Protein AF-0000000084544002 (afdb_homodimer)

pLDDT: mean 97.18, std 2.68, range [56.34, 98.94]

Solvent-accessible surface area (backbone atoms only — not comparable to full-atom values): 44306 Å² total; per-residue (Å²): 132,90,50,80,20,52,32,34,29,39,22,38,17,52,18,23,47,36,20,48,47,50,22,21,73,57,68,43,46,30,35,36,27,30,69,66,74,54,37,28,55,43,45,62,53,31,53,48,45,50,50,54,44,40,56,40,15,47,48,59,56,48,55,58,38,37,38,42,44,19,31,45,78,69,78,71,51,76,38,58,59,55,27,44,50,48,45,50,52,52,33,52,50,50,27,51,48,53,52,50,49,34,51,75,48,59,36,45,79,42,83,25,60,61,24,38,65,31,74,44,32,33,34,39,77,94,40,79,46,37,23,62,26,37,35,42,16,58,26,56,40,80,42,75,76,94,44,59,45,49,84,75,42,41,43,70,70,46,66,73,64,54,83,63,75,50,53,35,32,34,30,39,29,38,40,67,69,21,45,26,51,48,34,26,43,38,38,66,68,23,49,29,37,37,32,18,68,45,89,65,45,40,81,90,56,35,67,69,56,31,52,52,37,53,51,40,27,40,75,73,59,44,40,75,40,47,36,15,46,77,59,34,40,40,86,51,95,88,29,37,37,36,39,33,37,70,76,47,53,73,65,45,75,21,64,41,39,38,43,36,67,46,68,42,36,51,60,82,78,29,42,46,70,50,33,53,45,50,64,53,96,72,15,45,41,54,49,90,71,26,37,32,73,24,90,50,34,30,44,29,28,31,25,40,61,80,58,80,43,64,49,50,7,28,50,46,15,36,26,40,19,29,30,78,53,57,71,40,86,48,78,78,76,89,63,53,58,32,43,60,44,75,28,51,48,27,23,17,36,25,47,47,32,66,69,57,44,34,71,74,48,49,84,44,55,46,76,42,71,48,75,46,67,51,74,82,42,73,49,38,78,56,94,58,61,30,38,41,36,39,33,26,32,61,89,77,34,32,39,50,16,42,38,32,32,21,90,64,19,49,34,24,39,40,19,38,30,38,21,44,71,73,58,33,29,55,65,51,32,57,71,29,64,38,33,78,86,51,78,49,24,47,76,26,63,69,117,132,88,50,79,21,51,34,35,29,39,22,38,17,54,17,24,46,36,21,47,48,49,23,22,72,56,68,44,48,30,36,37,26,30,68,66,74,54,37,27,54,43,45,63,53,31,52,49,46,49,49,53,44,40,58,40,16,48,48,58,56,48,54,58,37,37,37,41,43,19,32,46,79,70,78,70,5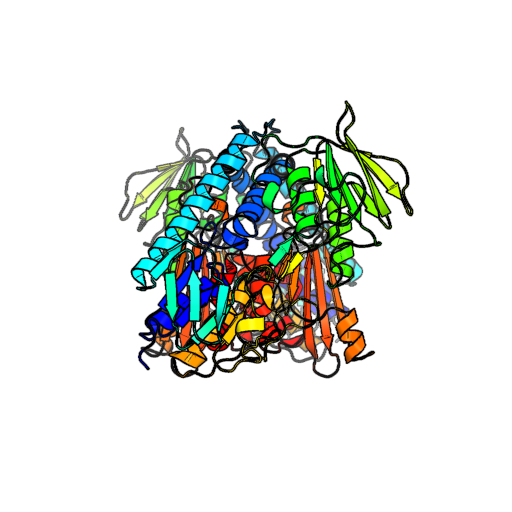1,78,38,58,57,55,27,44,51,49,45,49,52,51,33,51,51,50,27,51,49,52,52,49,50,34,50,75,47,60,37,46,78,40,84,26,60,60,25,39,66,30,74,44,33,32,34,39,74,92,40,78,45,37,22,62,27,37,36,42,16,56,25,55,38,80,41,75,75,94,44,58,46,50,83,75,43,42,42,71,69,46,65,72,63,53,84,64,73,50,53,35,32,33,31,37,28,38,40,69,68,22,46,26,51,47,35,25,42,38,37,67,68,23,48,30,36,38,32,19,70,43,88,65,46,40,82,90,56,35,67,70,55,30,52,51,37,52,50,40,26,40,74,74,57,44,41,74,41,47,37,14,49,77,60,34,42,41,84,50,96,87,28,37,38,34,39,34,36,70,76,46,53,74,63,44,74,22,62,42,40,36,42,36,66,47,66,42,37,50,61,82,79,31,43,46,68,50,31,53,45,49,64,54,97,73,15,45,42,56,48,90,70,25,38,33,73,26,89,49,34,30,44,28,28,31,24,40,62,80,57,80,43,64,49,51,7,28,51,47,15,37,26,41,20,30,31,77,53,57,71,40,87,47,79,78,78,88,61,54,59,32,42,63,42,73,28,52,46,27,23,16,35,25,47,48,34,65,66,57,45,35,72,75,49,49,84,43,55,47,76,42,70,49,74,46,68,50,73,82,42,74,48,38,78,55,93,60,62,31,39,39,38,39,34,27,33,61,89,78,34,30,39,49,15,42,41,31,35,20,88,63,19,48,33,23,39,42,19,37,29,39,21,43,72,72,57,35,31,56,64,49,33,57,72,30,63,36,33,77,86,50,77,49,23,46,77,27,63,70,116

Structure (mmCIF, N/CA/C/O backbone):
data_AF-0000000084544002-model_v1
#
loop_
_entity.id
_entity.type
_entity.pdbx_description
1 polymer 'Glutathione reductase'
#
loop_
_atom_site.group_PDB
_atom_site.id
_atom_site.type_symbol
_atom_site.label_atom_id
_atom_site.label_alt_id
_atom_site.label_comp_id
_atom_site.label_asym_id
_atom_site.label_entity_id
_atom_site.label_seq_id
_atom_site.pdbx_PDB_ins_code
_atom_site.Cartn_x
_atom_site.Cartn_y
_atom_site.Cartn_z
_atom_site.occupancy
_atom_site.B_iso_or_equiv
_atom_site.auth_seq_id
_atom_site.auth_comp_id
_atom_site.auth_asym_id
_atom_site.auth_atom_id
_atom_site.pdbx_PDB_model_num
ATOM 1 N N . MET A 1 1 ? -24.531 47.094 1.04 1 56.94 1 MET A N 1
ATOM 2 C CA . MET A 1 1 ? -23.234 47.719 0.889 1 56.94 1 MET A CA 1
ATOM 3 C C . MET A 1 1 ? -22.266 46.844 0.135 1 56.94 1 MET A C 1
ATOM 5 O O . MET A 1 1 ? -22.344 45.594 0.227 1 56.94 1 MET A O 1
ATOM 9 N N . ALA A 1 2 ? -21.703 47.281 -0.928 1 87.81 2 ALA A N 1
ATOM 10 C CA . ALA A 1 2 ? -20.828 46.5 -1.808 1 87.81 2 ALA A CA 1
ATOM 11 C C . ALA A 1 2 ? -19.484 46.219 -1.145 1 87.81 2 ALA A C 1
ATOM 13 O O . ALA A 1 2 ? -18.828 47.156 -0.646 1 87.81 2 ALA A O 1
ATOM 14 N N . TYR A 1 3 ? -19.172 45.031 -0.583 1 97.19 3 TYR A N 1
ATOM 15 C CA . TYR A 1 3 ? -17.891 44.625 0.007 1 97.19 3 TYR A CA 1
ATOM 16 C C . TYR A 1 3 ? -16.812 44.531 -1.062 1 97.19 3 TYR A C 1
ATOM 18 O O . TYR A 1 3 ? -17.109 44.344 -2.244 1 97.19 3 TYR A O 1
ATOM 26 N N . ASP A 1 4 ? -15.57 44.75 -0.649 1 98.38 4 ASP A N 1
ATOM 27 C CA . ASP A 1 4 ? -14.453 44.562 -1.568 1 98.38 4 ASP A CA 1
ATOM 28 C C . ASP A 1 4 ? -14.414 43.156 -2.129 1 98.38 4 ASP A C 1
ATOM 30 O O . ASP A 1 4 ? -14.094 42.938 -3.303 1 98.38 4 ASP A O 1
ATOM 34 N N . TYR A 1 5 ? -14.695 42.188 -1.291 1 98.75 5 TYR A N 1
ATOM 35 C CA . TYR A 1 5 ? -14.656 40.781 -1.682 1 98.75 5 TYR A CA 1
ATOM 36 C C . TYR A 1 5 ? -15.891 40.031 -1.189 1 98.75 5 TYR A C 1
ATOM 38 O O . TYR A 1 5 ? -16.484 40.406 -0.172 1 98.75 5 TYR A O 1
ATOM 46 N N . ASP A 1 6 ? -16.266 39 -1.956 1 98.69 6 ASP A N 1
ATOM 47 C CA . ASP A 1 6 ? -17.297 38.094 -1.467 1 98.69 6 ASP A CA 1
ATOM 48 C C . ASP A 1 6 ? -16.766 37.25 -0.322 1 98.69 6 ASP A C 1
ATOM 50 O O . ASP A 1 6 ? -17.484 36.938 0.634 1 98.69 6 ASP A O 1
ATOM 54 N N . LEU A 1 7 ? -15.5 36.812 -0.4 1 98.88 7 LEU A N 1
ATOM 55 C CA . LEU A 1 7 ? -14.82 35.969 0.601 1 98.88 7 LEU A CA 1
ATOM 56 C C . LEU A 1 7 ? -13.406 36.469 0.845 1 98.88 7 LEU A C 1
ATOM 58 O O . LEU A 1 7 ? -12.648 36.688 -0.103 1 98.88 7 LEU A O 1
ATOM 62 N N . PHE A 1 8 ? -13.094 36.719 2.035 1 98.88 8 PHE A N 1
ATOM 63 C CA . PHE A 1 8 ? -11.727 36.969 2.461 1 98.88 8 PHE A CA 1
ATOM 64 C C . PHE A 1 8 ? -11.219 35.875 3.379 1 98.88 8 PHE A C 1
ATOM 66 O O . PHE A 1 8 ? -11.859 35.531 4.383 1 98.88 8 PHE A O 1
ATOM 73 N N . VAL A 1 9 ? -10.102 35.25 2.99 1 98.88 9 VAL A N 1
ATOM 74 C CA . VAL A 1 9 ? -9.531 34.125 3.738 1 98.88 9 VAL A CA 1
ATOM 75 C C . VAL A 1 9 ? -8.273 34.594 4.473 1 98.88 9 VAL A C 1
ATOM 77 O O . VAL A 1 9 ? -7.441 35.312 3.904 1 98.88 9 VAL A O 1
ATOM 80 N N . ILE A 1 10 ? -8.203 34.25 5.754 1 98.81 10 ILE A N 1
ATOM 81 C CA . ILE A 1 10 ? -7.004 34.562 6.539 1 98.81 10 ILE A CA 1
ATOM 82 C C . ILE A 1 10 ? -6.176 33.281 6.695 1 98.81 10 ILE A C 1
ATOM 84 O O . ILE A 1 10 ? -6.516 32.406 7.492 1 98.81 10 ILE A O 1
ATOM 88 N N . GLY A 1 11 ? -5.02 33.25 6.023 1 98.38 11 GLY A N 1
ATOM 89 C CA . GLY A 1 11 ? -4.141 32.094 6.07 1 98.38 11 GLY A CA 1
ATOM 90 C C . GLY A 1 11 ? -4.156 31.266 4.793 1 98.38 11 GLY A C 1
ATOM 91 O O . GLY A 1 11 ? -5.199 30.734 4.398 1 98.38 11 GLY A O 1
ATOM 92 N N . ALA A 1 12 ? -3.002 31.125 4.18 1 98.44 12 ALA A N 1
ATOM 93 C CA . ALA A 1 12 ? -2.859 30.375 2.932 1 98.44 12 ALA A CA 1
ATOM 94 C C . ALA A 1 12 ? -2.236 29 3.18 1 98.44 12 ALA A C 1
ATOM 96 O O . ALA A 1 12 ? -1.283 28.625 2.5 1 98.44 12 ALA A O 1
ATOM 97 N N . GLY A 1 13 ? -2.75 28.312 4.254 1 97.56 13 GLY A N 1
ATOM 98 C CA . GLY A 1 13 ? -2.486 26.906 4.457 1 97.56 13 GLY A CA 1
ATOM 99 C C . GLY A 1 13 ? -3.455 26 3.709 1 97.56 13 GLY A C 1
ATOM 100 O O . GLY A 1 13 ? -4.184 26.469 2.828 1 97.56 13 GLY A O 1
ATOM 101 N N . SER A 1 14 ? -3.506 24.766 4.078 1 97.12 14 SER A N 1
ATOM 102 C CA . SER A 1 14 ? -4.27 23.75 3.35 1 97.12 14 SER A CA 1
ATOM 103 C C . SER A 1 14 ? -5.75 24.109 3.291 1 97.12 14 SER A C 1
ATOM 105 O O . SER A 1 14 ? -6.355 24.094 2.219 1 97.12 14 SER A O 1
ATOM 107 N N . GLY A 1 15 ? -6.328 24.406 4.418 1 98 15 GLY A N 1
ATOM 108 C CA . GLY A 1 15 ? -7.738 24.766 4.465 1 98 15 GLY A CA 1
ATOM 109 C C . GLY A 1 15 ? -8.055 26.047 3.709 1 98 15 GLY A C 1
ATOM 110 O O . GLY A 1 15 ? -9.039 26.109 2.977 1 98 15 GLY A O 1
ATOM 111 N N . GLY A 1 16 ? -7.234 27.047 3.889 1 98.69 16 GLY A N 1
ATOM 112 C CA . GLY A 1 16 ? -7.438 28.312 3.213 1 98.69 16 GLY A CA 1
ATOM 113 C C . GLY A 1 16 ? -7.324 28.219 1.703 1 98.69 16 GLY A C 1
ATOM 114 O O . GLY A 1 16 ? -8.148 28.781 0.975 1 98.69 16 GLY A O 1
ATOM 115 N N . LEU A 1 17 ? -6.316 27.531 1.27 1 98.5 17 LEU A N 1
ATOM 116 C CA . LEU A 1 17 ? -6.113 27.359 -0.166 1 98.5 17 LEU A CA 1
ATOM 117 C C . LEU A 1 17 ? -7.281 26.609 -0.794 1 98.5 17 LEU A C 1
ATOM 119 O O . LEU A 1 17 ? -7.809 27.031 -1.828 1 98.5 17 LEU A O 1
ATOM 123 N N . ALA A 1 18 ? -7.68 25.547 -0.154 1 97.81 18 ALA A N 1
ATOM 124 C CA . ALA A 1 18 ? -8.781 24.75 -0.677 1 97.81 18 ALA A CA 1
ATOM 125 C C . ALA A 1 18 ? -10.07 25.547 -0.74 1 97.81 18 ALA A C 1
ATOM 127 O O . ALA A 1 18 ? -10.789 25.5 -1.741 1 97.81 18 ALA A O 1
ATOM 128 N N . SER A 1 19 ? -10.359 26.312 0.276 1 98.44 19 SER A N 1
ATOM 129 C CA . SER A 1 19 ? -11.586 27.109 0.363 1 98.44 19 SER A CA 1
ATOM 130 C C . SER A 1 19 ? -11.602 28.219 -0.688 1 98.44 19 SER A C 1
ATOM 132 O O . SER A 1 19 ? -12.617 28.422 -1.35 1 98.44 19 SER A O 1
ATOM 134 N N . SER A 1 20 ? -10.5 28.859 -0.808 1 98.62 20 SER A N 1
ATOM 135 C CA . SER A 1 20 ? -10.406 30 -1.714 1 98.62 20 SER A CA 1
ATOM 136 C C . SER A 1 20 ? -10.617 29.578 -3.162 1 98.62 20 SER A C 1
ATOM 138 O O . SER A 1 20 ? -11.414 30.1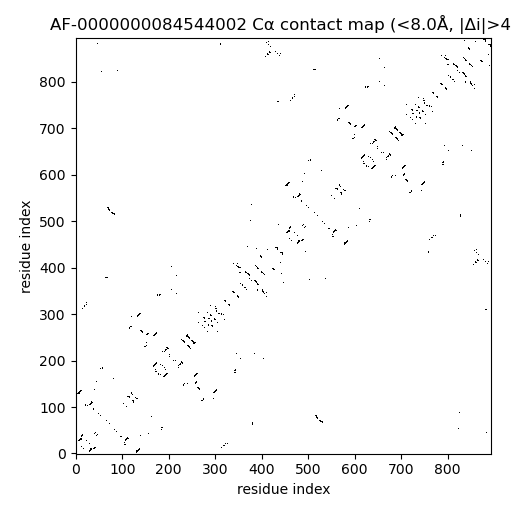72 -3.887 1 98.62 20 SER A O 1
ATOM 140 N N . LYS A 1 21 ? -9.883 28.562 -3.541 1 98.38 21 LYS A N 1
ATOM 141 C CA . LYS A 1 21 ? -9.977 28.094 -4.922 1 98.38 21 LYS A CA 1
ATOM 142 C C . LYS A 1 21 ? -11.375 27.578 -5.23 1 98.38 21 LYS A C 1
ATOM 144 O O . LYS A 1 21 ? -11.922 27.844 -6.301 1 98.38 21 LYS A O 1
ATOM 149 N N . ARG A 1 22 ? -11.914 26.828 -4.277 1 98.25 22 ARG A N 1
ATOM 150 C CA . ARG A 1 22 ? -13.25 26.266 -4.477 1 98.25 22 ARG A CA 1
ATOM 151 C C . ARG A 1 22 ? -14.297 27.359 -4.57 1 98.25 22 ARG A C 1
ATOM 153 O O . ARG A 1 22 ? -15.156 27.344 -5.453 1 98.25 22 ARG A O 1
ATOM 160 N N . ALA A 1 23 ? -14.305 28.328 -3.729 1 98.69 23 ALA A N 1
ATOM 161 C CA . ALA A 1 23 ? -15.242 29.453 -3.76 1 98.69 23 ALA A CA 1
ATOM 162 C C . ALA A 1 23 ? -15.117 30.219 -5.066 1 98.69 23 ALA A C 1
ATOM 164 O O . ALA A 1 23 ? -16.125 30.578 -5.68 1 98.69 23 ALA A O 1
ATOM 165 N N . ALA A 1 24 ? -13.867 30.469 -5.441 1 98.75 24 ALA A N 1
ATOM 166 C CA . ALA A 1 24 ? -13.625 31.172 -6.691 1 98.75 24 ALA A CA 1
ATOM 167 C C . ALA A 1 24 ? -14.211 30.422 -7.879 1 98.75 24 ALA A C 1
ATOM 169 O O . ALA A 1 24 ? -14.703 31.031 -8.828 1 98.75 24 ALA A O 1
ATOM 170 N N . SER A 1 25 ? -14.117 29.156 -7.812 1 98.06 25 SER A N 1
ATOM 171 C CA . SER A 1 25 ? -14.633 28.344 -8.906 1 98.06 25 SER A CA 1
ATOM 172 C C . SER A 1 25 ? -16.141 28.516 -9.055 1 98.06 25 SER A C 1
ATOM 174 O O . SER A 1 25 ? -16.703 28.219 -10.109 1 98.06 25 SER A O 1
ATOM 176 N N . TYR A 1 26 ? -16.844 28.984 -8.023 1 98.25 26 TYR A N 1
ATOM 177 C CA . TYR A 1 26 ? -18.281 29.25 -8.07 1 98.25 26 TYR A CA 1
ATOM 178 C C . TYR A 1 26 ? -18.547 30.703 -8.469 1 98.25 26 TYR A C 1
ATOM 180 O O . TYR A 1 26 ? -19.703 31.141 -8.469 1 98.25 26 TYR A O 1
ATOM 188 N N . GLY A 1 27 ? -17.484 31.469 -8.727 1 98.19 27 GLY A N 1
ATOM 189 C CA . GLY A 1 27 ? -17.656 32.812 -9.234 1 98.19 27 GLY A CA 1
ATOM 190 C C . GLY A 1 27 ? -17.469 33.875 -8.164 1 98.19 27 GLY A C 1
ATOM 191 O O . GLY A 1 27 ? -17.609 35.094 -8.438 1 98.19 27 GLY A O 1
ATOM 192 N N . ALA A 1 28 ? -17.094 33.531 -6.961 1 98.56 28 ALA A N 1
ATOM 193 C CA . ALA A 1 28 ? -16.906 34.469 -5.879 1 98.56 28 ALA A CA 1
ATOM 194 C C . ALA A 1 28 ? -15.641 35.312 -6.109 1 98.56 28 ALA A C 1
ATOM 196 O O . ALA A 1 28 ? -14.633 34.812 -6.602 1 98.56 28 ALA A O 1
ATOM 197 N N . LYS A 1 29 ? -15.75 36.562 -5.801 1 98.75 29 LYS A N 1
ATOM 198 C CA . LYS A 1 29 ? -14.547 37.406 -5.707 1 98.75 29 LYS A CA 1
ATOM 199 C C . LYS A 1 29 ? -13.805 37.125 -4.398 1 98.75 29 LYS A C 1
ATOM 201 O O . LYS A 1 29 ? -14.281 37.5 -3.322 1 98.75 29 LYS A O 1
ATOM 206 N N . VAL A 1 30 ? -12.594 36.5 -4.512 1 98.88 30 VAL A N 1
ATOM 207 C CA . VAL A 1 30 ? -11.93 35.969 -3.324 1 98.88 30 VAL A CA 1
ATOM 208 C C . VAL A 1 30 ? -10.547 36.625 -3.174 1 98.88 30 VAL A C 1
ATOM 210 O O . VAL A 1 30 ? -9.836 36.812 -4.16 1 98.88 30 VAL A O 1
ATOM 213 N N . ALA A 1 31 ? -10.172 36.969 -1.968 1 98.81 31 ALA A N 1
ATOM 214 C CA . ALA A 1 31 ? -8.797 37.281 -1.594 1 98.81 31 ALA A CA 1
ATOM 215 C C . ALA A 1 31 ? -8.328 36.438 -0.422 1 98.81 31 ALA A C 1
ATOM 217 O O . ALA A 1 31 ? -9.141 36 0.388 1 98.81 31 ALA A O 1
ATOM 218 N N . ILE A 1 32 ? -7.074 36.188 -0.36 1 98.81 32 ILE A N 1
ATOM 219 C CA . ILE A 1 32 ? -6.457 35.406 0.718 1 98.81 32 ILE A CA 1
ATOM 220 C C . ILE A 1 32 ? -5.223 36.156 1.23 1 98.81 32 ILE A C 1
ATOM 222 O O . ILE A 1 32 ? -4.402 36.625 0.44 1 98.81 32 ILE A O 1
ATOM 226 N N . ALA A 1 33 ? -5.125 36.344 2.541 1 98.62 33 ALA A N 1
ATOM 227 C CA . ALA A 1 33 ? -3.965 37 3.158 1 98.62 33 ALA A CA 1
ATOM 228 C C . ALA A 1 33 ? -3.02 35.969 3.752 1 98.62 33 ALA A C 1
ATOM 230 O O . ALA A 1 33 ? -3.463 35 4.371 1 98.62 33 ALA A O 1
ATOM 231 N N . GLU A 1 34 ? -1.803 36.062 3.549 1 98.06 34 GLU A N 1
ATOM 232 C CA . GLU A 1 34 ? -0.753 35.219 4.105 1 98.06 34 GLU A CA 1
ATOM 233 C C . GLU A 1 34 ? 0.458 36.031 4.531 1 98.06 34 GLU A C 1
ATOM 235 O O . GLU A 1 34 ? 0.955 36.844 3.758 1 98.06 34 GLU A O 1
ATOM 240 N N . ASN A 1 35 ? 0.876 35.844 5.754 1 95.25 35 ASN A N 1
ATOM 241 C CA . ASN A 1 35 ? 1.991 36.656 6.258 1 95.25 35 ASN A CA 1
ATOM 242 C C . ASN A 1 35 ? 3.289 35.844 6.273 1 95.25 35 ASN A C 1
ATOM 244 O O . ASN A 1 35 ? 4.266 36.25 6.906 1 95.25 35 ASN A O 1
ATOM 248 N N . SER A 1 36 ? 3.285 34.688 5.738 1 93.25 36 SER A N 1
ATOM 249 C CA . SER A 1 36 ? 4.441 33.812 5.605 1 93.25 36 SER A CA 1
ATOM 250 C C . SER A 1 36 ? 4.496 33.156 4.223 1 93.25 36 SER A C 1
ATOM 252 O O . SER A 1 36 ? 4.039 33.75 3.242 1 93.25 36 SER A O 1
ATOM 254 N N . VAL A 1 37 ? 5.148 32 4.137 1 93.94 37 VAL A N 1
ATOM 255 C CA . VAL A 1 37 ? 5.262 31.297 2.863 1 93.94 37 VAL A CA 1
ATOM 256 C C . VAL A 1 37 ? 3.953 30.578 2.557 1 93.94 37 VAL A C 1
ATOM 258 O O . VAL A 1 37 ? 3.357 29.953 3.439 1 93.94 37 VAL A O 1
ATOM 261 N N . VAL A 1 38 ? 3.463 30.703 1.313 1 97.38 38 VAL A N 1
ATOM 262 C CA . VAL A 1 38 ? 2.213 30.094 0.875 1 97.38 38 VAL A CA 1
ATOM 263 C C . VAL A 1 38 ? 2.34 28.562 0.916 1 97.38 38 VAL A C 1
ATOM 265 O O . VAL A 1 38 ? 3.342 28.016 0.463 1 97.38 38 VAL A O 1
ATOM 268 N N . GLY A 1 39 ? 1.312 27.906 1.438 1 95.44 39 GLY A N 1
ATOM 269 C CA . GLY A 1 39 ? 1.299 26.453 1.503 1 95.44 39 GLY A CA 1
ATOM 270 C C . GLY A 1 39 ? 1.059 25.922 2.902 1 95.44 39 GLY A C 1
ATOM 271 O O . GLY A 1 39 ? 0.678 24.766 3.074 1 95.44 39 GLY A O 1
ATOM 272 N N . GLY A 1 40 ? 1.254 26.797 3.91 1 92.75 40 GLY A N 1
ATOM 273 C CA . GLY A 1 40 ? 1.004 26.422 5.293 1 92.75 40 GLY A CA 1
ATOM 274 C C . GLY A 1 40 ? 2.012 25.422 5.832 1 92.75 40 GLY A C 1
ATOM 275 O O . GLY A 1 40 ? 3.08 25.234 5.246 1 92.75 40 GLY A O 1
ATOM 276 N N . THR A 1 41 ? 1.732 24.844 7 1 88.94 41 THR A N 1
ATOM 277 C CA . THR A 1 41 ? 2.643 23.922 7.676 1 88.94 41 THR A CA 1
ATOM 278 C C . THR A 1 41 ? 2.898 22.688 6.816 1 88.94 41 THR A C 1
ATOM 280 O O . THR A 1 41 ? 4.051 22.312 6.578 1 88.94 41 THR A O 1
ATOM 283 N N . CYS A 1 42 ? 1.928 22.109 6.27 1 91.38 42 CYS A N 1
ATOM 284 C CA . CYS A 1 42 ? 2.043 20.828 5.574 1 91.38 42 CYS A CA 1
ATOM 285 C C . CYS A 1 42 ? 3.041 20.922 4.426 1 91.38 42 CYS A C 1
ATOM 287 O O . CYS A 1 42 ? 3.959 20.109 4.332 1 91.38 42 CYS A O 1
ATOM 289 N N . VAL A 1 43 ? 2.924 21.922 3.596 1 89.81 43 VAL A N 1
ATOM 290 C CA . VAL A 1 43 ? 3.736 22.047 2.391 1 89.81 43 VAL A CA 1
ATOM 291 C C . VAL A 1 43 ? 5.129 22.547 2.754 1 89.81 43 VAL A C 1
ATOM 293 O O . VAL A 1 43 ? 6.133 22.047 2.238 1 89.81 43 VAL A O 1
ATOM 296 N N . ILE A 1 44 ? 5.211 23.406 3.697 1 92.25 44 ILE A N 1
ATOM 297 C CA . ILE A 1 44 ? 6.426 24.203 3.869 1 92.25 44 ILE A CA 1
ATOM 298 C C . ILE A 1 44 ? 7.277 23.609 4.988 1 92.25 44 ILE A C 1
ATOM 300 O O . ILE A 1 44 ? 8.508 23.578 4.891 1 92.25 44 ILE A O 1
ATOM 304 N N . ARG A 1 45 ? 6.68 23.094 5.996 1 92.62 45 ARG A N 1
ATOM 305 C CA . ARG A 1 45 ? 7.465 22.719 7.168 1 92.62 45 ARG A CA 1
ATOM 306 C C . ARG A 1 45 ? 6.797 21.578 7.93 1 92.62 45 ARG A C 1
ATOM 308 O O . ARG A 1 45 ? 6.875 21.516 9.156 1 92.62 45 ARG A O 1
ATOM 315 N N . GLY A 1 46 ? 6.121 20.75 7.242 1 93.81 46 GLY A N 1
ATOM 316 C CA . GLY A 1 46 ? 5.398 19.672 7.879 1 93.81 46 GLY A CA 1
ATOM 317 C C . GLY A 1 46 ? 5.387 18.391 7.047 1 93.81 46 GLY A C 1
ATOM 318 O O . GLY A 1 46 ? 6.441 17.844 6.734 1 93.81 46 GLY A O 1
ATOM 319 N N . CYS A 1 47 ? 4.207 18.078 6.559 1 94.12 47 CYS A N 1
ATOM 320 C CA . CYS A 1 47 ? 3.926 16.766 5.969 1 94.12 47 CYS A CA 1
ATOM 321 C C . CYS A 1 47 ? 4.852 16.5 4.789 1 94.12 47 CYS A C 1
ATOM 323 O O . CYS A 1 47 ? 5.438 15.414 4.695 1 94.12 47 CYS A O 1
ATOM 325 N N . VAL A 1 48 ? 5.07 17.422 3.902 1 95.94 48 VAL A N 1
ATOM 326 C CA . VAL A 1 48 ? 5.773 17.188 2.646 1 95.94 48 VAL A CA 1
ATOM 327 C C . VAL A 1 48 ? 7.273 17.094 2.906 1 95.94 48 VAL A C 1
ATOM 329 O O . VAL A 1 48 ? 7.887 16.047 2.641 1 95.94 48 VAL A O 1
ATOM 332 N N . PRO A 1 49 ? 7.914 18.141 3.479 1 97.44 49 PRO A N 1
ATOM 333 C CA . PRO A 1 49 ? 9.352 18 3.721 1 97.44 49 PRO A CA 1
ATOM 334 C C . PRO A 1 49 ? 9.688 16.859 4.68 1 97.44 49 PRO A C 1
ATOM 336 O O . PRO A 1 49 ? 10.703 16.188 4.512 1 97.44 49 PRO A O 1
ATOM 339 N N . LYS A 1 50 ? 8.867 16.688 5.652 1 97.44 50 LYS A N 1
ATOM 340 C CA . LYS A 1 50 ? 9.109 15.609 6.602 1 97.44 50 LYS A CA 1
ATOM 341 C C . LYS A 1 50 ? 9.07 14.25 5.906 1 97.44 50 LYS A C 1
ATOM 343 O O . LYS A 1 50 ? 9.898 13.383 6.184 1 97.44 50 LYS A O 1
ATOM 348 N N . LYS A 1 51 ? 8.109 14.016 5.055 1 97.56 51 LYS A N 1
ATOM 349 C CA . LYS A 1 51 ? 8.008 12.75 4.336 1 97.56 51 LYS A CA 1
ATOM 350 C C . LYS A 1 51 ? 9.227 12.523 3.445 1 97.56 51 LYS A C 1
ATOM 352 O O . LYS A 1 51 ? 9.695 11.398 3.297 1 97.56 51 LYS A O 1
ATOM 357 N N . LEU A 1 52 ? 9.688 13.562 2.814 1 98.31 52 LEU A N 1
ATOM 358 C CA . LEU A 1 52 ? 10.898 13.469 2.008 1 98.31 52 LEU A CA 1
ATOM 359 C C . LEU A 1 52 ? 12.086 13.031 2.863 1 98.31 52 LEU A C 1
ATOM 361 O O . LEU A 1 52 ? 12.891 12.195 2.439 1 98.31 52 LEU A O 1
ATOM 365 N N . MET A 1 53 ? 12.156 13.539 4.055 1 98.44 53 MET A N 1
ATOM 366 C CA . MET A 1 53 ? 13.234 13.148 4.961 1 98.44 53 MET A CA 1
ATOM 367 C C . MET A 1 53 ? 13.055 11.711 5.434 1 98.44 53 MET A C 1
ATOM 369 O O . MET A 1 53 ? 14.031 10.992 5.652 1 98.44 53 MET A O 1
ATOM 373 N N . VAL A 1 54 ? 11.805 11.297 5.578 1 98.31 54 VAL A N 1
ATOM 374 C CA . VAL A 1 54 ? 11.531 9.906 5.906 1 98.31 54 VAL A CA 1
ATOM 375 C C . VAL A 1 54 ? 12.102 8.992 4.82 1 98.31 54 VAL A C 1
ATOM 377 O O . VAL A 1 54 ? 12.781 8.016 5.121 1 98.31 54 VAL A O 1
ATOM 380 N N . TYR A 1 55 ? 11.852 9.359 3.543 1 98 55 TYR A N 1
ATOM 381 C CA . TYR A 1 55 ? 12.391 8.578 2.436 1 98 55 TYR A CA 1
ATOM 382 C C . TYR A 1 55 ? 13.906 8.492 2.52 1 98 55 TYR A C 1
ATOM 384 O O . TYR A 1 55 ? 14.484 7.406 2.395 1 98 55 TYR A O 1
ATOM 392 N N . ALA A 1 56 ? 14.523 9.609 2.783 1 98.44 56 ALA A N 1
ATOM 393 C CA . ALA A 1 56 ? 15.984 9.664 2.871 1 98.44 56 ALA A CA 1
ATOM 394 C C . ALA A 1 56 ? 16.516 8.711 3.939 1 98.44 56 ALA A C 1
ATOM 396 O O . ALA A 1 56 ? 17.484 8 3.719 1 98.44 56 ALA A O 1
ATOM 397 N N . SER A 1 57 ? 15.812 8.711 5.031 1 98.12 57 SER A N 1
ATOM 398 C CA . SER A 1 57 ? 16.281 7.992 6.211 1 98.12 57 SER A CA 1
ATOM 399 C C . SER A 1 57 ? 16.125 6.484 6.043 1 98.12 57 SER A C 1
ATOM 401 O O . SER A 1 57 ? 16.703 5.707 6.801 1 98.12 57 SER A O 1
ATOM 403 N N . GLN A 1 58 ? 15.414 6.047 5.059 1 96.38 58 GLN A N 1
ATOM 404 C CA . GLN A 1 58 ? 15.133 4.629 4.883 1 96.38 58 GLN A CA 1
ATOM 405 C C . GLN A 1 58 ? 16.25 3.932 4.125 1 96.38 58 GLN A C 1
ATOM 407 O O . GLN A 1 58 ? 16.391 2.709 4.199 1 96.38 58 GLN A O 1
ATOM 412 N N . PHE A 1 59 ? 17.094 4.664 3.363 1 96.44 59 PHE A N 1
ATOM 413 C CA . PHE A 1 59 ? 18.094 4.078 2.482 1 96.44 59 PHE A CA 1
ATOM 414 C C . PHE A 1 59 ? 19.188 3.381 3.291 1 96.44 59 PHE A C 1
ATOM 416 O O . PHE A 1 59 ? 19.766 2.387 2.842 1 96.44 59 PHE A O 1
ATOM 423 N N . SER A 1 60 ? 19.422 3.861 4.504 1 93 60 SER A N 1
ATOM 424 C CA . SER A 1 60 ? 20.438 3.223 5.332 1 93 60 SER A CA 1
ATOM 425 C C . SER A 1 60 ? 20.078 1.766 5.617 1 93 60 SER A C 1
ATOM 427 O O . SER A 1 60 ? 20.953 0.895 5.594 1 93 60 SER A O 1
ATOM 429 N N . HIS A 1 61 ? 18.844 1.488 5.832 1 92.38 61 HIS A N 1
ATOM 430 C CA . HIS A 1 61 ? 18.375 0.131 6.094 1 92.38 61 HIS A CA 1
ATOM 431 C C . HIS A 1 61 ? 18.375 -0.707 4.816 1 92.38 61 HIS A C 1
ATOM 433 O O . HIS A 1 61 ? 18.688 -1.9 4.855 1 92.38 61 HIS A O 1
ATOM 439 N N . LEU A 1 62 ? 18.109 -0.057 3.742 1 94.12 62 LEU A N 1
ATOM 440 C CA . LEU A 1 62 ? 18 -0.761 2.471 1 94.12 62 LEU A CA 1
ATOM 441 C C . LEU A 1 62 ? 19.359 -1.289 2.018 1 94.12 62 LEU A C 1
ATOM 443 O O . LEU A 1 62 ? 19.438 -2.371 1.433 1 94.12 62 LEU A O 1
ATOM 447 N N . TYR A 1 63 ? 20.438 -0.551 2.314 1 94.75 63 TYR A N 1
ATOM 448 C CA . TYR A 1 63 ? 21.797 -0.994 1.986 1 94.75 63 TYR A CA 1
ATOM 449 C C . TYR A 1 63 ? 22.125 -2.299 2.697 1 94.75 63 TYR A C 1
ATOM 451 O O . TYR A 1 63 ? 22.719 -3.203 2.105 1 94.75 63 TYR A O 1
ATOM 459 N N . LYS A 1 64 ? 21.625 -2.391 3.918 1 94.69 64 LYS A N 1
ATOM 460 C CA . LYS A 1 64 ? 21.875 -3.598 4.699 1 94.69 64 LYS A CA 1
ATOM 461 C C . LYS A 1 64 ? 21.016 -4.758 4.203 1 94.69 64 LYS A C 1
ATOM 463 O O . LYS A 1 64 ? 21.484 -5.887 4.086 1 94.69 64 LYS A O 1
ATOM 468 N N . ASP A 1 65 ? 19.828 -4.484 3.867 1 96.38 65 ASP A N 1
ATOM 469 C CA . ASP A 1 65 ? 18.875 -5.496 3.406 1 96.38 65 ASP A CA 1
ATOM 470 C C . ASP A 1 65 ? 19.328 -6.113 2.084 1 96.38 65 ASP A C 1
ATOM 472 O O . ASP A 1 65 ? 19.125 -7.305 1.848 1 96.38 65 ASP A O 1
ATOM 476 N N . ALA A 1 66 ? 19.953 -5.34 1.228 1 97.56 66 ALA A N 1
ATOM 477 C CA . ALA A 1 66 ? 20.359 -5.75 -0.116 1 97.56 66 ALA A CA 1
ATOM 478 C C . ALA A 1 66 ? 21.312 -6.934 -0.065 1 97.56 66 ALA A C 1
ATOM 480 O O . ALA A 1 66 ? 21.328 -7.777 -0.963 1 97.56 66 ALA A O 1
ATOM 481 N N . VAL A 1 67 ? 22.062 -6.996 1.018 1 97.62 67 VAL A N 1
ATOM 482 C CA . VAL A 1 67 ? 23.094 -8.023 1.146 1 97.62 67 VAL A CA 1
ATOM 483 C C . VAL A 1 67 ? 22.438 -9.406 1.157 1 97.62 67 VAL A C 1
ATOM 485 O O . VAL A 1 67 ? 22.922 -10.328 0.496 1 97.62 67 VAL A O 1
ATOM 488 N N . GLY A 1 68 ? 21.312 -9.531 1.836 1 97.62 68 GLY A N 1
ATOM 489 C CA . GLY A 1 68 ? 20.609 -10.797 1.889 1 97.62 68 GLY A CA 1
ATOM 490 C C . GLY A 1 68 ? 20.031 -11.219 0.547 1 97.62 68 GLY A C 1
ATOM 491 O O . GLY A 1 68 ? 19.703 -12.383 0.346 1 97.62 68 GLY A O 1
ATOM 492 N N . TYR A 1 69 ? 20 -10.281 -0.404 1 98.19 69 TYR A N 1
ATOM 493 C CA . TYR A 1 69 ? 19.422 -10.531 -1.716 1 98.19 69 TYR A CA 1
ATOM 494 C C . TYR A 1 69 ? 20.5 -10.672 -2.779 1 98.19 69 TYR A C 1
ATOM 496 O O . TYR A 1 69 ? 20.219 -10.594 -3.977 1 98.19 69 TYR A O 1
ATOM 504 N N . GLY A 1 70 ? 21.656 -10.844 -2.357 1 98 70 GLY A N 1
ATOM 505 C CA . GLY A 1 70 ? 22.734 -11.211 -3.264 1 98 70 GLY A CA 1
ATOM 506 C C . GLY A 1 70 ? 23.594 -10.039 -3.686 1 98 70 GLY A C 1
ATOM 507 O O . GLY A 1 70 ? 24.531 -10.195 -4.461 1 98 70 GLY A O 1
ATOM 508 N N . TRP A 1 71 ? 23.359 -8.836 -3.156 1 98.06 71 TRP A N 1
ATOM 509 C CA . TRP A 1 71 ? 24.172 -7.668 -3.471 1 98.06 71 TRP A CA 1
ATOM 510 C C . TRP A 1 71 ? 25.344 -7.547 -2.504 1 98.06 71 TRP A C 1
ATOM 512 O O . TRP A 1 71 ? 25.266 -7.996 -1.358 1 98.06 71 TRP A O 1
ATOM 522 N N . SER A 1 72 ? 26.438 -6.945 -2.945 1 97.62 72 SER A N 1
ATOM 523 C CA . SER A 1 72 ? 27.609 -6.766 -2.096 1 97.62 72 SER A CA 1
ATOM 524 C C . SER A 1 72 ? 27.375 -5.672 -1.059 1 97.62 72 SER A C 1
ATOM 526 O O . SER A 1 72 ? 26.531 -4.789 -1.256 1 97.62 72 SER A O 1
ATOM 528 N N . GLU A 1 73 ? 28.062 -5.766 -0.013 1 96.06 73 GLU A N 1
ATOM 529 C CA . GLU A 1 73 ? 28.062 -4.684 0.963 1 96.06 73 GLU A CA 1
ATOM 530 C C . GLU A 1 73 ? 28.609 -3.391 0.354 1 96.06 73 GLU A C 1
ATOM 532 O O . GLU A 1 73 ? 29.5 -3.422 -0.487 1 96.06 73 GLU A O 1
ATOM 537 N N . VAL A 1 74 ? 27.969 -2.336 0.754 1 95.12 74 VAL A N 1
ATOM 538 C CA . VAL A 1 74 ? 28.422 -1.044 0.262 1 95.12 74 VAL A CA 1
ATOM 539 C C . VAL A 1 74 ? 28.641 -0.091 1.436 1 95.12 74 VAL A C 1
ATOM 541 O O . VAL A 1 74 ? 28.047 -0.269 2.504 1 95.12 74 VAL A O 1
ATOM 544 N N . GLU A 1 75 ? 29.578 0.844 1.253 1 92.31 75 GLU A N 1
ATOM 545 C CA . GLU A 1 75 ? 29.75 1.964 2.172 1 92.31 75 GLU A CA 1
ATOM 546 C C . GLU A 1 75 ? 29.234 3.266 1.565 1 92.31 75 GLU A C 1
ATOM 548 O O . GLU A 1 75 ? 29.656 3.658 0.475 1 92.31 75 GLU A O 1
ATOM 553 N N . SER A 1 76 ? 28.312 3.846 2.246 1 93 76 SER A N 1
ATOM 554 C CA . SER A 1 76 ? 27.734 5.105 1.787 1 93 76 SER A CA 1
ATOM 555 C C . SER A 1 76 ? 27.859 6.191 2.855 1 93 76 SER A C 1
ATOM 557 O O . SER A 1 76 ? 27.891 5.891 4.051 1 93 76 SER A O 1
ATOM 559 N N . SER A 1 77 ? 28.078 7.367 2.396 1 95.88 77 SER A N 1
ATOM 560 C CA . SER A 1 77 ? 28.062 8.508 3.307 1 95.88 77 SER A CA 1
ATOM 561 C C . SER A 1 77 ? 26.844 9.391 3.074 1 95.88 77 SER A C 1
ATOM 563 O O . SER A 1 77 ? 26.328 9.469 1.955 1 95.88 77 SER A O 1
ATOM 565 N N . PHE A 1 78 ? 26.469 10.016 4.098 1 97.38 78 PHE A N 1
ATOM 566 C CA . PHE A 1 78 ? 25.297 10.875 4.055 1 97.38 78 PHE A CA 1
ATOM 567 C C . PHE A 1 78 ? 25.688 12.344 4.199 1 97.38 78 PHE A C 1
ATOM 569 O O . PHE A 1 78 ? 26.5 12.688 5.059 1 97.38 78 PHE A O 1
ATOM 576 N N . ASP A 1 79 ? 25.062 13.156 3.312 1 98.06 79 ASP A N 1
ATOM 577 C CA . ASP A 1 79 ? 25.297 14.602 3.307 1 98.06 79 ASP A CA 1
ATOM 578 C C . ASP A 1 79 ? 24.031 15.352 3.709 1 98.06 79 ASP A C 1
ATOM 580 O O . ASP A 1 79 ? 23.109 15.516 2.9 1 98.06 79 ASP A O 1
ATOM 584 N N . TRP A 1 80 ? 24.078 15.914 4.906 1 98.19 80 TRP A N 1
ATOM 585 C CA . TRP A 1 80 ? 22.938 16.609 5.484 1 98.19 80 TRP A CA 1
ATOM 586 C C . TRP A 1 80 ? 22.578 17.844 4.656 1 98.19 80 TRP A C 1
ATOM 588 O O . TRP A 1 80 ? 21.406 18.078 4.355 1 98.19 80 TRP A O 1
ATOM 598 N N . GLN A 1 81 ? 23.469 18.562 4.273 1 97.56 81 GLN A N 1
ATOM 599 C CA . GLN A 1 81 ? 23.234 19.812 3.543 1 97.56 81 GLN A CA 1
ATOM 600 C C . GLN A 1 81 ? 22.641 19.531 2.166 1 97.56 81 GLN A C 1
ATOM 602 O O . GLN A 1 81 ? 21.766 20.266 1.704 1 97.56 81 GLN A O 1
ATOM 607 N N . LYS A 1 82 ? 23.156 18.516 1.584 1 97.44 82 LYS A N 1
ATOM 608 C CA . LYS A 1 82 ? 22.594 18.125 0.291 1 97.44 82 LYS A CA 1
ATOM 609 C C . LYS A 1 82 ? 21.109 17.812 0.409 1 97.44 82 LYS A C 1
ATOM 611 O O . LYS A 1 82 ? 20.297 18.266 -0.413 1 97.44 82 LYS A O 1
ATOM 616 N N . LEU A 1 83 ? 20.734 17.078 1.416 1 98.12 83 LEU A N 1
ATOM 617 C CA . LEU A 1 83 ? 19.328 16.719 1.614 1 98.12 83 LEU A CA 1
ATOM 618 C C . LEU A 1 83 ? 18.5 17.953 1.897 1 98.12 83 LEU A C 1
ATOM 620 O O . LEU A 1 83 ? 17.453 18.172 1.264 1 98.12 83 LEU A O 1
ATOM 624 N N . THR A 1 84 ? 18.938 18.781 2.844 1 97.44 84 THR A N 1
ATOM 625 C CA . THR A 1 84 ? 18.141 19.922 3.266 1 97.44 84 THR A CA 1
ATOM 626 C C . THR A 1 84 ? 17.969 20.922 2.125 1 97.44 84 THR A C 1
ATOM 628 O O . THR A 1 84 ? 16.922 21.531 1.979 1 97.44 84 THR A O 1
ATOM 631 N N . GLN A 1 85 ? 18.984 21.047 1.297 1 97.44 85 GLN A N 1
ATOM 632 C CA . GLN A 1 85 ? 18.891 21.922 0.134 1 97.44 85 GLN A CA 1
ATOM 633 C C . GLN A 1 85 ? 17.906 21.375 -0.887 1 97.44 85 GLN A C 1
ATOM 635 O O . GLN A 1 85 ? 17.125 22.141 -1.473 1 97.44 85 GLN A O 1
ATOM 640 N N . ALA A 1 86 ? 17.969 20.078 -1.12 1 97.69 86 ALA A N 1
ATOM 641 C CA . ALA A 1 86 ? 17.031 19.453 -2.053 1 97.69 86 ALA A CA 1
ATOM 642 C C . ALA A 1 86 ? 15.602 19.609 -1.57 1 97.69 86 ALA A C 1
ATOM 644 O O . ALA A 1 86 ? 14.703 19.938 -2.357 1 97.69 86 ALA A O 1
ATOM 645 N N . VAL A 1 87 ? 15.383 19.422 -0.312 1 97.81 87 VAL A N 1
ATOM 646 C CA . VAL A 1 87 ? 14.055 19.531 0.289 1 97.81 87 VAL A CA 1
ATOM 647 C C . VAL A 1 87 ? 13.57 20.984 0.176 1 97.81 87 VAL A C 1
ATOM 649 O O . VAL A 1 87 ? 12.422 21.219 -0.216 1 97.81 87 VAL A O 1
ATOM 652 N N . ASP A 1 88 ? 14.438 21.859 0.479 1 96.81 88 ASP A N 1
ATOM 653 C CA . ASP A 1 88 ? 14.086 23.281 0.412 1 96.81 88 ASP A CA 1
ATOM 654 C C . ASP A 1 88 ? 13.703 23.688 -1.009 1 96.81 88 ASP A C 1
ATOM 656 O O . ASP A 1 88 ? 12.734 24.422 -1.209 1 96.81 88 ASP A O 1
ATOM 660 N N . THR A 1 89 ? 14.453 23.219 -1.954 1 97.31 89 THR A N 1
ATOM 661 C CA . THR A 1 89 ? 14.172 23.516 -3.355 1 97.31 89 THR A CA 1
ATOM 662 C C . THR A 1 89 ? 12.789 23 -3.748 1 97.31 89 THR A C 1
ATOM 664 O O . THR A 1 89 ? 12.023 23.703 -4.406 1 97.31 89 THR A O 1
ATOM 667 N N . GLU A 1 90 ? 12.508 21.812 -3.328 1 96.56 90 GLU A N 1
ATOM 668 C CA . GLU A 1 90 ? 11.219 21.219 -3.65 1 96.56 90 GLU A CA 1
ATOM 669 C C . GLU A 1 90 ? 10.078 21.969 -2.979 1 96.56 90 GLU A C 1
ATOM 671 O O . GLU A 1 90 ? 9.031 22.203 -3.59 1 96.56 90 GLU A O 1
ATOM 676 N N . VAL A 1 91 ? 10.234 22.359 -1.771 1 96.12 91 VAL A N 1
ATOM 677 C CA . VAL A 1 91 ? 9.227 23.094 -0.998 1 96.12 91 VAL A CA 1
ATOM 678 C C . VAL A 1 91 ? 8.945 24.438 -1.653 1 96.12 91 VAL A C 1
ATOM 680 O O . VAL A 1 91 ? 7.789 24.844 -1.786 1 96.12 91 VAL A O 1
ATOM 683 N N . LYS A 1 92 ? 9.969 25.094 -2.059 1 96.44 92 LYS A N 1
ATOM 684 C CA . LYS A 1 92 ? 9.82 26.375 -2.736 1 96.44 92 LYS A CA 1
ATOM 685 C C . LYS A 1 92 ? 9.07 26.219 -4.055 1 96.44 92 LYS A C 1
ATOM 687 O O . LYS A 1 92 ? 8.211 27.047 -4.387 1 96.44 92 LYS A O 1
ATOM 692 N N . ARG A 1 93 ? 9.445 25.203 -4.742 1 96.69 93 ARG A N 1
ATOM 693 C CA . ARG A 1 93 ? 8.742 24.906 -5.984 1 96.69 93 ARG A CA 1
ATOM 694 C C . ARG A 1 93 ? 7.25 24.703 -5.734 1 96.69 93 ARG A C 1
ATOM 696 O O . ARG A 1 93 ? 6.414 25.25 -6.457 1 96.69 93 ARG A O 1
ATOM 703 N N . LEU A 1 94 ? 6.906 24 -4.727 1 96.56 94 LEU A N 1
ATOM 704 C CA . LEU A 1 94 ? 5.516 23.719 -4.402 1 96.56 94 LEU A CA 1
ATOM 705 C C . LEU A 1 94 ? 4.777 24.984 -3.982 1 96.56 94 LEU A C 1
ATOM 707 O O . LEU A 1 94 ? 3.615 25.172 -4.348 1 96.56 94 LEU A O 1
ATOM 711 N N . SER A 1 95 ? 5.414 25.75 -3.162 1 97.62 95 SER A N 1
ATOM 712 C CA . SER A 1 95 ? 4.816 27.031 -2.775 1 97.62 95 SER A CA 1
ATOM 713 C C . SER A 1 95 ? 4.48 27.875 -4 1 97.62 95 SER A C 1
ATOM 715 O O . SER A 1 95 ? 3.379 28.422 -4.105 1 97.62 95 SER A O 1
ATOM 717 N N . GLN A 1 96 ? 5.383 27.938 -4.926 1 97.75 96 GLN A N 1
ATOM 718 C CA . GLN A 1 96 ? 5.168 28.703 -6.152 1 97.75 96 GLN A CA 1
ATOM 719 C C . GLN A 1 96 ? 4.02 28.109 -6.969 1 97.75 96 GLN A C 1
ATOM 721 O O . GLN A 1 96 ? 3.26 28.859 -7.598 1 97.75 96 GLN A O 1
ATOM 726 N N . LEU A 1 97 ? 3.99 26.891 -6.984 1 97 97 LEU A N 1
ATOM 727 C CA . LEU A 1 97 ? 2.895 26.234 -7.688 1 97 97 LEU A CA 1
ATOM 728 C C . LEU A 1 97 ? 1.549 26.641 -7.094 1 97 97 LEU A C 1
ATOM 730 O O . LEU A 1 97 ? 0.592 26.891 -7.828 1 97 97 LEU A O 1
ATOM 734 N N . HIS A 1 98 ? 1.43 26.641 -5.777 1 97.44 98 HIS A N 1
ATOM 735 C CA . HIS A 1 98 ? 0.192 27.047 -5.117 1 97.44 98 HIS A CA 1
ATOM 736 C C . HIS A 1 98 ? -0.154 28.5 -5.441 1 97.44 98 HIS A C 1
ATOM 738 O O . HIS A 1 98 ? -1.325 28.828 -5.625 1 97.44 98 HIS A O 1
ATOM 744 N N . ILE A 1 99 ? 0.831 29.312 -5.48 1 98.25 99 ILE A N 1
ATOM 745 C CA . ILE A 1 99 ? 0.614 30.703 -5.848 1 98.25 99 ILE A CA 1
ATOM 746 C C . ILE A 1 99 ? 0.055 30.781 -7.266 1 98.25 99 ILE A C 1
ATOM 748 O O . ILE A 1 99 ? -0.917 31.5 -7.516 1 98.25 99 ILE A O 1
ATOM 752 N N . SER A 1 100 ? 0.635 30 -8.141 1 98.25 100 SER A N 1
ATOM 753 C CA . SER A 1 100 ? 0.175 29.969 -9.523 1 98.25 100 SER A CA 1
ATOM 754 C C . SER A 1 100 ? -1.269 29.5 -9.617 1 98.25 100 SER A C 1
ATOM 756 O O . SER A 1 100 ? -2.043 29.984 -10.438 1 98.25 100 SER A O 1
ATOM 758 N N . PHE A 1 101 ? -1.61 28.562 -8.82 1 97.38 101 PHE A N 1
ATOM 759 C CA . PHE A 1 101 ? -2.973 28.047 -8.82 1 97.38 101 PHE A CA 1
ATOM 760 C C . PHE A 1 101 ? -3.955 29.109 -8.336 1 97.38 101 PHE A C 1
ATOM 762 O O . PHE A 1 101 ? -5.074 29.188 -8.844 1 97.38 101 PHE A O 1
ATOM 769 N N . LEU A 1 102 ? -3.598 29.812 -7.316 1 98.19 102 LEU A N 1
ATOM 770 C CA . LEU A 1 102 ? -4.438 30.906 -6.852 1 98.19 102 LEU A CA 1
ATOM 771 C C . LEU A 1 102 ? -4.676 31.922 -7.965 1 98.19 102 LEU A C 1
ATOM 773 O O . LEU A 1 102 ? -5.809 32.344 -8.195 1 98.19 102 LEU A O 1
ATOM 777 N N . GLU A 1 103 ? -3.588 32.25 -8.648 1 98.25 103 GLU A N 1
ATOM 778 C CA . GLU A 1 103 ? -3.674 33.188 -9.758 1 98.25 103 GLU A CA 1
ATOM 779 C C . GLU A 1 103 ? -4.605 32.688 -10.852 1 98.25 103 GLU A C 1
ATOM 781 O O . GLU A 1 103 ? -5.465 33.406 -11.336 1 98.25 103 GLU A O 1
ATOM 786 N N . LYS A 1 104 ? -4.406 31.516 -11.195 1 98.06 104 LYS A N 1
ATOM 787 C CA . LYS A 1 104 ? -5.227 30.906 -12.242 1 98.06 104 LYS A CA 1
ATOM 788 C C . LYS A 1 104 ? -6.699 30.875 -11.836 1 98.06 104 LYS A C 1
ATOM 790 O O . LYS A 1 104 ? -7.586 31 -12.68 1 98.06 104 LYS A O 1
ATOM 795 N N . ALA A 1 105 ? -6.969 30.75 -10.562 1 98.06 105 ALA A N 1
ATOM 796 C CA . ALA A 1 105 ? -8.336 30.688 -10.039 1 98.06 105 ALA A CA 1
ATOM 797 C C . ALA A 1 105 ? -8.922 32.094 -9.875 1 98.06 105 ALA A C 1
ATOM 799 O O . ALA A 1 105 ? -10.094 32.25 -9.523 1 98.06 105 ALA A O 1
ATOM 800 N N . GLY A 1 106 ? -8.102 33.062 -10.023 1 98.31 106 GLY A N 1
ATOM 801 C CA . GLY A 1 106 ? -8.562 34.438 -9.883 1 98.31 106 GLY A CA 1
ATOM 802 C C . GLY A 1 106 ? -8.617 34.906 -8.438 1 98.31 106 GLY A C 1
ATOM 803 O O . GLY A 1 106 ? -9.383 35.812 -8.102 1 98.31 106 GLY A O 1
ATOM 804 N N . VAL A 1 107 ? -7.891 34.25 -7.582 1 98.81 107 VAL A N 1
ATOM 805 C CA . VAL A 1 107 ? -7.848 34.625 -6.172 1 98.81 107 VAL A CA 1
ATOM 806 C C . VAL A 1 107 ? -6.715 35.594 -5.922 1 98.81 107 VAL A C 1
ATOM 808 O O . VAL A 1 107 ? -5.57 35.375 -6.309 1 98.81 107 VAL A O 1
ATOM 811 N N . GLU A 1 108 ? -7.035 36.719 -5.309 1 98.62 108 GLU A N 1
ATOM 812 C CA . GLU A 1 108 ? -5.996 37.688 -5.004 1 98.62 108 GLU A CA 1
ATOM 813 C C . GLU A 1 108 ? -5.215 37.312 -3.754 1 98.62 108 GLU A C 1
ATOM 815 O O . GLU A 1 108 ? -5.805 37.094 -2.693 1 98.62 108 GLU A O 1
ATOM 820 N N . LEU A 1 109 ? -3.953 37.156 -3.904 1 98.62 109 LEU A N 1
ATOM 821 C CA . LEU A 1 109 ? -3.064 36.906 -2.773 1 98.62 109 LEU A CA 1
ATOM 822 C C . LEU A 1 109 ? -2.533 38.219 -2.205 1 98.62 109 LEU A C 1
ATOM 824 O O . LEU A 1 109 ? -1.932 39.031 -2.926 1 98.62 109 LEU A O 1
ATOM 828 N N . ILE A 1 110 ? -2.746 38.438 -0.955 1 98.31 110 ILE A N 1
ATOM 829 C CA . ILE A 1 110 ? -2.299 39.656 -0.281 1 98.31 110 ILE A CA 1
ATOM 830 C C . ILE A 1 110 ? -1.252 39.312 0.774 1 98.31 110 ILE A C 1
ATOM 832 O O . ILE A 1 110 ? -1.533 38.531 1.707 1 98.31 110 ILE A O 1
ATOM 836 N N . ASP A 1 111 ? -0.079 39.844 0.633 1 97.19 111 ASP A N 1
ATOM 837 C CA . ASP A 1 111 ? 0.986 39.625 1.607 1 97.19 111 ASP A CA 1
ATOM 838 C C . ASP A 1 111 ? 0.773 40.469 2.855 1 97.19 111 ASP A C 1
ATOM 840 O O . ASP A 1 111 ? 0.725 41.688 2.775 1 97.19 111 ASP A O 1
ATOM 844 N N . GLY A 1 112 ? 0.586 39.781 3.953 1 97.06 112 GLY A N 1
ATOM 845 C CA . GLY A 1 112 ? 0.457 40.531 5.195 1 97.06 112 GLY A CA 1
ATOM 846 C C . GLY A 1 112 ? -0.345 39.781 6.254 1 97.06 112 GLY A C 1
ATOM 847 O O . GLY A 1 112 ? -0.98 38.781 5.961 1 97.06 112 GLY A O 1
ATOM 848 N N . TYR A 1 113 ? -0.215 40.312 7.461 1 97.38 113 TYR A N 1
ATOM 849 C CA . TYR A 1 113 ? -0.96 39.781 8.602 1 97.38 113 TYR A CA 1
ATOM 850 C C . TYR A 1 113 ? -2.338 40.438 8.688 1 97.38 113 TYR A C 1
ATOM 852 O O . TYR A 1 113 ? -2.451 41.656 8.773 1 97.38 113 TYR A O 1
ATOM 860 N N . ALA A 1 114 ? -3.348 39.656 8.672 1 98.25 114 ALA A N 1
ATOM 861 C CA . ALA A 1 114 ? -4.711 40.156 8.719 1 98.25 114 ALA A CA 1
ATOM 862 C C . ALA A 1 114 ? -5.23 40.188 10.156 1 98.25 114 ALA A C 1
ATOM 864 O O . ALA A 1 114 ? -4.992 39.281 10.93 1 98.25 114 ALA A O 1
ATOM 865 N N . LYS A 1 115 ? -5.883 41.25 10.539 1 97.94 115 LYS A N 1
ATOM 866 C CA . LYS A 1 115 ? -6.539 41.344 11.844 1 97.94 115 LYS A CA 1
ATOM 867 C C . LYS A 1 115 ? -7.93 41.969 11.703 1 97.94 115 LYS A C 1
ATOM 869 O O . LYS A 1 115 ? -8.141 42.844 10.867 1 97.94 115 LYS A O 1
ATOM 874 N N . PHE 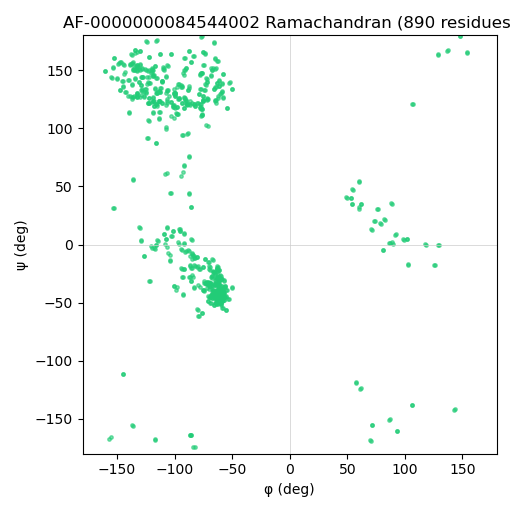A 1 116 ? -8.805 41.625 12.562 1 98.69 116 PHE A N 1
ATOM 875 C CA . PHE A 1 116 ? -10.188 42.094 12.516 1 98.69 116 PHE A CA 1
ATOM 876 C C . PHE A 1 116 ? -10.289 43.5 13.062 1 98.69 116 PHE A C 1
ATOM 878 O O . PHE A 1 116 ? -9.75 43.812 14.133 1 98.69 116 PHE A O 1
ATOM 885 N N . ILE A 1 117 ? -10.93 44.344 12.305 1 98.5 117 ILE A N 1
ATOM 886 C CA . ILE A 1 117 ? -11.391 45.656 12.805 1 98.5 117 ILE A CA 1
ATOM 887 C C . ILE A 1 117 ? -12.828 45.531 13.32 1 98.5 117 ILE A C 1
ATOM 889 O O . ILE A 1 117 ? -13.172 46.094 14.359 1 98.5 117 ILE A O 1
ATOM 893 N N . ASP A 1 118 ? -13.617 44.875 12.617 1 97.88 118 ASP A N 1
ATOM 894 C CA . ASP A 1 118 ? -14.977 44.5 12.977 1 97.88 118 ASP A CA 1
ATOM 895 C C . ASP A 1 118 ? -15.422 43.25 12.211 1 97.88 118 ASP A C 1
ATOM 897 O O . ASP A 1 118 ? -14.594 42.562 11.633 1 97.88 118 ASP A O 1
ATOM 901 N N . ALA A 1 119 ? -16.688 42.938 12.195 1 98.19 119 ALA A N 1
ATOM 902 C CA . ALA A 1 119 ? -17.203 41.656 11.703 1 98.19 119 ALA A CA 1
ATOM 903 C C . ALA A 1 119 ? -17.047 41.562 10.188 1 98.19 119 ALA A C 1
ATOM 905 O O . ALA A 1 119 ? -17.156 40.469 9.617 1 98.19 119 ALA A O 1
ATOM 906 N N . HIS A 1 120 ? -16.859 42.656 9.461 1 98.56 120 HIS A N 1
ATOM 907 C CA . HIS A 1 120 ? -16.797 42.625 8.008 1 98.56 120 HIS A CA 1
ATOM 908 C C . HIS A 1 120 ? -15.555 43.344 7.5 1 98.56 120 HIS A C 1
ATOM 910 O O . HIS A 1 120 ? -15.383 43.531 6.293 1 98.56 120 HIS A O 1
ATOM 916 N N . THR A 1 121 ? -14.727 43.812 8.422 1 98.56 121 THR A N 1
ATOM 917 C CA . THR A 1 121 ? -13.602 44.656 8.039 1 98.56 121 THR A CA 1
ATOM 918 C C . THR A 1 121 ? -12.297 44.156 8.648 1 98.56 121 THR A C 1
ATOM 920 O O . THR A 1 121 ? -12.234 43.875 9.852 1 98.56 121 THR A O 1
ATOM 923 N N . LEU A 1 122 ? -11.297 43.969 7.777 1 98.56 122 LEU A N 1
ATOM 924 C CA . LEU A 1 122 ? -9.977 43.531 8.188 1 98.56 122 LEU A CA 1
ATOM 925 C C . LEU A 1 122 ? -8.914 44.562 7.836 1 98.56 122 LEU A C 1
ATOM 927 O O . LEU A 1 122 ? -9.102 45.344 6.91 1 98.56 122 LEU A O 1
ATOM 931 N N . GLU A 1 123 ? -7.922 44.562 8.641 1 98.38 123 GLU A N 1
ATOM 932 C CA . GLU A 1 123 ? -6.715 45.312 8.336 1 98.38 123 GLU A CA 1
ATOM 933 C C . GLU A 1 123 ? -5.566 44.375 7.934 1 98.38 123 GLU A C 1
ATOM 935 O O . GLU A 1 123 ? -5.273 43.406 8.641 1 98.38 123 GLU A O 1
ATOM 940 N N . VAL A 1 124 ? -4.984 44.594 6.777 1 97.94 124 VAL A N 1
ATOM 941 C CA . VAL A 1 124 ? -3.783 43.938 6.309 1 97.94 124 VAL A CA 1
ATOM 942 C C . VAL A 1 124 ? -2.707 44.938 5.957 1 97.94 124 VAL A C 1
ATOM 944 O O . VAL A 1 124 ? -2.744 45.562 4.883 1 97.94 124 VAL A O 1
ATOM 947 N N . GLY A 1 125 ? -1.735 45 6.785 1 93.94 125 GLY A N 1
ATOM 948 C CA . GLY A 1 125 ? -0.816 46.094 6.617 1 93.94 125 GLY A CA 1
ATOM 949 C C . GLY A 1 125 ? -1.5 47.469 6.688 1 93.94 125 GLY A C 1
ATOM 950 O O . GLY A 1 125 ? -2.182 47.75 7.668 1 93.94 125 GLY A O 1
ATOM 951 N N . ASP A 1 126 ? -1.371 48.188 5.527 1 92.19 126 ASP A N 1
ATOM 952 C CA . ASP A 1 126 ? -1.949 49.531 5.496 1 92.19 126 ASP A CA 1
ATOM 953 C C . ASP A 1 126 ? -3.283 49.531 4.754 1 92.19 126 ASP A C 1
ATOM 955 O O . ASP A 1 126 ? -3.883 50.594 4.555 1 92.19 126 ASP A O 1
ATOM 959 N N . ARG A 1 127 ? -3.768 48.344 4.504 1 95.75 127 ARG A N 1
ATOM 960 C CA . ARG A 1 127 ? -5.004 48.25 3.734 1 95.75 127 ARG A CA 1
ATOM 961 C C . ARG A 1 127 ? -6.176 47.875 4.633 1 95.75 127 ARG A C 1
ATOM 963 O O . ARG A 1 127 ? -6.035 47 5.508 1 95.75 127 ARG A O 1
ATOM 970 N N . LYS A 1 128 ? -7.203 48.562 4.488 1 97.56 128 LYS A N 1
ATOM 971 C CA . LYS A 1 128 ? -8.492 48.156 5.035 1 97.56 128 LYS A CA 1
ATOM 972 C C . LYS A 1 128 ? -9.328 47.438 3.984 1 97.56 128 LYS A C 1
ATOM 974 O O . LYS A 1 128 ? -9.539 47.938 2.889 1 97.56 128 LYS A O 1
ATOM 979 N N . ILE A 1 129 ? -9.758 46.281 4.32 1 98.19 129 ILE A N 1
ATOM 980 C CA . ILE A 1 129 ? -10.438 45.406 3.361 1 98.19 129 ILE A CA 1
ATOM 981 C C . ILE A 1 129 ? -11.781 44.969 3.936 1 98.19 129 ILE A C 1
ATOM 983 O O . ILE A 1 129 ? -11.867 44.562 5.098 1 98.19 129 ILE A O 1
ATOM 987 N N . THR A 1 130 ? -12.812 45.094 3.156 1 98.62 130 THR A N 1
ATOM 988 C CA . THR A 1 130 ? -14.125 44.625 3.582 1 98.62 130 THR A CA 1
ATOM 989 C C . THR A 1 130 ? -14.516 43.344 2.818 1 98.62 130 THR A C 1
ATOM 991 O O . THR A 1 130 ? -14.141 43.188 1.656 1 98.62 130 THR A O 1
ATOM 994 N N . ALA A 1 131 ? -15.203 42.469 3.531 1 98.69 131 ALA A N 1
ATOM 995 C CA . ALA A 1 131 ? -15.656 41.25 2.891 1 98.69 131 ALA A CA 1
ATOM 996 C C . ALA A 1 131 ? -17.031 40.844 3.41 1 98.69 131 ALA A C 1
ATOM 998 O O . ALA A 1 131 ? -17.359 41.062 4.574 1 98.69 131 ALA A O 1
ATOM 999 N N . ASP A 1 132 ? -17.797 40.219 2.521 1 98.69 132 ASP A N 1
ATOM 1000 C CA . ASP A 1 132 ? -19.109 39.719 2.91 1 98.69 132 ASP A CA 1
ATOM 1001 C C . ASP A 1 132 ? -18.953 38.531 3.867 1 98.69 132 ASP A C 1
ATOM 1003 O O . ASP A 1 132 ? -19.578 38.5 4.93 1 98.69 132 ASP A O 1
ATOM 1007 N N . LYS A 1 133 ? -18.156 37.594 3.508 1 98.75 133 LYS A N 1
ATOM 1008 C CA . LYS A 1 133 ? -17.812 36.438 4.367 1 98.75 133 LYS A CA 1
ATOM 1009 C C . LYS A 1 133 ? -16.312 36.375 4.621 1 98.75 133 LYS A C 1
ATOM 1011 O O . LYS A 1 133 ? -15.516 36.781 3.766 1 98.75 133 LYS A O 1
ATOM 1016 N N . ILE A 1 134 ? -15.945 35.906 5.777 1 98.88 134 ILE A N 1
ATOM 1017 C CA . ILE A 1 134 ? -14.547 35.781 6.164 1 98.88 134 ILE A CA 1
ATOM 1018 C C . ILE A 1 134 ? -14.273 34.375 6.672 1 98.88 134 ILE A C 1
ATOM 1020 O O . ILE A 1 134 ? -15.094 33.812 7.402 1 98.88 134 ILE A O 1
ATOM 1024 N N . LEU A 1 135 ? -13.211 33.719 6.242 1 98.94 135 LEU A N 1
ATOM 1025 C CA . LEU A 1 135 ? -12.781 32.406 6.707 1 98.94 135 LEU A CA 1
ATOM 1026 C C . LEU A 1 135 ? -11.422 32.5 7.406 1 98.94 135 LEU A C 1
ATOM 1028 O O . LEU A 1 135 ? -10.453 33 6.832 1 98.94 135 LEU A O 1
ATOM 1032 N N . VAL A 1 136 ? -11.406 32.094 8.633 1 98.94 136 VAL A N 1
ATOM 1033 C CA . VAL A 1 136 ? -10.156 32.031 9.383 1 98.94 136 VAL A CA 1
ATOM 1034 C C . VAL A 1 136 ? -9.531 30.641 9.242 1 98.94 136 VAL A C 1
ATOM 1036 O O . VAL A 1 136 ? -10.133 29.641 9.648 1 98.94 136 VAL A O 1
ATOM 1039 N N . ALA A 1 137 ? -8.367 30.5 8.672 1 98.69 137 ALA A N 1
ATOM 1040 C CA . ALA A 1 137 ? -7.625 29.266 8.453 1 98.69 137 ALA A CA 1
ATOM 1041 C C . ALA A 1 137 ? -6.148 29.438 8.797 1 98.69 137 ALA A C 1
ATOM 1043 O O . ALA A 1 137 ? -5.277 29.094 7.996 1 98.69 137 ALA A O 1
ATOM 1044 N N . VAL A 1 138 ? -5.828 29.859 9.984 1 98.25 138 VAL A N 1
ATOM 1045 C CA . VAL A 1 138 ? -4.5 30.359 10.336 1 98.25 138 VAL A CA 1
ATOM 1046 C C . VAL A 1 138 ? -3.666 29.219 10.922 1 98.25 138 VAL A C 1
ATOM 1048 O O . VAL A 1 138 ? -2.48 29.391 11.211 1 98.25 138 VAL A O 1
ATOM 1051 N N . GLY A 1 139 ? -4.25 28.047 11.094 1 97.25 139 GLY A N 1
ATOM 1052 C CA . GLY A 1 139 ? -3.516 26.875 11.539 1 97.25 139 GLY A CA 1
ATOM 1053 C C . GLY A 1 139 ? -3.102 26.953 13 1 97.25 139 GLY A C 1
ATOM 1054 O O . GLY A 1 139 ? -3.826 27.5 13.828 1 97.25 139 GLY A O 1
ATOM 1055 N N . ALA A 1 140 ? -2.029 26.203 13.312 1 97.06 140 ALA A N 1
ATOM 1056 C CA . ALA A 1 140 ? -1.523 26.094 14.68 1 97.06 140 ALA A CA 1
ATOM 1057 C C . ALA A 1 140 ? -0.021 26.359 14.734 1 97.06 140 ALA A C 1
ATOM 1059 O O . ALA A 1 140 ? 0.634 26.453 13.695 1 97.06 140 ALA A O 1
ATOM 1060 N N . LYS A 1 141 ? 0.5 26.562 15.875 1 95.38 141 LYS A N 1
ATOM 1061 C CA . LYS A 1 141 ? 1.931 26.75 16.109 1 95.38 141 LYS A CA 1
ATOM 1062 C C . LYS A 1 141 ? 2.432 25.844 17.219 1 95.38 141 LYS A C 1
ATOM 1064 O O . LYS A 1 141 ? 1.661 25.453 18.109 1 95.38 141 LYS A O 1
ATOM 1069 N N . ALA A 1 142 ? 3.715 25.531 17.188 1 95.31 142 ALA A N 1
ATOM 1070 C CA . ALA A 1 142 ? 4.336 24.703 18.219 1 95.31 142 ALA A CA 1
ATOM 1071 C C . ALA A 1 142 ? 4.387 25.438 19.562 1 95.31 142 ALA A C 1
ATOM 1073 O O . ALA A 1 142 ? 4.562 26.656 19.594 1 95.31 142 ALA A O 1
ATOM 1074 N N . VAL A 1 143 ? 4.234 24.688 20.625 1 93.81 143 VAL A N 1
ATOM 1075 C CA . VAL A 1 143 ? 4.336 25.25 21.969 1 93.81 143 VAL A CA 1
ATOM 1076 C C . VAL A 1 143 ? 5.531 24.656 22.688 1 93.81 143 VAL A C 1
ATOM 1078 O O . VAL A 1 143 ? 5.891 23.5 22.453 1 93.81 143 VAL A O 1
ATOM 1081 N N . ARG A 1 144 ? 6.227 25.406 23.484 1 95.12 144 ARG A N 1
ATOM 1082 C CA . ARG A 1 144 ? 7.316 24.953 24.344 1 95.12 144 ARG A CA 1
ATOM 1083 C C . ARG A 1 144 ? 6.922 25.016 25.812 1 95.12 144 ARG A C 1
ATOM 1085 O O . ARG A 1 144 ? 6.242 25.953 26.234 1 95.12 144 ARG A O 1
ATOM 1092 N N . PRO A 1 145 ? 7.355 23.984 26.547 1 95 145 PRO A N 1
ATOM 1093 C CA . PRO A 1 145 ? 7.16 24.109 27.984 1 95 145 PRO A CA 1
ATOM 1094 C C . PRO A 1 145 ? 7.973 25.25 28.594 1 95 145 PRO A C 1
ATOM 1096 O O . PRO A 1 145 ? 8.914 25.734 27.969 1 95 145 PRO A O 1
ATOM 1099 N N . GLU A 1 146 ? 7.523 25.656 29.781 1 96.06 146 GLU A N 1
ATOM 1100 C CA . GLU A 1 146 ? 8.25 26.688 30.5 1 96.06 146 GLU A CA 1
ATOM 1101 C C . GLU A 1 146 ? 9.258 26.094 31.484 1 96.06 146 GLU A C 1
ATOM 1103 O O . GLU A 1 146 ? 8.93 25.844 32.656 1 96.06 146 GLU A O 1
ATOM 1108 N N . ILE A 1 147 ? 10.461 25.953 31.078 1 97.69 147 ILE A N 1
ATOM 1109 C CA . ILE A 1 147 ? 11.539 25.469 31.938 1 97.69 147 ILE A CA 1
ATOM 1110 C C . ILE A 1 147 ? 12.797 26.297 31.703 1 97.69 147 ILE A C 1
ATOM 1112 O O . ILE A 1 147 ? 12.961 26.906 30.641 1 97.69 147 ILE A O 1
ATOM 1116 N N . PRO A 1 148 ? 13.672 26.344 32.719 1 98.31 148 PRO A N 1
ATOM 1117 C CA . PRO A 1 148 ? 14.922 27.062 32.5 1 98.31 148 PRO A CA 1
ATOM 1118 C C . PRO A 1 148 ? 15.727 26.516 31.328 1 98.31 148 PRO A C 1
ATOM 1120 O O . PRO A 1 148 ? 15.953 25.312 31.234 1 98.31 148 PRO A O 1
ATOM 1123 N N . GLY A 1 149 ? 16.078 27.453 30.406 1 98.44 149 GLY A N 1
ATOM 1124 C CA . GLY A 1 149 ? 16.953 27.078 29.297 1 98.44 149 GLY A CA 1
ATOM 1125 C C . GLY A 1 149 ? 16.188 26.625 28.062 1 98.44 149 GLY A C 1
ATOM 1126 O O . GLY A 1 149 ? 16.781 26.188 27.078 1 98.44 149 GLY A O 1
ATOM 1127 N N . ILE A 1 150 ? 14.883 26.75 28 1 98.06 150 ILE A N 1
ATOM 1128 C CA . ILE A 1 150 ? 14.031 26.25 26.938 1 98.06 150 ILE A CA 1
ATOM 1129 C C . ILE A 1 150 ? 14.406 26.906 25.609 1 98.06 150 ILE A C 1
ATOM 1131 O O . ILE A 1 150 ? 14.188 26.344 24.547 1 98.06 150 ILE A O 1
ATOM 1135 N N . GLU A 1 151 ? 14.938 28.094 25.625 1 96.69 151 GLU A N 1
ATOM 1136 C CA . GLU A 1 151 ? 15.297 28.859 24.438 1 96.69 151 GLU A CA 1
ATOM 1137 C C . GLU A 1 151 ? 16.375 28.141 23.625 1 96.69 151 GLU A C 1
ATOM 1139 O O . GLU A 1 151 ? 16.578 28.438 22.453 1 96.69 151 GLU A O 1
ATOM 1144 N N . HIS A 1 152 ? 17.094 27.172 24.328 1 97.62 152 HIS A N 1
ATOM 1145 C CA . HIS A 1 152 ? 18.156 26.453 23.641 1 97.62 152 HIS A CA 1
ATOM 1146 C C . HIS A 1 152 ? 17.594 25.297 22.812 1 97.62 152 HIS A C 1
ATOM 1148 O O . HIS A 1 152 ? 18.312 24.703 22 1 97.62 152 HIS A O 1
ATOM 1154 N N . SER A 1 153 ? 16.344 24.969 23 1 98 153 SER A N 1
ATOM 1155 C CA . SER A 1 153 ? 15.703 23.891 22.25 1 98 153 SER A CA 1
ATOM 1156 C C . SER A 1 153 ? 15.203 24.391 20.891 1 98 153 SER A C 1
ATOM 1158 O O . SER A 1 153 ? 15.164 25.594 20.641 1 98 153 SER A O 1
ATOM 1160 N N . ILE A 1 154 ? 14.953 23.516 20.031 1 97.81 154 ILE A N 1
ATOM 1161 C CA . ILE A 1 154 ? 14.359 23.844 18.734 1 97.81 154 ILE A CA 1
ATOM 1162 C C . ILE A 1 154 ? 12.953 23.25 18.656 1 97.81 154 ILE A C 1
ATOM 1164 O O . ILE A 1 154 ? 12.578 22.406 19.469 1 97.81 154 ILE A O 1
ATOM 1168 N N . ILE A 1 155 ? 12.133 23.719 17.703 1 97.12 155 ILE A N 1
ATOM 1169 C CA . ILE A 1 155 ? 10.805 23.203 17.438 1 97.12 155 ILE A CA 1
ATOM 1170 C C . ILE A 1 155 ? 10.766 22.594 16.031 1 97.12 155 ILE A C 1
ATOM 1172 O O . ILE A 1 155 ? 11.766 22.625 15.305 1 97.12 155 ILE A O 1
ATOM 1176 N N . SER A 1 156 ? 9.633 21.984 15.68 1 95.81 156 SER A N 1
ATOM 1177 C CA . SER A 1 156 ? 9.508 21.234 14.43 1 95.81 156 SER A CA 1
ATOM 1178 C C . SER A 1 156 ? 9.852 22.109 13.227 1 95.81 156 SER A C 1
ATOM 1180 O O . SER A 1 156 ? 10.477 21.641 12.273 1 95.81 156 SER A O 1
ATOM 1182 N N . ASP A 1 157 ? 9.5 23.359 13.25 1 93.75 157 ASP A N 1
ATOM 1183 C CA . ASP A 1 157 ? 9.75 24.266 12.141 1 93.75 157 ASP A CA 1
ATOM 1184 C C . ASP A 1 157 ? 11.242 24.422 11.875 1 93.75 157 ASP A C 1
ATOM 1186 O O . ASP A 1 157 ? 11.656 24.703 10.75 1 93.75 157 ASP A O 1
ATOM 1190 N N . ASP A 1 158 ? 12.023 24.266 12.891 1 95.69 158 ASP A N 1
ATOM 1191 C CA . ASP A 1 158 ? 13.453 24.531 12.82 1 95.69 158 ASP A CA 1
ATOM 1192 C C . ASP A 1 158 ? 14.211 23.344 12.219 1 95.69 158 ASP A C 1
ATOM 1194 O O . ASP A 1 158 ? 15.367 23.469 11.812 1 95.69 158 ASP A O 1
ATOM 1198 N N . MET A 1 159 ? 13.617 22.219 12.203 1 96.5 159 MET A N 1
ATOM 1199 C CA . MET A 1 159 ? 14.289 20.969 11.836 1 96.5 159 MET A CA 1
ATOM 1200 C C . MET A 1 159 ? 14.82 21.047 10.406 1 96.5 159 MET A C 1
ATOM 1202 O O . MET A 1 159 ? 15.883 20.5 10.102 1 96.5 159 MET A O 1
ATOM 1206 N N . PHE A 1 160 ? 14.156 21.797 9.57 1 94.12 160 PHE A N 1
ATOM 1207 C CA . PHE A 1 160 ? 14.477 21.844 8.148 1 94.12 160 PHE A CA 1
ATOM 1208 C C . PHE A 1 160 ? 15.539 22.906 7.867 1 94.12 160 PHE A C 1
ATOM 1210 O O . PHE A 1 160 ? 16.047 23 6.746 1 94.12 160 PHE A O 1
ATOM 1217 N N . LEU A 1 161 ? 15.867 23.625 8.922 1 93.19 161 LEU A N 1
ATOM 1218 C CA . LEU A 1 161 ? 16.766 24.75 8.766 1 93.19 161 LEU A CA 1
ATOM 1219 C C . LEU A 1 161 ? 18.094 24.5 9.5 1 93.19 161 LEU A C 1
ATOM 1221 O O . LEU A 1 161 ? 18.969 25.344 9.508 1 93.19 161 LEU A O 1
ATOM 1225 N N . LEU A 1 162 ? 18.219 23.312 10.086 1 96.62 162 LEU A N 1
ATOM 1226 C CA . LEU A 1 162 ? 19.438 23.016 10.812 1 96.62 162 LEU A CA 1
ATOM 1227 C C . LEU A 1 162 ? 20.641 23.031 9.883 1 96.62 162 LEU A C 1
ATOM 1229 O O . LEU A 1 162 ? 20.656 22.344 8.867 1 96.62 162 LEU A O 1
ATOM 1233 N N . PRO A 1 163 ? 21.609 23.734 10.203 1 95.69 163 PRO A N 1
ATOM 1234 C CA . PRO A 1 163 ? 22.766 23.828 9.32 1 95.69 163 PRO A CA 1
ATOM 1235 C C . PRO A 1 163 ? 23.578 22.531 9.258 1 95.69 163 PRO A C 1
ATOM 1237 O O . PRO A 1 163 ? 24.234 22.266 8.258 1 95.69 163 PRO A O 1
ATOM 1240 N N . GLU A 1 164 ? 23.578 21.828 10.391 1 97 164 GLU A N 1
ATOM 1241 C CA . GLU A 1 164 ? 24.266 20.531 10.461 1 97 164 GLU A CA 1
ATOM 1242 C C . GLU A 1 164 ? 23.391 19.469 11.109 1 97 164 GLU A C 1
ATOM 1244 O O . GLU A 1 164 ? 22.484 19.797 11.883 1 97 164 GLU A O 1
ATOM 1249 N N . GLN A 1 165 ? 23.703 18.281 10.742 1 97.81 165 GLN A N 1
ATOM 1250 C CA . GLN A 1 165 ? 23 17.172 11.367 1 97.81 165 GLN A CA 1
ATOM 1251 C C . GLN A 1 165 ? 23.453 16.984 12.82 1 97.81 165 GLN A C 1
ATOM 1253 O O . GLN A 1 165 ? 24.641 16.812 13.086 1 97.81 165 GLN A O 1
ATOM 1258 N N . PRO A 1 166 ? 22.531 16.984 13.703 1 98.12 166 PRO A N 1
ATOM 1259 C CA . PRO A 1 166 ? 22.953 16.641 15.062 1 98.12 166 PRO A CA 1
ATOM 1260 C C . PRO A 1 166 ? 23.438 15.203 15.195 1 98.12 166 PRO A C 1
ATOM 1262 O O . PRO A 1 166 ? 22.766 14.281 14.719 1 98.12 166 PRO A O 1
ATOM 1265 N N . LYS A 1 167 ? 24.562 14.977 15.852 1 98.25 167 LYS A N 1
ATOM 1266 C CA . LYS A 1 167 ? 25.062 13.625 16.094 1 98.25 167 LYS A CA 1
ATOM 1267 C C . LYS A 1 167 ? 24.344 12.977 17.266 1 98.25 167 LYS A C 1
ATOM 1269 O O . LYS A 1 167 ? 23.938 11.812 17.188 1 98.25 167 LYS A O 1
ATOM 1274 N N . ARG A 1 168 ? 24.453 13.727 18.344 1 98.44 168 ARG A N 1
ATOM 1275 C CA . ARG A 1 168 ? 23.641 13.367 19.5 1 98.44 168 ARG A CA 1
ATOM 1276 C C . ARG A 1 168 ? 22.375 14.203 19.547 1 98.44 168 ARG A C 1
ATOM 1278 O O . ARG A 1 168 ? 22.438 15.414 19.766 1 98.44 168 ARG A O 1
ATOM 1285 N N . PHE A 1 169 ? 21.016 13.516 19.312 1 98.88 169 PHE A N 1
ATOM 1286 C CA . PHE A 1 169 ? 19.734 14.18 19.125 1 98.88 169 PHE A CA 1
ATOM 1287 C C . PHE A 1 169 ? 18.734 13.719 20.172 1 98.88 169 PHE A C 1
ATOM 1289 O O . PHE A 1 169 ? 18.562 12.516 20.391 1 98.88 169 PHE A O 1
ATOM 1296 N N . ALA A 1 170 ? 18.109 14.625 20.906 1 98.88 170 ALA A N 1
ATOM 1297 C CA . ALA A 1 170 ? 17.031 14.297 21.828 1 98.88 170 ALA A CA 1
ATOM 1298 C C . ALA A 1 170 ? 15.703 14.852 21.328 1 98.88 170 ALA A C 1
ATOM 1300 O O . ALA A 1 170 ? 15.648 15.945 20.75 1 98.88 170 ALA A O 1
ATOM 1301 N N . VAL A 1 171 ? 14.695 14.109 21.484 1 98.81 171 VAL A N 1
ATOM 1302 C CA . VAL A 1 171 ? 13.336 14.516 21.172 1 98.81 171 VAL A CA 1
ATOM 1303 C C . VAL A 1 171 ? 12.477 14.477 22.438 1 98.81 171 VAL A C 1
ATOM 1305 O O . VAL A 1 171 ? 12.43 13.461 23.125 1 98.81 171 VAL A O 1
ATOM 1308 N N . TRP A 1 172 ? 11.898 15.578 22.75 1 98.56 172 TRP A N 1
ATOM 1309 C CA . TRP A 1 172 ? 10.969 15.672 23.859 1 98.56 172 TRP A CA 1
ATOM 1310 C C . TRP A 1 172 ? 9.523 15.586 23.391 1 9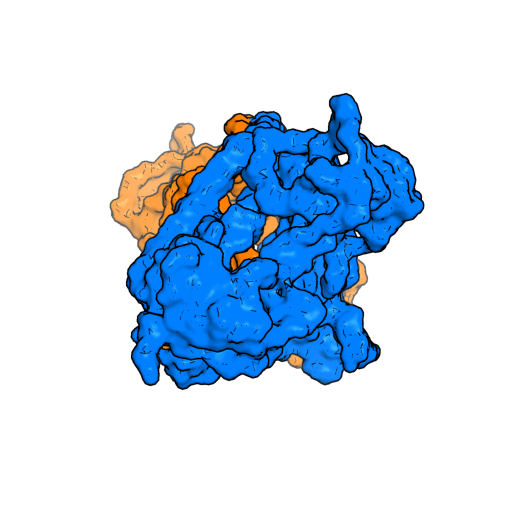8.56 172 TRP A C 1
ATOM 1312 O O . TRP A 1 172 ? 9.031 16.5 22.719 1 98.56 172 TRP A O 1
ATOM 1322 N N . GLY A 1 173 ? 8.805 14.484 23.75 1 98 173 GLY A N 1
ATOM 1323 C CA . GLY A 1 173 ? 7.43 14.258 23.312 1 98 173 GLY A CA 1
ATOM 1324 C C . GLY A 1 173 ? 7.211 12.891 22.688 1 98 173 GLY A C 1
ATOM 1325 O O . GLY A 1 173 ? 8.172 12.203 22.344 1 98 173 GLY A O 1
ATOM 1326 N N . GLY A 1 174 ? 5.969 12.484 22.578 1 97.88 174 GLY A N 1
ATOM 1327 C CA . GLY A 1 174 ? 5.652 11.164 22.062 1 97.88 174 GLY A CA 1
ATOM 1328 C C . GLY A 1 174 ? 4.594 11.188 20.969 1 97.88 174 GLY A C 1
ATOM 1329 O O . GLY A 1 174 ? 4.023 10.148 20.625 1 97.88 174 GLY A O 1
ATOM 1330 N N . GLY A 1 175 ? 4.285 12.383 20.391 1 96.88 175 GLY A N 1
ATOM 1331 C CA . GLY A 1 175 ? 3.285 12.508 19.344 1 96.88 175 GLY A CA 1
ATOM 1332 C C . GLY A 1 175 ? 3.844 12.258 17.953 1 96.88 175 GLY A C 1
ATOM 1333 O O . GLY A 1 175 ? 4.938 11.711 17.812 1 96.88 175 GLY A O 1
ATOM 1334 N N . TYR A 1 176 ? 3.127 12.664 16.891 1 94.56 176 TYR A N 1
ATOM 1335 C CA . TYR A 1 176 ? 3.471 12.469 15.492 1 94.56 176 TYR A CA 1
ATOM 1336 C C . TYR A 1 176 ? 4.852 13.031 15.18 1 94.56 176 TYR A C 1
ATOM 1338 O O . TYR A 1 176 ? 5.727 12.312 14.695 1 94.56 176 TYR A O 1
ATOM 1346 N N . ILE A 1 177 ? 4.918 14.227 15.492 1 96.81 177 ILE A N 1
ATOM 1347 C CA . ILE A 1 177 ? 6.121 14.977 15.141 1 96.81 177 ILE A CA 1
ATOM 1348 C C . ILE A 1 177 ? 7.336 14.352 15.812 1 96.81 177 ILE A C 1
ATOM 1350 O O . ILE A 1 177 ? 8.375 14.164 15.18 1 96.81 177 ILE A O 1
ATOM 1354 N N . ALA A 1 178 ? 7.16 13.93 17.062 1 98.38 178 ALA A N 1
ATOM 1355 C CA . ALA A 1 178 ? 8.25 13.359 17.844 1 98.38 178 ALA A CA 1
ATOM 1356 C C . ALA A 1 178 ? 8.727 12.039 17.25 1 98.38 178 ALA A C 1
ATOM 1358 O O . ALA A 1 178 ? 9.906 11.883 16.938 1 98.38 178 ALA A O 1
ATOM 1359 N N . VAL A 1 179 ? 7.824 11.117 17.016 1 98.56 179 VAL A N 1
ATOM 1360 C CA . VAL A 1 179 ? 8.219 9.773 16.609 1 98.56 179 VAL A CA 1
ATOM 1361 C C . VAL A 1 179 ? 8.758 9.797 15.188 1 98.56 179 VAL A C 1
ATOM 1363 O O . VAL A 1 179 ? 9.664 9.031 14.844 1 98.56 179 VAL A O 1
ATOM 1366 N N . GLU A 1 180 ? 8.219 10.664 14.352 1 98.44 180 GLU A N 1
ATOM 1367 C CA . GLU A 1 180 ? 8.664 10.727 12.961 1 98.44 180 GLU A CA 1
ATOM 1368 C C . GLU A 1 180 ? 10.086 11.289 12.867 1 98.44 180 GLU A C 1
ATOM 1370 O O . GLU A 1 180 ? 10.945 10.711 12.203 1 98.44 180 GLU A O 1
ATOM 1375 N N . PHE A 1 181 ? 10.359 12.375 13.609 1 98.69 181 PHE A N 1
ATOM 1376 C CA . PHE A 1 181 ? 11.695 12.953 13.531 1 98.69 181 PHE A CA 1
ATOM 1377 C C . PHE A 1 181 ? 12.711 12.062 14.234 1 98.69 181 PHE A C 1
ATOM 1379 O O . PHE A 1 181 ? 13.867 11.984 13.82 1 98.69 181 PHE A O 1
ATOM 1386 N N . ALA A 1 182 ? 12.25 11.344 15.336 1 98.88 182 ALA A N 1
ATOM 1387 C CA . ALA A 1 182 ? 13.141 10.367 15.953 1 98.88 182 ALA A CA 1
ATOM 1388 C C . ALA A 1 182 ? 13.586 9.312 14.938 1 98.88 182 ALA A C 1
ATOM 1390 O O . ALA A 1 182 ? 14.781 9.016 14.828 1 98.88 182 ALA A O 1
ATOM 1391 N N . GLY A 1 183 ? 12.656 8.82 14.188 1 98.44 183 GLY A N 1
ATOM 1392 C CA . GLY A 1 183 ? 12.977 7.836 13.164 1 98.44 183 GLY A CA 1
ATOM 1393 C C . GLY A 1 183 ? 13.859 8.383 12.062 1 98.44 183 GLY A C 1
ATOM 1394 O O . GLY A 1 183 ? 14.797 7.711 11.617 1 98.44 183 GLY A O 1
ATOM 1395 N N . ILE A 1 184 ? 13.562 9.594 11.594 1 98.56 184 ILE A N 1
ATOM 1396 C CA . ILE A 1 184 ? 14.305 10.234 10.516 1 98.56 184 ILE A CA 1
ATOM 1397 C C . ILE A 1 184 ? 15.781 10.359 10.906 1 98.56 184 ILE A C 1
ATOM 1399 O O . ILE A 1 184 ? 16.656 9.867 10.203 1 98.56 184 ILE A O 1
ATOM 1403 N N . LEU A 1 185 ? 16.062 10.984 12.078 1 98.75 185 LEU A N 1
ATOM 1404 C CA . LEU A 1 185 ? 17.453 11.25 12.461 1 98.75 185 LEU A CA 1
ATOM 1405 C C . LEU A 1 185 ? 18.172 9.961 12.797 1 98.75 185 LEU A C 1
ATOM 1407 O O . LEU A 1 185 ? 19.375 9.812 12.5 1 98.75 185 LEU A O 1
ATOM 1411 N N . ASN A 1 186 ? 17.438 9.023 13.414 1 98.62 186 ASN A N 1
ATOM 1412 C CA . ASN A 1 186 ? 18.047 7.719 13.664 1 98.62 186 ASN A CA 1
ATOM 1413 C C . ASN A 1 186 ? 18.469 7.039 12.367 1 98.62 186 ASN A C 1
ATOM 1415 O O . ASN A 1 186 ? 19.578 6.539 12.258 1 98.62 186 ASN A O 1
ATOM 1419 N N . GLY A 1 187 ? 17.594 7.062 11.398 1 97.62 187 GLY A N 1
ATOM 1420 C CA . GLY A 1 187 ? 17.875 6.434 10.117 1 97.62 187 GLY A CA 1
ATOM 1421 C C . GLY A 1 187 ? 18.984 7.113 9.352 1 97.62 187 GLY A C 1
ATOM 1422 O O . GLY A 1 187 ? 19.641 6.496 8.5 1 97.62 187 GLY A O 1
ATOM 1423 N N . LEU A 1 188 ? 19.188 8.375 9.664 1 98.12 188 LEU A N 1
ATOM 1424 C CA . LEU A 1 188 ? 20.234 9.133 8.977 1 98.12 188 LEU A CA 1
ATOM 1425 C C . LEU A 1 188 ? 21.562 9.023 9.727 1 98.12 188 LEU A C 1
ATOM 1427 O O . LEU A 1 188 ? 22.578 9.578 9.289 1 98.12 188 LEU A O 1
ATOM 1431 N N . GLY A 1 189 ? 21.562 8.359 10.953 1 97.25 189 GLY A N 1
ATOM 1432 C CA . GLY A 1 189 ? 22.828 8.023 11.57 1 97.25 189 GLY A CA 1
ATOM 1433 C C . GLY A 1 189 ? 23.047 8.711 12.906 1 97.25 189 GLY A C 1
ATOM 1434 O O . GLY A 1 189 ? 24.062 8.5 13.562 1 97.25 189 GLY A O 1
ATOM 1435 N N . SER A 1 190 ? 22.109 9.508 13.359 1 98.62 190 SER A N 1
ATOM 1436 C CA . SER A 1 190 ? 22.234 10.164 14.656 1 98.62 190 SER A CA 1
ATOM 1437 C C . SER A 1 190 ? 21.953 9.203 15.797 1 98.62 190 SER A C 1
ATOM 1439 O O . SER A 1 190 ? 21.203 8.234 15.625 1 98.62 190 SER A O 1
ATOM 1441 N N . GLN A 1 191 ? 22.625 9.422 16.906 1 98.69 191 GLN A N 1
ATOM 1442 C CA . GLN A 1 191 ? 22.188 8.812 18.156 1 98.69 191 GLN A CA 1
ATOM 1443 C C . GLN A 1 191 ? 20.969 9.531 18.734 1 98.69 191 GLN A C 1
ATOM 1445 O O . GLN A 1 191 ? 21.031 10.719 19.047 1 98.69 191 GLN A O 1
ATOM 1450 N N . VAL A 1 192 ? 19.828 8.812 18.828 1 98.88 192 VAL A N 1
ATOM 1451 C CA . VAL A 1 192 ? 18.578 9.484 19.156 1 98.88 192 VAL A CA 1
ATOM 1452 C C . VAL A 1 192 ? 18.062 8.984 20.5 1 98.88 192 VAL A C 1
ATOM 1454 O O . VAL A 1 192 ? 18.031 7.777 20.75 1 98.88 192 VAL A O 1
ATOM 1457 N N . THR A 1 193 ? 17.703 9.883 21.391 1 98.88 193 THR A N 1
ATOM 1458 C CA . THR A 1 193 ? 16.984 9.594 22.625 1 98.88 193 THR A CA 1
ATOM 1459 C C . THR A 1 193 ? 15.633 10.289 22.641 1 98.88 193 THR A C 1
ATOM 1461 O O . THR A 1 193 ? 15.555 11.516 22.5 1 98.88 193 THR A O 1
ATOM 1464 N N . GLU A 1 194 ? 14.609 9.523 22.719 1 98.81 194 GLU A N 1
ATOM 1465 C CA . GLU A 1 194 ? 13.266 10.086 22.812 1 98.81 194 GLU A CA 1
ATOM 1466 C C . GLU A 1 194 ? 12.758 10.055 24.25 1 98.81 194 GLU A C 1
ATOM 1468 O O . GLU A 1 194 ? 12.672 8.984 24.859 1 98.81 194 GLU A O 1
ATOM 1473 N N . ILE A 1 195 ? 12.477 11.211 24.797 1 98.75 195 ILE A N 1
ATOM 1474 C CA . ILE A 1 195 ? 12.031 11.383 26.188 1 98.75 195 ILE A CA 1
ATOM 1475 C C . ILE A 1 195 ? 10.523 11.594 26.203 1 98.75 195 ILE A C 1
ATOM 1477 O O . ILE A 1 195 ? 10.008 12.547 25.625 1 98.75 195 ILE A O 1
ATOM 1481 N N . ILE A 1 196 ? 9.797 10.711 26.875 1 98.38 196 ILE A N 1
ATOM 1482 C CA . ILE A 1 196 ? 8.336 10.828 26.906 1 98.38 196 ILE A CA 1
ATOM 1483 C C . ILE A 1 196 ? 7.855 10.797 28.359 1 98.38 196 ILE A C 1
ATOM 1485 O O . ILE A 1 196 ? 8.422 10.086 29.188 1 98.38 196 ILE A O 1
ATOM 1489 N N . ARG A 1 197 ? 6.871 11.539 28.578 1 96.31 197 ARG A N 1
ATOM 1490 C CA . ARG A 1 197 ? 6.371 11.711 29.938 1 96.31 197 ARG A CA 1
ATOM 1491 C C . ARG A 1 197 ? 5.598 10.477 30.391 1 96.31 197 ARG A C 1
ATOM 1493 O O . ARG A 1 197 ? 5.375 10.289 31.594 1 96.31 197 ARG A O 1
ATOM 1500 N N . ARG A 1 198 ? 5.145 9.656 29.469 1 95.81 198 ARG A N 1
ATOM 1501 C CA . ARG A 1 198 ? 4.371 8.461 29.797 1 95.81 198 ARG A CA 1
ATOM 1502 C C . ARG A 1 198 ? 5.105 7.199 29.375 1 95.81 198 ARG A C 1
ATOM 1504 O O . ARG A 1 198 ? 6.316 7.23 29.125 1 95.81 198 ARG A O 1
ATOM 1511 N N . ASP A 1 199 ? 4.352 6.113 29.406 1 96.88 199 ASP A N 1
ATOM 1512 C CA . ASP A 1 199 ? 4.984 4.82 29.156 1 96.88 199 ASP A CA 1
ATOM 1513 C C . ASP A 1 199 ? 5.02 4.496 27.672 1 96.88 199 ASP A C 1
ATOM 1515 O O . ASP A 1 199 ? 5.895 3.76 27.203 1 96.88 199 ASP A O 1
ATOM 1519 N N . LEU A 1 200 ? 4.027 5.043 26.906 1 97.81 200 LEU A N 1
ATOM 1520 C CA . LEU A 1 200 ? 3.938 4.723 25.484 1 97.81 200 LEU A CA 1
ATOM 1521 C C . LEU A 1 200 ? 3.746 5.992 24.656 1 97.81 200 LEU A C 1
ATOM 1523 O O . LEU A 1 200 ? 3.18 6.973 25.141 1 97.81 200 LEU A O 1
ATOM 1527 N N . ILE A 1 201 ? 4.238 5.93 23.5 1 98.5 201 ILE A N 1
ATOM 1528 C CA . ILE A 1 201 ? 4.109 7.004 22.516 1 98.5 201 ILE A CA 1
ATOM 1529 C C . ILE A 1 201 ? 2.695 7.008 21.938 1 98.5 201 ILE A C 1
ATOM 1531 O O . ILE A 1 201 ? 1.923 6.07 22.156 1 98.5 201 ILE A O 1
ATOM 1535 N N . LEU A 1 202 ? 2.309 8.086 21.25 1 98.25 202 LEU A N 1
ATOM 1536 C CA . LEU A 1 202 ? 1.137 8.227 20.391 1 98.25 202 LEU A CA 1
ATOM 1537 C C . LEU A 1 202 ? -0.145 7.988 21.172 1 98.25 202 LEU A C 1
ATOM 1539 O O . LEU A 1 202 ? -0.984 7.176 20.781 1 98.25 202 LEU A O 1
ATOM 1543 N N . ARG A 1 203 ? -0.25 8.742 22.219 1 96.12 203 ARG A N 1
ATOM 1544 C CA . ARG A 1 203 ? -1.488 8.711 22.984 1 96.12 203 ARG A CA 1
ATOM 1545 C C . ARG A 1 203 ? -2.701 8.898 22.078 1 96.12 203 ARG A C 1
ATOM 1547 O O . ARG A 1 203 ? -2.697 9.758 21.203 1 96.12 203 ARG A O 1
ATOM 1554 N N . GLY A 1 204 ? -3.713 8.078 22.266 1 95 204 GLY A N 1
ATOM 1555 C CA . GLY A 1 204 ? -4.93 8.18 21.484 1 95 204 GLY A CA 1
ATOM 1556 C C . GLY A 1 204 ? -5.031 7.125 20.391 1 95 204 GLY A C 1
ATOM 1557 O O . GLY A 1 204 ? -6.109 6.883 19.859 1 95 204 GLY A O 1
ATOM 1558 N N . PHE A 1 205 ? -3.916 6.512 20.047 1 98 205 PHE A N 1
ATOM 1559 C CA . PHE A 1 205 ? -3.922 5.418 19.078 1 98 205 PHE A CA 1
ATOM 1560 C C . PHE A 1 205 ? -4.176 4.082 19.766 1 98 205 PHE A C 1
ATOM 1562 O O . PHE A 1 205 ? -4.168 4.008 21 1 98 205 PHE A O 1
ATOM 1569 N N . ASP A 1 206 ? -4.469 3.086 19.016 1 98.62 206 ASP A N 1
ATOM 1570 C CA . ASP A 1 206 ? -4.68 1.742 19.547 1 98.62 206 ASP A CA 1
ATOM 1571 C C . ASP A 1 206 ? -3.443 1.244 20.281 1 98.62 206 ASP A C 1
ATOM 1573 O O . ASP A 1 206 ? -2.318 1.405 19.812 1 98.62 206 ASP A O 1
ATOM 1577 N N . GLN A 1 207 ? -3.691 0.628 21.391 1 98.19 207 GLN A N 1
ATOM 1578 C CA . GLN A 1 207 ? -2.605 0.238 22.281 1 98.19 207 GLN A CA 1
ATOM 1579 C C . GLN A 1 207 ? -1.631 -0.707 21.578 1 98.19 207 GLN A C 1
ATOM 1581 O O . GLN A 1 207 ? -0.415 -0.591 21.75 1 98.19 207 GLN A O 1
ATOM 1586 N N . ASP A 1 208 ? -2.078 -1.713 20.828 1 98.5 208 ASP A N 1
ATOM 1587 C CA . ASP A 1 208 ? -1.211 -2.637 20.109 1 98.5 208 ASP A CA 1
ATOM 1588 C C . ASP A 1 208 ? -0.35 -1.896 19.078 1 98.5 208 ASP A C 1
ATOM 1590 O O . ASP A 1 208 ? 0.822 -2.227 18.891 1 98.5 208 ASP A O 1
ATOM 1594 N N . LEU A 1 209 ? -0.969 -0.933 18.453 1 98.5 209 LEU A N 1
ATOM 1595 C CA . LEU A 1 209 ? -0.249 -0.118 17.484 1 98.5 209 LEU A CA 1
ATOM 1596 C C . LEU A 1 209 ? 0.887 0.649 18.156 1 98.5 209 LEU A C 1
ATOM 1598 O O . LEU A 1 209 ? 2.027 0.612 17.688 1 98.5 209 LEU A O 1
ATOM 1602 N N . ARG A 1 210 ? 0.573 1.314 19.266 1 98.56 210 ARG A N 1
ATOM 1603 C CA . ARG A 1 210 ? 1.538 2.121 20 1 98.56 210 ARG A CA 1
ATOM 1604 C C . ARG A 1 210 ? 2.721 1.274 20.453 1 98.56 210 ARG A C 1
ATOM 1606 O O . ARG A 1 210 ? 3.877 1.633 20.219 1 98.56 210 ARG A O 1
ATOM 1613 N N . SER A 1 211 ? 2.449 0.14 21.031 1 98.5 211 SER A N 1
ATOM 1614 C CA . SER A 1 211 ? 3.488 -0.738 21.562 1 98.5 211 SER A CA 1
ATOM 1615 C C . SER A 1 211 ? 4.359 -1.296 20.438 1 98.5 211 SER A C 1
ATOM 1617 O O . SER A 1 211 ? 5.582 -1.372 20.578 1 98.5 211 SER A O 1
ATOM 1619 N N . HIS A 1 212 ? 3.738 -1.693 19.344 1 98.62 212 HIS A N 1
ATOM 1620 C CA . HIS A 1 212 ? 4.48 -2.285 18.234 1 98.62 212 HIS A CA 1
ATOM 1621 C C . HIS A 1 212 ? 5.395 -1.258 17.578 1 98.62 212 HIS A C 1
ATOM 1623 O O . HIS A 1 212 ? 6.523 -1.578 17.203 1 98.62 212 HIS A O 1
ATOM 1629 N N . ILE A 1 213 ? 4.91 -0.018 17.453 1 98.69 213 ILE A N 1
ATOM 1630 C CA . ILE A 1 213 ? 5.738 1.039 16.891 1 98.69 213 ILE A CA 1
ATOM 1631 C C . ILE A 1 213 ? 6.945 1.287 17.781 1 98.69 213 ILE A C 1
ATOM 1633 O O . ILE A 1 213 ? 8.086 1.32 17.312 1 98.69 213 ILE A O 1
ATOM 1637 N N . GLN A 1 214 ? 6.672 1.488 19.078 1 98.69 214 GLN A N 1
ATOM 1638 C CA . GLN A 1 214 ? 7.746 1.787 20.016 1 98.69 214 GLN A CA 1
ATOM 1639 C C . GLN A 1 214 ? 8.781 0.67 20.047 1 98.69 214 GLN A C 1
ATOM 1641 O O . GLN A 1 214 ? 9.984 0.935 20.062 1 98.69 214 GLN A O 1
ATOM 1646 N N . GLU A 1 215 ? 8.32 -0.582 20.016 1 98.25 215 GLU A N 1
ATOM 1647 C CA . GLU A 1 215 ? 9.234 -1.722 19.969 1 98.25 215 GLU A CA 1
ATOM 1648 C C . GLU A 1 215 ? 10.078 -1.703 18.703 1 98.25 215 GLU A C 1
ATOM 1650 O O . GLU A 1 215 ? 11.289 -1.934 18.75 1 98.25 215 GLU A O 1
ATOM 1655 N N . GLY A 1 216 ? 9.414 -1.46 17.609 1 97.75 216 GLY A N 1
ATOM 1656 C CA . GLY A 1 216 ? 10.141 -1.387 16.359 1 97.75 216 GLY A CA 1
ATOM 1657 C C . GLY A 1 216 ? 11.18 -0.286 16.328 1 97.75 216 GLY A C 1
ATOM 1658 O O . GLY A 1 216 ? 12.305 -0.5 15.875 1 97.75 216 GLY A O 1
ATOM 1659 N N . MET A 1 217 ? 10.844 0.902 16.812 1 98.31 217 MET A N 1
ATOM 1660 C CA . MET A 1 217 ? 11.773 2.025 16.859 1 98.31 217 MET A CA 1
ATOM 1661 C C . MET A 1 217 ? 12.969 1.693 17.75 1 98.31 217 MET A C 1
ATOM 1663 O O . MET A 1 217 ? 14.109 2.023 17.422 1 98.31 217 MET A O 1
ATOM 1667 N N . THR A 1 218 ? 12.664 1.051 18.859 1 98.31 218 THR A N 1
ATOM 1668 C CA . THR A 1 218 ? 13.727 0.633 19.766 1 98.31 218 THR A CA 1
ATOM 1669 C C . THR A 1 218 ? 14.68 -0.34 19.078 1 98.31 218 THR A C 1
ATOM 1671 O O . THR A 1 218 ? 15.898 -0.198 19.172 1 98.31 218 THR A O 1
ATOM 1674 N N . LYS A 1 219 ? 14.156 -1.287 18.359 1 96.5 219 LYS A N 1
ATOM 1675 C CA . LYS A 1 219 ? 14.969 -2.268 17.641 1 96.5 219 LYS A CA 1
ATOM 1676 C C . LYS A 1 219 ? 15.828 -1.596 16.578 1 96.5 219 LYS A C 1
ATOM 1678 O O . LYS A 1 219 ? 16.922 -2.062 16.266 1 96.5 219 LYS A O 1
ATOM 1683 N N . HIS A 1 220 ? 15.328 -0.487 16.062 1 96 220 HIS A N 1
ATOM 1684 C CA . HIS A 1 220 ? 16.062 0.249 15.055 1 96 220 HIS A CA 1
ATOM 1685 C C . HIS A 1 220 ? 17.188 1.083 15.68 1 96 220 HIS A C 1
ATOM 1687 O O . HIS A 1 220 ? 18.078 1.564 14.977 1 96 220 HIS A O 1
ATOM 1693 N N . GLY A 1 221 ? 17.031 1.365 17.016 1 97.25 221 GLY A N 1
ATOM 1694 C CA . GLY A 1 221 ? 18.172 2.025 17.656 1 97.25 221 GLY A CA 1
ATOM 1695 C C . GLY A 1 221 ? 17.766 3.266 18.438 1 97.25 221 GLY A C 1
ATOM 1696 O O . GLY A 1 221 ? 18.625 3.936 19.016 1 97.25 221 GLY A O 1
ATOM 1697 N N . VAL A 1 222 ? 16.484 3.615 18.453 1 98.69 222 VAL A N 1
ATOM 1698 C CA . VAL A 1 222 ? 16.047 4.77 19.219 1 98.69 222 VAL A CA 1
ATOM 1699 C C . VAL A 1 222 ? 16.031 4.422 20.719 1 98.69 222 VAL A C 1
ATOM 1701 O O . VAL A 1 222 ? 15.469 3.396 21.109 1 98.69 222 VAL A O 1
ATOM 1704 N N . ASN A 1 223 ? 16.656 5.215 21.516 1 98.62 223 ASN A N 1
ATOM 1705 C CA . ASN A 1 223 ? 16.641 5.035 22.953 1 98.62 223 ASN A CA 1
ATOM 1706 C C . ASN A 1 223 ? 15.477 5.781 23.594 1 98.62 223 ASN A C 1
ATOM 1708 O O . ASN A 1 223 ? 15.398 7.008 23.516 1 98.62 223 ASN A O 1
ATOM 1712 N N . PHE A 1 224 ? 14.641 5.039 24.266 1 98.62 224 PHE A N 1
ATOM 1713 C CA . PHE A 1 224 ? 13.492 5.668 24.906 1 98.62 224 PHE A CA 1
ATOM 1714 C C . PHE A 1 224 ? 13.75 5.879 26.391 1 98.62 224 PHE A C 1
ATOM 1716 O O . PHE A 1 224 ? 14.266 4.984 27.078 1 98.62 224 PHE A O 1
ATOM 1723 N N . ARG A 1 225 ? 13.508 7.059 26.875 1 98.44 225 ARG A N 1
ATOM 1724 C CA . ARG A 1 225 ? 13.367 7.359 28.297 1 98.44 225 ARG A CA 1
ATOM 1725 C C . ARG A 1 225 ? 11.914 7.641 28.672 1 98.44 225 ARG A C 1
ATOM 1727 O O . ARG A 1 225 ? 11.43 8.758 28.484 1 98.44 225 ARG A O 1
ATOM 1734 N N . THR A 1 226 ? 11.258 6.66 29.219 1 98.31 226 THR A N 1
ATOM 1735 C CA . THR A 1 226 ? 9.836 6.758 29.5 1 98.31 226 THR A CA 1
ATOM 1736 C C . THR A 1 226 ? 9.602 7.293 30.906 1 98.31 226 THR A C 1
ATOM 1738 O O . THR A 1 226 ? 10.508 7.281 31.75 1 98.31 226 THR A O 1
ATOM 1741 N N . ASN A 1 227 ? 8.398 7.805 31.156 1 98.25 227 ASN A N 1
ATOM 1742 C CA . ASN A 1 227 ? 8.039 8.367 32.438 1 98.25 227 ASN A CA 1
ATOM 1743 C C . ASN A 1 227 ? 9.094 9.352 32.938 1 98.25 227 ASN A C 1
ATOM 1745 O O . ASN A 1 227 ? 9.492 9.305 34.094 1 98.25 227 ASN A O 1
ATOM 1749 N N . THR A 1 228 ? 9.539 10.086 32 1 98 228 THR A N 1
ATOM 1750 C CA . THR A 1 228 ? 10.648 11 32.219 1 98 228 THR A CA 1
ATOM 1751 C C . THR A 1 228 ? 10.359 12.367 31.625 1 98 228 THR A C 1
ATOM 1753 O O . THR A 1 228 ? 9.656 12.477 30.625 1 98 228 THR A O 1
ATOM 1756 N N . THR A 1 229 ? 10.773 13.398 32.25 1 97.25 229 THR A N 1
ATOM 1757 C CA . THR A 1 229 ? 10.617 14.758 31.75 1 97.25 229 THR A CA 1
ATOM 1758 C C . THR A 1 229 ? 11.914 15.539 31.891 1 97.25 229 THR A C 1
ATOM 1760 O O . THR A 1 229 ? 12.867 15.07 32.5 1 97.25 229 THR A O 1
ATOM 1763 N N . ILE A 1 230 ? 12.016 16.688 31.203 1 98.31 230 ILE A N 1
ATOM 1764 C CA . ILE A 1 230 ? 13.188 17.547 31.266 1 98.31 230 ILE A CA 1
ATOM 1765 C C . ILE A 1 230 ? 12.938 18.703 32.219 1 98.31 230 ILE A C 1
ATOM 1767 O O . ILE A 1 230 ? 11.938 19.422 32.094 1 98.31 230 ILE A O 1
ATOM 1771 N N . GLU A 1 231 ? 13.828 18.938 33.125 1 97.81 231 GLU A N 1
ATOM 1772 C CA . GLU A 1 231 ? 13.688 19.969 34.125 1 97.81 231 GLU A CA 1
ATOM 1773 C C . GLU A 1 231 ? 14.43 21.25 33.75 1 97.81 231 GLU A C 1
ATOM 1775 O O . GLU A 1 231 ? 14.008 22.359 34.094 1 97.81 231 GLU A O 1
ATOM 1780 N N . LYS A 1 232 ? 15.531 21 33.156 1 98.06 232 LYS A N 1
ATOM 1781 C CA . LYS A 1 232 ? 16.406 22.125 32.844 1 98.06 232 LYS A CA 1
ATOM 1782 C C . LYS A 1 232 ? 17.312 21.797 31.656 1 98.06 232 LYS A C 1
ATOM 1784 O O . LYS A 1 232 ? 17.703 20.641 31.484 1 98.06 232 LYS A O 1
ATOM 1789 N N . ILE A 1 233 ? 17.547 22.844 30.844 1 98.62 233 ILE A N 1
ATOM 1790 C CA . ILE A 1 233 ? 18.484 22.734 29.734 1 98.62 233 ILE A CA 1
ATOM 1791 C C . ILE A 1 233 ? 19.625 23.734 29.922 1 98.62 233 ILE A C 1
ATOM 1793 O O . ILE A 1 233 ? 19.391 24.922 30.141 1 98.62 233 ILE A O 1
ATOM 1797 N N . GLU A 1 234 ? 20.828 23.281 29.875 1 98.44 234 GLU A N 1
ATOM 1798 C CA . GLU A 1 234 ? 21.984 24.141 30.016 1 98.44 234 GLU A CA 1
ATOM 1799 C C . GLU A 1 234 ? 22.953 23.984 28.844 1 98.44 234 GLU A C 1
ATOM 1801 O O . GLU A 1 234 ? 23.234 22.859 28.406 1 98.44 234 GLU A O 1
ATOM 1806 N N . LYS A 1 235 ? 23.391 25.109 28.344 1 97.88 235 LYS A N 1
ATOM 1807 C CA . LYS A 1 235 ? 24.453 25.062 27.344 1 97.88 235 LYS A CA 1
ATOM 1808 C C . LYS A 1 235 ? 25.812 24.812 28.016 1 97.88 235 LYS A C 1
ATOM 1810 O O . LYS A 1 235 ? 26.219 25.562 28.891 1 97.88 235 LYS A O 1
ATOM 1815 N N . VAL A 1 236 ? 26.438 23.766 27.641 1 97.62 236 VAL A N 1
ATOM 1816 C CA . VAL A 1 236 ? 27.766 23.438 28.141 1 97.62 236 VAL A CA 1
ATOM 1817 C C . VAL A 1 236 ? 28.734 23.266 26.969 1 97.62 236 VAL A C 1
ATOM 1819 O O . VAL A 1 236 ? 28.328 23.375 25.797 1 97.62 236 VAL A O 1
ATOM 1822 N N . GLU A 1 237 ? 30.016 23.078 27.203 1 96.94 237 GLU A N 1
ATOM 1823 C CA . GLU A 1 237 ? 31.031 22.984 26.172 1 96.94 237 GLU A CA 1
ATOM 1824 C C . GLU A 1 237 ? 30.734 21.828 25.203 1 96.94 237 GLU A C 1
ATOM 1826 O O . GLU A 1 237 ? 30.953 21.953 24 1 96.94 237 GLU A O 1
ATOM 1831 N N . GLU A 1 238 ? 30.203 20.797 25.781 1 97.12 238 GLU A N 1
ATOM 1832 C CA . GLU A 1 238 ? 29.984 19.578 25.016 1 97.12 238 GLU A CA 1
ATOM 1833 C C . GLU A 1 238 ? 28.672 19.625 24.266 1 97.12 238 GLU A C 1
ATOM 1835 O O . GLU A 1 238 ? 28.406 18.766 23.406 1 97.12 238 GLU A O 1
ATOM 1840 N N . GLY A 1 239 ? 27.797 20.531 24.516 1 97.88 239 GLY A N 1
ATOM 1841 C CA . GLY A 1 239 ? 26.484 20.641 23.891 1 97.88 239 GLY A CA 1
ATOM 1842 C C . GLY A 1 239 ? 25.406 21.125 24.844 1 97.88 239 GLY A C 1
ATOM 1843 O O . GLY A 1 239 ? 25.625 22.078 25.609 1 97.88 239 GLY A O 1
ATOM 1844 N N . LEU A 1 240 ? 24.234 20.562 24.719 1 98.69 240 LEU A N 1
ATOM 1845 C CA . LEU A 1 240 ? 23.125 20.859 25.641 1 98.69 240 LEU A CA 1
ATOM 1846 C C . LEU A 1 240 ? 23.016 19.797 26.719 1 98.69 240 LEU A C 1
ATOM 1848 O O . LEU A 1 240 ? 22.828 18.609 26.406 1 98.69 240 LEU A O 1
ATOM 1852 N N . LYS A 1 241 ? 23.172 20.188 27.922 1 98.75 241 LYS A N 1
ATOM 1853 C CA . LYS A 1 241 ? 22.953 19.281 29.031 1 98.75 241 LYS A CA 1
ATOM 1854 C C . LYS A 1 241 ? 21.484 19.312 29.484 1 98.75 241 LYS A C 1
ATOM 1856 O O . LYS A 1 241 ? 20.969 20.359 29.859 1 98.75 241 LYS A O 1
ATOM 1861 N N . LEU A 1 242 ? 20.828 18.188 29.438 1 98.81 242 LEU A N 1
ATOM 1862 C CA . LEU A 1 242 ? 19.453 18.031 29.875 1 98.81 242 LEU A CA 1
ATOM 1863 C C . LEU A 1 242 ? 19.391 17.422 31.266 1 98.81 242 LEU A C 1
ATOM 1865 O O . LEU A 1 242 ? 19.891 16.312 31.484 1 98.81 242 LEU A O 1
ATOM 1869 N N . THR A 1 243 ? 18.875 18.125 32.156 1 98.62 243 THR A N 1
ATOM 1870 C CA . THR A 1 243 ? 18.578 17.562 33.469 1 98.62 243 THR A CA 1
ATOM 1871 C C . THR A 1 243 ? 17.203 16.922 33.5 1 98.62 243 THR A C 1
ATOM 1873 O O . THR A 1 243 ? 16.203 17.578 33.188 1 98.62 243 THR A O 1
ATOM 1876 N N . LEU A 1 244 ? 17.219 15.656 33.812 1 98.31 244 LEU A N 1
ATOM 1877 C CA . LEU A 1 244 ? 15.992 14.875 33.688 1 98.31 244 LEU A CA 1
ATOM 1878 C C . LEU A 1 244 ? 15.422 14.57 35.062 1 98.31 244 LEU A C 1
ATOM 1880 O O . LEU A 1 244 ? 16.141 14.586 36.062 1 98.31 244 LEU A O 1
ATOM 1884 N N . THR A 1 245 ? 14.164 14.367 35.125 1 97.31 245 THR A N 1
ATOM 1885 C CA . THR A 1 245 ? 13.469 13.922 36.344 1 97.31 245 THR A CA 1
ATOM 1886 C C . THR A 1 245 ? 12.43 12.852 36 1 97.31 245 THR A C 1
ATOM 1888 O O . THR A 1 245 ? 12.031 12.703 34.844 1 97.31 245 THR A O 1
ATOM 1891 N N . GLY A 1 246 ? 11.961 12.109 37.031 1 96.62 246 GLY A N 1
ATOM 1892 C CA . GLY A 1 246 ? 11.086 10.953 36.844 1 96.62 246 GLY A CA 1
ATOM 1893 C C . GLY A 1 246 ? 11.805 9.633 37.062 1 96.62 246 GLY A C 1
ATOM 1894 O O . GLY A 1 246 ? 12.57 9.477 38 1 96.62 246 GLY A O 1
ATOM 1895 N N . ASP A 1 247 ? 11.477 8.656 36.125 1 95.75 247 ASP A N 1
ATOM 1896 C CA . ASP A 1 247 ? 12.039 7.324 36.281 1 95.75 247 ASP A CA 1
ATOM 1897 C C . ASP A 1 247 ? 13.523 7.312 35.938 1 95.75 247 ASP A C 1
ATOM 1899 O O . ASP A 1 247 ? 14.289 6.52 36.5 1 95.75 247 ASP A O 1
ATOM 1903 N N . ASP A 1 248 ? 13.844 8.164 34.969 1 93 248 ASP A N 1
ATOM 1904 C CA . ASP A 1 248 ? 15.25 8.297 34.562 1 93 248 ASP A CA 1
ATOM 1905 C C . ASP A 1 248 ? 15.789 9.68 34.938 1 93 248 ASP A C 1
ATOM 1907 O O . ASP A 1 248 ? 15.305 10.688 34.406 1 93 248 ASP A O 1
ATOM 1911 N N . THR A 1 249 ? 16.891 9.688 35.719 1 95.75 249 THR A N 1
ATOM 1912 C CA . THR A 1 249 ? 17.391 10.977 36.188 1 95.75 249 THR A CA 1
ATOM 1913 C C . THR A 1 249 ? 18.797 11.219 35.656 1 95.75 249 THR A C 1
ATOM 1915 O O . THR A 1 249 ? 19.391 12.273 35.938 1 95.75 249 THR A O 1
ATOM 1918 N N . GLU A 1 250 ? 19.312 10.273 34.969 1 96.81 250 GLU A N 1
ATOM 1919 C CA . GLU A 1 250 ? 20.641 10.469 34.406 1 96.81 250 GLU A CA 1
ATOM 1920 C C . GLU A 1 250 ? 20.641 11.562 33.375 1 96.81 250 GLU A C 1
ATOM 1922 O O . GLU A 1 250 ? 19.906 11.484 32.375 1 96.81 250 GLU A O 1
ATOM 1927 N N . PRO A 1 251 ? 21.469 12.539 33.594 1 97.62 251 PRO A N 1
ATOM 1928 C CA . PRO A 1 251 ? 21.484 13.617 32.594 1 97.62 251 PRO A CA 1
ATOM 1929 C C . PRO A 1 251 ? 21.938 13.148 31.219 1 97.62 251 PRO A C 1
ATOM 1931 O O . PRO A 1 251 ? 22.625 12.117 31.109 1 97.62 251 PRO A O 1
ATOM 1934 N N . LEU A 1 252 ? 21.531 13.93 30.266 1 98 252 LEU A N 1
ATOM 1935 C CA . LEU A 1 252 ? 21.922 13.672 28.891 1 98 252 LEU A CA 1
ATOM 1936 C C . LEU A 1 252 ? 22.641 14.875 28.297 1 98 252 LEU A C 1
ATOM 1938 O O . LEU A 1 252 ? 22.25 16.016 28.531 1 98 252 LEU A O 1
ATOM 1942 N N . ILE A 1 253 ? 23.672 14.664 27.547 1 98.5 253 ILE A N 1
ATOM 1943 C CA . ILE A 1 253 ? 24.312 15.695 26.75 1 98.5 253 ILE A CA 1
ATOM 1944 C C . ILE A 1 253 ? 24.078 15.43 25.266 1 98.5 253 ILE A C 1
ATOM 1946 O O . ILE A 1 253 ? 24.422 14.359 24.75 1 98.5 253 ILE A O 1
ATOM 1950 N N . VAL A 1 254 ? 23.469 16.391 24.609 1 98.75 254 VAL A N 1
ATOM 1951 C CA . VAL A 1 254 ? 23.125 16.203 23.203 1 98.75 254 VAL A CA 1
ATOM 1952 C C . VAL A 1 254 ? 23.516 17.438 22.391 1 98.75 254 VAL A C 1
ATOM 1954 O O . VAL A 1 254 ? 23.859 18.484 22.969 1 98.75 254 VAL A O 1
ATOM 1957 N N . ASP A 1 255 ? 23.5 17.328 21.062 1 98.62 255 ASP A N 1
ATOM 1958 C CA . ASP A 1 255 ? 23.812 18.438 20.156 1 98.62 255 ASP A CA 1
ATOM 1959 C C . ASP A 1 255 ? 22.578 19.297 19.891 1 98.62 255 ASP A C 1
ATOM 1961 O O . ASP A 1 255 ? 22.688 20.5 19.641 1 98.62 255 ASP A O 1
ATOM 1965 N N . ALA A 1 256 ? 21.406 18.719 19.891 1 98.62 256 ALA A N 1
ATOM 1966 C CA . ALA A 1 256 ? 20.141 19.406 19.672 1 98.62 256 ALA A CA 1
ATOM 1967 C C . ALA A 1 256 ? 19 18.719 20.406 1 98.62 256 ALA A C 1
ATOM 1969 O O . ALA A 1 256 ? 18.984 17.5 20.547 1 98.62 256 ALA A O 1
ATOM 1970 N N . LEU A 1 257 ? 18.062 19.5 20.922 1 98.75 257 LEU A N 1
ATOM 1971 C CA . LEU A 1 257 ? 16.844 19.031 21.547 1 98.75 257 LEU A CA 1
ATOM 1972 C C . LEU A 1 257 ? 15.617 19.547 20.797 1 98.75 257 LEU A C 1
ATOM 1974 O O . LEU A 1 257 ? 15.398 20.766 20.703 1 98.75 257 LEU A O 1
ATOM 1978 N N . LEU A 1 258 ? 14.859 18.656 20.172 1 98.69 258 LEU A N 1
ATOM 1979 C CA . LEU A 1 258 ? 13.586 19.016 19.562 1 98.69 258 LEU A CA 1
ATOM 1980 C C . LEU A 1 258 ? 12.461 19.016 20.609 1 98.69 258 LEU A C 1
ATOM 1982 O O . LEU A 1 258 ? 12.203 17.984 21.234 1 98.69 258 LEU A O 1
ATOM 1986 N N . CYS A 1 259 ? 11.859 20.109 20.75 1 98.12 259 CYS A N 1
ATOM 1987 C CA . CYS A 1 259 ? 10.664 20.203 21.578 1 98.12 259 CYS A CA 1
ATOM 1988 C C . CYS A 1 259 ? 9.406 19.906 20.75 1 98.12 259 CYS A C 1
ATOM 1990 O O . CYS A 1 259 ? 8.844 20.797 20.141 1 98.12 259 CYS A O 1
ATOM 1992 N N . ALA A 1 260 ? 8.953 18.703 20.797 1 97.69 260 ALA A N 1
ATOM 1993 C CA . ALA A 1 260 ? 7.715 18.25 20.156 1 97.69 260 ALA A CA 1
ATOM 1994 C C . ALA A 1 260 ? 6.637 17.984 21.203 1 97.69 260 ALA A C 1
ATOM 1996 O O . ALA A 1 260 ? 6.09 16.875 21.266 1 97.69 260 ALA A O 1
ATOM 1997 N N . THR A 1 261 ? 6.266 18.984 21.938 1 96 261 THR A N 1
ATOM 1998 C CA . THR A 1 261 ? 5.461 18.812 23.141 1 96 261 THR A CA 1
ATOM 1999 C C . THR A 1 261 ? 4.043 19.344 22.922 1 96 261 THR A C 1
ATOM 2001 O O . THR A 1 261 ? 3.266 19.453 23.875 1 96 261 THR A O 1
ATOM 2004 N N . GLY A 1 262 ? 3.758 19.672 21.719 1 94 262 GLY A N 1
ATOM 2005 C CA . GLY A 1 262 ? 2.391 20.078 21.438 1 94 262 GLY A CA 1
ATOM 2006 C C . GLY A 1 262 ? 2.303 21.297 20.531 1 94 262 GLY A C 1
ATOM 2007 O O . GLY A 1 262 ? 3.32 21.938 20.234 1 94 262 GLY A O 1
ATOM 2008 N N . ARG A 1 263 ? 1.092 21.531 20.047 1 95.81 263 ARG A N 1
ATOM 2009 C CA . ARG A 1 263 ? 0.76 22.688 19.219 1 95.81 263 ARG A CA 1
ATOM 2010 C C . ARG A 1 263 ? -0.518 23.359 19.703 1 95.81 263 ARG A C 1
ATOM 2012 O O . ARG A 1 263 ? -1.323 22.75 20.406 1 95.81 263 ARG A O 1
ATOM 2019 N N . GLN A 1 264 ? -0.662 24.609 19.469 1 96.88 264 GLN A N 1
ATOM 2020 C CA . GLN A 1 264 ? -1.873 25.344 19.797 1 96.88 264 GLN A CA 1
ATOM 2021 C C . GLN A 1 264 ? -2.307 26.234 18.625 1 96.88 264 GLN A C 1
ATOM 2023 O O . GLN A 1 264 ? -1.478 26.656 17.812 1 96.88 264 GLN A O 1
ATOM 2028 N N . PRO A 1 265 ? -3.625 26.531 18.531 1 98.19 265 PRO A N 1
ATOM 2029 C CA . PRO A 1 265 ? -4.102 27.422 17.469 1 98.19 265 PRO A CA 1
ATOM 2030 C C . PRO A 1 265 ? -3.34 28.75 17.422 1 98.19 265 PRO A C 1
ATOM 2032 O O . PRO A 1 265 ? -3.018 29.312 18.469 1 98.19 265 PRO A O 1
ATOM 2035 N N . LYS A 1 266 ? -3.049 29.188 16.203 1 97.25 266 LYS A N 1
ATOM 2036 C CA . LYS A 1 266 ? -2.309 30.438 15.992 1 97.25 266 LYS A CA 1
ATOM 2037 C C . LYS A 1 266 ? -3.25 31.641 15.93 1 97.25 266 LYS A C 1
ATOM 2039 O O . LYS A 1 266 ? -3.396 32.25 14.883 1 97.25 266 LYS A O 1
ATOM 2044 N N . LEU A 1 267 ? -3.766 32.094 17.094 1 98.06 267 LEU A N 1
ATOM 2045 C CA . LEU A 1 267 ? -4.848 33.062 17.094 1 98.06 267 LEU A CA 1
ATOM 2046 C C . LEU A 1 267 ? -4.332 34.438 17.484 1 98.06 267 LEU A C 1
ATOM 2048 O O . LEU A 1 267 ? -5.043 35.438 17.328 1 98.06 267 LEU A O 1
ATOM 2052 N N . ASP A 1 268 ? -3.055 34.531 17.906 1 95.69 268 ASP A N 1
ATOM 2053 C CA . ASP A 1 268 ? -2.5 35.781 18.422 1 95.69 268 ASP A CA 1
ATOM 2054 C C . ASP A 1 268 ? -2.549 36.906 17.375 1 95.69 268 ASP A C 1
ATOM 2056 O O . ASP A 1 268 ? -2.146 36.688 16.234 1 95.69 268 ASP A O 1
ATOM 2060 N N . GLY A 1 269 ? -3.062 38 17.797 1 96.38 269 GLY A N 1
ATOM 2061 C CA . GLY A 1 269 ? -2.99 39.188 16.938 1 96.38 269 GLY A CA 1
ATOM 2062 C C . GLY A 1 269 ? -4.141 39.281 15.953 1 96.38 269 GLY A C 1
ATOM 2063 O O . GLY A 1 269 ? -4.266 40.281 15.234 1 96.38 269 GLY A O 1
ATOM 2064 N N . LEU A 1 270 ? -5.09 38.344 15.969 1 98.25 270 LEU A N 1
ATOM 2065 C CA . LEU A 1 270 ? -6.184 38.312 15 1 98.25 270 LEU A CA 1
ATOM 2066 C C . LEU A 1 270 ? -7.277 39.312 15.414 1 98.25 270 LEU A C 1
ATOM 2068 O O . LEU A 1 270 ? -8.117 39.688 14.594 1 98.25 270 LEU A O 1
ATOM 2072 N N . ASN A 1 271 ? -7.316 39.75 16.688 1 98.25 271 ASN A N 1
ATOM 2073 C CA . ASN A 1 271 ? -8.352 40.625 17.234 1 98.25 271 ASN A CA 1
ATOM 2074 C C . ASN A 1 271 ? -9.742 40.031 17.016 1 98.25 271 ASN A C 1
ATOM 2076 O O . ASN A 1 271 ? -10.633 40.75 16.516 1 98.25 271 ASN A O 1
ATOM 2080 N N . LEU A 1 272 ? -9.859 38.719 17.344 1 98.56 272 LEU A N 1
ATOM 2081 C CA . LEU A 1 272 ? -11.125 38 17.141 1 98.56 272 LEU A CA 1
ATOM 2082 C C . LEU A 1 272 ? -12.258 38.688 17.891 1 98.56 272 LEU A C 1
ATOM 2084 O O . LEU A 1 272 ? -13.406 38.688 17.453 1 98.56 272 LEU A O 1
ATOM 2088 N N . GLU A 1 273 ? -11.961 39.312 18.969 1 97.19 273 GLU A N 1
ATOM 2089 C CA . GLU A 1 273 ? -12.945 39.969 19.828 1 97.19 273 GLU A CA 1
ATOM 2090 C C . GLU A 1 273 ? -13.609 41.125 19.094 1 97.19 273 GLU A C 1
ATOM 2092 O O . GLU A 1 273 ? -14.797 41.406 19.297 1 97.19 273 GLU A O 1
ATOM 2097 N N . ASN A 1 274 ? -12.867 41.781 18.25 1 98.06 274 ASN A N 1
ATOM 2098 C CA . ASN A 1 274 ? -13.414 42.906 17.469 1 98.06 274 ASN A CA 1
ATOM 2099 C C . ASN A 1 274 ? -14.523 42.469 16.531 1 98.06 274 ASN A C 1
ATOM 2101 O O . ASN A 1 274 ? -15.359 43.25 16.125 1 98.06 274 ASN A O 1
ATOM 2105 N N . ALA A 1 275 ? -14.492 41.188 16.219 1 98 275 ALA A N 1
ATOM 2106 C CA . ALA A 1 275 ? -15.453 40.656 15.25 1 98 275 ALA A CA 1
ATOM 2107 C C . ALA A 1 275 ? -16.516 39.812 15.93 1 98 275 ALA A C 1
ATOM 2109 O O . ALA A 1 275 ? -17.375 39.219 15.266 1 98 275 ALA A O 1
ATOM 2110 N N . GLY A 1 276 ? -16.406 39.656 17.219 1 97.69 276 GLY A N 1
ATOM 2111 C CA . GLY A 1 276 ? -17.391 38.875 17.953 1 97.69 276 GLY A CA 1
ATOM 2112 C C . GLY A 1 276 ? -17.203 37.375 17.766 1 97.69 276 GLY A C 1
ATOM 2113 O O . GLY A 1 276 ? -18.188 36.625 17.75 1 97.69 276 GLY A O 1
ATOM 2114 N N . VAL A 1 277 ? -16.016 36.875 17.562 1 98.5 277 VAL A N 1
ATOM 2115 C CA . VAL A 1 277 ? -15.703 35.469 17.391 1 98.5 277 VAL A CA 1
ATOM 2116 C C . VAL A 1 277 ? -15.25 34.875 18.719 1 98.5 277 VAL A C 1
ATOM 2118 O O . VAL A 1 277 ? -14.297 35.375 19.344 1 98.5 277 VAL A O 1
ATOM 2121 N N . GLU A 1 278 ? -15.898 33.812 19.141 1 98.19 278 GLU A N 1
ATOM 2122 C CA . GLU A 1 278 ? -15.609 33.188 20.422 1 98.19 278 GLU A CA 1
ATOM 2123 C C . GLU A 1 278 ? -14.586 32.062 20.281 1 98.19 278 GLU A C 1
ATOM 2125 O O . GLU A 1 278 ? -14.508 31.438 19.234 1 98.19 278 GLU A O 1
ATOM 2130 N N . THR A 1 279 ? -13.828 31.922 21.297 1 98.31 279 THR A N 1
ATOM 2131 C CA . THR A 1 279 ? -12.891 30.812 21.391 1 98.31 279 THR A CA 1
ATOM 2132 C C . THR A 1 279 ? -13.227 29.938 22.594 1 98.31 279 THR A C 1
ATOM 2134 O O . THR A 1 279 ? -13.789 30.406 23.594 1 98.31 279 THR A O 1
ATOM 2137 N N . ILE A 1 280 ? -13.023 28.656 22.469 1 97.62 280 ILE A N 1
ATOM 2138 C CA . ILE A 1 280 ? -13.164 27.688 23.547 1 97.62 280 ILE A CA 1
ATOM 2139 C C . ILE A 1 280 ? -11.859 26.922 23.734 1 97.62 280 ILE A C 1
ATOM 2141 O O . ILE A 1 280 ? -11.383 26.266 22.797 1 97.62 280 ILE A O 1
ATOM 2145 N N . LYS A 1 281 ? -11.281 26.984 24.938 1 95.94 281 LYS A N 1
ATOM 2146 C CA . LYS A 1 281 ? -10.047 26.281 25.281 1 95.94 281 LYS A CA 1
ATOM 2147 C C . LYS A 1 281 ? -8.93 26.625 24.297 1 95.94 281 LYS A C 1
ATOM 2149 O O . LYS A 1 281 ? -8.234 25.734 23.797 1 95.94 281 LYS A O 1
ATOM 2154 N N . GLY A 1 282 ? -8.969 27.859 23.875 1 96.69 282 GLY A N 1
ATOM 2155 C CA . GLY A 1 282 ? -7.871 28.375 23.078 1 96.69 282 GLY A CA 1
ATOM 2156 C C . GLY A 1 282 ? -8.062 28.172 21.578 1 96.69 282 GLY A C 1
ATOM 2157 O O . GLY A 1 282 ? -7.211 28.562 20.781 1 96.69 282 GLY A O 1
ATOM 2158 N N . ALA A 1 283 ? -9.172 27.578 21.156 1 98.62 283 ALA A N 1
ATOM 2159 C CA . ALA A 1 283 ? -9.461 27.344 19.75 1 98.62 283 ALA A CA 1
ATOM 2160 C C . ALA A 1 283 ? -10.742 28.047 19.328 1 98.62 283 ALA A C 1
ATOM 2162 O O . ALA A 1 283 ? -11.625 28.312 20.156 1 98.62 283 ALA A O 1
ATOM 2163 N N . ILE A 1 284 ? -10.836 28.406 18.062 1 98.81 284 ILE A N 1
ATOM 2164 C CA . ILE A 1 284 ? -12.039 29.078 17.578 1 98.81 284 ILE A CA 1
ATOM 2165 C C . ILE A 1 284 ? -13.234 28.125 17.688 1 98.81 284 ILE A C 1
ATOM 2167 O O . ILE A 1 284 ? -13.172 27 17.203 1 98.81 284 ILE A O 1
ATOM 2171 N N . ALA A 1 285 ? -14.281 28.562 18.391 1 98.38 285 ALA A N 1
ATOM 2172 C CA . ALA A 1 285 ? -15.5 27.766 18.5 1 98.38 285 ALA A CA 1
ATOM 2173 C C . ALA A 1 285 ? -16.266 27.766 17.188 1 98.38 285 ALA A C 1
ATOM 2175 O O . ALA A 1 285 ? -16.578 28.828 16.641 1 98.38 285 ALA A O 1
ATOM 2176 N N . VAL A 1 286 ? -16.547 26.594 16.656 1 98.12 286 VAL A N 1
ATOM 2177 C CA . VAL A 1 286 ? -17.297 26.547 15.406 1 98.12 286 VAL A CA 1
ATOM 2178 C C . VAL A 1 286 ? -18.375 25.453 15.5 1 98.12 286 VAL A C 1
ATOM 2180 O O . VAL A 1 286 ? -18.25 24.516 16.281 1 98.12 286 VAL A O 1
ATOM 2183 N N . THR A 1 287 ? -19.406 25.594 14.68 1 96.12 287 THR A N 1
ATOM 2184 C CA . THR A 1 287 ? -20.406 24.562 14.484 1 96.12 287 THR A CA 1
ATOM 2185 C C . THR A 1 287 ? -19.859 23.453 13.578 1 96.12 287 THR A C 1
ATOM 2187 O O . THR A 1 287 ? -18.734 23.531 13.109 1 96.12 287 THR A O 1
ATOM 2190 N N . GLN A 1 288 ? -20.672 22.469 13.359 1 93 288 GLN A N 1
ATOM 2191 C CA . GLN A 1 288 ? -20.297 21.344 12.5 1 93 288 GLN A CA 1
ATOM 2192 C C . GLN A 1 288 ? -19.953 21.828 11.094 1 93 288 GLN A C 1
ATOM 2194 O O . GLN A 1 288 ? -19.094 21.25 10.43 1 93 288 GLN A O 1
ATOM 2199 N N . ASP A 1 289 ? -20.578 22.906 10.719 1 92.94 289 ASP A N 1
ATOM 2200 C CA . ASP A 1 289 ? -20.391 23.422 9.367 1 92.94 289 ASP A CA 1
ATOM 2201 C C . ASP A 1 289 ? -19.312 24.516 9.336 1 92.94 289 ASP A C 1
ATOM 2203 O O . ASP A 1 289 ? -19.234 25.281 8.375 1 92.94 289 ASP A O 1
ATOM 2207 N N . SER A 1 290 ? -18.531 24.688 10.344 1 97.38 290 SER A N 1
ATOM 2208 C CA . SER A 1 290 ? -17.359 25.547 10.43 1 97.38 290 SER A CA 1
ATOM 2209 C C . SER A 1 290 ? -17.75 27.016 10.625 1 97.38 290 SER A C 1
ATOM 2211 O O . SER A 1 290 ? -16.953 27.906 10.344 1 97.38 290 SER A O 1
ATOM 2213 N N . ARG A 1 291 ? -19.016 27.219 11.062 1 98.06 291 ARG A N 1
ATOM 2214 C CA . ARG A 1 291 ? -19.469 28.578 11.32 1 98.06 291 ARG A CA 1
ATOM 2215 C C . ARG A 1 291 ? -19.141 29 12.758 1 98.06 291 ARG A C 1
ATOM 2217 O O . ARG A 1 291 ? -19.344 28.219 13.695 1 98.06 291 ARG A O 1
ATOM 2224 N N . THR A 1 292 ? -18.609 30.234 12.914 1 98.5 292 THR A N 1
ATOM 2225 C CA . THR A 1 292 ? -18.312 30.766 14.242 1 98.5 292 THR A CA 1
ATOM 2226 C C . THR A 1 292 ? -19.562 31.359 14.891 1 98.5 292 THR A C 1
ATOM 2228 O O . THR A 1 292 ? -20.672 31.172 14.391 1 98.5 292 THR A O 1
ATOM 2231 N N . THR A 1 293 ? -19.328 31.969 16.047 1 97.56 293 THR A N 1
ATOM 2232 C CA . THR A 1 293 ? -20.422 32.656 16.719 1 97.56 293 THR A CA 1
ATOM 2233 C C . THR A 1 293 ? -20.906 33.844 15.922 1 97.56 293 THR A C 1
ATOM 2235 O O . THR A 1 293 ? -21.984 34.406 16.172 1 97.56 293 THR A O 1
ATOM 2238 N N . GLN A 1 294 ? -20.062 34.375 15.07 1 97.81 294 GLN A N 1
ATOM 2239 C CA . GLN A 1 294 ? -20.453 35.406 14.125 1 97.81 294 GLN A CA 1
ATOM 2240 C C . GLN A 1 294 ? -20.906 34.812 12.805 1 97.81 294 GLN A C 1
ATOM 2242 O O . GLN A 1 294 ? -20.172 34.094 12.148 1 97.81 294 GLN A O 1
ATOM 2247 N N . SER A 1 295 ? -22.078 35.125 12.312 1 97.56 295 SER A N 1
ATOM 2248 C CA . SER A 1 295 ? -22.766 34.406 11.25 1 97.56 295 SER A CA 1
ATOM 2249 C C . SER A 1 295 ? -22 34.5 9.93 1 97.56 295 SER A C 1
ATOM 2251 O O . SER A 1 295 ? -22.078 33.594 9.109 1 97.56 295 SER A O 1
ATOM 2253 N N . ASN A 1 296 ? -21.297 35.562 9.711 1 98.38 296 ASN A N 1
ATOM 2254 C CA . ASN A 1 296 ? -20.609 35.719 8.43 1 98.38 296 ASN A CA 1
ATOM 2255 C C . ASN A 1 296 ? -19.141 35.281 8.523 1 98.38 296 ASN A C 1
ATOM 2257 O O . ASN A 1 296 ? -18.391 35.438 7.559 1 98.38 296 ASN A O 1
ATOM 2261 N N . ILE A 1 297 ? -18.656 34.781 9.68 1 98.88 297 ILE A N 1
ATOM 2262 C CA . ILE A 1 297 ? -17.266 34.406 9.883 1 98.88 297 ILE A CA 1
ATOM 2263 C C . ILE A 1 297 ? -17.172 32.906 10.148 1 98.88 297 ILE A C 1
ATOM 2265 O O . ILE A 1 297 ? -17.922 32.344 10.953 1 98.88 297 ILE A O 1
ATOM 2269 N N . PHE A 1 298 ? -16.266 32.219 9.422 1 98.88 298 PHE A N 1
ATOM 2270 C CA . PHE A 1 298 ? -16.047 30.781 9.484 1 98.88 298 PHE A CA 1
ATOM 2271 C C . PHE A 1 298 ? -14.594 30.484 9.852 1 98.88 298 PHE A C 1
ATOM 2273 O O . PHE A 1 298 ? -13.734 31.359 9.789 1 98.88 298 PHE A O 1
ATOM 2280 N N . ALA A 1 299 ? -14.336 29.25 10.32 1 98.88 299 ALA A N 1
ATOM 2281 C CA . ALA A 1 299 ? -12.977 28.812 10.609 1 98.88 299 ALA A CA 1
ATOM 2282 C C . ALA A 1 299 ? -12.805 27.328 10.297 1 98.88 299 ALA A C 1
ATOM 2284 O O . ALA A 1 299 ? -13.703 26.531 10.547 1 98.88 299 ALA A O 1
ATOM 2285 N N . VAL A 1 300 ? -11.641 26.953 9.734 1 98.56 300 VAL A N 1
ATOM 2286 C CA . VAL A 1 300 ? -11.359 25.562 9.398 1 98.56 300 VAL A CA 1
ATOM 2287 C C . VAL A 1 300 ? -9.914 25.219 9.766 1 98.56 300 VAL A C 1
ATOM 2289 O O . VAL A 1 300 ? -9.055 26.109 9.812 1 98.56 300 VAL A O 1
ATOM 2292 N N . GLY A 1 301 ? -9.688 23.891 10.016 1 97.88 301 GLY A N 1
ATOM 2293 C CA . GLY A 1 301 ? -8.336 23.391 10.234 1 97.88 301 GLY A CA 1
ATOM 2294 C C . GLY A 1 301 ? -7.902 23.484 11.688 1 97.88 301 GLY A C 1
ATOM 2295 O O . GLY A 1 301 ? -8.734 23.438 12.594 1 97.88 301 GLY A O 1
ATOM 2296 N N . ASP A 1 302 ? -6.648 23.641 11.875 1 97.75 302 ASP A N 1
ATOM 2297 C CA . ASP A 1 302 ? -6.039 23.438 13.188 1 97.75 302 ASP A CA 1
ATOM 2298 C C . ASP A 1 302 ? -6.465 24.547 14.156 1 97.75 302 ASP A C 1
ATOM 2300 O O . ASP A 1 302 ? -6.41 24.359 15.375 1 97.75 302 ASP A O 1
ATOM 2304 N N . CYS A 1 303 ? -6.906 25.703 13.641 1 98.56 303 CYS A N 1
ATOM 2305 C CA . CYS A 1 303 ? -7.297 26.797 14.523 1 98.56 303 CYS A CA 1
ATOM 2306 C C . CYS A 1 303 ? -8.594 26.469 15.25 1 98.56 303 CYS A C 1
ATOM 2308 O O . CYS A 1 303 ? -8.961 27.156 16.219 1 98.56 303 CYS A O 1
ATOM 2310 N N . THR A 1 304 ? -9.305 25.453 14.758 1 98.12 304 THR A N 1
ATOM 2311 C CA . THR A 1 304 ? -10.523 25.016 15.43 1 98.12 304 THR A CA 1
ATOM 2312 C C . THR A 1 304 ? -10.234 23.859 16.391 1 98.12 304 THR A C 1
ATOM 2314 O O . THR A 1 304 ? -11.07 23.531 17.234 1 98.12 304 THR A O 1
ATOM 2317 N N . ASP A 1 305 ? -9.109 23.156 16.203 1 96.38 305 ASP A N 1
ATOM 2318 C CA . ASP A 1 305 ? -8.562 22.109 17.047 1 96.38 305 ASP A CA 1
ATOM 2319 C C . ASP A 1 305 ? -9.539 20.938 17.172 1 96.38 305 ASP A C 1
ATOM 2321 O O . ASP A 1 305 ? -9.672 20.344 18.25 1 96.38 305 ASP A O 1
ATOM 2325 N N . ARG A 1 306 ? -10.359 20.641 16.125 1 94.56 306 ARG A N 1
ATOM 2326 C CA . ARG A 1 306 ? -11.219 19.469 16.109 1 94.56 306 ARG A CA 1
ATOM 2327 C C . ARG A 1 306 ? -10.43 18.219 15.734 1 94.56 306 ARG A C 1
ATOM 2329 O O . ARG A 1 306 ? -10.328 17.281 16.531 1 94.56 306 ARG A O 1
ATOM 2336 N N . VAL A 1 307 ? -9.82 18.109 14.555 1 94.88 307 VAL A N 1
ATOM 2337 C CA . VAL A 1 307 ? -8.891 17.109 14.055 1 94.88 307 VAL A CA 1
ATOM 2338 C C . VAL A 1 307 ? -7.781 17.781 13.25 1 94.88 307 VAL A C 1
ATOM 2340 O O . VAL A 1 307 ? -8.039 18.375 12.203 1 94.88 307 VAL A O 1
ATOM 2343 N N . ASN A 1 308 ? -6.652 17.719 13.742 1 95.25 308 ASN A N 1
ATOM 2344 C CA . ASN A 1 308 ? -5.555 18.5 13.172 1 95.25 308 ASN A CA 1
ATOM 2345 C C . ASN A 1 308 ? -4.797 17.703 12.117 1 95.25 308 ASN A C 1
ATOM 2347 O O . ASN A 1 308 ? -3.648 17.312 12.336 1 95.25 308 ASN A O 1
ATOM 2351 N N . LEU A 1 309 ? -5.434 17.438 10.992 1 95.56 309 LEU A N 1
ATOM 2352 C CA . LEU A 1 309 ? -4.867 16.766 9.828 1 95.56 309 LEU A CA 1
ATOM 2353 C C . LEU A 1 309 ? -5.117 17.578 8.555 1 95.56 309 LEU A C 1
ATOM 2355 O O . LEU A 1 309 ? -6.195 18.156 8.383 1 95.56 309 LEU A O 1
ATOM 2359 N N . THR A 1 310 ? -4.188 17.562 7.676 1 96 310 THR A N 1
ATOM 2360 C CA . THR A 1 310 ? -4.246 18.312 6.426 1 96 310 THR A CA 1
ATOM 2361 C C . THR A 1 310 ? -5.488 17.938 5.629 1 96 310 THR A C 1
ATOM 2363 O O . THR A 1 310 ? -6.246 18.812 5.195 1 96 310 THR A O 1
ATOM 2366 N N . PRO A 1 311 ? -5.754 16.656 5.477 1 96.06 311 PRO A N 1
ATOM 2367 C CA . PRO A 1 311 ? -6.934 16.297 4.68 1 96.06 311 PRO A CA 1
ATOM 2368 C C . PRO A 1 311 ? -8.234 16.781 5.312 1 96.06 311 PRO A C 1
ATOM 2370 O O . PRO A 1 311 ? -9.195 17.094 4.602 1 96.06 311 PRO A O 1
ATOM 2373 N N . VAL A 1 312 ? -8.281 16.906 6.625 1 96.88 312 VAL A N 1
ATOM 2374 C CA . VAL A 1 312 ? -9.469 17.391 7.309 1 96.88 312 VAL A CA 1
ATOM 2375 C C . VAL A 1 312 ? -9.664 18.875 7.023 1 96.88 312 VAL A C 1
ATOM 2377 O O . VAL A 1 312 ? -10.773 19.312 6.691 1 96.88 312 VAL A O 1
ATOM 2380 N N . ALA A 1 313 ? -8.57 19.625 7.109 1 97.69 313 ALA A N 1
ATOM 2381 C CA . ALA A 1 313 ? -8.633 21.047 6.805 1 97.69 313 ALA A CA 1
ATOM 2382 C C . ALA A 1 313 ? -9.125 21.281 5.379 1 97.69 313 ALA A C 1
ATOM 2384 O O . ALA A 1 313 ? -9.953 22.172 5.141 1 97.69 313 ALA A O 1
ATOM 2385 N N . ILE A 1 314 ? -8.641 20.516 4.469 1 97.06 314 ILE A N 1
ATOM 2386 C CA . ILE A 1 314 ? -9.023 20.625 3.066 1 97.06 314 ILE A CA 1
ATOM 2387 C C . ILE A 1 314 ? -10.508 20.312 2.908 1 97.06 314 ILE A C 1
ATOM 2389 O O . ILE A 1 314 ? -11.242 21.062 2.268 1 97.06 314 ILE A O 1
ATOM 2393 N N . ALA A 1 315 ? -10.914 19.219 3.549 1 96.81 315 ALA A N 1
ATOM 2394 C CA . ALA A 1 315 ? -12.312 18.797 3.455 1 96.81 315 ALA A CA 1
ATOM 2395 C C . ALA A 1 315 ? -13.25 19.844 4.066 1 96.81 315 ALA A C 1
ATOM 2397 O O . ALA A 1 315 ? -14.297 20.156 3.494 1 96.81 315 ALA A O 1
ATOM 2398 N N . GLU A 1 316 ? -12.883 20.359 5.184 1 97.88 316 GLU A N 1
ATOM 2399 C CA . GLU A 1 316 ? -13.664 21.406 5.824 1 97.88 316 GLU A CA 1
ATOM 2400 C C . GLU A 1 316 ? -13.758 22.641 4.938 1 97.88 316 GLU A C 1
ATOM 2402 O O . GLU A 1 316 ? -14.836 23.219 4.785 1 97.88 316 GLU A O 1
ATOM 2407 N N . GLY A 1 317 ? -12.633 23.016 4.367 1 98.19 317 GLY A N 1
ATOM 2408 C CA . GLY A 1 317 ? -12.602 24.172 3.482 1 98.19 317 GLY A CA 1
ATOM 2409 C C . GLY A 1 317 ? -13.484 24.016 2.26 1 98.19 317 GLY A C 1
ATOM 2410 O O . GLY A 1 317 ? -14.227 24.922 1.896 1 98.19 317 GLY A O 1
ATOM 2411 N N . ARG A 1 318 ? -13.414 22.875 1.673 1 97.25 318 ARG A N 1
ATOM 2412 C CA . ARG A 1 318 ? -14.234 22.609 0.492 1 97.25 318 ARG A CA 1
ATOM 2413 C C . ARG A 1 318 ? -15.711 22.562 0.85 1 97.25 318 ARG A C 1
ATOM 2415 O O . ARG A 1 318 ? -16.547 23.094 0.117 1 97.25 318 ARG A O 1
ATOM 2422 N N . ALA A 1 319 ? -16.016 21.891 1.95 1 97.38 319 ALA A N 1
ATOM 2423 C CA . ALA A 1 319 ? -17.406 21.812 2.393 1 97.38 319 ALA A CA 1
ATOM 2424 C C . ALA A 1 319 ? -17.984 23.203 2.654 1 97.38 319 ALA A C 1
ATOM 2426 O O . ALA A 1 319 ? -19.109 23.484 2.27 1 97.38 319 ALA A O 1
ATOM 2427 N N . PHE A 1 320 ? -17.188 24.109 3.24 1 97.81 320 PHE A N 1
ATOM 2428 C CA . PHE A 1 320 ? -17.562 25.5 3.469 1 97.81 320 PHE A CA 1
ATOM 2429 C C . PHE A 1 320 ? -17.875 26.203 2.15 1 97.81 320 PHE A C 1
ATOM 2431 O O . PHE A 1 320 ? -18.938 26.797 1.988 1 97.81 320 PHE A O 1
ATOM 2438 N N . ALA A 1 321 ? -16.984 26.062 1.234 1 98.38 321 ALA A N 1
ATOM 2439 C CA . ALA A 1 321 ? -17.141 26.766 -0.04 1 98.38 321 ALA A CA 1
ATOM 2440 C C . ALA A 1 321 ? -18.328 26.219 -0.826 1 98.38 321 ALA A C 1
ATOM 2442 O O . ALA A 1 321 ? -19.078 26.984 -1.422 1 98.38 321 ALA A O 1
ATOM 2443 N N . ASP A 1 322 ? -18.438 24.922 -0.833 1 97.56 322 ASP A N 1
ATOM 2444 C CA . ASP A 1 322 ? -19.578 24.297 -1.517 1 97.56 322 ASP A CA 1
ATOM 2445 C C . ASP A 1 322 ? -20.891 24.812 -0.955 1 97.56 322 ASP A C 1
ATOM 2447 O O . ASP A 1 322 ? -21.828 25.094 -1.71 1 97.56 322 ASP A O 1
ATOM 2451 N N . THR A 1 323 ? -20.953 24.859 0.315 1 97.69 323 THR A N 1
ATOM 2452 C CA . THR A 1 323 ? -22.203 25.234 0.984 1 97.69 323 THR A CA 1
ATOM 2453 C C . THR A 1 323 ? -22.484 26.719 0.789 1 97.69 323 THR A C 1
ATOM 2455 O O . THR A 1 323 ? -23.578 27.094 0.352 1 97.69 323 THR A O 1
ATOM 2458 N N . GLU A 1 324 ? -21.562 27.594 1.006 1 97.75 324 GLU A N 1
ATOM 2459 C CA . GLU A 1 324 ? -21.781 29.031 1.096 1 97.75 324 GLU A CA 1
ATOM 2460 C C . GLU A 1 324 ? -21.781 29.672 -0.287 1 97.75 324 GLU A C 1
ATOM 2462 O O . GLU A 1 324 ? -22.422 30.703 -0.494 1 97.75 324 GLU A O 1
ATOM 2467 N N . PHE A 1 325 ? -21.109 29.078 -1.22 1 98 325 PHE A N 1
ATOM 2468 C CA . PHE A 1 325 ? -20.953 29.734 -2.512 1 98 325 PHE A CA 1
ATOM 2469 C C . PHE A 1 325 ? -21.5 28.859 -3.633 1 98 325 PHE A C 1
ATOM 2471 O O . PHE A 1 325 ? -21.938 29.359 -4.668 1 98 325 PHE A O 1
ATOM 2478 N N . GLY A 1 326 ? -21.406 27.609 -3.459 1 97.06 326 GLY A N 1
ATOM 2479 C CA . GLY A 1 326 ? -21.906 26.688 -4.461 1 97.06 326 GLY A CA 1
ATOM 2480 C C . GLY A 1 326 ? -23.391 26.375 -4.289 1 97.06 326 GLY A C 1
ATOM 2481 O O . GLY A 1 326 ? -24.016 25.828 -5.191 1 97.06 326 GLY A O 1
ATOM 2482 N N . HIS A 1 327 ? -23.906 26.641 -3.107 1 95.88 327 HIS A N 1
ATOM 2483 C CA . HIS A 1 327 ? -25.266 26.297 -2.723 1 95.88 327 HIS A CA 1
ATOM 2484 C C . HIS A 1 327 ? -25.484 24.797 -2.754 1 95.88 327 HIS A C 1
ATOM 2486 O O . HIS A 1 327 ? -26.516 24.312 -3.225 1 95.88 327 HIS A O 1
ATOM 2492 N N . LEU A 1 328 ? -24.5 24.109 -2.42 1 94.62 328 LEU A N 1
ATOM 2493 C CA . LEU A 1 328 ? -24.469 22.656 -2.246 1 94.62 328 LEU A CA 1
ATOM 2494 C C . LEU A 1 328 ? -24.172 22.281 -0.798 1 94.62 328 LEU A C 1
ATOM 2496 O O . LEU A 1 328 ? -23.016 22.062 -0.432 1 94.62 328 LEU A O 1
ATOM 2500 N N . PRO A 1 329 ? -25.266 22.219 -0.079 1 93.56 329 PRO A N 1
ATOM 2501 C CA . PRO A 1 329 ? -25.016 21.891 1.329 1 93.56 329 PRO A CA 1
ATOM 2502 C C . PRO A 1 329 ? -24.203 20.609 1.508 1 93.56 329 PRO A C 1
ATOM 2504 O O . PRO A 1 329 ? -24.594 19.547 1.011 1 93.56 329 PRO A O 1
ATOM 2507 N N . ARG A 1 330 ? -23 20.781 2.104 1 92.38 330 ARG A N 1
ATOM 2508 C CA . ARG A 1 330 ? -22.078 19.656 2.307 1 92.38 330 ARG A CA 1
ATOM 2509 C C . ARG A 1 330 ? -21.484 19.688 3.713 1 92.38 330 ARG A C 1
ATOM 2511 O O . ARG A 1 330 ? -21.062 20.75 4.191 1 92.38 330 ARG A O 1
ATOM 2518 N N . SER A 1 331 ? -21.578 18.594 4.422 1 90.75 331 SER A N 1
ATOM 2519 C CA . SER A 1 331 ? -20.922 18.422 5.711 1 90.75 331 SER A CA 1
ATOM 2520 C C . SER A 1 331 ? -19.906 17.297 5.664 1 90.75 331 SER A C 1
ATOM 2522 O O . SER A 1 331 ? -19.984 16.422 4.797 1 90.75 331 SER A O 1
ATOM 2524 N N . ILE A 1 332 ? -18.922 17.422 6.543 1 92 332 ILE A N 1
ATOM 2525 C CA . ILE A 1 332 ? -17.938 16.344 6.594 1 92 332 ILE A CA 1
ATOM 2526 C C . ILE A 1 332 ? -18.094 15.57 7.902 1 92 332 ILE A C 1
ATOM 2528 O O . ILE A 1 332 ? -18.562 16.109 8.898 1 92 332 ILE A O 1
ATOM 2532 N N . SER A 1 333 ? -17.719 14.273 7.773 1 92.44 333 SER A N 1
ATOM 2533 C CA . SER A 1 333 ? -17.641 13.453 8.977 1 92.44 333 SER A CA 1
ATOM 2534 C C . SER A 1 333 ? -16.234 13.438 9.555 1 92.44 333 SER A C 1
ATOM 2536 O O . SER A 1 333 ? -15.258 13.32 8.82 1 92.44 333 SER A O 1
ATOM 2538 N N . HIS A 1 334 ? -16.156 13.578 10.891 1 94.38 334 HIS A N 1
ATOM 2539 C CA . HIS A 1 334 ? -14.867 13.453 11.562 1 94.38 334 HIS A CA 1
ATOM 2540 C C . HIS A 1 334 ? -14.656 12.047 12.094 1 94.38 334 HIS A C 1
ATOM 2542 O O . HIS A 1 334 ? -13.727 11.797 12.867 1 94.38 334 HIS A O 1
ATOM 2548 N N . ASP A 1 335 ? -15.555 11.18 11.641 1 93.56 335 ASP A N 1
ATOM 2549 C CA . ASP A 1 335 ? -15.422 9.773 12.023 1 93.56 335 ASP A CA 1
ATOM 2550 C C . ASP A 1 335 ? -14.602 9 10.992 1 93.56 335 ASP A C 1
ATOM 2552 O O . ASP A 1 335 ? -14.594 9.352 9.805 1 93.56 335 ASP A O 1
ATOM 2556 N N . ASN A 1 336 ? -13.914 7.977 11.453 1 97.44 336 ASN A N 1
ATOM 2557 C CA . ASN A 1 336 ? -13.219 7.02 10.594 1 97.44 336 ASN A CA 1
ATOM 2558 C C . ASN A 1 336 ? -12.281 7.723 9.617 1 97.44 336 ASN A C 1
ATOM 2560 O O . ASN A 1 336 ? -12.312 7.445 8.414 1 97.44 336 ASN A O 1
ATOM 2564 N N . ILE A 1 337 ? -11.617 8.75 10.117 1 97.81 337 ILE A N 1
ATOM 2565 C CA . ILE A 1 337 ? -10.586 9.414 9.328 1 97.81 337 ILE A CA 1
ATOM 2566 C C . ILE A 1 337 ? -9.32 8.562 9.312 1 97.81 337 ILE A C 1
ATOM 2568 O O . ILE A 1 337 ? -8.672 8.375 10.344 1 97.81 337 ILE A O 1
ATOM 2572 N N . ALA A 1 338 ? -9.016 8.008 8.094 1 98 338 ALA A N 1
ATOM 2573 C CA . ALA A 1 338 ? -7.773 7.254 7.973 1 98 338 ALA A CA 1
ATOM 2574 C C . ALA A 1 338 ? -6.562 8.141 8.25 1 98 338 ALA A C 1
ATOM 2576 O O . ALA A 1 338 ? -6.496 9.273 7.773 1 98 338 ALA A O 1
ATOM 2577 N N . THR A 1 339 ? -5.633 7.633 9.008 1 97.06 339 THR A N 1
ATOM 2578 C CA . THR A 1 339 ? -4.473 8.398 9.453 1 97.06 339 THR A CA 1
ATOM 2579 C C . THR A 1 339 ? -3.209 7.547 9.414 1 97.06 339 THR A C 1
ATOM 2581 O O . THR A 1 339 ? -3.25 6.352 9.719 1 97.06 339 THR A O 1
ATOM 2584 N N . ALA A 1 340 ? -2.145 8.195 9.008 1 98.12 340 ALA A N 1
ATOM 2585 C CA . ALA A 1 340 ? -0.861 7.496 8.992 1 98.12 340 ALA A CA 1
ATOM 2586 C C . ALA A 1 340 ? 0.148 8.18 9.914 1 98.12 340 ALA A C 1
ATOM 2588 O O . ALA A 1 340 ? 0.078 9.391 10.125 1 98.12 340 ALA A O 1
ATOM 2589 N N . VAL A 1 341 ? 1.001 7.43 10.531 1 98.25 341 VAL A N 1
ATOM 2590 C CA . VAL A 1 341 ? 2.195 7.867 11.25 1 98.25 341 VAL A CA 1
ATOM 2591 C C . VAL A 1 341 ? 3.443 7.371 10.523 1 98.25 341 VAL A C 1
ATOM 2593 O O . VAL A 1 341 ? 3.695 6.164 10.469 1 98.25 341 VAL A O 1
ATOM 2596 N N . PHE A 1 342 ? 4.188 8.281 10.008 1 98.19 342 PHE A N 1
ATOM 2597 C CA . PHE A 1 342 ? 5.336 7.871 9.211 1 98.19 342 PHE A CA 1
ATOM 2598 C C . PHE A 1 342 ? 6.562 7.664 10.086 1 98.19 342 PHE A C 1
ATOM 2600 O O . PHE A 1 342 ? 7.645 8.172 9.781 1 98.19 342 PHE A O 1
ATOM 2607 N N . SER A 1 343 ? 6.32 7.004 11.211 1 98.12 343 SER A N 1
ATOM 2608 C CA . SER A 1 343 ? 7.379 6.449 12.047 1 98.12 343 SER A CA 1
ATOM 2609 C C . SER A 1 343 ? 8.117 5.324 11.32 1 98.12 343 SER A C 1
ATOM 2611 O O . SER A 1 343 ? 7.789 4.988 10.188 1 98.12 343 SER A O 1
ATOM 2613 N N . GLN A 1 344 ? 9.195 4.844 11.977 1 97.38 344 GLN A N 1
ATOM 2614 C CA . GLN A 1 344 ? 9.93 3.689 11.461 1 97.38 344 GLN A CA 1
ATOM 2615 C C . GLN A 1 344 ? 10.008 2.582 12.508 1 97.38 344 GLN A C 1
ATOM 2617 O O . GLN A 1 344 ? 10.898 2.586 13.359 1 97.38 344 GLN A O 1
ATOM 2622 N N . PRO A 1 345 ? 8.984 1.687 12.422 1 97.88 345 PRO A N 1
ATOM 2623 C CA . PRO A 1 345 ? 8.156 1.312 11.281 1 97.88 345 PRO A CA 1
ATOM 2624 C C . PRO A 1 345 ? 6.957 2.238 11.094 1 97.88 345 PRO A C 1
ATOM 2626 O O . PRO A 1 345 ? 6.473 2.83 12.062 1 97.88 345 PRO A O 1
ATOM 2629 N N . GLU A 1 346 ? 6.461 2.24 9.758 1 98.31 346 GLU A N 1
ATOM 2630 C CA . GLU A 1 346 ? 5.27 2.986 9.359 1 98.31 346 GLU A CA 1
ATOM 2631 C C . GLU A 1 346 ? 4.012 2.396 9.992 1 98.31 346 GLU A C 1
ATOM 2633 O O . GLU A 1 346 ? 3.957 1.196 10.273 1 98.31 346 GLU A O 1
ATOM 2638 N N . ALA A 1 347 ? 3.029 3.256 10.227 1 98.69 347 ALA A N 1
ATOM 2639 C CA . ALA A 1 347 ? 1.761 2.785 10.773 1 98.69 347 ALA A CA 1
ATOM 2640 C C . ALA A 1 347 ? 0.586 3.568 10.195 1 98.69 347 ALA A C 1
ATOM 2642 O O . ALA A 1 347 ? 0.763 4.68 9.688 1 98.69 347 ALA A O 1
ATOM 2643 N N . ALA A 1 348 ? -0.55 2.965 10.188 1 98.81 348 ALA A N 1
ATOM 2644 C CA . ALA A 1 348 ? -1.778 3.637 9.773 1 98.81 348 ALA A CA 1
ATOM 2645 C C . ALA A 1 348 ? -3 3.004 10.438 1 98.81 348 ALA A C 1
ATOM 2647 O O . ALA A 1 348 ? -2.967 1.832 10.82 1 98.81 348 ALA A O 1
ATOM 2648 N N . THR A 1 349 ? -4.016 3.766 10.617 1 98.69 349 THR A N 1
ATOM 2649 C CA . THR A 1 349 ? -5.223 3.301 11.297 1 98.69 349 THR A CA 1
ATOM 2650 C C . THR A 1 349 ? -6.461 3.973 10.719 1 98.69 349 THR A C 1
ATOM 2652 O O . THR A 1 349 ? -6.363 5.02 10.07 1 98.69 349 THR A O 1
ATOM 2655 N N . VAL A 1 350 ? -7.57 3.363 10.875 1 98.81 350 VAL A N 1
ATOM 2656 C CA . VAL A 1 350 ? -8.883 3.943 10.594 1 98.81 350 VAL A CA 1
ATOM 2657 C C . VAL A 1 350 ? -9.914 3.373 11.562 1 98.81 350 VAL A C 1
ATOM 2659 O O . VAL A 1 350 ? -9.898 2.178 11.859 1 98.81 350 VAL A O 1
ATOM 2662 N N . GLY A 1 351 ? -10.719 4.266 12.133 1 98.56 351 GLY A N 1
ATOM 2663 C CA . GLY A 1 351 ? -11.797 3.834 13 1 98.56 351 GLY A CA 1
ATOM 2664 C C . GLY A 1 351 ? -11.414 3.799 14.469 1 98.56 351 GLY A C 1
ATOM 2665 O O . GLY A 1 351 ? -10.445 4.445 14.875 1 98.56 351 GLY A O 1
ATOM 2666 N N . MET A 1 352 ? -12.172 3.055 15.25 1 98.5 352 MET A N 1
ATOM 2667 C CA . MET A 1 352 ? -12.047 3.053 16.703 1 98.5 352 MET A CA 1
ATOM 2668 C C . MET A 1 352 ? -10.859 2.213 17.141 1 98.5 352 MET A C 1
ATOM 2670 O O . MET A 1 352 ? -10.539 1.2 16.516 1 98.5 352 MET A O 1
ATOM 2674 N N . THR A 1 353 ? -10.273 2.648 18.188 1 98.44 353 THR A N 1
ATOM 2675 C CA . THR A 1 353 ? -9.352 1.784 18.922 1 98.44 353 THR A CA 1
ATOM 2676 C C . THR A 1 353 ? -10.117 0.72 19.703 1 98.44 353 THR A C 1
ATOM 2678 O O . THR A 1 353 ? -11.336 0.824 19.875 1 98.44 353 THR A O 1
ATOM 2681 N N . GLU A 1 354 ? -9.32 -0.289 20.109 1 98.62 354 GLU A N 1
ATOM 2682 C CA . GLU A 1 354 ? -9.953 -1.308 20.953 1 98.62 354 GLU A CA 1
ATOM 2683 C C . GLU A 1 354 ? -10.562 -0.691 22.203 1 98.62 354 GLU A C 1
ATOM 2685 O O . GLU A 1 354 ? -11.68 -1.032 22.594 1 98.62 354 GLU A O 1
ATOM 2690 N N . ALA A 1 355 ? -9.883 0.251 22.844 1 98.25 355 ALA A N 1
ATOM 2691 C CA . ALA A 1 355 ? -10.359 0.901 24.062 1 98.25 355 ALA A CA 1
ATOM 2692 C C . ALA A 1 355 ? -11.641 1.684 23.797 1 98.25 355 ALA A C 1
ATOM 2694 O O . ALA A 1 355 ? -12.586 1.607 24.594 1 98.25 355 ALA A O 1
ATOM 2695 N N . GLN A 1 356 ? -11.688 2.441 22.766 1 98.19 356 GLN A N 1
ATOM 2696 C CA . GLN A 1 356 ? -12.891 3.193 22.406 1 98.19 356 GLN A CA 1
ATOM 2697 C C . GLN A 1 356 ? -14.07 2.262 22.141 1 98.19 356 GLN A C 1
ATOM 2699 O O . GLN A 1 356 ? -15.188 2.541 22.562 1 98.19 356 GLN A O 1
ATOM 2704 N N . ALA A 1 357 ? -13.812 1.157 21.406 1 98.56 357 ALA A N 1
ATOM 2705 C CA . ALA A 1 357 ? -14.859 0.19 21.078 1 98.56 357 ALA A CA 1
ATOM 2706 C C . ALA A 1 357 ? -15.391 -0.477 22.344 1 98.56 357 ALA A C 1
ATOM 2708 O O . ALA A 1 357 ? -16.594 -0.689 22.484 1 98.56 357 ALA A O 1
ATOM 2709 N N . GLN A 1 358 ? -14.469 -0.803 23.234 1 98.19 358 GLN A N 1
ATOM 2710 C CA . GLN A 1 358 ? -14.859 -1.413 24.5 1 98.19 358 GLN A CA 1
ATOM 2711 C C . GLN A 1 358 ? -15.734 -0.47 25.328 1 98.19 358 GLN A C 1
ATOM 2713 O O . GLN A 1 358 ? -16.688 -0.906 25.969 1 98.19 358 GLN A O 1
ATOM 2718 N N . GLU A 1 359 ? -15.375 0.778 25.359 1 98.12 359 GLU A N 1
ATOM 2719 C CA . GLU A 1 359 ? -16.156 1.779 26.078 1 98.12 359 GLU A CA 1
ATOM 2720 C C . GLU A 1 359 ? -17.578 1.872 25.531 1 98.12 359 GLU A C 1
ATOM 2722 O O . GLU A 1 359 ? -18.547 1.997 26.297 1 98.12 359 GLU A O 1
ATOM 2727 N N . LYS A 1 360 ? -17.703 1.802 24.281 1 97.69 360 LYS A N 1
ATOM 2728 C CA . LYS A 1 360 ? -18.984 2.018 23.609 1 97.69 360 LYS A CA 1
ATOM 2729 C C . LYS A 1 360 ? -19.828 0.741 23.609 1 97.69 360 LYS A C 1
ATOM 2731 O O . LYS A 1 360 ? -21.047 0.794 23.75 1 97.69 360 LYS A O 1
ATOM 2736 N N . PHE A 1 361 ? -19.188 -0.41 23.453 1 97.88 361 PHE A N 1
ATOM 2737 C CA . PHE A 1 361 ? -19.938 -1.626 23.188 1 97.88 361 PHE A CA 1
ATOM 2738 C C . PHE A 1 361 ? -19.703 -2.664 24.281 1 97.88 361 PHE A C 1
ATOM 2740 O O . PHE A 1 361 ? -20.281 -3.756 24.234 1 97.88 361 PHE A O 1
ATOM 2747 N N . GLY A 1 362 ? -18.875 -2.434 25.25 1 97.19 362 GLY A N 1
ATOM 2748 C CA . GLY A 1 362 ? -18.562 -3.379 26.312 1 97.19 362 GLY A CA 1
ATOM 2749 C C . GLY A 1 362 ? -17.922 -4.656 25.797 1 97.19 362 GLY A C 1
ATOM 2750 O O . GLY A 1 362 ? -16.953 -4.613 25.047 1 97.19 362 GLY A O 1
ATOM 2751 N N . ASP A 1 363 ? -18.562 -5.75 26.141 1 95.94 363 ASP A N 1
ATOM 2752 C CA . ASP A 1 363 ? -18.031 -7.055 25.75 1 95.94 363 ASP A CA 1
ATOM 2753 C C . ASP A 1 363 ? -18.5 -7.441 24.344 1 95.94 363 ASP A C 1
ATOM 2755 O O . ASP A 1 363 ? -18.188 -8.531 23.859 1 95.94 363 ASP A O 1
ATOM 2759 N N . GLY A 1 364 ? -19.156 -6.582 23.734 1 98.19 364 GLY A N 1
ATOM 2760 C CA . GLY A 1 364 ? -19.719 -6.871 22.422 1 98.19 364 GLY A CA 1
ATOM 2761 C C . GLY A 1 364 ? -18.734 -6.625 21.297 1 98.19 364 GLY A C 1
ATOM 2762 O O . GLY A 1 364 ? -19.125 -6.137 20.234 1 98.19 364 GLY A O 1
ATOM 2763 N N . ILE A 1 365 ? -17.422 -6.84 21.516 1 98.5 365 ILE A N 1
ATOM 2764 C CA . ILE A 1 365 ? -16.438 -6.672 20.438 1 98.5 365 ILE A CA 1
ATOM 2765 C C . ILE A 1 365 ? -15.539 -7.898 20.375 1 98.5 365 ILE A C 1
ATOM 2767 O O . ILE A 1 365 ? -15.359 -8.602 21.359 1 98.5 365 ILE A O 1
ATOM 2771 N N . LYS A 1 366 ? -15.031 -8.227 19.234 1 98.44 366 LYS A N 1
ATOM 2772 C CA . LYS A 1 366 ? -14.016 -9.242 18.969 1 98.44 366 LYS A CA 1
ATOM 2773 C C . LYS A 1 366 ? -12.852 -8.664 18.172 1 98.44 366 LYS A C 1
ATOM 2775 O O . LYS A 1 366 ? -13.062 -7.98 17.156 1 98.44 366 LYS A O 1
ATOM 2780 N N . CYS A 1 367 ? -11.664 -8.844 18.656 1 98.5 367 CYS A N 1
ATOM 2781 C CA . CYS A 1 367 ? -10.469 -8.375 17.969 1 98.5 367 CYS A CA 1
ATOM 2782 C C . CYS A 1 367 ? -9.789 -9.508 17.203 1 98.5 367 CYS A C 1
ATOM 2784 O O . CYS A 1 367 ? -9.617 -10.602 17.734 1 98.5 367 CYS A O 1
ATOM 2786 N N . TYR A 1 368 ? -9.531 -9.312 15.961 1 98.56 368 TYR A N 1
ATOM 2787 C CA . TYR A 1 368 ? -8.672 -10.18 15.156 1 98.56 368 TYR A CA 1
ATOM 2788 C C . TYR A 1 368 ? -7.273 -9.578 15.016 1 98.56 368 TYR A C 1
ATOM 2790 O O . TYR A 1 368 ? -7.133 -8.391 14.727 1 98.56 368 TYR A O 1
ATOM 2798 N N . ARG A 1 369 ? -6.27 -10.359 15.273 1 97.75 369 ARG A N 1
ATOM 2799 C CA . ARG A 1 369 ? -4.91 -9.828 15.273 1 97.75 369 ARG A CA 1
ATOM 2800 C C . ARG A 1 369 ? -3.951 -10.781 14.562 1 97.75 369 ARG A C 1
ATOM 2802 O O . ARG A 1 369 ? -4.07 -12 14.695 1 97.75 369 ARG A O 1
ATOM 2809 N N . ALA A 1 370 ? -3.057 -10.234 13.758 1 97.75 370 ALA A N 1
ATOM 2810 C CA . ALA A 1 370 ? -1.98 -10.984 13.109 1 97.75 370 ALA A CA 1
ATOM 2811 C C . ALA A 1 370 ? -0.643 -10.266 13.266 1 97.75 370 ALA A C 1
ATOM 2813 O O . ALA A 1 370 ? -0.563 -9.047 13.094 1 97.75 370 ALA A O 1
ATOM 2814 N N . VAL A 1 371 ? 0.399 -10.938 13.695 1 97.62 371 VAL A N 1
ATOM 2815 C CA . VAL A 1 371 ? 1.781 -10.469 13.727 1 97.62 371 VAL A CA 1
ATOM 2816 C C . VAL A 1 371 ? 2.666 -11.422 12.922 1 97.62 371 VAL A C 1
ATOM 2818 O O . VAL A 1 371 ? 2.713 -12.617 13.211 1 97.62 371 VAL A O 1
ATOM 2821 N N . PHE A 1 372 ? 3.35 -10.961 11.914 1 96.38 372 PHE A N 1
ATOM 2822 C CA . PHE A 1 372 ? 4.094 -11.859 11.039 1 96.38 372 PHE A CA 1
ATOM 2823 C C . PHE A 1 372 ? 5.281 -11.133 10.406 1 96.38 372 PHE A C 1
ATOM 2825 O O . PHE A 1 372 ? 5.32 -9.906 10.383 1 96.38 372 PHE A O 1
ATOM 2832 N N . ARG A 1 373 ? 6.23 -11.898 9.93 1 95.62 373 ARG A N 1
ATOM 2833 C CA . ARG A 1 373 ? 7.348 -11.367 9.148 1 95.62 373 ARG A CA 1
ATOM 2834 C C . ARG A 1 373 ? 6.953 -11.18 7.691 1 95.62 373 ARG A C 1
ATOM 2836 O O . ARG A 1 373 ? 6.562 -12.133 7.016 1 95.62 373 ARG A O 1
ATOM 2843 N N . PRO A 1 374 ? 7.027 -9.93 7.207 1 96.12 374 PRO A N 1
ATOM 2844 C CA . PRO A 1 374 ? 6.719 -9.766 5.781 1 96.12 374 PRO A CA 1
ATOM 2845 C C . PRO A 1 374 ? 7.723 -10.484 4.879 1 96.12 374 PRO A C 1
ATOM 2847 O O . PRO A 1 374 ? 8.891 -10.633 5.242 1 96.12 374 PRO A O 1
ATOM 2850 N N . MET A 1 375 ? 7.281 -10.891 3.713 1 96 375 MET A N 1
ATOM 2851 C CA . MET A 1 375 ? 8.086 -11.695 2.797 1 96 375 MET A CA 1
ATOM 2852 C C . MET A 1 375 ? 9.414 -11 2.49 1 96 375 MET A C 1
ATOM 2854 O O . MET A 1 375 ? 10.445 -11.656 2.371 1 96 375 MET A O 1
ATOM 2858 N N . PHE A 1 376 ? 9.422 -9.727 2.33 1 96.25 376 PHE A N 1
ATOM 2859 C CA . PHE A 1 376 ? 10.625 -8.961 2.014 1 96.25 376 PHE A CA 1
ATOM 2860 C C . PHE A 1 376 ? 11.758 -9.312 2.965 1 96.25 376 PHE A C 1
ATOM 2862 O O . PHE A 1 376 ? 12.914 -9.414 2.551 1 96.25 376 PHE A O 1
ATOM 2869 N N . HIS A 1 377 ? 11.484 -9.562 4.258 1 96.38 377 HIS A N 1
ATOM 2870 C CA . HIS A 1 377 ? 12.523 -9.758 5.258 1 96.38 377 HIS A CA 1
ATOM 2871 C C . HIS A 1 377 ? 12.875 -11.234 5.406 1 96.38 377 HIS A C 1
ATOM 2873 O O . HIS A 1 377 ? 13.625 -11.609 6.309 1 96.38 377 HIS A O 1
ATOM 2879 N N . SER A 1 378 ? 12.352 -12.047 4.508 1 95.44 378 SER A N 1
ATOM 2880 C CA . SER A 1 378 ? 12.695 -13.461 4.52 1 95.44 378 SER A CA 1
ATOM 2881 C C . SER A 1 378 ? 14.188 -13.672 4.27 1 95.44 378 SER A C 1
ATOM 2883 O O . SER A 1 378 ? 14.766 -14.656 4.727 1 95.44 378 SER A O 1
ATOM 2885 N N . LEU A 1 379 ? 14.789 -12.711 3.514 1 96.62 379 LEU A N 1
ATOM 2886 C CA . LEU A 1 379 ? 16.172 -12.945 3.123 1 96.62 379 LEU A CA 1
ATOM 2887 C C . LEU A 1 379 ? 17.094 -11.898 3.736 1 96.62 379 LEU A C 1
ATOM 2889 O O . LEU A 1 379 ? 18.312 -11.906 3.486 1 96.62 379 LEU A O 1
ATOM 2893 N N . THR A 1 380 ? 16.562 -10.945 4.5 1 95.19 380 THR A N 1
ATOM 2894 C CA . THR A 1 380 ? 17.375 -9.82 4.961 1 95.19 380 THR A CA 1
ATOM 2895 C C . THR A 1 380 ? 18 -10.117 6.32 1 95.19 380 THR A C 1
ATOM 2897 O O . THR A 1 380 ? 18.953 -9.453 6.738 1 95.19 380 THR A O 1
ATOM 2900 N N . GLY A 1 381 ? 17.391 -11.117 7.109 1 90.44 381 GLY A N 1
ATOM 2901 C CA . GLY A 1 381 ? 17.828 -11.406 8.469 1 90.44 381 GLY A CA 1
ATOM 2902 C C . GLY A 1 381 ? 17.266 -10.445 9.492 1 90.44 381 GLY A C 1
ATOM 2903 O O . GLY A 1 381 ? 17.469 -10.625 10.695 1 90.44 381 GLY A O 1
ATOM 2904 N N . ALA A 1 382 ? 16.562 -9.453 9.016 1 90.69 382 ALA A N 1
ATOM 2905 C CA . ALA A 1 382 ? 16 -8.461 9.93 1 90.69 382 ALA A CA 1
ATOM 2906 C C . ALA A 1 382 ? 14.836 -9.055 10.727 1 90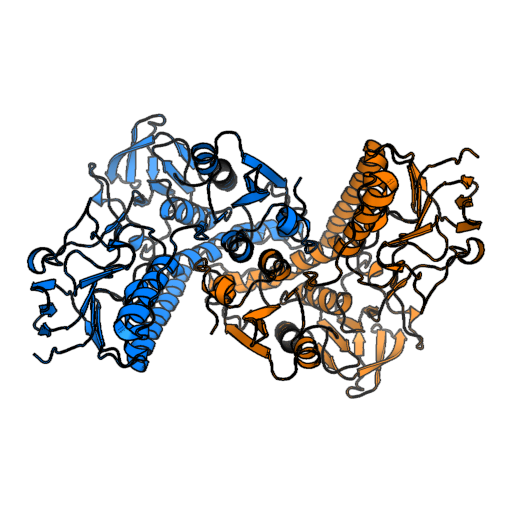.69 382 ALA A C 1
ATOM 2908 O O . ALA A 1 382 ? 14.062 -9.859 10.211 1 90.69 382 ALA A O 1
ATOM 2909 N N . ASP A 1 383 ? 14.758 -8.672 11.977 1 90.31 383 ASP A N 1
ATOM 2910 C CA . ASP A 1 383 ? 13.625 -9.055 12.828 1 90.31 383 ASP A CA 1
ATOM 2911 C C . ASP A 1 383 ? 12.531 -7.988 12.797 1 90.31 383 ASP A C 1
ATOM 2913 O O . ASP A 1 383 ? 12.289 -7.316 13.805 1 90.31 383 ASP A O 1
ATOM 2917 N N . GLU A 1 384 ? 11.984 -7.758 11.742 1 92.88 384 GLU A N 1
ATOM 2918 C CA . GLU A 1 384 ? 10.891 -6.809 11.523 1 92.88 384 GLU A CA 1
ATOM 2919 C C . GLU A 1 384 ? 9.562 -7.527 11.336 1 92.88 384 GLU A C 1
ATOM 2921 O O . GLU A 1 384 ? 9.461 -8.461 10.539 1 92.88 384 GLU A O 1
ATOM 2926 N N . LYS A 1 385 ? 8.578 -7.117 12.102 1 96.38 385 LYS A N 1
ATOM 2927 C CA . LYS A 1 385 ? 7.273 -7.758 11.992 1 96.38 385 LYS A CA 1
ATOM 2928 C C . LYS A 1 385 ? 6.191 -6.738 11.656 1 96.38 385 LYS A C 1
ATOM 2930 O O . LYS A 1 385 ? 6.312 -5.559 11.992 1 96.38 385 LYS A O 1
ATOM 2935 N N . VAL A 1 386 ? 5.199 -7.211 10.969 1 98.12 386 VAL A N 1
ATOM 2936 C CA . VAL A 1 386 ? 3.992 -6.445 10.672 1 98.12 386 VAL A CA 1
ATOM 2937 C C . VAL A 1 386 ? 2.896 -6.793 11.672 1 98.12 386 VAL A C 1
ATOM 2939 O O . VAL A 1 386 ? 2.77 -7.949 12.094 1 98.12 386 VAL A O 1
ATOM 2942 N N . LEU A 1 387 ? 2.193 -5.824 12.125 1 98.75 387 LEU A N 1
ATOM 2943 C CA . LEU A 1 387 ? 0.997 -6.012 12.938 1 98.75 387 LEU A CA 1
ATOM 2944 C C . LEU A 1 387 ? -0.25 -5.562 12.188 1 98.75 387 LEU A C 1
ATOM 2946 O O . LEU A 1 387 ? -0.259 -4.496 11.57 1 98.75 387 LEU A O 1
ATOM 2950 N N . MET A 1 388 ? -1.239 -6.367 12.172 1 98.81 388 MET A N 1
ATOM 2951 C CA . MET A 1 388 ? -2.562 -6.016 11.664 1 98.81 388 MET A CA 1
ATOM 2952 C C . MET A 1 388 ? -3.646 -6.375 12.672 1 98.81 388 MET A C 1
ATOM 2954 O O . MET A 1 388 ? -3.576 -7.426 13.32 1 98.81 388 MET A O 1
ATOM 2958 N N . LYS A 1 389 ? -4.582 -5.488 12.828 1 98.75 389 LYS A N 1
ATOM 2959 C CA . LYS A 1 389 ? -5.629 -5.699 13.82 1 98.75 389 LYS A CA 1
ATOM 2960 C C . LYS A 1 389 ? -6.977 -5.191 13.32 1 98.75 389 LYS A C 1
ATOM 2962 O O . LYS A 1 389 ? -7.062 -4.09 12.766 1 98.75 389 LYS A O 1
ATOM 2967 N N . LEU A 1 390 ? -8.039 -5.957 13.422 1 98.88 390 LEU A N 1
ATOM 2968 C CA . LEU A 1 390 ? -9.422 -5.566 13.18 1 98.88 390 LEU A CA 1
ATOM 2969 C C . LEU A 1 390 ? -10.234 -5.602 14.469 1 98.88 390 LEU A C 1
ATOM 2971 O O . LEU A 1 390 ? -10.109 -6.539 15.258 1 98.88 390 LEU A O 1
ATOM 2975 N N . ILE A 1 391 ? -10.93 -4.59 14.695 1 98.88 391 ILE A N 1
ATOM 2976 C CA . ILE A 1 391 ? -11.906 -4.543 15.781 1 98.88 391 ILE A CA 1
ATOM 2977 C C . ILE A 1 391 ? -13.312 -4.695 15.211 1 98.88 391 ILE A C 1
ATOM 2979 O O . ILE A 1 391 ? -13.75 -3.881 14.391 1 98.88 391 ILE A O 1
ATOM 2983 N N . VAL A 1 392 ? -14.07 -5.699 15.656 1 98.88 392 VAL A N 1
ATOM 2984 C CA . VAL A 1 392 ? -15.367 -6.039 15.078 1 98.88 392 VAL A CA 1
ATOM 2985 C C . VAL A 1 392 ? -16.438 -6.043 16.172 1 98.88 392 VAL A C 1
ATOM 2987 O O . VAL A 1 392 ? -16.219 -6.59 17.25 1 98.88 392 VAL A O 1
ATOM 2990 N N . GLU A 1 393 ? -17.547 -5.379 15.938 1 98.75 393 GLU A N 1
ATOM 2991 C CA . GLU A 1 393 ? -18.703 -5.469 16.812 1 98.75 393 GLU A CA 1
ATOM 2992 C C . GLU A 1 393 ? -19.438 -6.793 16.625 1 98.75 393 GLU A C 1
ATOM 2994 O O . GLU A 1 393 ? -19.875 -7.113 15.523 1 98.75 393 GLU A O 1
ATOM 2999 N N . THR A 1 394 ? -19.625 -7.562 17.594 1 97.75 394 THR A N 1
ATOM 3000 C CA . THR A 1 394 ? -20 -8.969 17.516 1 97.75 394 THR A CA 1
ATOM 3001 C C . THR A 1 394 ? -21.438 -9.125 17.047 1 97.75 394 THR A C 1
ATOM 3003 O O . THR A 1 394 ? -21.781 -10.086 16.344 1 97.75 394 THR A O 1
ATOM 3006 N N . ASN A 1 395 ? -22.344 -8.266 17.391 1 97.5 395 ASN A N 1
ATOM 3007 C CA . ASN A 1 395 ? -23.766 -8.414 17.062 1 97.5 395 ASN A CA 1
ATOM 3008 C C . ASN A 1 395 ? -24.031 -8.117 15.586 1 97.5 395 ASN A C 1
ATOM 3010 O O . ASN A 1 395 ? -24.812 -8.828 14.938 1 97.5 395 ASN A O 1
ATOM 3014 N N . THR A 1 396 ? -23.391 -7.133 15.055 1 98.06 396 THR A N 1
ATOM 3015 C CA . THR A 1 396 ? -23.672 -6.691 13.695 1 98.06 396 THR A CA 1
ATOM 3016 C C . THR A 1 396 ? -22.578 -7.16 12.734 1 98.06 396 THR A C 1
ATOM 3018 O O . THR A 1 396 ? -22.734 -7.059 11.516 1 98.06 396 THR A O 1
ATOM 3021 N N . ASP A 1 397 ? -21.469 -7.621 13.258 1 98.5 397 ASP A N 1
ATOM 3022 C CA . ASP A 1 397 ? -20.312 -8.055 12.477 1 98.5 397 ASP A CA 1
ATOM 3023 C C . ASP A 1 397 ? -19.609 -6.863 11.836 1 98.5 397 ASP A C 1
ATOM 3025 O O . ASP A 1 397 ? -18.734 -7.039 10.969 1 98.5 397 ASP A O 1
ATOM 3029 N N . ARG A 1 398 ? -19.938 -5.652 12.266 1 98.75 398 ARG A N 1
ATOM 3030 C CA . ARG A 1 398 ? -19.391 -4.445 11.672 1 98.75 398 ARG A CA 1
ATOM 3031 C C . ARG A 1 398 ? -17.938 -4.242 12.102 1 98.75 398 ARG A C 1
ATOM 3033 O O . ARG A 1 398 ? -17.609 -4.41 13.273 1 98.75 398 ARG A O 1
ATOM 3040 N N . VAL A 1 399 ? -17.109 -3.945 11.148 1 98.88 399 VAL A N 1
ATOM 3041 C CA . VAL A 1 399 ? -15.727 -3.59 11.453 1 98.88 399 VAL A CA 1
ATOM 3042 C C . VAL A 1 399 ? -15.664 -2.15 11.961 1 98.88 399 VAL A C 1
ATOM 3044 O O . VAL A 1 399 ? -15.961 -1.21 11.219 1 98.88 399 VAL A O 1
ATOM 3047 N N . LEU A 1 400 ? -15.203 -1.989 13.211 1 98.81 400 LEU A N 1
ATOM 3048 C CA . LEU A 1 400 ? -15.195 -0.691 13.883 1 98.81 400 LEU A CA 1
ATOM 3049 C C . LEU A 1 400 ? -13.867 0.021 13.68 1 98.81 400 LEU A C 1
ATOM 3051 O O . LEU A 1 400 ? -13.797 1.251 13.742 1 98.81 400 LEU A O 1
ATOM 3055 N N . GLY A 1 401 ? -12.859 -0.731 13.5 1 98.81 401 GLY A N 1
ATOM 3056 C CA . GLY A 1 401 ? -11.523 -0.177 13.328 1 98.81 401 GLY A CA 1
ATOM 3057 C C . GLY A 1 401 ? -10.555 -1.146 12.68 1 98.81 401 GLY A C 1
ATOM 3058 O O . GLY A 1 401 ? -10.695 -2.363 12.82 1 98.81 401 GLY A O 1
ATOM 3059 N N . ALA A 1 402 ? -9.609 -0.647 11.953 1 98.94 402 ALA A N 1
ATOM 3060 C CA . ALA A 1 402 ? -8.5 -1.378 11.336 1 98.94 402 ALA A CA 1
ATOM 3061 C C . ALA A 1 402 ? -7.172 -0.673 11.594 1 98.94 402 ALA A C 1
ATOM 3063 O O . ALA A 1 402 ? -7.035 0.521 11.312 1 98.94 402 ALA A O 1
ATOM 3064 N N . HIS A 1 403 ? -6.18 -1.395 12.125 1 98.88 403 HIS A N 1
ATOM 3065 C CA . HIS A 1 403 ? -4.887 -0.841 12.523 1 98.88 403 HIS A CA 1
ATOM 3066 C C . HIS A 1 403 ? -3.74 -1.682 11.969 1 98.88 403 HIS A C 1
ATOM 3068 O O . HIS A 1 403 ? -3.828 -2.91 11.93 1 98.88 403 HIS A O 1
ATOM 3074 N N . MET A 1 404 ? -2.693 -1.013 11.516 1 98.88 404 MET A N 1
ATOM 3075 C CA . MET A 1 404 ? -1.568 -1.729 10.922 1 98.88 404 MET A CA 1
ATOM 3076 C C . MET A 1 404 ? -0.249 -1.036 11.25 1 98.88 404 MET A C 1
ATOM 3078 O O . MET A 1 404 ? -0.176 0.194 11.266 1 98.88 404 MET A O 1
ATOM 3082 N N . VAL A 1 405 ? 0.762 -1.783 11.609 1 98.81 405 VAL A N 1
ATOM 3083 C CA . VAL A 1 405 ? 2.15 -1.339 11.68 1 98.81 405 VAL A CA 1
ATOM 3084 C C . VAL A 1 405 ? 3.008 -2.15 10.711 1 98.81 405 VAL A C 1
ATOM 3086 O O . VAL A 1 405 ? 3.004 -3.383 10.758 1 98.81 405 VAL A O 1
ATOM 3089 N N . GLY A 1 406 ? 3.688 -1.454 9.828 1 98 406 GLY A N 1
ATOM 3090 C CA . GLY A 1 406 ? 4.566 -2.119 8.875 1 98 406 GLY A CA 1
ATOM 3091 C C . GLY A 1 406 ? 4.645 -1.407 7.539 1 98 406 GLY A C 1
ATOM 3092 O O . GLY A 1 406 ? 3.951 -0.412 7.316 1 98 406 GLY A O 1
ATOM 3093 N N . LYS A 1 407 ? 5.438 -1.991 6.684 1 94.81 407 LYS A N 1
ATOM 3094 C CA . LYS A 1 407 ? 5.68 -1.398 5.371 1 94.81 407 LYS A CA 1
ATOM 3095 C C . LYS A 1 407 ? 4.375 -1.228 4.598 1 94.81 407 LYS A C 1
ATOM 3097 O O . LYS A 1 407 ? 3.535 -2.129 4.578 1 94.81 407 LYS A O 1
ATOM 3102 N N . ASP A 1 408 ? 4.121 -0.045 4.008 1 96.75 408 ASP A N 1
ATOM 3103 C CA . ASP A 1 408 ? 3.035 0.294 3.096 1 96.75 408 ASP A CA 1
ATOM 3104 C C . ASP A 1 408 ? 1.704 0.394 3.836 1 96.75 408 ASP A C 1
ATOM 3106 O O . ASP A 1 408 ? 0.64 0.224 3.238 1 96.75 408 ASP A O 1
ATOM 3110 N N . SER A 1 409 ? 1.772 0.59 5.16 1 98.5 409 SER A N 1
ATOM 3111 C CA . SER A 1 409 ? 0.56 0.68 5.965 1 98.5 409 SER A CA 1
ATOM 3112 C C . SER A 1 409 ? -0.344 1.809 5.48 1 98.5 409 SER A C 1
ATOM 3114 O O . SER A 1 409 ? -1.564 1.646 5.406 1 98.5 409 SER A O 1
ATOM 3116 N N . ALA A 1 410 ? 0.259 2.936 5.141 1 98.5 410 ALA A N 1
ATOM 3117 C CA . ALA A 1 410 ? -0.53 4.094 4.723 1 98.5 410 ALA A CA 1
ATOM 3118 C C . ALA A 1 410 ? -1.354 3.773 3.479 1 98.5 410 ALA A C 1
ATOM 3120 O O . ALA A 1 410 ? -2.549 4.074 3.424 1 98.5 410 ALA A O 1
ATOM 3121 N N . GLU A 1 411 ? -0.751 3.137 2.502 1 98.62 411 GLU A N 1
ATOM 3122 C CA . GLU A 1 411 ? -1.432 2.814 1.25 1 98.62 411 GLU A CA 1
ATOM 3123 C C . GLU A 1 411 ? -2.525 1.772 1.469 1 98.62 411 GLU A C 1
ATOM 3125 O O . GLU A 1 411 ? -3.646 1.933 0.984 1 98.62 411 GLU A O 1
ATOM 3130 N N . LEU A 1 412 ? -2.174 0.716 2.225 1 98.75 412 LEU A N 1
ATOM 3131 C CA . LEU A 1 412 ? -3.135 -0.356 2.461 1 98.75 412 LEU A CA 1
ATOM 3132 C C . LEU A 1 412 ? -4.34 0.156 3.238 1 98.75 412 LEU A C 1
ATOM 3134 O O . LEU A 1 412 ? -5.484 -0.089 2.85 1 98.75 412 LEU A O 1
ATOM 3138 N N . ILE A 1 413 ? -4.094 0.931 4.281 1 98.88 413 ILE A N 1
ATOM 3139 C CA . ILE A 1 413 ? -5.176 1.414 5.129 1 98.88 413 ILE A CA 1
ATOM 3140 C C . ILE A 1 413 ? -6.016 2.436 4.363 1 98.88 413 ILE A C 1
ATOM 3142 O O . ILE A 1 413 ? -7.227 2.533 4.57 1 98.88 413 ILE A O 1
ATOM 3146 N N . GLN A 1 414 ? -5.375 3.24 3.459 1 98.75 414 GLN A N 1
ATOM 3147 C CA . GLN A 1 414 ? -6.156 4.141 2.615 1 98.75 414 GLN A CA 1
ATOM 3148 C C . GLN A 1 414 ? -7.258 3.385 1.876 1 98.75 414 GLN A C 1
ATOM 3150 O O . GLN A 1 414 ? -8.398 3.842 1.825 1 98.75 414 GLN A O 1
ATOM 3155 N N . GLY A 1 415 ? -6.902 2.221 1.272 1 98.75 415 GLY A N 1
ATOM 3156 C CA . GLY A 1 415 ? -7.906 1.406 0.606 1 98.75 415 GLY A CA 1
ATOM 3157 C C . GLY A 1 415 ? -8.945 0.837 1.558 1 98.75 415 GLY A C 1
ATOM 3158 O O . GLY A 1 415 ? -10.141 0.906 1.289 1 98.75 415 GLY A O 1
ATOM 3159 N N . VAL A 1 416 ? -8.508 0.338 2.686 1 98.88 416 VAL A N 1
ATOM 3160 C CA . VAL A 1 416 ? -9.367 -0.28 3.691 1 98.88 416 VAL A CA 1
ATOM 3161 C C . VAL A 1 416 ? -10.367 0.747 4.223 1 98.88 416 VAL A C 1
ATOM 3163 O O . VAL A 1 416 ? -11.516 0.412 4.508 1 98.88 416 VAL A O 1
ATOM 3166 N N . ALA A 1 417 ? -9.938 2.008 4.293 1 98.88 417 ALA A N 1
ATOM 3167 C CA . ALA A 1 417 ? -10.742 3.082 4.871 1 98.88 417 ALA A CA 1
ATOM 3168 C C . ALA A 1 417 ? -12.039 3.271 4.094 1 98.88 417 ALA A C 1
ATOM 3170 O O . ALA A 1 417 ? -13.07 3.607 4.676 1 98.88 417 ALA A O 1
ATOM 3171 N N . ILE A 1 418 ? -12.016 3.066 2.777 1 98.81 418 ILE A N 1
ATOM 3172 C CA . ILE A 1 418 ? -13.234 3.195 1.981 1 98.81 418 ILE A CA 1
ATOM 3173 C C . ILE A 1 418 ? -14.281 2.203 2.479 1 98.81 418 ILE A C 1
ATOM 3175 O O . ILE A 1 418 ? -15.43 2.58 2.732 1 98.81 418 ILE A O 1
ATOM 3179 N N . ALA A 1 419 ? -13.836 0.928 2.693 1 98.88 419 ALA A N 1
ATOM 3180 C CA . ALA A 1 419 ? -14.742 -0.129 3.141 1 98.88 419 ALA A CA 1
ATOM 3181 C C . ALA A 1 419 ? -15.266 0.154 4.547 1 98.88 419 ALA A C 1
ATOM 3183 O O . ALA A 1 419 ? -16.453 -0.033 4.824 1 98.88 419 ALA A O 1
ATOM 3184 N N . VAL A 1 420 ? -14.391 0.602 5.441 1 98.88 420 VAL A N 1
ATOM 3185 C CA . VAL A 1 420 ? -14.789 0.88 6.82 1 98.88 420 VAL A CA 1
ATOM 3186 C C . VAL A 1 420 ? -15.82 2.002 6.844 1 98.88 420 VAL A C 1
ATOM 3188 O O . VAL A 1 420 ? -16.812 1.919 7.562 1 98.88 420 VAL A O 1
ATOM 3191 N N . ASN A 1 421 ? -15.617 3.062 6.047 1 98.5 421 ASN A N 1
ATOM 3192 C CA . ASN A 1 421 ? -16.562 4.176 5.973 1 98.5 421 ASN A CA 1
ATOM 3193 C C . ASN A 1 421 ? -17.906 3.74 5.402 1 98.5 421 ASN A C 1
ATOM 3195 O O . ASN A 1 421 ? -18.938 4.328 5.719 1 98.5 421 ASN A O 1
ATOM 3199 N N . MET A 1 422 ? -17.906 2.664 4.609 1 98.44 422 MET A N 1
ATOM 3200 C CA . MET A 1 422 ? -19.125 2.117 4.027 1 98.44 422 MET A CA 1
ATOM 3201 C C . MET A 1 422 ? -19.859 1.246 5.039 1 98.44 422 MET A C 1
ATOM 3203 O O . MET A 1 422 ? -20.984 0.805 4.777 1 98.44 422 MET A O 1
ATOM 3207 N N . GLY A 1 423 ? -19.188 0.938 6.16 1 98.5 423 GLY A N 1
ATOM 3208 C CA . GLY A 1 423 ? -19.797 0.064 7.148 1 98.5 423 GLY A CA 1
ATOM 3209 C C . GLY A 1 423 ? -19.516 -1.406 6.898 1 98.5 423 GLY A C 1
ATOM 3210 O O . GLY A 1 423 ? -20.375 -2.258 7.156 1 98.5 423 GLY A O 1
ATOM 3211 N N . ALA A 1 424 ? -18.375 -1.761 6.414 1 98.81 424 ALA A N 1
ATOM 3212 C CA . ALA A 1 424 ? -18 -3.131 6.082 1 98.81 424 ALA A CA 1
ATOM 3213 C C . ALA A 1 424 ? -18.109 -4.039 7.301 1 98.81 424 ALA A C 1
ATOM 3215 O O . ALA A 1 424 ? -17.859 -3.609 8.43 1 98.81 424 ALA A O 1
ATOM 3216 N N . THR A 1 425 ? -18.469 -5.285 7.07 1 98.75 425 THR A N 1
ATOM 3217 C CA . THR A 1 425 ? -18.5 -6.324 8.094 1 98.75 425 THR A CA 1
ATOM 3218 C C . THR A 1 425 ? -17.297 -7.246 7.973 1 98.75 425 THR A C 1
ATOM 3220 O O . THR A 1 425 ? -16.578 -7.207 6.969 1 98.75 425 THR A O 1
ATOM 3223 N N . LYS A 1 426 ? -17.047 -8.023 9.055 1 98.56 426 LYS A N 1
ATOM 3224 C CA . LYS A 1 426 ? -16 -9.039 8.977 1 98.56 426 LYS A CA 1
ATOM 3225 C C . LYS A 1 426 ? -16.25 -10 7.816 1 98.56 426 LYS A C 1
ATOM 3227 O O . LYS A 1 426 ? -15.312 -10.461 7.172 1 98.56 426 LYS A O 1
ATOM 3232 N N . LYS A 1 427 ? -17.484 -10.32 7.523 1 96.88 427 LYS A N 1
ATOM 3233 C CA . LYS A 1 427 ? -17.859 -11.18 6.402 1 96.88 427 LYS A CA 1
ATOM 3234 C C . LYS A 1 427 ? -17.422 -10.57 5.074 1 96.88 427 LYS A C 1
ATOM 3236 O O . LYS A 1 427 ? -17 -11.281 4.16 1 96.88 427 LYS A O 1
ATOM 3241 N N . ASP A 1 428 ? -17.562 -9.242 4.914 1 98 428 ASP A N 1
ATOM 3242 C CA . ASP A 1 428 ? -17.125 -8.562 3.699 1 98 428 ASP A CA 1
ATOM 3243 C C . ASP A 1 428 ? -15.617 -8.734 3.482 1 98 428 ASP A C 1
ATOM 3245 O O . ASP A 1 428 ? -15.172 -8.953 2.355 1 98 428 ASP A O 1
ATOM 3249 N N . PHE A 1 429 ? -14.859 -8.578 4.602 1 98.38 429 PHE A N 1
ATOM 3250 C CA . PHE A 1 429 ? -13.422 -8.828 4.523 1 98.38 429 PHE A CA 1
ATOM 3251 C C . PHE A 1 429 ? -13.141 -10.266 4.105 1 98.38 429 PHE A C 1
ATOM 3253 O O . PHE A 1 429 ? -12.375 -10.508 3.178 1 98.38 429 PHE A O 1
ATOM 3260 N N . ASP A 1 430 ? -13.859 -11.203 4.715 1 95.62 430 ASP A N 1
ATOM 3261 C CA . ASP A 1 430 ? -13.625 -12.625 4.48 1 95.62 430 ASP A CA 1
ATOM 3262 C C . ASP A 1 430 ? -14.008 -13.016 3.055 1 95.62 430 ASP A C 1
ATOM 3264 O O . ASP A 1 430 ? -13.445 -13.953 2.488 1 95.62 430 ASP A O 1
ATOM 3268 N N . ASN A 1 431 ? -14.922 -12.312 2.459 1 95.12 431 ASN A N 1
ATOM 3269 C CA . ASN A 1 431 ? -15.414 -12.633 1.125 1 95.12 431 ASN A CA 1
ATOM 3270 C C . ASN A 1 431 ? -14.531 -12.039 0.038 1 95.12 431 ASN A C 1
ATOM 3272 O O . ASN A 1 431 ? -14.719 -12.312 -1.147 1 95.12 431 ASN A O 1
ATOM 3276 N N . THR A 1 432 ? -13.594 -11.234 0.44 1 97.44 432 THR A N 1
ATOM 3277 C CA . THR A 1 432 ? -12.656 -10.648 -0.512 1 97.44 432 THR A CA 1
ATOM 3278 C C . THR A 1 432 ? -11.391 -11.492 -0.622 1 97.44 432 THR A C 1
ATOM 3280 O O . THR A 1 432 ? -10.727 -11.766 0.382 1 97.44 432 THR A O 1
ATOM 3283 N N . MET A 1 433 ? -11.07 -11.969 -1.832 1 97.25 433 MET A N 1
ATOM 3284 C CA . MET A 1 433 ? -9.875 -12.789 -2.014 1 97.25 433 MET A CA 1
ATOM 3285 C C . MET A 1 433 ? -8.609 -11.938 -1.923 1 97.25 433 MET A C 1
ATOM 3287 O O . MET A 1 433 ? -8.57 -10.82 -2.441 1 97.25 433 MET A O 1
ATOM 3291 N N . GLY A 1 434 ? -7.66 -12.438 -1.262 1 97.5 434 GLY A N 1
ATOM 3292 C CA . GLY A 1 434 ? -6.41 -11.711 -1.083 1 97.5 434 GLY A CA 1
ATOM 3293 C C . GLY A 1 434 ? -5.523 -11.742 -2.314 1 97.5 434 GLY A C 1
ATOM 3294 O O . GLY A 1 434 ? -5.523 -12.719 -3.062 1 97.5 434 GLY A O 1
ATOM 3295 N N . ILE A 1 435 ? -4.762 -10.633 -2.525 1 97.94 435 ILE A N 1
ATOM 3296 C CA . ILE A 1 435 ? -3.648 -10.648 -3.469 1 97.94 435 ILE A CA 1
ATOM 3297 C C . ILE A 1 435 ? -2.465 -11.398 -2.861 1 97.94 435 ILE A C 1
ATOM 3299 O O . ILE A 1 435 ? -2.02 -11.078 -1.758 1 97.94 435 ILE A O 1
ATOM 3303 N N . HIS A 1 436 ? -1.992 -12.422 -3.584 1 95.75 436 HIS A N 1
ATOM 3304 C CA . HIS A 1 436 ? -0.865 -13.203 -3.094 1 95.75 436 HIS A CA 1
ATOM 3305 C C . HIS A 1 436 ? 0.335 -13.094 -4.027 1 95.75 436 HIS A C 1
ATOM 3307 O O . HIS A 1 436 ? 0.201 -13.258 -5.242 1 95.75 436 HIS A O 1
ATOM 3313 N N . PRO A 1 437 ? 1.529 -12.883 -3.537 1 94.62 437 PRO A N 1
ATOM 3314 C CA . PRO A 1 437 ? 1.776 -12.562 -2.127 1 94.62 437 PRO A CA 1
ATOM 3315 C C . PRO A 1 437 ? 1.716 -11.07 -1.838 1 94.62 437 PRO A C 1
ATOM 3317 O O . PRO A 1 437 ? 2.287 -10.266 -2.582 1 94.62 437 PRO A O 1
ATOM 3320 N N . SER A 1 438 ? 1.043 -10.648 -0.841 1 96.38 438 SER A N 1
ATOM 3321 C CA . SER A 1 438 ? 1.035 -9.305 -0.272 1 96.38 438 SER A CA 1
ATOM 3322 C C . SER A 1 438 ? 0.776 -9.344 1.229 1 96.38 438 SER A C 1
ATOM 3324 O O . SER A 1 438 ? 0.226 -10.312 1.746 1 96.38 438 SER A O 1
ATOM 3326 N N . SER A 1 439 ? 1.2 -8.352 1.944 1 97.06 439 SER A N 1
ATOM 3327 C CA . SER A 1 439 ? 0.854 -8.266 3.359 1 97.06 439 SER A CA 1
ATOM 3328 C C . SER A 1 439 ? -0.649 -8.094 3.551 1 97.06 439 SER A C 1
ATOM 3330 O O . SER A 1 439 ? -1.226 -8.633 4.496 1 97.06 439 SER A O 1
ATOM 3332 N N . GLY A 1 440 ? -1.242 -7.371 2.635 1 97.31 440 GLY A N 1
ATOM 3333 C CA . GLY A 1 440 ? -2.645 -7 2.738 1 97.31 440 GLY A CA 1
ATOM 3334 C C . GLY A 1 440 ? -3.582 -8.195 2.717 1 97.31 440 GLY A C 1
ATOM 3335 O O . GLY A 1 440 ? -4.734 -8.094 3.146 1 97.31 440 GLY A O 1
ATOM 3336 N N . GLU A 1 441 ? -3.092 -9.336 2.174 1 96.88 441 GLU A N 1
ATOM 3337 C CA . GLU A 1 441 ? -3.947 -10.516 2.141 1 96.88 441 GLU A CA 1
ATOM 3338 C C . GLU A 1 441 ? -4.332 -10.953 3.551 1 96.88 441 GLU A C 1
ATOM 3340 O O . GLU A 1 441 ? -5.375 -11.578 3.748 1 96.88 441 GLU A O 1
ATOM 3345 N N . GLU A 1 442 ? -3.543 -10.547 4.547 1 97.12 442 GLU A N 1
ATOM 3346 C CA . GLU A 1 442 ? -3.805 -10.938 5.93 1 97.12 442 GLU A CA 1
ATOM 3347 C C . GLU A 1 442 ? -5.09 -10.297 6.449 1 97.12 442 GLU A C 1
ATOM 3349 O O . GLU A 1 442 ? -5.82 -10.906 7.234 1 97.12 442 GLU A O 1
ATOM 3354 N N . PHE A 1 443 ? -5.414 -9.062 6.047 1 98.19 443 PHE A N 1
ATOM 3355 C CA . PHE A 1 443 ? -6.629 -8.383 6.488 1 98.19 443 PHE A CA 1
ATOM 3356 C C . PHE A 1 443 ? -7.867 -9.172 6.078 1 98.19 443 PHE A C 1
ATOM 3358 O O . PHE A 1 443 ? -8.898 -9.102 6.75 1 98.19 443 PHE A O 1
ATOM 3365 N N . VAL A 1 444 ? -7.746 -9.969 4.98 1 97.75 444 VAL A N 1
ATOM 3366 C CA . VAL A 1 444 ? -8.945 -10.617 4.457 1 97.75 444 VAL A CA 1
ATOM 3367 C C . VAL A 1 444 ? -8.891 -12.117 4.766 1 97.75 444 VAL A C 1
ATOM 3369 O O . VAL A 1 444 ? -9.734 -12.883 4.289 1 97.75 444 VAL A O 1
ATOM 3372 N N . THR A 1 445 ? -7.852 -12.57 5.52 1 95.19 445 THR A N 1
ATOM 3373 C CA . THR A 1 445 ? -7.762 -13.992 5.812 1 95.19 445 THR A CA 1
ATOM 3374 C C . THR A 1 445 ? -7.637 -14.227 7.316 1 95.19 445 THR A C 1
ATOM 3376 O O . THR A 1 445 ? -7.688 -15.367 7.781 1 95.19 445 THR A O 1
ATOM 3379 N N . MET A 1 446 ? -7.43 -13.156 8.086 1 94.06 446 MET A N 1
ATOM 3380 C CA . MET A 1 446 ? -7.18 -13.328 9.516 1 94.06 446 MET A CA 1
ATOM 3381 C C . MET A 1 446 ? -8.383 -13.953 10.211 1 94.06 446 MET A C 1
ATOM 3383 O O . MET A 1 446 ? -9.531 -13.625 9.891 1 94.06 446 MET A O 1
ATOM 3387 N N . ARG A 1 447 ? -8.062 -14.961 11.195 1 88.81 447 ARG A N 1
ATOM 3388 C CA . ARG A 1 447 ? -9.102 -15.68 11.938 1 88.81 447 ARG A CA 1
ATOM 3389 C C . ARG A 1 447 ? -8.766 -15.734 13.422 1 88.81 447 ARG A C 1
ATOM 3391 O O . ARG A 1 447 ? -7.594 -15.664 13.805 1 88.81 447 ARG A O 1
ATOM 3398 N N . MET B 1 1 ? -19.516 -49.75 1.954 1 56.34 1 MET B N 1
ATOM 3399 C CA . MET B 1 1 ? -18.141 -50.25 1.924 1 56.34 1 MET B CA 1
ATOM 3400 C C . MET B 1 1 ? -17.172 -49.219 2.525 1 56.34 1 MET B C 1
ATOM 3402 O O . MET B 1 1 ? -17.391 -48.031 2.428 1 56.34 1 MET B O 1
ATOM 3406 N N . ALA B 1 2 ? -16.422 -49.594 3.477 1 87.81 2 ALA B N 1
ATOM 3407 C CA . ALA B 1 2 ? -15.539 -48.719 4.23 1 87.81 2 ALA B CA 1
ATOM 3408 C C . ALA B 1 2 ? -14.336 -48.312 3.395 1 87.81 2 ALA B C 1
ATOM 3410 O O . ALA B 1 2 ? -13.656 -49.156 2.816 1 87.81 2 ALA B O 1
ATOM 3411 N N . TYR B 1 3 ? -14.25 -47.094 2.832 1 97.06 3 TYR B N 1
ATOM 3412 C CA . TYR B 1 3 ? -13.117 -46.562 2.074 1 97.06 3 TYR B CA 1
ATOM 3413 C C . TYR B 1 3 ? -11.914 -46.344 2.98 1 97.06 3 TYR B C 1
ATOM 3415 O O . TYR B 1 3 ? -12.07 -46.188 4.195 1 97.06 3 TYR B O 1
ATOM 3423 N N . ASP B 1 4 ? -10.742 -46.438 2.4 1 98.31 4 ASP B N 1
ATOM 3424 C CA . ASP B 1 4 ? -9.523 -46.156 3.152 1 98.31 4 ASP B CA 1
ATOM 3425 C C . ASP B 1 4 ? -9.555 -44.719 3.715 1 98.31 4 ASP B C 1
ATOM 3427 O O . ASP B 1 4 ? -9.094 -44.469 4.832 1 98.31 4 ASP B O 1
ATOM 3431 N N . TYR B 1 5 ? -10.055 -43.812 2.941 1 98.75 5 TYR B N 1
ATOM 3432 C CA . TYR B 1 5 ? -10.102 -42.406 3.332 1 98.75 5 TYR B CA 1
ATOM 3433 C C . TYR B 1 5 ? -11.461 -41.781 3.021 1 98.75 5 TYR B C 1
ATOM 3435 O O . TYR B 1 5 ? -12.141 -42.219 2.094 1 98.75 5 TYR B O 1
ATOM 3443 N N . ASP B 1 6 ? -11.828 -40.781 3.836 1 98.69 6 ASP B N 1
ATOM 3444 C CA . ASP B 1 6 ? -13 -40 3.502 1 98.69 6 ASP B CA 1
ATOM 3445 C C . ASP B 1 6 ? -12.727 -39.094 2.301 1 98.69 6 ASP B C 1
ATOM 3447 O O . ASP B 1 6 ? -13.602 -38.906 1.453 1 98.69 6 ASP B O 1
ATOM 3451 N N . LEU B 1 7 ? -11.508 -38.531 2.213 1 98.81 7 LEU B N 1
ATOM 3452 C CA . LEU B 1 7 ? -11.07 -37.656 1.132 1 98.81 7 LEU B CA 1
ATOM 3453 C C . LEU B 1 7 ? -9.656 -38 0.688 1 98.81 7 LEU B C 1
ATOM 3455 O O . LEU B 1 7 ? -8.75 -38.125 1.52 1 98.81 7 LEU B O 1
ATOM 3459 N N . PHE B 1 8 ? -9.492 -38.219 -0.537 1 98.88 8 PHE B N 1
ATOM 3460 C CA . PHE B 1 8 ? -8.18 -38.344 -1.152 1 98.88 8 PHE B CA 1
ATOM 3461 C C . PHE B 1 8 ? -7.922 -37.188 -2.123 1 98.88 8 PHE B C 1
ATOM 3463 O O . PHE B 1 8 ? -8.727 -36.938 -3.023 1 98.88 8 PHE B O 1
ATOM 3470 N N . VAL B 1 9 ? -6.836 -36.469 -1.895 1 98.88 9 VAL B N 1
ATOM 3471 C CA . VAL B 1 9 ? -6.492 -35.281 -2.707 1 98.88 9 VAL B CA 1
ATOM 3472 C C . VAL B 1 9 ? -5.309 -35.625 -3.615 1 98.88 9 VAL B C 1
ATOM 3474 O O . VAL B 1 9 ? -4.332 -36.25 -3.172 1 98.88 9 VAL B O 1
ATOM 3477 N N . ILE B 1 10 ? -5.445 -35.312 -4.895 1 98.81 10 ILE B N 1
ATOM 3478 C CA . ILE B 1 10 ? -4.348 -35.469 -5.84 1 98.81 10 ILE B CA 1
ATOM 3479 C C . ILE B 1 10 ? -3.682 -34.125 -6.102 1 98.81 10 ILE B C 1
ATOM 3481 O O . ILE B 1 10 ? -4.215 -33.312 -6.84 1 98.81 10 ILE B O 1
ATOM 3485 N N . GLY B 1 11 ? -2.461 -33.969 -5.59 1 98.38 11 GLY B N 1
ATOM 3486 C CA . GLY B 1 11 ? -1.718 -32.719 -5.754 1 98.38 11 GLY B CA 1
ATOM 3487 C C . GLY B 1 11 ? -1.638 -31.906 -4.477 1 98.38 11 GLY B C 1
ATOM 3488 O O . GLY B 1 11 ? -2.664 -31.484 -3.936 1 98.38 11 GLY B O 1
ATOM 3489 N N . ALA B 1 12 ? -0.422 -31.641 -4.035 1 98.44 12 ALA B N 1
ATOM 3490 C CA . ALA B 1 12 ? -0.183 -30.875 -2.816 1 98.44 12 ALA B CA 1
ATOM 3491 C C . ALA B 1 12 ? 0.258 -29.453 -3.141 1 98.44 12 ALA B C 1
ATOM 3493 O O . ALA B 1 12 ? 1.251 -28.969 -2.596 1 98.44 12 ALA B O 1
ATOM 3494 N N . GLY B 1 13 ? -0.471 -28.828 -4.137 1 97.56 13 GLY B N 1
ATOM 3495 C CA . GLY B 1 13 ? -0.382 -27.391 -4.359 1 97.56 13 GLY B CA 1
ATOM 3496 C C . GLY B 1 13 ? -1.317 -26.594 -3.475 1 97.56 13 GLY B C 1
ATOM 3497 O O . GLY B 1 13 ? -1.86 -27.125 -2.5 1 97.56 13 GLY B O 1
ATOM 3498 N N . SER B 1 14 ? -1.542 -25.359 -3.824 1 97.06 14 SER B N 1
ATOM 3499 C CA . SER B 1 14 ? -2.291 -24.438 -2.986 1 97.06 14 SER B CA 1
ATOM 3500 C C . SER B 1 14 ? -3.705 -24.953 -2.723 1 97.06 14 SER B C 1
ATOM 3502 O O . SER B 1 14 ? -4.156 -24.984 -1.575 1 97.06 14 SER B O 1
ATOM 3504 N N . GLY B 1 15 ? -4.41 -25.297 -3.756 1 98 15 GLY B N 1
ATOM 3505 C CA . GLY B 1 15 ? -5.766 -25.797 -3.604 1 98 15 GLY B CA 1
ATOM 3506 C C . GLY B 1 15 ? -5.84 -27.094 -2.822 1 98 15 GLY B C 1
ATOM 3507 O O . GLY B 1 15 ? -6.703 -27.266 -1.957 1 98 15 GLY B O 1
ATOM 3508 N N . GLY B 1 16 ? -4.953 -28.016 -3.119 1 98.69 16 GLY B N 1
ATOM 3509 C CA . GLY B 1 16 ? -4.93 -29.297 -2.432 1 98.69 16 GLY B CA 1
ATOM 3510 C C . GLY B 1 16 ? -4.613 -29.172 -0.952 1 98.69 16 GLY B C 1
ATOM 3511 O O . GLY B 1 16 ? -5.266 -29.797 -0.119 1 98.69 16 GLY B O 1
ATOM 3512 N N . LEU B 1 17 ? -3.633 -28.375 -0.667 1 98.5 17 LEU B N 1
ATOM 3513 C CA . LEU B 1 17 ? -3.248 -28.172 0.725 1 98.5 17 LEU B CA 1
ATOM 3514 C C . LEU B 1 17 ? -4.387 -27.547 1.519 1 98.5 17 LEU B C 1
ATOM 3516 O O . LEU B 1 17 ? -4.715 -28 2.613 1 98.5 17 LEU B O 1
ATOM 3520 N N . ALA B 1 18 ? -4.98 -26.547 0.958 1 97.81 18 ALA B N 1
ATOM 3521 C CA . ALA B 1 18 ? -6.07 -25.844 1.637 1 97.81 18 ALA B CA 1
ATOM 3522 C C . ALA B 1 18 ? -7.254 -26.781 1.877 1 97.81 18 ALA B C 1
ATOM 3524 O O . ALA B 1 18 ? -7.82 -26.797 2.971 1 97.81 18 ALA B O 1
ATOM 3525 N N . SER B 1 19 ? -7.598 -27.578 0.901 1 98.44 19 SER B N 1
ATOM 3526 C CA . SER B 1 19 ? -8.734 -28.484 0.983 1 98.44 19 SER B CA 1
ATOM 3527 C C . SER B 1 19 ? -8.5 -29.594 2.016 1 98.44 19 SER B C 1
ATOM 3529 O O . SER B 1 19 ? -9.383 -29.891 2.816 1 98.44 19 SER B O 1
ATOM 3531 N N . SER B 1 20 ? -7.324 -30.125 1.969 1 98.62 20 SER B N 1
ATOM 3532 C CA . SER B 1 20 ? -6.996 -31.234 2.844 1 98.62 20 SER B CA 1
ATOM 3533 C C . SER B 1 20 ? -7.039 -30.828 4.312 1 98.62 20 SER B C 1
ATOM 3535 O O . SER B 1 20 ? -7.66 -31.5 5.133 1 98.62 20 SER B O 1
ATOM 3537 N N . LYS B 1 21 ? -6.367 -29.75 4.59 1 98.38 21 LYS B N 1
ATOM 3538 C CA . LYS B 1 21 ? -6.312 -29.281 5.973 1 98.38 21 LYS B CA 1
ATOM 3539 C C . LYS B 1 21 ? -7.703 -28.906 6.48 1 98.38 21 LYS B C 1
ATOM 3541 O O . LYS B 1 21 ? -8.062 -29.219 7.617 1 98.38 21 LYS B O 1
ATOM 3546 N N . ARG B 1 22 ? -8.445 -28.219 5.621 1 98.25 22 ARG B N 1
ATOM 3547 C CA . ARG B 1 22 ? -9.789 -27.781 6.008 1 98.25 22 ARG B CA 1
ATOM 3548 C C . ARG B 1 22 ? -10.695 -28.984 6.242 1 98.25 22 ARG B C 1
ATOM 3550 O O . ARG B 1 22 ? -11.414 -29.047 7.238 1 98.25 22 ARG B O 1
ATOM 3557 N N . ALA B 1 23 ? -10.727 -29.953 5.395 1 98.69 23 ALA B N 1
ATOM 3558 C CA . ALA B 1 23 ? -11.531 -31.172 5.551 1 98.69 23 ALA B CA 1
ATOM 3559 C C . ALA B 1 23 ? -11.148 -31.922 6.824 1 98.69 23 ALA B C 1
ATOM 3561 O O . ALA B 1 23 ? -12.016 -32.375 7.57 1 98.69 23 ALA B O 1
ATOM 3562 N N . ALA B 1 24 ? -9.836 -32.031 7.023 1 98.75 24 ALA B N 1
ATOM 3563 C CA . ALA B 1 24 ? -9.352 -32.688 8.227 1 98.75 24 ALA B CA 1
ATOM 3564 C C . ALA B 1 24 ? -9.844 -32 9.484 1 98.75 24 ALA B C 1
ATOM 3566 O O . ALA B 1 24 ? -10.125 -32.656 10.492 1 98.75 24 ALA B O 1
ATOM 3567 N N . SER B 1 25 ? -9.883 -30.734 9.406 1 98.06 25 SER B N 1
ATOM 3568 C CA . SER B 1 25 ? -10.32 -29.969 10.562 1 98.06 25 SER B CA 1
ATOM 3569 C C . SER B 1 25 ? -11.773 -30.297 10.922 1 98.06 25 SER B C 1
ATOM 3571 O O . SER B 1 25 ? -12.203 -30.047 12.055 1 98.06 25 SER B O 1
ATOM 3573 N N . TYR B 1 26 ? -12.555 -30.844 10 1 98.25 26 TYR B N 1
ATOM 3574 C CA . TYR B 1 26 ? -13.93 -31.25 10.242 1 98.25 26 TYR B CA 1
ATOM 3575 C C . TYR B 1 26 ? -14 -32.719 10.672 1 98.25 26 TYR B C 1
ATOM 3577 O O . TYR B 1 26 ? -15.086 -33.281 10.828 1 98.25 26 TYR B O 1
ATOM 3585 N N . GLY B 1 27 ? -12.836 -33.375 10.766 1 98.12 27 GLY B N 1
ATOM 3586 C CA . GLY B 1 27 ? -12.797 -34.75 11.281 1 98.12 27 GLY B CA 1
ATOM 3587 C C . GLY B 1 27 ? -12.664 -35.781 10.195 1 98.12 27 GLY B C 1
ATOM 3588 O O . GLY B 1 27 ? -12.648 -36.969 10.477 1 98.12 27 GLY B O 1
ATOM 3589 N N . ALA B 1 28 ? -12.5 -35.406 8.961 1 98.56 28 ALA B N 1
ATOM 3590 C CA . ALA B 1 28 ? -12.359 -36.344 7.852 1 98.56 28 ALA B CA 1
ATOM 3591 C C . ALA B 1 28 ? -11 -37.031 7.895 1 98.56 28 ALA B C 1
ATOM 3593 O O . ALA B 1 28 ? -9.992 -36.406 8.25 1 98.56 28 ALA B O 1
ATOM 3594 N N . LYS B 1 29 ? -11.023 -38.281 7.594 1 98.69 29 LYS B N 1
ATOM 3595 C CA . LYS B 1 29 ? -9.766 -39 7.324 1 98.69 29 LYS B CA 1
ATOM 3596 C C . LYS B 1 29 ? -9.242 -38.656 5.93 1 98.69 29 LYS B C 1
ATOM 3598 O O . LYS B 1 29 ? -9.82 -39.062 4.926 1 98.69 29 LYS B O 1
ATOM 3603 N N . VAL B 1 30 ? -8.102 -37.938 5.875 1 98.88 30 VAL B N 1
ATOM 3604 C CA . VAL B 1 30 ? -7.672 -37.344 4.609 1 98.88 30 VAL B CA 1
ATOM 3605 C C . VAL B 1 30 ? -6.266 -37.812 4.262 1 98.88 30 VAL B C 1
ATOM 3607 O O . VAL B 1 30 ? -5.406 -37.938 5.137 1 98.88 30 VAL B O 1
ATOM 3610 N N . ALA B 1 31 ? -6.031 -38.125 3.012 1 98.81 31 ALA B N 1
ATOM 3611 C CA . ALA B 1 31 ? -4.699 -38.344 2.445 1 98.81 31 ALA B CA 1
ATOM 3612 C C . ALA B 1 31 ? -4.488 -37.438 1.228 1 98.81 31 ALA B C 1
ATOM 3614 O O . ALA B 1 31 ? -5.445 -37.062 0.545 1 98.81 31 ALA B O 1
ATOM 3615 N N . ILE B 1 32 ? -3.281 -37.062 0.984 1 98.81 32 ILE B N 1
ATOM 3616 C CA . ILE B 1 32 ? -2.9 -36.219 -0.163 1 98.81 32 ILE B CA 1
ATOM 3617 C C . ILE B 1 32 ? -1.682 -36.844 -0.85 1 98.81 32 ILE B C 1
ATOM 3619 O O . ILE B 1 32 ? -0.713 -37.219 -0.187 1 98.81 32 ILE B O 1
ATOM 3623 N N . ALA B 1 33 ? -1.754 -37.062 -2.158 1 98.62 33 ALA B N 1
ATOM 3624 C CA . ALA B 1 33 ? -0.632 -37.562 -2.938 1 98.62 33 ALA B CA 1
ATOM 3625 C C . ALA B 1 33 ? 0.11 -36.438 -3.65 1 98.62 33 ALA B C 1
ATOM 3627 O O . ALA B 1 33 ? -0.512 -35.531 -4.191 1 98.62 33 ALA B O 1
ATOM 3628 N N . GLU B 1 34 ? 1.351 -36.438 -3.623 1 98 34 GLU B N 1
ATOM 3629 C CA . GLU B 1 34 ? 2.219 -35.469 -4.316 1 98 34 GLU B CA 1
ATOM 3630 C C . GLU B 1 34 ? 3.439 -36.188 -4.906 1 98 34 GLU B C 1
ATOM 3632 O O . GLU B 1 34 ? 4.121 -36.938 -4.219 1 98 34 GLU B O 1
ATOM 3637 N N . ASN B 1 35 ? 3.66 -35.969 -6.176 1 95.31 35 ASN B N 1
ATOM 3638 C CA . ASN B 1 35 ? 4.77 -36.656 -6.836 1 95.31 35 ASN B CA 1
ATOM 3639 C C . ASN B 1 35 ? 5.965 -35.719 -7.023 1 95.31 35 ASN B C 1
ATOM 3641 O O . ASN B 1 35 ? 6.883 -36.031 -7.785 1 95.31 35 ASN B O 1
ATOM 3645 N N . SER B 1 36 ? 5.914 -34.562 -6.488 1 93.25 36 SER B N 1
ATOM 3646 C CA . SER B 1 36 ? 6.984 -33.562 -6.512 1 93.25 36 SER B CA 1
ATOM 3647 C C . SER B 1 36 ? 7.16 -32.906 -5.145 1 93.25 36 SER B C 1
ATOM 3649 O O . SER B 1 36 ? 6.883 -33.531 -4.117 1 93.25 36 SER B O 1
ATOM 3651 N N . VAL B 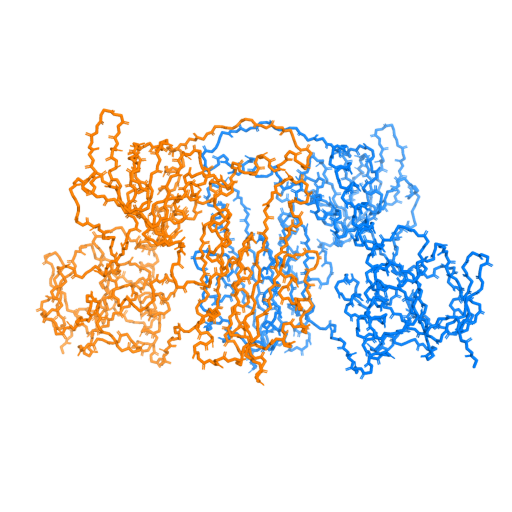1 37 ? 7.719 -31.688 -5.141 1 93.94 37 VAL B N 1
ATOM 3652 C CA . VAL B 1 37 ? 7.934 -30.969 -3.891 1 93.94 37 VAL B CA 1
ATOM 3653 C C . VAL B 1 37 ? 6.613 -30.375 -3.402 1 93.94 37 VAL B C 1
ATOM 3655 O O . VAL B 1 37 ? 5.84 -29.828 -4.191 1 93.94 37 VAL B O 1
ATOM 3658 N N . VAL B 1 38 ? 6.312 -30.547 -2.102 1 97.38 38 VAL B N 1
ATOM 3659 C CA . VAL B 1 38 ? 5.078 -30.062 -1.494 1 97.38 38 VAL B CA 1
ATOM 3660 C C . VAL B 1 38 ? 5.043 -28.531 -1.541 1 97.38 38 VAL B C 1
ATOM 3662 O O . VAL B 1 38 ? 6.031 -27.875 -1.223 1 97.38 38 VAL B O 1
ATOM 3665 N N . GLY B 1 39 ? 3.896 -27.984 -1.908 1 95.38 39 GLY B N 1
ATOM 3666 C CA . GLY B 1 39 ? 3.725 -26.547 -1.957 1 95.38 39 GLY B CA 1
ATOM 3667 C C . GLY B 1 39 ? 3.232 -26.047 -3.303 1 95.38 39 GLY B C 1
ATOM 3668 O O . GLY B 1 39 ? 2.715 -24.938 -3.408 1 95.38 39 GLY B O 1
ATOM 3669 N N . GLY B 1 40 ? 3.371 -26.906 -4.336 1 92.69 40 GLY B N 1
ATOM 3670 C CA . GLY B 1 40 ? 2.891 -26.562 -5.668 1 92.69 40 GLY B CA 1
ATOM 3671 C C . GLY B 1 40 ? 3.713 -25.469 -6.336 1 92.69 40 GLY B C 1
ATOM 3672 O O . GLY B 1 40 ? 4.828 -25.172 -5.906 1 92.69 40 GLY B O 1
ATOM 3673 N N . THR B 1 41 ? 3.215 -24.938 -7.445 1 88.75 41 THR B N 1
ATOM 3674 C CA . THR B 1 41 ? 3.928 -23.938 -8.234 1 88.75 41 THR B CA 1
ATOM 3675 C C . THR B 1 41 ? 4.176 -22.672 -7.414 1 88.75 41 THR B C 1
ATOM 3677 O O . THR B 1 41 ? 5.309 -22.188 -7.34 1 88.75 41 THR B O 1
ATOM 3680 N N . CYS B 1 42 ? 3.232 -22.188 -6.738 1 91.31 42 CYS B N 1
ATOM 3681 C CA . CYS B 1 42 ? 3.312 -20.906 -6.062 1 91.31 42 CYS B CA 1
ATOM 3682 C C . CYS B 1 42 ? 4.465 -20.875 -5.062 1 91.31 42 CYS B C 1
ATOM 3684 O O . CYS B 1 42 ? 5.301 -19.984 -5.098 1 91.31 42 CYS B O 1
ATOM 3686 N N . VAL B 1 43 ? 4.57 -21.891 -4.234 1 89.69 43 VAL B N 1
ATOM 3687 C CA . VAL B 1 43 ? 5.551 -21.906 -3.156 1 89.69 43 VAL B CA 1
ATOM 3688 C C . VAL B 1 43 ? 6.926 -22.281 -3.715 1 89.69 43 VAL B C 1
ATOM 3690 O O . VAL B 1 43 ? 7.934 -21.672 -3.346 1 89.69 43 VAL B O 1
ATOM 3693 N N . ILE B 1 44 ? 6.961 -23.125 -4.668 1 92.25 44 ILE B N 1
ATOM 3694 C CA . ILE B 1 44 ? 8.211 -23.797 -5.012 1 92.25 44 ILE B CA 1
ATOM 3695 C C . ILE B 1 44 ? 8.836 -23.125 -6.234 1 92.25 44 ILE B C 1
ATOM 3697 O O . ILE B 1 44 ? 10.055 -22.969 -6.309 1 92.25 44 ILE B O 1
ATOM 3701 N N . ARG B 1 45 ? 8.055 -22.672 -7.141 1 92.69 45 ARG B N 1
ATOM 3702 C CA . ARG B 1 45 ? 8.625 -22.219 -8.406 1 92.69 45 ARG B CA 1
ATOM 3703 C C . ARG B 1 45 ? 7.738 -21.172 -9.055 1 92.69 45 ARG B C 1
ATOM 3705 O O . ARG B 1 45 ? 7.645 -21.094 -10.281 1 92.69 45 ARG B O 1
ATOM 3712 N N . GLY B 1 46 ? 7.09 -20.422 -8.273 1 93.75 46 GLY B N 1
ATOM 3713 C CA . GLY B 1 46 ? 6.172 -19.422 -8.797 1 93.75 46 GLY B CA 1
ATOM 3714 C C . GLY B 1 46 ? 6.148 -18.141 -7.965 1 93.75 46 GLY B C 1
ATOM 3715 O O . GLY B 1 46 ? 7.172 -17.484 -7.805 1 93.75 46 GLY B O 1
ATOM 3716 N N . CYS B 1 47 ? 5.027 -17.938 -7.309 1 94.06 47 CYS B N 1
ATOM 3717 C CA . CYS B 1 47 ? 4.703 -16.656 -6.68 1 94.06 47 CYS B CA 1
ATOM 3718 C C . CYS B 1 47 ? 5.754 -16.281 -5.641 1 94.06 47 CYS B C 1
ATOM 3720 O O . CYS B 1 47 ? 6.227 -15.148 -5.617 1 94.06 47 CYS B O 1
ATOM 3722 N N . VAL B 1 48 ? 6.188 -17.188 -4.805 1 96 48 VAL B N 1
ATOM 3723 C CA . VAL B 1 48 ? 7.035 -16.875 -3.66 1 96 48 VAL B CA 1
ATOM 3724 C C . VAL B 1 48 ? 8.469 -16.625 -4.129 1 96 48 VAL B C 1
ATOM 3726 O O . VAL B 1 48 ? 9.008 -15.531 -3.943 1 96 48 VAL B O 1
ATOM 3729 N N . PRO B 1 49 ? 9.125 -17.609 -4.789 1 97.44 49 PRO B N 1
ATOM 3730 C CA . PRO B 1 49 ? 10.492 -17.328 -5.23 1 97.44 49 PRO B CA 1
ATOM 3731 C C . PRO B 1 49 ? 10.57 -16.172 -6.223 1 97.44 49 PRO B C 1
ATOM 3733 O O . PRO B 1 49 ? 11.531 -15.398 -6.195 1 97.44 49 PRO B O 1
ATOM 3736 N N . LYS B 1 50 ? 9.609 -16.109 -7.062 1 97.5 50 LYS B N 1
ATOM 3737 C CA . LYS B 1 50 ? 9.602 -15.008 -8.031 1 97.5 50 LYS B CA 1
ATOM 3738 C C . LYS B 1 50 ? 9.531 -13.656 -7.328 1 97.5 50 LYS B C 1
ATOM 3740 O O . LYS B 1 50 ? 10.227 -12.719 -7.715 1 97.5 50 LYS B O 1
ATOM 3745 N N . LYS B 1 51 ? 8.672 -13.516 -6.348 1 97.56 51 LYS B N 1
ATOM 3746 C CA . LYS B 1 51 ? 8.547 -12.258 -5.613 1 97.56 51 LYS B CA 1
ATOM 3747 C C . LYS B 1 51 ? 9.852 -11.906 -4.898 1 97.56 51 LYS B C 1
ATOM 3749 O O . LYS B 1 51 ? 10.219 -10.734 -4.809 1 97.56 51 LYS B O 1
ATOM 3754 N N . LEU B 1 52 ? 10.508 -12.883 -4.355 1 98.31 52 LEU B N 1
ATOM 3755 C CA . LEU B 1 52 ? 11.805 -12.656 -3.727 1 98.31 52 LEU B CA 1
ATOM 3756 C C . LEU B 1 52 ? 12.812 -12.117 -4.738 1 98.31 52 LEU B C 1
ATOM 3758 O O . LEU B 1 52 ? 13.578 -11.203 -4.426 1 98.31 52 LEU B O 1
ATOM 3762 N N . MET B 1 53 ? 12.766 -12.617 -5.934 1 98.44 53 MET B N 1
ATOM 3763 C CA . MET B 1 53 ? 13.656 -12.125 -6.977 1 98.44 53 MET B CA 1
ATOM 3764 C C . MET B 1 53 ? 13.273 -10.719 -7.41 1 98.44 53 MET B C 1
ATOM 3766 O O . MET B 1 53 ? 14.133 -9.914 -7.758 1 98.44 53 MET B O 1
ATOM 3770 N N . VAL B 1 54 ? 11.977 -10.438 -7.371 1 98.31 54 VAL B N 1
ATOM 3771 C CA . VAL B 1 54 ? 11.523 -9.078 -7.645 1 98.31 54 VAL B CA 1
ATOM 3772 C C . VAL B 1 54 ? 12.148 -8.109 -6.645 1 98.31 54 VAL B C 1
ATOM 3774 O O . VAL B 1 54 ? 12.688 -7.066 -7.031 1 98.31 54 VAL B O 1
ATOM 3777 N N . TYR B 1 55 ? 12.117 -8.484 -5.344 1 98 55 TYR B N 1
ATOM 3778 C CA . TYR B 1 55 ? 12.734 -7.645 -4.32 1 98 55 TYR B CA 1
ATOM 3779 C C . TYR B 1 55 ? 14.211 -7.414 -4.613 1 98 55 TYR B C 1
ATOM 3781 O O . TYR B 1 55 ? 14.688 -6.277 -4.562 1 98 55 TYR B O 1
ATOM 3789 N N . ALA B 1 56 ? 14.883 -8.469 -4.977 1 98.44 56 ALA B N 1
ATOM 3790 C CA . ALA B 1 56 ? 16.312 -8.383 -5.27 1 98.44 56 ALA B CA 1
ATOM 3791 C C . ALA B 1 56 ? 16.578 -7.387 -6.395 1 98.44 56 ALA B C 1
ATOM 3793 O O . ALA B 1 56 ? 17.516 -6.578 -6.309 1 98.44 56 ALA B O 1
ATOM 3794 N N . SER B 1 57 ? 15.75 -7.461 -7.371 1 98.12 57 SER B N 1
ATOM 3795 C CA . SER B 1 57 ? 15.977 -6.707 -8.602 1 98.12 57 SER B CA 1
ATOM 3796 C C . SER B 1 57 ? 15.695 -5.223 -8.398 1 98.12 57 SER B C 1
ATOM 3798 O O . SER B 1 57 ? 16.094 -4.395 -9.227 1 98.12 57 SER B O 1
ATOM 3800 N N . GLN B 1 58 ? 15.078 -4.855 -7.324 1 96.38 58 GLN B N 1
ATOM 3801 C CA . GLN B 1 58 ? 14.68 -3.471 -7.105 1 96.38 58 GLN B CA 1
ATOM 3802 C C . GLN B 1 58 ? 15.828 -2.658 -6.508 1 96.38 58 GLN B C 1
ATOM 3804 O O . GLN B 1 58 ? 15.836 -1.429 -6.594 1 96.38 58 GLN B O 1
ATOM 3809 N N . PHE B 1 59 ? 16.844 -3.289 -5.879 1 96.38 59 PHE B N 1
ATOM 3810 C CA . PHE B 1 59 ? 17.891 -2.596 -5.148 1 96.38 59 PHE B CA 1
ATOM 3811 C C . PHE B 1 59 ? 18.781 -1.804 -6.102 1 96.38 59 PHE B C 1
ATOM 3813 O O . PHE B 1 59 ? 19.312 -0.754 -5.738 1 96.38 59 PHE B O 1
ATOM 3820 N N . SER B 1 60 ? 18.875 -2.271 -7.336 1 92.88 60 SER B N 1
ATOM 3821 C CA . SER B 1 60 ? 19.703 -1.549 -8.305 1 92.88 60 SER B CA 1
ATOM 3822 C C . SER B 1 60 ? 19.172 -0.135 -8.523 1 92.88 60 SER B C 1
ATOM 3824 O O . SER B 1 60 ? 19.953 0.813 -8.633 1 92.88 60 SER B O 1
ATOM 3826 N N . HIS B 1 61 ? 17.906 0.025 -8.555 1 92.38 61 HIS B N 1
ATOM 3827 C CA . HIS B 1 61 ? 17.281 1.331 -8.734 1 92.38 61 HIS B CA 1
ATOM 3828 C C . HIS B 1 61 ? 17.375 2.176 -7.473 1 92.38 61 HIS B C 1
ATOM 3830 O O . HIS B 1 61 ? 17.562 3.393 -7.543 1 92.38 61 HIS B O 1
ATOM 3836 N N . LEU B 1 62 ? 17.328 1.519 -6.367 1 94.19 62 LEU B N 1
ATOM 3837 C CA . LEU B 1 62 ? 17.328 2.217 -5.086 1 94.19 62 LEU B CA 1
ATOM 3838 C C . LEU B 1 62 ? 18.672 2.879 -4.824 1 94.19 62 LEU B C 1
ATOM 3840 O O . LEU B 1 62 ? 18.734 3.965 -4.246 1 94.19 62 LEU B O 1
ATOM 3844 N N . TYR B 1 63 ? 19.781 2.26 -5.285 1 94.75 63 TYR B N 1
ATOM 3845 C CA . TYR B 1 63 ? 21.109 2.838 -5.145 1 94.75 63 TYR B CA 1
ATOM 3846 C C . TYR B 1 63 ? 21.203 4.168 -5.883 1 94.75 63 TYR B C 1
ATOM 3848 O O . TYR B 1 63 ? 21.781 5.129 -5.367 1 94.75 63 TYR B O 1
ATOM 3856 N N . LYS B 1 64 ? 20.531 4.199 -7.016 1 94.69 64 LYS B N 1
ATOM 3857 C CA . LYS B 1 64 ? 20.547 5.422 -7.812 1 94.69 64 LYS B CA 1
ATOM 3858 C C . LYS B 1 64 ? 19.641 6.488 -7.188 1 94.69 64 LYS B C 1
ATOM 3860 O O . LYS B 1 64 ? 20.016 7.66 -7.129 1 94.69 64 LYS B O 1
ATOM 3865 N N . ASP B 1 65 ? 18.547 6.094 -6.699 1 96.38 65 ASP B N 1
ATOM 3866 C CA . ASP B 1 65 ? 17.578 7.004 -6.098 1 96.38 65 ASP B CA 1
ATOM 3867 C C . ASP B 1 65 ? 18.141 7.668 -4.848 1 96.38 65 ASP B C 1
ATOM 3869 O O . ASP B 1 65 ? 17.859 8.836 -4.574 1 96.38 65 ASP B O 1
ATOM 3873 N N . ALA B 1 66 ? 18.969 6.977 -4.102 1 97.56 66 ALA B N 1
ATOM 3874 C CA . ALA B 1 66 ? 19.5 7.43 -2.822 1 97.56 66 ALA B CA 1
ATOM 3875 C C . ALA B 1 66 ? 20.328 8.703 -2.998 1 97.56 66 ALA B C 1
ATOM 3877 O O . ALA B 1 66 ? 20.375 9.547 -2.104 1 97.56 66 ALA B O 1
ATOM 3878 N N . VAL B 1 67 ? 20.891 8.836 -4.168 1 97.69 67 VAL B N 1
ATOM 3879 C CA . VAL B 1 67 ? 21.797 9.953 -4.43 1 97.69 67 VAL B CA 1
ATOM 3880 C C . VAL B 1 67 ? 21.016 11.266 -4.34 1 97.69 67 VAL B C 1
ATOM 3882 O O . VAL B 1 67 ? 21.484 12.234 -3.746 1 97.69 67 VAL B O 1
ATOM 3885 N N . GLY B 1 68 ? 19.797 11.266 -4.855 1 97.62 68 GLY B N 1
ATOM 3886 C CA . GLY B 1 68 ? 18.969 12.461 -4.793 1 97.62 68 GLY B CA 1
ATOM 3887 C C . GLY B 1 68 ? 18.547 12.82 -3.381 1 97.62 68 GLY B C 1
ATOM 3888 O O . GLY B 1 68 ? 18.141 13.953 -3.123 1 97.62 68 GLY B O 1
ATOM 3889 N N . TYR B 1 69 ? 18.75 11.898 -2.445 1 98.19 69 TYR B N 1
ATOM 3890 C CA . TYR B 1 69 ? 18.328 12.094 -1.062 1 98.19 69 TYR B CA 1
ATOM 3891 C C . TYR B 1 69 ? 19.531 12.352 -0.159 1 98.19 69 TYR B C 1
ATOM 3893 O O . TYR B 1 69 ? 19.438 12.242 1.065 1 98.19 69 TYR B O 1
ATOM 3901 N N . GLY B 1 70 ? 20.594 12.633 -0.74 1 97.94 70 GLY B N 1
ATOM 3902 C CA . GLY B 1 70 ? 21.75 13.117 0.008 1 97.94 70 GLY B CA 1
ATOM 3903 C C . GLY B 1 70 ? 22.766 12.031 0.299 1 97.94 70 GLY B C 1
ATOM 3904 O O . GLY B 1 70 ? 23.781 12.289 0.942 1 97.94 70 GLY B O 1
ATOM 3905 N N . TRP B 1 71 ? 22.578 10.812 -0.206 1 98.06 71 TRP B N 1
ATOM 3906 C CA . TRP B 1 71 ? 23.547 9.734 -0.017 1 98.06 71 TRP B CA 1
ATOM 3907 C C . TRP B 1 71 ? 24.578 9.727 -1.14 1 98.06 71 TRP B C 1
ATOM 3909 O O . TRP B 1 71 ? 24.297 10.148 -2.262 1 98.06 71 TRP B O 1
ATOM 3919 N N . SER B 1 72 ? 25.766 9.242 -0.851 1 97.62 72 SER B N 1
ATOM 3920 C CA . SER B 1 72 ? 26.812 9.18 -1.858 1 97.62 72 SER B CA 1
ATOM 3921 C C . SER B 1 72 ? 26.562 8.047 -2.854 1 97.62 72 SER B C 1
ATOM 3923 O O . SER B 1 72 ? 25.859 7.082 -2.539 1 97.62 72 SER B O 1
ATOM 3925 N N . GLU B 1 73 ? 27.078 8.203 -3.992 1 96.06 73 GLU B N 1
ATOM 3926 C CA . GLU B 1 73 ? 27.047 7.121 -4.969 1 96.06 73 GLU B CA 1
ATOM 3927 C C . GLU B 1 73 ? 27.797 5.895 -4.465 1 96.06 73 GLU B C 1
ATOM 3929 O O . GLU B 1 73 ? 28.812 6.02 -3.773 1 96.06 73 GLU B O 1
ATOM 3934 N N . VAL B 1 74 ? 27.219 4.785 -4.77 1 95.12 74 VAL B N 1
ATOM 3935 C CA . VAL B 1 74 ? 27.875 3.549 -4.359 1 95.12 74 VAL B CA 1
ATOM 3936 C C . VAL B 1 74 ? 28.016 2.619 -5.562 1 95.12 74 VAL B C 1
ATOM 3938 O O . VAL B 1 74 ? 27.266 2.727 -6.531 1 95.12 74 VAL B O 1
ATOM 3941 N N . GLU B 1 75 ? 29.047 1.778 -5.523 1 92.25 75 GLU B N 1
ATOM 3942 C CA . GLU B 1 75 ? 29.203 0.678 -6.469 1 92.25 75 GLU B CA 1
ATOM 3943 C C . GLU B 1 75 ? 28.922 -0.666 -5.809 1 92.25 75 GLU B C 1
ATOM 3945 O O . GLU B 1 75 ? 29.516 -1.007 -4.789 1 92.25 75 GLU B O 1
ATOM 3950 N N . SER B 1 76 ? 27.938 -1.343 -6.359 1 93.12 76 SER B N 1
ATOM 3951 C CA . SER B 1 76 ? 27.562 -2.65 -5.832 1 93.12 76 SER B CA 1
ATOM 3952 C C . SER B 1 76 ? 27.656 -3.727 -6.91 1 93.12 76 SER B C 1
ATOM 3954 O O . SER B 1 76 ? 27.516 -3.434 -8.102 1 93.12 76 SER B O 1
ATOM 3956 N N . SER B 1 77 ? 28.047 -4.871 -6.496 1 95.94 77 SER B N 1
ATOM 3957 C CA . SER B 1 77 ? 28.031 -6.016 -7.398 1 95.94 77 SER B CA 1
ATOM 3958 C C . SER B 1 77 ? 26.953 -7.016 -7.004 1 95.94 77 SER B C 1
ATOM 3960 O O . SER B 1 77 ? 26.609 -7.129 -5.824 1 95.94 77 SER B O 1
ATOM 3962 N N . PHE B 1 78 ? 26.516 -7.699 -7.965 1 97.44 78 PHE B N 1
ATOM 3963 C CA . PHE B 1 78 ? 25.438 -8.672 -7.758 1 97.44 78 PHE B CA 1
ATOM 3964 C C . PHE B 1 78 ? 25.953 -10.086 -7.965 1 97.44 78 PHE B C 1
ATOM 3966 O O . PHE B 1 78 ? 26.672 -10.359 -8.93 1 97.44 78 PHE B O 1
ATOM 3973 N N . ASP B 1 79 ? 25.547 -10.945 -7.008 1 98.06 79 ASP B N 1
ATOM 3974 C CA . ASP B 1 79 ? 25.922 -12.359 -7.043 1 98.06 79 ASP B CA 1
ATOM 3975 C C . ASP B 1 79 ? 24.688 -13.242 -7.27 1 98.06 79 ASP B C 1
ATOM 3977 O O . ASP B 1 79 ? 23.922 -13.484 -6.344 1 98.06 79 ASP B O 1
ATOM 3981 N N . TRP B 1 80 ? 24.625 -13.797 -8.469 1 98.19 80 TRP B N 1
ATOM 3982 C CA . TRP B 1 80 ? 23.484 -14.617 -8.883 1 98.19 80 TRP B CA 1
ATOM 3983 C C . TRP B 1 80 ? 23.375 -15.867 -8.023 1 98.19 80 TRP B C 1
ATOM 3985 O O . TRP B 1 80 ? 22.281 -16.219 -7.562 1 98.19 80 TRP B O 1
ATOM 3995 N N . GLN B 1 81 ? 24.375 -16.5 -7.773 1 97.56 81 GLN B N 1
ATOM 3996 C CA . GLN B 1 81 ? 24.375 -17.75 -7.027 1 97.56 81 GLN B CA 1
ATOM 3997 C C . GLN B 1 81 ? 23.953 -17.516 -5.578 1 97.56 81 GLN B C 1
ATOM 3999 O O . GLN B 1 81 ? 23.234 -18.344 -5 1 97.56 81 GLN B O 1
ATOM 4004 N N . LYS B 1 82 ? 24.438 -16.453 -5.066 1 97.44 82 LYS B N 1
ATOM 4005 C CA . LYS B 1 82 ? 24.031 -16.125 -3.705 1 97.44 82 LYS B CA 1
ATOM 4006 C C . LYS B 1 82 ? 22.516 -15.953 -3.613 1 97.44 82 LYS B C 1
ATOM 4008 O O . LYS B 1 82 ? 21.875 -16.469 -2.689 1 97.44 82 LYS B O 1
ATOM 4013 N N . LEU B 1 83 ? 21.938 -15.258 -4.551 1 98.12 83 LEU B N 1
ATOM 4014 C CA . LEU B 1 83 ? 20.484 -15.047 -4.547 1 98.12 83 LEU B CA 1
ATOM 4015 C C . LEU B 1 83 ? 19.75 -16.375 -4.719 1 98.12 83 LEU B C 1
ATOM 4017 O O . LEU B 1 83 ? 18.844 -16.688 -3.945 1 98.12 83 LEU B O 1
ATOM 4021 N N . THR B 1 84 ? 20.125 -17.156 -5.719 1 97.44 84 THR B N 1
ATOM 4022 C CA . THR B 1 84 ? 19.391 -18.375 -6.031 1 97.44 84 THR B CA 1
ATOM 4023 C C . THR B 1 84 ? 19.5 -19.375 -4.883 1 97.44 84 THR B C 1
ATOM 4025 O O . THR B 1 84 ? 18.531 -20.094 -4.598 1 97.44 84 THR B O 1
ATOM 4028 N N . GLN B 1 85 ? 20.625 -19.391 -4.215 1 97.44 85 GLN B N 1
ATOM 4029 C CA . GLN B 1 85 ? 20.781 -20.266 -3.055 1 97.44 85 GLN B CA 1
ATOM 4030 C C . GLN B 1 85 ? 19.891 -19.812 -1.901 1 97.44 85 GLN B C 1
ATOM 4032 O O . GLN B 1 85 ? 19.297 -20.641 -1.218 1 97.44 85 GLN B O 1
ATOM 4037 N N . ALA B 1 86 ? 19.875 -18.516 -1.671 1 97.69 86 ALA B N 1
ATOM 4038 C CA . ALA B 1 86 ? 19.016 -17.984 -0.613 1 97.69 86 ALA B CA 1
ATOM 4039 C C . ALA B 1 86 ? 17.547 -18.281 -0.89 1 97.69 86 ALA B C 1
ATOM 4041 O O . ALA B 1 86 ? 16.812 -18.688 0.012 1 97.69 86 ALA B O 1
ATOM 4042 N N . VAL B 1 87 ? 17.141 -18.125 -2.102 1 97.75 87 VAL B N 1
ATOM 4043 C CA . VAL B 1 87 ? 15.758 -18.375 -2.51 1 97.75 87 VAL B CA 1
ATOM 4044 C C . VAL B 1 87 ? 15.438 -19.859 -2.338 1 97.75 87 VAL B C 1
ATOM 4046 O O . VAL B 1 87 ? 14.391 -20.219 -1.788 1 97.75 87 VAL B O 1
ATOM 4049 N N . ASP B 1 88 ? 16.344 -20.656 -2.77 1 96.75 88 ASP B N 1
ATOM 4050 C CA . ASP B 1 88 ? 16.141 -22.094 -2.66 1 96.75 88 ASP B CA 1
ATOM 4051 C C . ASP B 1 88 ? 16 -22.531 -1.202 1 96.75 88 ASP B C 1
ATOM 4053 O O . ASP B 1 88 ? 15.156 -23.359 -0.872 1 96.75 88 ASP B O 1
ATOM 4057 N N . THR B 1 89 ? 16.828 -21.984 -0.374 1 97.25 89 THR B N 1
ATOM 4058 C CA . THR B 1 89 ? 16.781 -22.281 1.052 1 97.25 89 THR B CA 1
ATOM 4059 C C . THR B 1 89 ? 15.422 -21.906 1.637 1 97.25 89 THR B C 1
ATOM 4061 O O . THR B 1 89 ? 14.836 -22.672 2.398 1 97.25 89 THR B O 1
ATOM 4064 N N . GLU B 1 90 ? 14.969 -20.766 1.273 1 96.5 90 GLU B N 1
ATOM 4065 C CA . GLU B 1 90 ? 13.68 -20.297 1.777 1 96.5 90 GLU B CA 1
ATOM 4066 C C . GLU B 1 90 ? 12.539 -21.172 1.271 1 96.5 90 GLU B C 1
ATOM 4068 O O . GLU B 1 90 ? 11.617 -21.484 2.023 1 96.5 90 GLU B O 1
ATOM 4073 N N . VAL B 1 91 ? 12.562 -21.547 0.051 1 96.12 91 VAL B N 1
ATOM 4074 C CA . VAL B 1 91 ? 11.531 -22.375 -0.576 1 96.12 91 VAL B CA 1
ATOM 4075 C C . VAL B 1 91 ? 11.484 -23.75 0.105 1 96.12 91 VAL B C 1
ATOM 4077 O O . VAL B 1 91 ? 10.406 -24.266 0.4 1 96.12 91 VAL B O 1
ATOM 4080 N N . LYS B 1 92 ? 12.617 -24.297 0.356 1 96.38 92 LYS B N 1
ATOM 4081 C CA . LYS B 1 92 ? 12.695 -25.594 1.04 1 96.38 92 LYS B CA 1
ATOM 4082 C C . LYS B 1 92 ? 12.125 -25.5 2.451 1 96.38 92 LYS B C 1
ATOM 4084 O O . LYS B 1 92 ? 11.406 -26.391 2.896 1 96.38 92 LYS B O 1
ATOM 4089 N N . ARG B 1 93 ? 12.492 -24.438 3.086 1 96.62 93 ARG B N 1
ATOM 4090 C CA . ARG B 1 93 ? 11.945 -24.203 4.418 1 96.62 93 ARG B CA 1
ATOM 4091 C C . ARG B 1 93 ? 10.422 -24.156 4.383 1 96.62 93 ARG B C 1
ATOM 4093 O O . ARG B 1 93 ? 9.75 -24.766 5.211 1 96.62 93 ARG B O 1
ATOM 4100 N N . LEU B 1 94 ? 9.867 -23.5 3.443 1 96.56 94 LEU B N 1
ATOM 4101 C CA . LEU B 1 94 ? 8.414 -23.344 3.318 1 96.56 94 LEU B CA 1
ATOM 4102 C C . LEU B 1 94 ? 7.762 -24.688 2.998 1 96.56 94 LEU B C 1
ATOM 4104 O O . LEU B 1 94 ? 6.688 -24.984 3.52 1 96.56 94 LEU B O 1
ATOM 4108 N N . SER B 1 95 ? 8.352 -25.391 2.09 1 97.62 95 SER B N 1
ATOM 4109 C CA . SER B 1 95 ? 7.84 -26.734 1.783 1 97.62 95 SER B CA 1
ATOM 4110 C C . SER B 1 95 ? 7.77 -27.594 3.035 1 97.62 95 SER B C 1
ATOM 4112 O O . SER B 1 95 ? 6.75 -28.25 3.291 1 97.62 95 SER B O 1
ATOM 4114 N N . GLN B 1 96 ? 8.797 -27.562 3.816 1 97.75 96 GLN B N 1
ATOM 4115 C CA . GLN B 1 96 ? 8.836 -28.328 5.055 1 97.75 96 GLN B CA 1
ATOM 4116 C C . GLN B 1 96 ? 7.758 -27.859 6.027 1 97.75 96 GLN B C 1
ATOM 4118 O O . GLN B 1 96 ? 7.172 -28.656 6.754 1 97.75 96 GLN B O 1
ATOM 4123 N N . LEU B 1 97 ? 7.605 -26.641 6.062 1 97 97 LEU B N 1
ATOM 4124 C CA . LEU B 1 97 ? 6.559 -26.094 6.918 1 97 97 LEU B CA 1
ATOM 4125 C C . LEU B 1 97 ? 5.191 -26.641 6.516 1 97 97 LEU B C 1
ATOM 4127 O O . LEU B 1 97 ? 4.379 -26.984 7.379 1 97 97 LEU B O 1
ATOM 4131 N N . HIS B 1 98 ? 4.887 -26.656 5.234 1 97.38 98 HIS B N 1
ATOM 4132 C CA . HIS B 1 98 ? 3.617 -27.188 4.754 1 97.38 98 HIS B CA 1
ATOM 4133 C C . HIS B 1 98 ? 3.467 -28.672 5.113 1 97.38 98 HIS B C 1
ATOM 4135 O O . HIS B 1 98 ? 2.373 -29.125 5.465 1 97.38 98 HIS B O 1
ATOM 4141 N N . ILE B 1 99 ? 4.527 -29.375 5.004 1 98.19 99 ILE B N 1
ATOM 4142 C CA . ILE B 1 99 ? 4.504 -30.797 5.387 1 98.19 99 ILE B CA 1
ATOM 4143 C C . ILE B 1 99 ? 4.164 -30.906 6.871 1 98.19 99 ILE B C 1
ATOM 4145 O O . ILE B 1 99 ? 3.314 -31.719 7.254 1 98.19 99 ILE B O 1
ATOM 4149 N N . SER B 1 100 ? 4.777 -30.078 7.664 1 98.25 100 SER B N 1
ATOM 4150 C CA . SER B 1 100 ? 4.516 -30.078 9.102 1 98.25 100 SER B CA 1
ATOM 4151 C C . SER B 1 100 ? 3.061 -29.734 9.398 1 98.25 100 SER B C 1
ATOM 4153 O O . SER B 1 100 ? 2.463 -30.297 10.32 1 98.25 100 SER B O 1
ATOM 4155 N N . PHE B 1 101 ? 2.514 -28.859 8.664 1 97.31 101 PHE B N 1
ATOM 4156 C CA . PHE B 1 101 ? 1.119 -28.484 8.852 1 97.31 101 PHE B CA 1
ATOM 4157 C C . PHE B 1 101 ? 0.191 -29.641 8.508 1 97.31 101 PHE B C 1
ATOM 4159 O O . PHE B 1 101 ? -0.831 -29.828 9.172 1 97.31 101 PHE B O 1
ATOM 4166 N N . LEU B 1 102 ? 0.47 -30.312 7.441 1 98.12 102 LEU B N 1
ATOM 4167 C CA . LEU B 1 102 ? -0.311 -31.5 7.094 1 98.12 102 LEU B CA 1
ATOM 4168 C C . LEU B 1 102 ? -0.286 -32.531 8.227 1 98.12 102 LEU B C 1
ATOM 4170 O O . LEU B 1 102 ? -1.329 -33.062 8.609 1 98.12 102 LEU B O 1
ATOM 4174 N N . GLU B 1 103 ? 0.916 -32.719 8.75 1 98.25 103 GLU B N 1
ATOM 4175 C CA . GLU B 1 103 ? 1.082 -33.656 9.844 1 98.25 103 GLU B CA 1
ATOM 4176 C C . GLU B 1 103 ? 0.266 -33.25 11.062 1 98.25 103 GLU B C 1
ATOM 4178 O O . GLU B 1 103 ? -0.435 -34.062 11.664 1 98.25 103 GLU B O 1
ATOM 4183 N N . LYS B 1 104 ? 0.389 -32.062 11.391 1 98.06 104 LYS B N 1
ATOM 4184 C CA . LYS B 1 104 ? -0.334 -31.531 12.539 1 98.06 104 LYS B CA 1
ATOM 4185 C C . LYS B 1 104 ? -1.843 -31.641 12.344 1 98.06 104 LYS B C 1
ATOM 4187 O O . LYS B 1 104 ? -2.584 -31.844 13.312 1 98.06 104 LYS B O 1
ATOM 4192 N N . ALA B 1 105 ? -2.305 -31.578 11.117 1 98.06 105 ALA B N 1
ATOM 4193 C CA . ALA B 1 105 ? -3.727 -31.656 10.789 1 98.06 105 ALA B CA 1
ATOM 4194 C C . ALA B 1 105 ? -4.188 -33.094 10.695 1 98.06 105 ALA B C 1
ATOM 4196 O O . ALA B 1 105 ? -5.375 -33.375 10.516 1 98.06 105 ALA B O 1
ATOM 4197 N N . GLY B 1 106 ? -3.258 -34 10.734 1 98.31 106 GLY B N 1
ATOM 4198 C CA . GLY B 1 106 ? -3.596 -35.406 10.641 1 98.31 106 GLY B CA 1
ATOM 4199 C C . GLY B 1 106 ? -3.805 -35.875 9.219 1 98.31 106 GLY B C 1
ATOM 4200 O O . GLY B 1 106 ? -4.508 -36.875 8.984 1 98.31 106 GLY B O 1
ATOM 4201 N N . VAL B 1 107 ? -3.277 -35.188 8.273 1 98.81 107 VAL B N 1
ATOM 4202 C CA . VAL B 1 107 ? -3.396 -35.531 6.863 1 98.81 107 VAL B CA 1
ATOM 4203 C C . VAL B 1 107 ? -2.215 -36.406 6.457 1 98.81 107 VAL B C 1
ATOM 4205 O O . VAL B 1 107 ? -1.059 -36.062 6.68 1 98.81 107 VAL B O 1
ATOM 4208 N N . GLU B 1 108 ? -2.498 -37.562 5.891 1 98.62 108 GLU B N 1
ATOM 4209 C CA . GLU B 1 108 ? -1.416 -38.438 5.438 1 98.62 108 GLU B CA 1
ATOM 4210 C C . GLU B 1 108 ? -0.863 -37.969 4.09 1 98.62 108 GLU B C 1
ATOM 4212 O O . GLU B 1 108 ? -1.611 -37.844 3.121 1 98.62 108 GLU B O 1
ATOM 4217 N N . LEU B 1 109 ? 0.381 -37.688 4.062 1 98.62 109 LEU B N 1
ATOM 4218 C CA . LEU B 1 109 ? 1.072 -37.375 2.822 1 98.62 109 LEU B CA 1
ATOM 4219 C C . LEU B 1 109 ? 1.647 -38.625 2.174 1 98.62 109 LEU B C 1
ATOM 4221 O O . LEU B 1 109 ? 2.424 -39.344 2.799 1 98.62 109 LEU B O 1
ATOM 4225 N N . ILE B 1 110 ? 1.299 -38.875 0.961 1 98.31 110 ILE B N 1
ATOM 4226 C CA . ILE B 1 110 ? 1.77 -40.031 0.222 1 98.31 110 ILE B CA 1
ATOM 4227 C C . ILE B 1 110 ? 2.613 -39.562 -0.968 1 98.31 110 ILE B C 1
ATOM 4229 O O . ILE B 1 110 ? 2.129 -38.875 -1.848 1 98.31 110 ILE B O 1
ATOM 4233 N N . ASP B 1 111 ? 3.838 -40 -0.996 1 97.19 111 ASP B N 1
ATOM 4234 C CA . ASP B 1 111 ? 4.727 -39.688 -2.107 1 97.19 111 ASP B CA 1
ATOM 4235 C C . ASP B 1 111 ? 4.426 -40.562 -3.322 1 97.19 111 ASP B C 1
ATOM 4237 O O . ASP B 1 111 ? 4.516 -41.781 -3.244 1 97.19 111 ASP B O 1
ATOM 4241 N N . GLY B 1 112 ? 4.023 -39.875 -4.383 1 97.12 112 GLY B N 1
ATOM 4242 C CA . GLY B 1 112 ? 3.791 -40.656 -5.598 1 97.12 112 GLY B CA 1
ATOM 4243 C C . GLY B 1 112 ? 2.779 -40 -6.527 1 97.12 112 GLY B C 1
ATOM 4244 O O . GLY B 1 112 ? 2.096 -39.062 -6.145 1 97.12 112 GLY B O 1
ATOM 4245 N N . TYR B 1 113 ? 2.793 -40.5 -7.742 1 97.5 113 TYR B N 1
ATOM 4246 C CA . TYR B 1 113 ? 1.845 -40.094 -8.766 1 97.5 113 TYR B CA 1
ATOM 4247 C C . TYR B 1 113 ? 0.541 -40.875 -8.664 1 97.5 113 TYR B C 1
ATOM 4249 O O . TYR B 1 113 ? 0.542 -42.094 -8.734 1 97.5 113 TYR B O 1
ATOM 4257 N N . ALA B 1 114 ? -0.529 -40.188 -8.5 1 98.25 114 ALA B N 1
ATOM 4258 C CA . ALA B 1 114 ? -1.827 -40.844 -8.367 1 98.25 114 ALA B CA 1
ATOM 4259 C C . ALA B 1 114 ? -2.539 -40.938 -9.711 1 98.25 114 ALA B C 1
ATOM 4261 O O . ALA B 1 114 ? -2.506 -40 -10.508 1 98.25 114 ALA B O 1
ATOM 4262 N N . LYS B 1 115 ? -3.131 -42.031 -10.016 1 97.94 115 LYS B N 1
ATOM 4263 C CA . LYS B 1 115 ? -3.949 -42.219 -11.211 1 97.94 115 LYS B CA 1
ATOM 4264 C C . LYS B 1 115 ? -5.234 -42.969 -10.891 1 97.94 115 LYS B C 1
ATOM 4266 O O . LYS B 1 115 ? -5.234 -43.875 -10.039 1 97.94 115 LYS B O 1
ATOM 4271 N N . PHE B 1 116 ? -6.258 -42.719 -11.609 1 98.69 116 PHE B N 1
ATOM 4272 C CA . PHE B 1 116 ? -7.559 -43.312 -11.367 1 98.69 116 PHE B CA 1
ATOM 4273 C C . PHE B 1 116 ? -7.602 -44.75 -11.906 1 98.69 116 PHE B C 1
ATOM 4275 O O . PHE B 1 116 ? -7.184 -45 -13.039 1 98.69 116 PHE B O 1
ATOM 4282 N N . ILE B 1 117 ? -8.039 -45.656 -11.078 1 98.44 117 ILE B N 1
ATOM 4283 C CA . ILE B 1 117 ? -8.43 -47 -11.516 1 98.44 117 ILE B CA 1
ATOM 4284 C C . ILE B 1 117 ? -9.93 -47.031 -11.82 1 98.44 117 ILE B C 1
ATOM 4286 O O . ILE B 1 117 ? -10.359 -47.625 -12.805 1 98.44 117 ILE B O 1
ATOM 4290 N N . ASP B 1 118 ? -10.672 -46.438 -11.023 1 97.88 118 ASP B N 1
ATOM 4291 C CA . ASP B 1 118 ? -12.102 -46.219 -11.18 1 97.88 118 ASP B CA 1
ATOM 4292 C C . ASP B 1 118 ? -12.562 -45.031 -10.344 1 97.88 118 ASP B C 1
ATOM 4294 O O . ASP B 1 118 ? -11.734 -44.219 -9.875 1 97.88 118 ASP B O 1
ATOM 4298 N N . ALA B 1 119 ? -13.82 -44.812 -10.148 1 98.19 119 ALA B N 1
ATOM 4299 C CA . ALA B 1 119 ? -14.383 -43.594 -9.578 1 98.19 119 ALA B CA 1
ATOM 4300 C C . ALA B 1 119 ? -14.031 -43.469 -8.094 1 98.19 119 ALA B C 1
ATOM 4302 O O . ALA B 1 119 ? -14.164 -42.406 -7.508 1 98.19 119 ALA B O 1
ATOM 4303 N N . HIS B 1 120 ? -13.648 -44.531 -7.41 1 98.56 120 HIS B N 1
ATOM 4304 C CA . HIS B 1 120 ? -13.375 -44.5 -5.98 1 98.56 120 HIS B CA 1
ATOM 4305 C C . HIS B 1 120 ? -12.008 -45.125 -5.66 1 98.56 120 HIS B C 1
ATOM 4307 O O . HIS B 1 120 ? -11.648 -45.25 -4.492 1 98.56 120 HIS B O 1
ATOM 4313 N N . THR B 1 121 ? -11.273 -45.5 -6.695 1 98.56 121 THR B N 1
ATOM 4314 C CA . THR B 1 121 ? -10.023 -46.219 -6.48 1 98.56 121 THR B CA 1
ATOM 4315 C C . THR B 1 121 ? -8.883 -45.562 -7.262 1 98.56 121 THR B C 1
ATOM 4317 O O . THR B 1 121 ? -9.016 -45.312 -8.461 1 98.56 121 THR B O 1
ATOM 4320 N N . LEU B 1 122 ? -7.793 -45.281 -6.535 1 98.56 122 LEU B N 1
ATOM 4321 C CA . LEU B 1 122 ? -6.594 -44.719 -7.129 1 98.56 122 LEU B CA 1
ATOM 4322 C C . LEU B 1 122 ? -5.395 -45.625 -6.938 1 98.56 122 LEU B C 1
ATOM 4324 O O . LEU B 1 122 ? -5.363 -46.438 -6 1 98.56 122 LEU B O 1
ATOM 4328 N N . GLU B 1 123 ? -4.523 -45.531 -7.871 1 98.38 123 GLU B N 1
ATOM 4329 C CA . GLU B 1 123 ? -3.211 -46.156 -7.746 1 98.38 123 GLU B CA 1
ATOM 4330 C C . GLU B 1 123 ? -2.123 -45.125 -7.5 1 98.38 123 GLU B C 1
ATOM 4332 O O . GLU B 1 123 ? -2.031 -44.125 -8.227 1 98.38 123 GLU B O 1
ATOM 4337 N N . VAL B 1 124 ? -1.375 -45.25 -6.434 1 98 124 VAL B N 1
ATOM 4338 C CA . VAL B 1 124 ? -0.2 -44.469 -6.129 1 98 124 VAL B CA 1
ATOM 4339 C C . VAL B 1 124 ? 1.017 -45.344 -5.938 1 98 124 VAL B C 1
ATOM 4341 O O . VAL B 1 124 ? 1.193 -45.938 -4.871 1 98 124 VAL B O 1
ATOM 4344 N N . GLY B 1 125 ? 1.857 -45.312 -6.895 1 93.94 125 GLY B N 1
ATOM 4345 C CA . GLY B 1 125 ? 2.904 -46.312 -6.863 1 93.94 125 GLY B CA 1
ATOM 4346 C C . GLY B 1 125 ? 2.363 -47.75 -6.844 1 93.94 125 GLY B C 1
ATOM 4347 O O . GLY B 1 125 ? 1.585 -48.125 -7.719 1 93.94 125 GLY B O 1
ATOM 4348 N N . ASP B 1 126 ? 2.734 -48.438 -5.723 1 92.25 126 ASP B N 1
ATOM 4349 C CA . ASP B 1 126 ? 2.312 -49.812 -5.621 1 92.25 126 ASP B CA 1
ATOM 4350 C C . ASP B 1 126 ? 1.103 -49.969 -4.699 1 92.25 126 ASP B C 1
ATOM 4352 O O . ASP B 1 126 ? 0.651 -51.062 -4.43 1 92.25 126 ASP B O 1
ATOM 4356 N N . ARG B 1 127 ? 0.535 -48.844 -4.383 1 95.88 127 ARG B N 1
ATOM 4357 C CA . ARG B 1 127 ? -0.589 -48.875 -3.449 1 95.88 127 ARG B CA 1
ATOM 4358 C C . ARG B 1 127 ? -1.906 -48.625 -4.176 1 95.88 127 ARG B C 1
ATOM 4360 O O . ARG B 1 127 ? -1.979 -47.75 -5.055 1 95.88 127 ARG B O 1
ATOM 4367 N N . LYS B 1 128 ? -2.818 -49.406 -3.885 1 97.56 128 LYS B N 1
ATOM 4368 C CA . LYS B 1 128 ? -4.207 -49.156 -4.246 1 97.56 128 LYS B CA 1
ATOM 4369 C C . LYS B 1 128 ? -4.957 -48.5 -3.082 1 97.56 128 LYS B C 1
ATOM 4371 O O . LYS B 1 128 ? -4.961 -49.031 -1.969 1 97.56 128 LYS B O 1
ATOM 4376 N N . ILE B 1 129 ? -5.555 -47.406 -3.346 1 98.25 129 ILE B N 1
ATOM 4377 C CA . ILE B 1 129 ? -6.18 -46.625 -2.291 1 98.25 129 ILE B CA 1
ATOM 4378 C C . ILE B 1 129 ? -7.629 -46.312 -2.668 1 98.25 129 ILE B C 1
ATOM 4380 O O . ILE B 1 129 ? -7.91 -45.906 -3.805 1 98.25 129 ILE B O 1
ATOM 4384 N N . THR B 1 130 ? -8.516 -46.531 -1.758 1 98.62 130 THR B N 1
ATOM 4385 C CA . THR B 1 130 ? -9.922 -46.188 -1.993 1 98.62 130 THR B CA 1
ATOM 4386 C C . THR B 1 130 ? -10.328 -44.969 -1.17 1 98.62 130 THR B C 1
ATOM 4388 O O . THR B 1 130 ? -9.812 -44.75 -0.072 1 98.62 130 THR B O 1
ATOM 4391 N N . ALA B 1 131 ? -11.188 -44.188 -1.763 1 98.69 131 ALA B N 1
ATOM 4392 C CA . ALA B 1 131 ? -11.672 -43 -1.053 1 98.69 131 ALA B CA 1
ATOM 4393 C C . ALA B 1 131 ? -13.141 -42.719 -1.372 1 98.69 131 ALA B C 1
ATOM 4395 O O . ALA B 1 131 ? -13.602 -43 -2.479 1 98.69 131 ALA B O 1
ATOM 4396 N N . ASP B 1 132 ? -13.836 -42.188 -0.388 1 98.69 132 ASP B N 1
ATOM 4397 C CA . ASP B 1 132 ? -15.227 -41.812 -0.585 1 98.69 132 ASP B CA 1
ATOM 4398 C C . ASP B 1 132 ? -15.336 -40.625 -1.546 1 98.69 132 ASP B C 1
ATOM 4400 O O . ASP B 1 132 ? -16.094 -40.656 -2.514 1 98.69 132 ASP B O 1
ATOM 4404 N N . LYS B 1 133 ? -14.594 -39.594 -1.289 1 98.69 133 LYS B N 1
ATOM 4405 C CA . LYS B 1 133 ? -14.492 -38.438 -2.178 1 98.69 133 LYS B CA 1
ATOM 4406 C C . LYS B 1 133 ? -13.055 -38.25 -2.643 1 98.69 133 LYS B C 1
ATOM 4408 O O . LYS B 1 133 ? -12.109 -38.531 -1.912 1 98.69 133 LYS B O 1
ATOM 4413 N N . ILE B 1 134 ? -12.906 -37.75 -3.836 1 98.88 134 ILE B N 1
ATOM 4414 C CA . ILE B 1 134 ? -11.594 -37.469 -4.41 1 98.88 134 ILE B CA 1
ATOM 4415 C C . ILE B 1 134 ? -11.547 -36.031 -4.941 1 98.88 134 ILE B C 1
ATOM 4417 O O . ILE B 1 134 ? -12.508 -35.562 -5.547 1 98.88 134 ILE B O 1
ATOM 4421 N N . LEU B 1 135 ? -10.5 -35.281 -4.66 1 98.94 135 LEU B N 1
ATOM 4422 C CA . LEU B 1 135 ? -10.273 -33.938 -5.172 1 98.94 135 LEU B CA 1
ATOM 4423 C C . LEU B 1 135 ? -9.031 -33.875 -6.051 1 98.94 135 LEU B C 1
ATOM 4425 O O . LEU B 1 135 ? -7.945 -34.281 -5.621 1 98.94 135 LEU B O 1
ATOM 4429 N N . VAL B 1 136 ? -9.227 -33.469 -7.27 1 98.94 136 VAL B N 1
ATOM 4430 C CA . VAL B 1 136 ? -8.109 -33.281 -8.188 1 98.94 136 VAL B CA 1
ATOM 4431 C C . VAL B 1 136 ? -7.617 -31.844 -8.125 1 98.94 136 VAL B C 1
ATOM 4433 O O . VAL B 1 136 ? -8.359 -30.922 -8.445 1 98.94 136 VAL B O 1
ATOM 4436 N N . ALA B 1 137 ? -6.402 -31.594 -7.723 1 98.69 137 ALA B N 1
ATOM 4437 C CA . ALA B 1 137 ? -5.766 -30.281 -7.602 1 98.69 137 ALA B CA 1
ATOM 4438 C C . ALA B 1 137 ? -4.344 -30.312 -8.148 1 98.69 137 ALA B C 1
ATOM 4440 O O . ALA B 1 137 ? -3.404 -29.875 -7.477 1 98.69 137 ALA B O 1
ATOM 4441 N N . VAL B 1 138 ? -4.152 -30.703 -9.375 1 98.25 138 VAL B N 1
ATOM 4442 C CA . VAL B 1 138 ? -2.844 -31.062 -9.922 1 98.25 138 VAL B CA 1
ATOM 4443 C C . VAL B 1 138 ? -2.219 -29.844 -10.602 1 98.25 138 VAL B C 1
ATOM 4445 O O . VAL B 1 138 ? -1.075 -29.906 -11.062 1 98.25 138 VAL B O 1
ATOM 4448 N N . GLY B 1 139 ? -2.943 -28.75 -10.68 1 97.25 139 GLY B N 1
ATOM 4449 C CA . GLY B 1 139 ? -2.404 -27.516 -11.219 1 97.25 139 GLY B CA 1
ATOM 4450 C C . GLY B 1 139 ? -2.193 -27.547 -12.719 1 97.25 139 GLY B C 1
ATOM 4451 O O . GLY B 1 139 ? -2.969 -28.172 -13.445 1 97.25 139 GLY B O 1
ATOM 4452 N N . ALA B 1 140 ? -1.256 -26.703 -13.18 1 97.06 140 ALA B N 1
ATOM 4453 C CA . ALA B 1 140 ? -0.962 -26.562 -14.609 1 97.06 140 ALA B CA 1
ATOM 4454 C C . ALA B 1 140 ? 0.537 -26.672 -14.875 1 97.06 140 ALA B C 1
ATOM 4456 O O . ALA B 1 140 ? 1.339 -26.688 -13.938 1 97.06 140 ALA B O 1
ATOM 4457 N N . LYS B 1 141 ? 0.913 -26.828 -16.078 1 95.38 141 LYS B N 1
ATOM 4458 C CA . LYS B 1 141 ? 2.309 -26.875 -16.5 1 95.38 141 LYS B CA 1
ATOM 4459 C C . LYS B 1 141 ? 2.553 -25.922 -17.672 1 95.38 141 LYS B C 1
ATOM 4461 O O . LYS B 1 141 ? 1.631 -25.609 -18.438 1 95.38 141 LYS B O 1
ATOM 4466 N N . ALA B 1 142 ? 3.785 -25.484 -17.828 1 95.25 142 ALA B N 1
ATOM 4467 C CA . ALA B 1 142 ? 4.168 -24.609 -18.938 1 95.25 142 ALA B CA 1
ATOM 4468 C C . ALA B 1 142 ? 4.105 -25.344 -20.266 1 95.25 142 ALA B C 1
ATOM 4470 O O . ALA B 1 142 ? 4.387 -26.547 -20.328 1 95.25 142 ALA B O 1
ATOM 4471 N N . VAL B 1 143 ? 3.734 -24.625 -21.281 1 93.75 143 VAL B N 1
ATOM 4472 C CA . VAL B 1 143 ? 3.697 -25.188 -22.625 1 93.75 143 VAL B CA 1
ATOM 4473 C C . VAL B 1 143 ? 4.715 -24.469 -23.516 1 93.75 143 VAL B C 1
ATOM 4475 O O . VAL B 1 143 ? 4.984 -23.281 -23.328 1 93.75 143 VAL B O 1
ATOM 4478 N N . ARG B 1 144 ? 5.359 -25.172 -24.406 1 95.12 144 ARG B N 1
ATOM 4479 C CA . ARG B 1 144 ? 6.266 -24.609 -25.406 1 95.12 144 ARG B CA 1
ATOM 4480 C C . ARG B 1 144 ? 5.672 -24.734 -26.812 1 95.12 144 ARG B C 1
ATOM 4482 O O . ARG B 1 144 ? 5.035 -25.734 -27.141 1 95.12 144 ARG B O 1
ATOM 4489 N N . PRO B 1 145 ? 5.883 -23.656 -27.578 1 95 145 PRO B N 1
ATOM 4490 C CA . PRO B 1 145 ? 5.496 -23.812 -28.984 1 95 145 PRO B CA 1
ATOM 4491 C C . PRO B 1 145 ? 6.324 -24.859 -29.719 1 95 145 PRO B C 1
ATOM 4493 O O . PRO B 1 145 ? 7.395 -25.25 -29.234 1 95 145 PRO B O 1
ATOM 4496 N N . GLU B 1 146 ? 5.754 -25.328 -30.828 1 96.06 146 GLU B N 1
ATOM 4497 C CA . GLU B 1 146 ? 6.473 -26.297 -31.656 1 96.06 146 GLU B CA 1
ATOM 4498 C C . GLU B 1 146 ? 7.266 -25.609 -32.75 1 96.06 146 GLU B C 1
ATOM 4500 O O . GLU B 1 146 ? 6.75 -25.391 -33.875 1 96.06 146 GLU B O 1
ATOM 4505 N N . ILE B 1 147 ? 8.492 -25.328 -32.531 1 97.69 147 ILE B N 1
ATOM 4506 C CA . ILE B 1 147 ? 9.383 -24.75 -33.531 1 97.69 147 ILE B CA 1
ATOM 4507 C C . ILE B 1 147 ? 10.742 -25.453 -33.5 1 97.69 147 ILE B C 1
ATOM 4509 O O . ILE B 1 147 ? 11.109 -26.031 -32.469 1 97.69 147 ILE B O 1
ATOM 4513 N N . PRO B 1 148 ? 11.453 -25.406 -34.625 1 98.31 148 PRO B N 1
ATOM 4514 C CA . PRO B 1 148 ? 12.789 -26 -34.594 1 98.31 148 PRO B CA 1
ATOM 4515 C C . PRO B 1 148 ? 13.695 -25.375 -33.531 1 98.31 148 PRO B C 1
ATOM 4517 O O . PRO B 1 148 ? 13.812 -24.156 -33.438 1 98.31 148 PRO B O 1
ATOM 4520 N N . GLY B 1 149 ? 14.273 -26.25 -32.656 1 98.44 149 GLY B N 1
ATOM 4521 C CA . GLY B 1 149 ? 15.25 -25.797 -31.703 1 98.44 149 GLY B CA 1
ATOM 4522 C C . GLY B 1 149 ? 14.625 -25.406 -30.359 1 98.44 149 GLY B C 1
ATOM 4523 O O . GLY B 1 149 ? 15.32 -24.922 -29.469 1 98.44 149 GLY B O 1
ATOM 4524 N N . ILE B 1 150 ? 13.359 -25.672 -30.125 1 98.06 150 ILE B N 1
ATOM 4525 C CA . ILE B 1 150 ? 12.617 -25.234 -28.938 1 98.06 150 ILE B CA 1
ATOM 4526 C C . ILE B 1 150 ? 13.242 -25.859 -27.688 1 98.06 150 ILE B C 1
ATOM 4528 O O . ILE B 1 150 ? 13.125 -25.312 -26.594 1 98.06 150 ILE B O 1
ATOM 4532 N N . GLU B 1 151 ? 13.898 -26.984 -27.797 1 96.69 151 GLU B N 1
ATOM 4533 C CA . GLU B 1 151 ? 14.5 -27.703 -26.672 1 96.69 151 GLU B CA 1
ATOM 4534 C C . GLU B 1 151 ? 15.602 -26.875 -26.016 1 96.69 151 GLU B C 1
ATOM 4536 O O . GLU B 1 151 ? 16 -27.141 -24.875 1 96.69 151 GLU B O 1
ATOM 4541 N N . HIS B 1 152 ? 16.094 -25.844 -26.797 1 97.62 152 HIS B N 1
ATOM 4542 C CA . HIS B 1 152 ? 17.172 -25.016 -26.266 1 97.62 152 HIS B CA 1
ATOM 4543 C C . HIS B 1 152 ? 16.625 -23.922 -25.359 1 97.62 152 HIS B C 1
ATOM 4545 O O . HIS B 1 152 ? 17.391 -23.266 -24.641 1 97.62 152 HIS B O 1
ATOM 4551 N N . SER B 1 153 ? 15.336 -23.703 -25.359 1 98 153 SER B N 1
ATOM 4552 C CA . SER B 1 153 ? 14.703 -22.703 -24.516 1 98 153 SER B CA 1
ATOM 4553 C C . SER B 1 153 ? 14.453 -23.234 -23.109 1 98 153 SER B C 1
ATOM 4555 O O . SER B 1 153 ? 14.57 -24.438 -22.859 1 98 153 SER B O 1
ATOM 4557 N N . ILE B 1 154 ? 14.242 -22.391 -22.203 1 97.75 154 ILE B N 1
ATOM 4558 C CA . ILE B 1 154 ? 13.875 -22.766 -20.844 1 97.75 154 ILE B CA 1
ATOM 4559 C C . ILE B 1 154 ? 12.445 -22.328 -20.562 1 97.75 154 ILE B C 1
ATOM 4561 O O . ILE B 1 154 ? 11.867 -21.531 -21.312 1 97.75 154 ILE B O 1
ATOM 4565 N N . ILE B 1 155 ? 11.82 -22.859 -19.5 1 97.06 155 ILE B N 1
ATOM 4566 C CA . ILE B 1 155 ? 10.492 -22.469 -19.031 1 97.06 155 ILE B CA 1
ATOM 4567 C C . ILE B 1 155 ? 10.602 -21.844 -17.641 1 97.06 155 ILE B C 1
ATOM 4569 O O . ILE B 1 155 ? 11.688 -21.781 -17.062 1 97.06 155 ILE B O 1
ATOM 4573 N N . SER B 1 156 ? 9.469 -21.359 -17.125 1 95.69 156 SER B N 1
ATOM 4574 C CA . SER B 1 156 ? 9.453 -20.625 -15.875 1 95.69 156 SER B CA 1
ATOM 4575 C C . SER B 1 156 ? 10.055 -21.453 -14.742 1 95.69 156 SER B C 1
ATOM 4577 O O . SER B 1 156 ? 10.758 -20.906 -13.875 1 95.69 156 SER B O 1
ATOM 4579 N N . ASP B 1 157 ? 9.836 -22.719 -14.719 1 93.69 157 ASP B N 1
ATOM 4580 C CA . ASP B 1 157 ? 10.328 -23.594 -13.664 1 93.69 157 ASP B CA 1
ATOM 4581 C C . ASP B 1 157 ? 11.859 -23.594 -13.617 1 93.69 157 ASP B C 1
ATOM 4583 O O . ASP B 1 157 ? 12.453 -23.812 -12.562 1 93.69 157 ASP B O 1
ATOM 4587 N N . ASP B 1 158 ? 12.461 -23.359 -14.727 1 95.56 158 ASP B N 1
ATOM 4588 C CA . ASP B 1 158 ? 13.906 -23.484 -14.867 1 95.56 158 ASP B CA 1
ATOM 4589 C C . ASP B 1 158 ? 14.609 -22.219 -14.375 1 95.56 158 ASP B C 1
ATOM 4591 O O . ASP B 1 158 ? 15.82 -22.234 -14.141 1 95.56 158 ASP B O 1
ATOM 4595 N N . MET B 1 159 ? 13.914 -21.172 -14.258 1 96.44 159 MET B N 1
ATOM 4596 C CA . MET B 1 159 ? 14.508 -19.859 -13.977 1 96.44 159 MET B CA 1
ATOM 4597 C C . MET B 1 159 ? 15.234 -19.875 -12.641 1 96.44 159 MET B C 1
ATOM 4599 O O . MET B 1 159 ? 16.266 -19.203 -12.484 1 96.44 159 MET B O 1
ATOM 4603 N N . PHE B 1 160 ? 14.781 -20.672 -11.727 1 94.06 160 PHE B N 1
ATOM 4604 C CA . PHE B 1 160 ? 15.305 -20.688 -10.359 1 94.06 160 PHE B CA 1
ATOM 4605 C C . PHE B 1 160 ? 16.5 -21.625 -10.242 1 94.06 160 PHE B C 1
ATOM 4607 O O . PHE B 1 160 ? 17.156 -21.672 -9.203 1 94.06 160 PHE B O 1
ATOM 4614 N N . LEU B 1 161 ? 16.75 -22.312 -11.352 1 93 161 LEU B N 1
ATOM 4615 C CA . LEU B 1 161 ? 17.781 -23.344 -11.336 1 93 161 LEU B CA 1
ATOM 4616 C C . LEU B 1 161 ? 18.938 -22.969 -12.25 1 93 161 LEU B C 1
ATOM 4618 O O . LEU B 1 161 ? 19.891 -23.734 -12.398 1 93 161 LEU B O 1
ATOM 4622 N N . LEU B 1 162 ? 18.859 -21.781 -12.828 1 96.62 162 LEU B N 1
ATOM 4623 C CA . LEU B 1 162 ? 19.922 -21.359 -13.719 1 96.62 162 LEU B CA 1
ATOM 4624 C C . LEU B 1 162 ? 21.25 -21.25 -12.969 1 96.62 162 LEU B C 1
ATOM 4626 O O . LEU B 1 162 ? 21.344 -20.562 -11.953 1 96.62 162 LEU B O 1
ATOM 4630 N N . PRO B 1 163 ? 22.219 -21.875 -13.43 1 95.69 163 PRO B N 1
ATOM 4631 C CA . PRO B 1 163 ? 23.5 -21.844 -12.719 1 95.69 163 PRO B CA 1
ATOM 4632 C C . PRO B 1 163 ? 24.156 -20.469 -12.758 1 95.69 163 PRO B C 1
ATOM 4634 O O . PRO B 1 163 ? 24.938 -20.125 -11.859 1 95.69 163 PRO B O 1
ATOM 4637 N N . GLU B 1 164 ? 23.938 -19.75 -13.883 1 96.94 164 GLU B N 1
ATOM 4638 C CA . GLU B 1 164 ? 24.469 -18.406 -14.039 1 96.94 164 GLU B CA 1
ATOM 4639 C C . GLU B 1 164 ? 23.406 -17.438 -14.547 1 96.94 164 GLU B C 1
ATOM 4641 O O . GLU B 1 164 ? 22.438 -17.859 -15.188 1 96.94 164 GLU B O 1
ATOM 4646 N N . GLN B 1 165 ? 23.641 -16.234 -14.211 1 97.81 165 GLN B N 1
ATOM 4647 C CA . GLN B 1 165 ? 22.75 -15.195 -14.727 1 97.81 165 GLN B CA 1
ATOM 4648 C C . GLN B 1 165 ? 22.969 -14.977 -16.219 1 97.81 165 GLN B C 1
ATOM 4650 O O . GLN B 1 165 ? 24.094 -14.688 -16.656 1 97.81 165 GLN B O 1
ATOM 4655 N N . PRO B 1 166 ? 21.953 -15.078 -16.969 1 98.12 166 PRO B N 1
ATOM 4656 C CA . PRO B 1 166 ? 22.141 -14.711 -18.375 1 98.12 166 PRO B CA 1
ATOM 4657 C C . PRO B 1 166 ? 22.453 -13.227 -18.562 1 98.12 166 PRO B C 1
ATOM 4659 O O . PRO B 1 166 ? 21.766 -12.375 -17.984 1 98.12 166 PRO B O 1
ATOM 4662 N N . LYS B 1 167 ? 23.453 -12.898 -19.375 1 98.25 167 LYS B N 1
ATOM 4663 C CA . LYS B 1 167 ? 23.766 -11.508 -19.672 1 98.25 167 LYS B CA 1
ATOM 4664 C C . LYS B 1 167 ? 22.828 -10.938 -20.734 1 98.25 167 LYS B C 1
ATOM 4666 O O . LYS B 1 167 ? 22.328 -9.82 -20.594 1 98.25 167 LYS B O 1
ATOM 4671 N N . ARG B 1 168 ? 22.859 -11.688 -21.828 1 98.5 168 ARG B N 1
ATOM 4672 C CA . ARG B 1 168 ? 21.859 -11.414 -22.844 1 98.5 168 ARG B CA 1
ATOM 4673 C C . ARG B 1 168 ? 20.688 -12.375 -22.734 1 98.5 168 ARG B C 1
ATOM 4675 O O . ARG B 1 168 ? 20.828 -13.578 -22.969 1 98.5 168 ARG B O 1
ATOM 4682 N N . PHE B 1 169 ? 19.328 -11.828 -22.297 1 98.88 169 PHE B N 1
ATOM 4683 C CA . PHE B 1 169 ? 18.156 -12.617 -21.938 1 98.88 169 PHE B CA 1
ATOM 4684 C C . PHE B 1 169 ? 16.969 -12.266 -22.812 1 98.88 169 PHE B C 1
ATOM 4686 O O . PHE B 1 169 ? 16.641 -11.086 -23 1 98.88 169 PHE B O 1
ATOM 4693 N N . ALA B 1 170 ? 16.344 -13.234 -23.453 1 98.88 170 ALA B N 1
ATOM 4694 C CA . ALA B 1 170 ? 15.117 -13.023 -24.203 1 98.88 170 ALA B CA 1
ATOM 4695 C C . ALA B 1 170 ? 13.93 -13.703 -23.531 1 98.88 170 ALA B C 1
ATOM 4697 O O . ALA B 1 170 ? 14.07 -14.789 -22.969 1 98.88 170 ALA B O 1
ATOM 4698 N N . VAL B 1 171 ? 12.844 -13.062 -23.547 1 98.81 171 VAL B N 1
ATOM 4699 C CA . VAL B 1 171 ? 11.586 -13.602 -23.047 1 98.81 171 VAL B CA 1
ATOM 4700 C C . VAL B 1 171 ? 10.562 -13.656 -24.172 1 98.81 171 VAL B C 1
ATOM 4702 O O . VAL B 1 171 ? 10.312 -12.656 -24.844 1 98.81 171 VAL B O 1
ATOM 4705 N N . TRP B 1 172 ? 10.062 -14.812 -24.406 1 98.56 172 TRP B N 1
ATOM 4706 C CA . TRP B 1 172 ? 9 -15 -25.391 1 98.56 172 TRP B CA 1
ATOM 4707 C C . TRP B 1 172 ? 7.637 -15.062 -24.703 1 98.56 172 TRP B C 1
ATOM 4709 O O . TRP B 1 172 ? 7.336 -16.016 -23.984 1 98.56 172 TRP B O 1
ATOM 4719 N N . GLY B 1 173 ? 6.766 -14.039 -24.953 1 98 173 GLY B N 1
ATOM 4720 C CA . GLY B 1 173 ? 5.453 -13.953 -24.328 1 98 173 GLY B CA 1
ATOM 4721 C C . GLY B 1 173 ? 5.191 -12.609 -23.672 1 98 173 GLY B C 1
ATOM 4722 O O . GLY B 1 173 ? 6.121 -11.828 -23.453 1 98 173 GLY B O 1
ATOM 4723 N N . GLY B 1 174 ? 3.939 -12.328 -23.375 1 97.88 174 GLY B N 1
ATOM 4724 C CA . GLY B 1 174 ? 3.568 -11.039 -22.797 1 97.88 174 GLY B CA 1
ATOM 4725 C C . GLY B 1 174 ? 2.682 -11.164 -21.578 1 97.88 174 GLY B C 1
ATOM 4726 O O . GLY B 1 174 ? 2.055 -10.195 -21.156 1 97.88 174 GLY B O 1
ATOM 4727 N N . GLY B 1 175 ? 2.58 -12.383 -20.969 1 96.88 175 GLY B N 1
ATOM 4728 C CA . GLY B 1 175 ? 1.756 -12.602 -19.797 1 96.88 175 GLY B CA 1
ATOM 4729 C C . GLY B 1 175 ? 2.475 -12.289 -18.5 1 96.88 175 GLY B C 1
ATOM 4730 O O . GLY B 1 175 ? 3.518 -11.633 -18.5 1 96.88 175 GLY B O 1
ATOM 4731 N N . TYR B 1 176 ? 1.961 -12.75 -17.344 1 94.5 176 TYR B N 1
ATOM 4732 C CA . TYR B 1 176 ? 2.479 -12.508 -16 1 94.5 176 TYR B CA 1
ATOM 4733 C C . TYR B 1 176 ? 3.941 -12.93 -15.898 1 94.5 176 TYR B C 1
ATOM 4735 O O . TYR B 1 176 ? 4.797 -12.117 -15.531 1 94.5 176 TYR B O 1
ATOM 4743 N N . ILE B 1 177 ? 4.078 -14.117 -16.219 1 96.81 177 ILE B N 1
ATOM 4744 C CA . ILE B 1 177 ? 5.387 -14.742 -16.047 1 96.81 177 ILE B CA 1
ATOM 4745 C C . ILE B 1 177 ? 6.426 -13.992 -16.891 1 96.81 177 ILE B C 1
ATOM 4747 O O . ILE B 1 177 ? 7.52 -13.695 -16.406 1 96.81 177 ILE B O 1
ATOM 4751 N N . ALA B 1 178 ? 6.031 -13.609 -18.094 1 98.31 178 ALA B N 1
ATOM 4752 C CA . ALA B 1 178 ? 6.934 -12.938 -19.031 1 98.31 178 ALA B CA 1
ATOM 4753 C C . ALA B 1 178 ? 7.355 -11.57 -18.5 1 98.31 178 ALA B C 1
ATOM 4755 O O . ALA B 1 178 ? 8.547 -11.297 -18.359 1 98.31 178 ALA B O 1
ATOM 4756 N N . VAL B 1 179 ? 6.402 -10.742 -18.125 1 98.56 179 VAL B N 1
ATOM 4757 C CA . VAL B 1 179 ? 6.711 -9.359 -17.781 1 98.56 179 VAL B CA 1
ATOM 4758 C C . VAL B 1 179 ? 7.449 -9.32 -16.438 1 98.56 179 VAL B C 1
ATOM 4760 O O . VAL B 1 179 ? 8.312 -8.461 -16.219 1 98.56 179 VAL B O 1
ATOM 4763 N N . GLU B 1 180 ? 7.125 -10.227 -15.547 1 98.5 180 GLU B N 1
ATOM 4764 C CA . GLU B 1 180 ? 7.773 -10.234 -14.234 1 98.5 180 GLU B CA 1
ATOM 4765 C C . GLU B 1 180 ? 9.234 -10.648 -14.344 1 98.5 180 GLU B C 1
ATOM 4767 O O . GLU B 1 180 ? 10.125 -9.984 -13.805 1 98.5 180 GLU B O 1
ATOM 4772 N N . PHE B 1 181 ? 9.516 -11.711 -15.125 1 98.69 181 PHE B N 1
ATOM 4773 C CA . PHE B 1 181 ? 10.898 -12.148 -15.25 1 98.69 181 PHE B CA 1
ATOM 4774 C C . PHE B 1 181 ? 11.711 -11.172 -16.078 1 98.69 181 PHE B C 1
ATOM 4776 O O . PHE B 1 181 ? 12.906 -10.969 -15.828 1 98.69 181 PHE B O 1
ATOM 4783 N N . ALA B 1 182 ? 11.031 -10.508 -17.094 1 98.81 182 ALA B N 1
ATOM 4784 C CA . ALA B 1 182 ? 11.719 -9.445 -17.828 1 98.81 182 ALA B CA 1
ATOM 4785 C C . ALA B 1 182 ? 12.195 -8.352 -16.875 1 98.81 182 ALA B C 1
ATOM 4787 O O . ALA B 1 182 ? 13.359 -7.938 -16.938 1 98.81 182 ALA B O 1
ATOM 4788 N N . GLY B 1 183 ? 11.336 -7.953 -16 1 98.44 183 GLY B N 1
ATOM 4789 C CA . GLY B 1 183 ? 11.695 -6.934 -15.023 1 98.44 183 GLY B CA 1
ATOM 4790 C C . GLY B 1 183 ? 12.781 -7.387 -14.062 1 98.44 183 GLY B C 1
ATOM 4791 O O . GLY B 1 183 ? 13.695 -6.621 -13.75 1 98.44 183 GLY B O 1
ATOM 4792 N N . ILE B 1 184 ? 12.688 -8.617 -13.562 1 98.56 184 ILE B N 1
ATOM 4793 C CA . ILE B 1 184 ? 13.633 -9.172 -12.602 1 98.56 184 ILE B CA 1
ATOM 4794 C C . ILE B 1 184 ? 15.039 -9.156 -13.203 1 98.56 184 ILE B C 1
ATOM 4796 O O . ILE B 1 184 ? 15.961 -8.57 -12.625 1 98.56 184 ILE B O 1
ATOM 4800 N N . LEU B 1 185 ? 15.219 -9.758 -14.414 1 98.75 185 LEU B N 1
ATOM 4801 C CA . LEU B 1 185 ? 16.547 -9.883 -14.984 1 98.75 185 LEU B CA 1
ATOM 4802 C C . LEU B 1 185 ? 17.094 -8.523 -15.414 1 98.75 185 LEU B C 1
ATOM 4804 O O . LEU B 1 185 ? 18.297 -8.258 -15.281 1 98.75 185 LEU B O 1
ATOM 4808 N N . ASN B 1 186 ? 16.188 -7.676 -15.922 1 98.62 186 ASN B N 1
ATOM 4809 C CA . ASN B 1 186 ? 16.609 -6.316 -16.234 1 98.62 186 ASN B CA 1
ATOM 4810 C C . ASN B 1 186 ? 17.141 -5.586 -15.008 1 98.62 186 ASN B C 1
ATOM 4812 O O . ASN B 1 186 ? 18.203 -4.977 -15.055 1 98.62 186 ASN B O 1
ATOM 4816 N N . GLY B 1 187 ? 16.422 -5.691 -13.93 1 97.69 187 GLY B N 1
ATOM 4817 C CA . GLY B 1 187 ? 16.812 -5.035 -12.695 1 97.69 187 GLY B CA 1
ATOM 4818 C C . GLY B 1 187 ? 18.094 -5.59 -12.102 1 97.69 187 GLY B C 1
ATOM 4819 O O . GLY B 1 187 ? 18.797 -4.902 -11.352 1 97.69 187 GLY B O 1
ATOM 4820 N N . LEU B 1 188 ? 18.391 -6.816 -12.453 1 98.12 188 LEU B N 1
ATOM 4821 C CA . LEU B 1 188 ? 19.594 -7.457 -11.93 1 98.12 188 LEU B CA 1
ATOM 4822 C C . LEU B 1 188 ? 20.781 -7.223 -12.859 1 98.12 188 LEU B C 1
ATOM 4824 O O . LEU B 1 188 ? 21.891 -7.68 -12.578 1 98.12 188 LEU B O 1
ATOM 4828 N N . GLY B 1 189 ? 20.531 -6.586 -14.07 1 97.25 189 GLY B N 1
ATOM 4829 C CA . GLY B 1 189 ? 21.656 -6.129 -14.859 1 97.25 189 GLY B CA 1
ATOM 4830 C C . GLY B 1 189 ? 21.734 -6.805 -16.219 1 97.25 189 GLY B C 1
ATOM 4831 O O . GLY B 1 189 ? 22.641 -6.5 -17.016 1 97.25 189 GLY B O 1
ATOM 4832 N N . SER B 1 190 ? 20.844 -7.688 -16.531 1 98.62 190 SER B N 1
ATOM 4833 C CA . SER B 1 190 ? 20.844 -8.344 -17.828 1 98.62 190 SER B CA 1
ATOM 4834 C C . SER B 1 190 ? 20.297 -7.418 -18.922 1 98.62 190 SER B C 1
ATOM 4836 O O . SER B 1 190 ? 19.5 -6.527 -18.641 1 98.62 190 SER B O 1
ATOM 4838 N N . GLN B 1 191 ? 20.828 -7.586 -20.109 1 98.69 191 GLN B N 1
ATOM 4839 C CA . GLN B 1 191 ? 20.156 -7.027 -21.281 1 98.69 191 GLN B CA 1
ATOM 4840 C C . GLN B 1 191 ? 18.953 -7.863 -21.688 1 98.69 191 GLN B C 1
ATOM 4842 O O . GLN B 1 191 ? 19.094 -9.039 -22.031 1 98.69 191 GLN B O 1
ATOM 4847 N N . VAL B 1 192 ? 17.75 -7.266 -21.609 1 98.88 192 VAL B N 1
ATOM 4848 C CA . VAL B 1 192 ? 16.531 -8.062 -21.75 1 98.88 192 VAL B CA 1
ATOM 4849 C C . VAL B 1 192 ? 15.781 -7.629 -23.016 1 98.88 192 VAL B C 1
ATOM 4851 O O . VAL B 1 192 ? 15.602 -6.434 -23.25 1 98.88 192 VAL B O 1
ATOM 4854 N N . THR B 1 193 ? 15.406 -8.562 -23.844 1 98.88 193 THR B N 1
ATOM 4855 C CA . THR B 1 193 ? 14.492 -8.352 -24.969 1 98.88 193 THR B CA 1
ATOM 4856 C C . THR B 1 193 ? 13.227 -9.18 -24.797 1 98.88 193 THR B C 1
ATOM 4858 O O . THR B 1 193 ? 13.289 -10.406 -24.656 1 98.88 193 THR B O 1
ATOM 4861 N N . GLU B 1 194 ? 12.125 -8.516 -24.734 1 98.81 194 GLU B N 1
ATOM 4862 C CA . GLU B 1 194 ? 10.844 -9.211 -24.625 1 98.81 194 GLU B CA 1
ATOM 4863 C C . GLU B 1 194 ? 10.133 -9.242 -25.984 1 98.81 194 GLU B C 1
ATOM 4865 O O . GLU B 1 194 ? 9.852 -8.195 -26.562 1 98.81 194 GLU B O 1
ATOM 4870 N N . ILE B 1 195 ? 9.906 -10.422 -26.484 1 98.75 195 ILE B N 1
ATOM 4871 C CA . ILE B 1 195 ? 9.281 -10.648 -27.797 1 98.75 195 ILE B CA 1
ATOM 4872 C C . ILE B 1 195 ? 7.812 -11.008 -27.609 1 98.75 195 ILE B C 1
ATOM 4874 O O . ILE B 1 195 ? 7.488 -12.008 -26.953 1 98.75 195 ILE B O 1
ATOM 4878 N N . ILE B 1 196 ? 6.906 -10.219 -28.156 1 98.38 196 ILE B N 1
ATOM 4879 C CA . ILE B 1 196 ? 5.48 -10.477 -27.984 1 98.38 196 ILE B CA 1
ATOM 4880 C C . ILE B 1 196 ? 4.793 -10.5 -29.344 1 98.38 196 ILE B C 1
ATOM 4882 O O . ILE B 1 196 ? 5.164 -9.742 -30.25 1 98.38 196 ILE B O 1
ATOM 4886 N N . ARG B 1 197 ? 3.863 -11.328 -29.438 1 96.31 197 ARG B N 1
ATOM 4887 C CA . ARG B 1 197 ? 3.193 -11.562 -30.703 1 96.31 197 ARG B CA 1
ATOM 4888 C C . ARG B 1 197 ? 2.242 -10.422 -31.047 1 96.31 197 ARG B C 1
ATOM 4890 O O . ARG B 1 197 ? 1.828 -10.266 -32.188 1 96.31 197 ARG B O 1
ATOM 4897 N N . ARG B 1 198 ? 1.849 -9.641 -30.062 1 95.81 198 ARG B N 1
ATOM 4898 C CA . ARG B 1 198 ? 0.918 -8.531 -30.25 1 95.81 198 ARG B CA 1
ATOM 4899 C C . ARG B 1 198 ? 1.579 -7.199 -29.922 1 95.81 198 ARG B C 1
ATOM 4901 O O . ARG B 1 198 ? 2.807 -7.109 -29.859 1 95.81 198 ARG B O 1
ATOM 4908 N N . ASP B 1 199 ? 0.719 -6.195 -29.844 1 96.88 199 ASP B N 1
ATOM 4909 C CA . ASP B 1 199 ? 1.247 -4.844 -29.688 1 96.88 199 ASP B CA 1
ATOM 4910 C C . ASP B 1 199 ? 1.473 -4.512 -28.219 1 96.88 199 ASP B C 1
ATOM 4912 O O . ASP B 1 199 ? 2.334 -3.693 -27.891 1 96.88 199 ASP B O 1
ATOM 4916 N N . LEU B 1 200 ? 0.665 -5.152 -27.328 1 97.81 200 LEU B N 1
ATOM 4917 C CA . LEU B 1 200 ? 0.748 -4.836 -25.906 1 97.81 200 LEU B CA 1
ATOM 4918 C C . LEU B 1 200 ? 0.807 -6.109 -25.078 1 97.81 200 LEU B C 1
ATOM 4920 O O . LEU B 1 200 ? 0.276 -7.145 -25.469 1 97.81 200 LEU B O 1
ATOM 4924 N N . ILE B 1 201 ? 1.453 -5.992 -23.984 1 98.5 201 ILE B N 1
ATOM 4925 C CA . ILE B 1 201 ? 1.569 -7.066 -23 1 98.5 201 ILE B CA 1
ATOM 4926 C C . ILE B 1 201 ? 0.259 -7.203 -22.234 1 98.5 201 ILE B C 1
ATOM 4928 O O . ILE B 1 201 ? -0.627 -6.352 -22.344 1 98.5 201 ILE B O 1
ATOM 4932 N N . LEU B 1 202 ? 0.089 -8.312 -21.5 1 98.25 202 LEU B N 1
ATOM 4933 C CA . LEU B 1 202 ? -0.933 -8.562 -20.484 1 98.25 202 LEU B CA 1
ATOM 4934 C C . LEU B 1 202 ? -2.33 -8.461 -21.094 1 98.25 202 LEU B C 1
ATOM 4936 O O . LEU B 1 202 ? -3.184 -7.734 -20.578 1 98.25 202 LEU B O 1
ATOM 4940 N N . ARG B 1 203 ? -2.504 -9.219 -22.125 1 96.06 203 ARG B N 1
ATOM 4941 C CA . ARG B 1 203 ? -3.836 -9.32 -22.703 1 96.06 203 ARG B CA 1
ATOM 4942 C C . ARG B 1 203 ? -4.887 -9.625 -21.641 1 96.06 203 ARG B C 1
ATOM 4944 O O . ARG B 1 203 ? -4.672 -10.477 -20.781 1 96.06 203 ARG B O 1
ATOM 4951 N N . GLY B 1 204 ? -5.988 -8.914 -21.672 1 95 204 GLY B N 1
ATOM 4952 C CA . GLY B 1 204 ? -7.07 -9.133 -20.734 1 95 204 GLY B CA 1
ATOM 4953 C C . GLY B 1 204 ? -7.121 -8.086 -19.625 1 95 204 GLY B C 1
ATOM 4954 O O . GLY B 1 204 ? -8.133 -7.949 -18.938 1 95 204 GLY B O 1
ATOM 4955 N N . PHE B 1 205 ? -6.039 -7.359 -19.438 1 98 205 PHE B N 1
ATOM 4956 C CA . PHE B 1 205 ? -6.02 -6.266 -18.469 1 98 205 PHE B CA 1
ATOM 4957 C C . PHE B 1 205 ? -6.496 -4.969 -19.109 1 98 205 PHE B C 1
ATOM 4959 O O . PHE B 1 205 ? -6.672 -4.898 -20.328 1 98 205 PHE B O 1
ATOM 4966 N N . ASP B 1 206 ? -6.777 -3.996 -18.297 1 98.62 206 ASP B N 1
ATOM 4967 C CA . ASP B 1 206 ? -7.199 -2.686 -18.797 1 98.62 206 ASP B CA 1
ATOM 4968 C C . ASP B 1 206 ? -6.137 -2.07 -19.703 1 98.62 206 ASP B C 1
ATOM 4970 O O . ASP B 1 206 ? -4.941 -2.115 -19.391 1 98.62 206 ASP B O 1
ATOM 4974 N N . GLN B 1 207 ? -6.598 -1.488 -20.75 1 98.19 207 GLN B N 1
ATOM 4975 C CA . GLN B 1 207 ? -5.695 -0.998 -21.781 1 98.19 207 GLN B CA 1
ATOM 4976 C C . GLN B 1 207 ? -4.73 0.043 -21.219 1 98.19 207 GLN B C 1
ATOM 4978 O O . GLN B 1 207 ? -3.547 0.044 -21.562 1 98.19 207 GLN B O 1
ATOM 4983 N N . ASP B 1 208 ? -5.164 1.009 -20.406 1 98.5 208 ASP B N 1
ATOM 4984 C CA . ASP B 1 208 ? -4.297 2.02 -19.812 1 98.5 208 ASP B CA 1
ATOM 4985 C C . ASP B 1 208 ? -3.23 1.373 -18.938 1 98.5 208 ASP B C 1
ATOM 4987 O O . ASP B 1 208 ? -2.082 1.82 -18.906 1 98.5 208 ASP B O 1
ATOM 4991 N N . LEU B 1 209 ? -3.662 0.354 -18.234 1 98.5 209 LEU B N 1
ATOM 4992 C CA . LEU B 1 209 ? -2.734 -0.376 -17.375 1 98.5 209 LEU B CA 1
ATOM 4993 C C . LEU B 1 209 ? -1.633 -1.031 -18.203 1 98.5 209 LEU B C 1
ATOM 4995 O O . LEU B 1 209 ? -0.448 -0.877 -17.891 1 98.5 209 LEU B O 1
ATOM 4999 N N . ARG B 1 210 ? -2.027 -1.73 -19.25 1 98.56 210 ARG B N 1
ATOM 5000 C CA . ARG B 1 210 ? -1.101 -2.441 -20.125 1 98.56 210 ARG B CA 1
ATOM 5001 C C . ARG B 1 210 ? -0.083 -1.484 -20.734 1 98.56 210 ARG B C 1
ATOM 5003 O O . ARG B 1 210 ? 1.124 -1.723 -20.656 1 98.56 210 ARG B O 1
ATOM 5010 N N . SER B 1 211 ? -0.544 -0.389 -21.266 1 98.5 211 SER B N 1
ATOM 5011 C CA . SER B 1 211 ? 0.317 0.585 -21.922 1 98.5 211 SER B CA 1
ATOM 5012 C C . SER B 1 211 ? 1.278 1.237 -20.938 1 98.5 211 SER B C 1
ATOM 5014 O O . SER B 1 211 ? 2.455 1.433 -21.234 1 98.5 211 SER B O 1
ATOM 5016 N N . HIS B 1 212 ? 0.774 1.579 -19.766 1 98.62 212 HIS B N 1
ATOM 5017 C CA . HIS B 1 212 ? 1.603 2.25 -18.766 1 98.62 212 HIS B CA 1
ATOM 5018 C C . HIS B 1 212 ? 2.699 1.324 -18.25 1 98.62 212 HIS B C 1
ATOM 5020 O O . HIS B 1 212 ? 3.83 1.76 -18.031 1 98.62 212 HIS B O 1
ATOM 5026 N N . ILE B 1 213 ? 2.363 0.042 -18.062 1 98.69 213 ILE B N 1
ATOM 5027 C CA . ILE B 1 213 ? 3.369 -0.921 -17.625 1 98.69 213 ILE B CA 1
ATOM 5028 C C . ILE B 1 213 ? 4.453 -1.056 -18.688 1 98.69 213 ILE B C 1
ATOM 5030 O O . ILE B 1 213 ? 5.645 -0.968 -18.375 1 98.69 213 ILE B O 1
ATOM 5034 N N . GLN B 1 214 ? 4.02 -1.297 -19.922 1 98.69 214 GLN B N 1
ATOM 5035 C CA . GLN B 1 214 ? 4.973 -1.495 -21.016 1 98.69 214 GLN B CA 1
ATOM 5036 C C . GLN B 1 214 ? 5.879 -0.279 -21.172 1 98.69 214 GLN B C 1
ATOM 5038 O O . GLN B 1 214 ? 7.086 -0.422 -21.375 1 98.69 214 GLN B O 1
ATOM 5043 N N . GLU B 1 215 ? 5.305 0.921 -21.078 1 98.25 215 GLU B N 1
ATOM 5044 C CA . GLU B 1 215 ? 6.094 2.148 -21.156 1 98.25 215 GLU B CA 1
ATOM 5045 C C . GLU B 1 215 ? 7.109 2.227 -20.031 1 98.25 215 GLU B C 1
ATOM 5047 O O . GLU B 1 215 ? 8.266 2.578 -20.25 1 98.25 215 GLU B O 1
ATOM 5052 N N . GLY B 1 216 ? 6.633 1.928 -18.859 1 97.81 216 GLY B N 1
ATOM 5053 C CA . GLY B 1 216 ? 7.531 1.94 -17.719 1 97.81 216 GLY B CA 1
ATOM 5054 C C . GLY B 1 216 ? 8.672 0.947 -17.844 1 97.81 216 GLY B C 1
ATOM 5055 O O . GLY B 1 216 ? 9.82 1.275 -17.547 1 97.81 216 GLY B O 1
ATOM 5056 N N . MET B 1 217 ? 8.391 -0.272 -18.266 1 98.31 217 MET B N 1
ATOM 5057 C CA . MET B 1 217 ? 9.414 -1.296 -18.453 1 98.31 217 MET B CA 1
ATOM 5058 C C . MET B 1 217 ? 10.43 -0.855 -19.5 1 98.31 217 MET B C 1
ATOM 5060 O O . MET B 1 217 ? 11.633 -1.066 -19.344 1 98.31 217 MET B O 1
ATOM 5064 N N . THR B 1 218 ? 9.906 -0.26 -20.562 1 98.31 218 THR B N 1
ATOM 5065 C CA . THR B 1 218 ? 10.781 0.254 -21.609 1 98.31 218 THR B CA 1
ATOM 5066 C C . THR B 1 218 ? 11.719 1.323 -21.047 1 98.31 218 THR B C 1
ATOM 5068 O O . THR B 1 218 ? 12.922 1.303 -21.312 1 98.31 218 THR B O 1
ATOM 5071 N N . LYS B 1 219 ? 11.219 2.221 -20.266 1 96.56 219 LYS B N 1
ATOM 5072 C CA . LYS B 1 219 ? 12.016 3.283 -19.656 1 96.56 219 LYS B CA 1
ATOM 5073 C C . LYS B 1 219 ? 13.078 2.711 -18.734 1 96.56 219 LYS B C 1
ATOM 5075 O O . LYS B 1 219 ? 14.156 3.289 -18.578 1 96.56 219 LYS B O 1
ATOM 5080 N N . HIS B 1 220 ? 12.766 1.561 -18.172 1 96.12 220 HIS B N 1
ATOM 5081 C CA . HIS B 1 220 ? 13.711 0.912 -17.281 1 96.12 220 HIS B CA 1
ATOM 5082 C C . HIS B 1 220 ? 14.805 0.188 -18.062 1 96.12 220 HIS B C 1
ATOM 5084 O O . HIS B 1 220 ? 15.828 -0.196 -17.484 1 96.12 220 HIS B O 1
ATOM 5090 N N . GLY B 1 221 ? 14.5 -0.116 -19.359 1 97.25 221 GLY B N 1
ATOM 5091 C CA . GLY B 1 221 ? 15.586 -0.665 -20.156 1 97.25 221 GLY B CA 1
ATOM 5092 C C . GLY B 1 221 ? 15.211 -1.943 -20.875 1 97.25 221 GLY B C 1
ATOM 5093 O O . GLY B 1 221 ? 16.031 -2.529 -21.578 1 97.25 221 GLY B O 1
ATOM 5094 N N . VAL B 1 222 ? 13.984 -2.426 -20.719 1 98.69 222 VAL B N 1
ATOM 5095 C CA . VAL B 1 222 ? 13.555 -3.625 -21.422 1 98.69 222 VAL B CA 1
ATOM 5096 C C . VAL B 1 222 ? 13.297 -3.289 -22.891 1 98.69 222 VAL B C 1
ATOM 5098 O O . VAL B 1 222 ? 12.586 -2.328 -23.203 1 98.69 222 VAL B O 1
ATOM 5101 N N . ASN B 1 223 ? 13.883 -4.023 -23.781 1 98.62 223 ASN B N 1
ATOM 5102 C CA . ASN B 1 223 ? 13.648 -3.861 -25.203 1 98.62 223 ASN B CA 1
ATOM 5103 C C . ASN B 1 223 ? 12.477 -4.723 -25.672 1 98.62 223 ASN B C 1
ATOM 5105 O O . ASN B 1 223 ? 12.531 -5.949 -25.594 1 98.62 223 ASN B O 1
ATOM 5109 N N . PHE B 1 224 ? 11.477 -4.066 -26.219 1 98.62 224 PHE B N 1
ATOM 5110 C CA . PHE B 1 224 ? 10.32 -4.812 -26.688 1 98.62 224 PHE B CA 1
ATOM 5111 C C . PHE B 1 224 ? 10.391 -5.008 -28.203 1 98.62 224 PHE B C 1
ATOM 5113 O O . PHE B 1 224 ? 10.711 -4.074 -28.938 1 98.62 224 PHE B O 1
ATOM 5120 N N . ARG B 1 225 ? 10.203 -6.203 -28.656 1 98.44 225 ARG B N 1
ATOM 5121 C CA . ARG B 1 225 ? 9.891 -6.52 -30.047 1 98.44 225 ARG B CA 1
ATOM 5122 C C . ARG B 1 225 ? 8.438 -6.949 -30.203 1 98.44 225 ARG B C 1
ATOM 5124 O O . ARG B 1 225 ? 8.102 -8.109 -29.969 1 98.44 225 ARG B O 1
ATOM 5131 N N . THR B 1 226 ? 7.617 -6.051 -30.656 1 98.31 226 THR B N 1
ATOM 5132 C CA . THR B 1 226 ? 6.18 -6.297 -30.734 1 98.31 226 THR B CA 1
ATOM 5133 C C . THR B 1 226 ? 5.805 -6.863 -32.094 1 98.31 226 THR B C 1
ATOM 5135 O O . THR B 1 226 ? 6.582 -6.77 -33.031 1 98.31 226 THR B O 1
ATOM 5138 N N . ASN B 1 227 ? 4.633 -7.492 -32.156 1 98.25 227 ASN B N 1
ATOM 5139 C CA . ASN B 1 227 ? 4.148 -8.102 -33.406 1 98.25 227 ASN B CA 1
ATOM 5140 C C . ASN B 1 227 ? 5.215 -8.977 -34.031 1 98.25 227 ASN B C 1
ATOM 5142 O O . ASN B 1 227 ? 5.441 -8.906 -35.25 1 98.25 227 ASN B O 1
ATOM 5146 N N . THR B 1 228 ? 5.859 -9.656 -33.188 1 97.94 228 THR B N 1
ATOM 5147 C CA . THR B 1 228 ? 7.016 -10.453 -33.562 1 97.94 228 THR B CA 1
ATOM 5148 C C . THR B 1 228 ? 6.957 -11.844 -32.938 1 97.94 228 THR B C 1
ATOM 5150 O O . THR B 1 228 ? 6.418 -12.016 -31.859 1 97.94 228 THR B O 1
ATOM 5153 N N . THR B 1 229 ? 7.375 -12.836 -33.625 1 97.19 229 THR B N 1
ATOM 5154 C CA . THR B 1 229 ? 7.426 -14.203 -33.125 1 97.19 229 THR B CA 1
ATOM 5155 C C . THR B 1 229 ? 8.766 -14.852 -33.438 1 97.19 229 THR B C 1
ATOM 5157 O O . THR B 1 229 ? 9.562 -14.297 -34.219 1 97.19 229 THR B O 1
ATOM 5160 N N . ILE B 1 230 ? 9.07 -15.969 -32.812 1 98.31 230 ILE B N 1
ATOM 5161 C CA . ILE B 1 230 ? 10.305 -16.719 -33.031 1 98.31 230 ILE B CA 1
ATOM 5162 C C . ILE B 1 230 ? 10.031 -17.891 -33.969 1 98.31 230 ILE B C 1
ATOM 5164 O O . ILE B 1 230 ? 9.148 -18.703 -33.719 1 98.31 230 ILE B O 1
ATOM 5168 N N . GLU B 1 231 ? 10.82 -18.031 -34.969 1 97.81 231 GLU B N 1
ATOM 5169 C CA . GLU B 1 231 ? 10.633 -19.078 -35.969 1 97.81 231 GLU B CA 1
ATOM 5170 C C . GLU B 1 231 ? 11.547 -20.281 -35.688 1 97.81 231 GLU B C 1
ATOM 5172 O O . GLU B 1 231 ? 11.195 -21.422 -36 1 97.81 231 GLU B O 1
ATOM 5177 N N . LYS B 1 232 ? 12.688 -19.922 -35.281 1 98.06 232 LYS B N 1
ATOM 5178 C CA . LYS B 1 232 ? 13.711 -20.953 -35.094 1 98.06 232 LYS B CA 1
ATOM 5179 C C . LYS B 1 232 ? 14.734 -20.516 -34.062 1 98.06 232 LYS B C 1
ATOM 5181 O O . LYS B 1 232 ? 15.031 -19.328 -33.906 1 98.06 232 LYS B O 1
ATOM 5186 N N . ILE B 1 233 ? 15.188 -21.531 -33.281 1 98.62 233 ILE B N 1
ATOM 5187 C CA . ILE B 1 233 ? 16.266 -21.328 -32.312 1 98.62 233 ILE B CA 1
ATOM 5188 C C . ILE B 1 233 ? 17.453 -22.219 -32.656 1 98.62 233 ILE B C 1
ATOM 5190 O O . ILE B 1 233 ? 17.312 -23.422 -32.875 1 98.62 233 ILE B O 1
ATOM 5194 N N . GLU B 1 234 ? 18.594 -21.641 -32.781 1 98.44 234 GLU B N 1
ATOM 5195 C CA . GLU B 1 234 ? 19.812 -22.391 -33.094 1 98.44 234 GLU B CA 1
ATOM 5196 C C . GLU B 1 234 ? 20.906 -22.125 -32.062 1 98.44 234 GLU B C 1
ATOM 5198 O O . GLU B 1 234 ? 21.141 -20.984 -31.688 1 98.44 234 GLU B O 1
ATOM 5203 N N . LYS B 1 235 ? 21.516 -23.203 -31.641 1 97.88 235 LYS B N 1
ATOM 5204 C CA . LYS B 1 235 ? 22.703 -23.047 -30.797 1 97.88 235 LYS B CA 1
ATOM 5205 C C . LYS B 1 235 ? 23.906 -22.672 -31.656 1 97.88 235 LYS B C 1
ATOM 5207 O O . LYS B 1 235 ? 24.266 -23.391 -32.594 1 97.88 235 LYS B O 1
ATOM 5212 N N . VAL B 1 236 ? 24.484 -21.562 -31.375 1 97.62 236 VAL B N 1
ATOM 5213 C CA . VAL B 1 236 ? 25.688 -21.125 -32.062 1 97.62 236 VAL B CA 1
ATOM 5214 C C . VAL B 1 236 ? 26.781 -20.844 -31.031 1 97.62 236 VAL B C 1
ATOM 5216 O O . VAL B 1 236 ? 26.562 -20.969 -29.812 1 97.62 236 VAL B O 1
ATOM 5219 N N . GLU B 1 237 ? 28.016 -20.516 -31.438 1 96.94 237 GLU B N 1
ATOM 5220 C CA . GLU B 1 237 ? 29.156 -20.312 -30.562 1 96.94 237 GLU B CA 1
ATOM 5221 C C . GLU B 1 237 ? 28.875 -19.188 -29.562 1 96.94 237 GLU B C 1
ATOM 5223 O O . GLU B 1 237 ? 29.281 -19.281 -28.391 1 96.94 237 GLU B O 1
ATOM 5228 N N . GLU B 1 238 ? 28.156 -18.219 -30.047 1 97.06 238 GLU B N 1
ATOM 5229 C CA . GLU B 1 238 ? 27.953 -17.031 -29.25 1 97.06 238 GLU B CA 1
ATOM 5230 C C . GLU B 1 238 ? 26.75 -17.188 -28.312 1 97.06 238 GLU B C 1
ATOM 5232 O O . GLU B 1 238 ? 26.531 -16.359 -27.438 1 97.06 238 GLU B O 1
ATOM 5237 N N . GLY B 1 239 ? 25.953 -18.203 -28.453 1 97.88 239 GLY B N 1
ATOM 5238 C CA . GLY B 1 239 ? 24.766 -18.422 -27.656 1 97.88 239 GLY B CA 1
ATOM 5239 C C . GLY B 1 239 ? 23.625 -19.016 -28.453 1 97.88 239 GLY B C 1
ATOM 5240 O O . GLY B 1 239 ? 23.812 -19.953 -29.234 1 97.88 239 GLY B O 1
ATOM 5241 N N . LEU B 1 240 ? 22.406 -18.562 -28.141 1 98.69 240 LEU B N 1
ATOM 5242 C CA . LEU B 1 240 ? 21.234 -18.969 -28.891 1 98.69 240 LEU B CA 1
ATOM 5243 C C . LEU B 1 240 ? 20.859 -17.922 -29.938 1 98.69 240 LEU B C 1
ATOM 5245 O O . LEU B 1 240 ? 20.594 -16.766 -29.594 1 98.69 240 LEU B O 1
ATOM 5249 N N . LYS B 1 241 ? 20.891 -18.328 -31.156 1 98.75 241 LYS B N 1
ATOM 5250 C CA . LYS B 1 241 ? 20.422 -17.453 -32.219 1 98.75 241 LYS B CA 1
ATOM 5251 C C . LYS B 1 241 ? 18.922 -17.625 -32.469 1 98.75 241 LYS B C 1
ATOM 5253 O O . LYS B 1 241 ? 18.453 -18.734 -32.75 1 98.75 241 LYS B O 1
ATOM 5258 N N . LEU B 1 242 ? 18.188 -16.562 -32.312 1 98.81 242 LEU B N 1
ATOM 5259 C CA . LEU B 1 242 ? 16.734 -16.562 -32.562 1 98.81 242 LEU B CA 1
ATOM 5260 C C . LEU B 1 242 ? 16.422 -15.953 -33.906 1 98.81 242 LEU B C 1
ATOM 5262 O O . LEU B 1 242 ? 16.781 -14.805 -34.188 1 98.81 242 LEU B O 1
ATOM 5266 N N . THR B 1 243 ? 15.844 -16.719 -34.75 1 98.62 243 THR B N 1
ATOM 5267 C CA . THR B 1 243 ? 15.312 -16.203 -36 1 98.62 243 THR B CA 1
ATOM 5268 C C . THR B 1 243 ? 13.883 -15.695 -35.812 1 98.62 243 THR B C 1
ATOM 5270 O O . THR B 1 243 ? 13.008 -16.453 -35.375 1 98.62 243 THR B O 1
ATOM 5273 N N . LEU B 1 244 ? 13.727 -14.445 -36.094 1 98.31 244 LEU B N 1
ATOM 5274 C CA . LEU B 1 244 ? 12.461 -13.789 -35.812 1 98.31 244 LEU B CA 1
ATOM 5275 C C . LEU B 1 244 ? 11.664 -13.547 -37.094 1 98.31 244 LEU B C 1
ATOM 5277 O O . LEU B 1 244 ? 12.242 -13.5 -38.188 1 98.31 244 LEU B O 1
ATOM 5281 N N . THR B 1 245 ? 10.398 -13.477 -36.969 1 97.31 245 THR B N 1
ATOM 5282 C CA . THR B 1 245 ? 9.492 -13.109 -38.062 1 97.31 245 THR B CA 1
ATOM 5283 C C . THR B 1 245 ? 8.422 -12.141 -37.594 1 97.31 245 THR B C 1
ATOM 5285 O O . THR B 1 245 ? 8.18 -12.031 -36.375 1 97.31 245 THR B O 1
ATOM 5288 N N . GLY B 1 246 ? 7.734 -11.445 -38.5 1 96.62 246 GLY B N 1
ATOM 5289 C CA . GLY B 1 246 ? 6.793 -10.383 -38.188 1 96.62 246 GLY B CA 1
ATOM 5290 C C . GLY B 1 246 ? 7.336 -8.992 -38.5 1 96.62 246 GLY B C 1
ATOM 5291 O O . GLY B 1 246 ? 7.949 -8.773 -39.531 1 96.62 246 GLY B O 1
ATOM 5292 N N . ASP B 1 247 ? 7.051 -8.062 -37.531 1 95.75 247 ASP B N 1
ATOM 5293 C CA . ASP B 1 247 ? 7.453 -6.676 -37.781 1 95.75 247 ASP B CA 1
ATOM 5294 C C . ASP B 1 247 ? 8.969 -6.512 -37.625 1 95.75 247 ASP B C 1
ATOM 5296 O O . ASP B 1 247 ? 9.562 -5.652 -38.281 1 95.75 247 ASP B O 1
ATOM 5300 N N . ASP B 1 248 ? 9.5 -7.332 -36.719 1 92.88 248 ASP B N 1
ATOM 5301 C CA . ASP B 1 248 ? 10.945 -7.312 -36.531 1 92.88 248 ASP B CA 1
ATOM 5302 C C . ASP B 1 248 ? 11.578 -8.641 -36.969 1 92.88 248 ASP B C 1
ATOM 5304 O O . ASP B 1 248 ? 11.289 -9.688 -36.375 1 92.88 248 ASP B O 1
ATOM 5308 N N . THR B 1 249 ? 12.531 -8.555 -37.906 1 95.69 249 THR B N 1
ATOM 5309 C CA . THR B 1 249 ? 13.094 -9.797 -38.438 1 95.69 249 THR B CA 1
ATOM 5310 C C . THR B 1 249 ? 14.578 -9.898 -38.125 1 95.69 249 THR B C 1
ATOM 5312 O O . THR B 1 249 ? 15.227 -10.883 -38.469 1 95.69 249 THR B O 1
ATOM 5315 N N . GLU B 1 250 ? 15.086 -8.883 -37.531 1 96.81 250 GLU B N 1
ATOM 5316 C CA . GLU B 1 250 ? 16.5 -8.938 -37.156 1 96.81 250 GLU B CA 1
ATOM 5317 C C . GLU B 1 250 ? 16.766 -10.023 -36.125 1 96.81 250 GLU B C 1
ATOM 5319 O O . GLU B 1 250 ? 16.156 -10.016 -35.031 1 96.81 250 GLU B O 1
ATOM 5324 N N . PRO B 1 251 ? 17.625 -10.922 -36.469 1 97.62 251 PRO B N 1
ATOM 5325 C CA . PRO B 1 251 ? 17.891 -11.984 -35.5 1 97.62 251 PRO B CA 1
ATOM 5326 C C . PRO B 1 251 ? 18.5 -11.461 -34.188 1 97.62 251 PRO B C 1
ATOM 5328 O O . PRO B 1 251 ? 19.078 -10.375 -34.188 1 97.62 251 PRO B O 1
ATOM 5331 N N . LEU B 1 252 ? 18.312 -12.281 -33.219 1 98 252 LEU B N 1
ATOM 5332 C CA . LEU B 1 252 ? 18.875 -11.969 -31.891 1 98 252 LEU B CA 1
ATOM 5333 C C . LEU B 1 252 ? 19.797 -13.094 -31.422 1 98 252 LEU B C 1
ATOM 5335 O O . LEU B 1 252 ? 19.5 -14.273 -31.625 1 98 252 LEU B O 1
ATOM 5339 N N . ILE B 1 253 ? 20.891 -12.766 -30.828 1 98.5 253 ILE B N 1
ATOM 5340 C CA . ILE B 1 253 ? 21.734 -13.727 -30.125 1 98.5 253 ILE B CA 1
ATOM 5341 C C . ILE B 1 253 ? 21.672 -13.469 -28.625 1 98.5 253 ILE B C 1
ATOM 5343 O O . ILE B 1 253 ? 21.984 -12.367 -28.156 1 98.5 253 ILE B O 1
ATOM 5347 N N . VAL B 1 254 ? 21.266 -14.477 -27.891 1 98.75 254 VAL B N 1
ATOM 5348 C CA . VAL B 1 254 ? 21.109 -14.32 -26.453 1 98.75 254 VAL B CA 1
ATOM 5349 C C . VAL B 1 254 ? 21.734 -15.508 -25.719 1 98.75 254 VAL B C 1
ATOM 5351 O O . VAL B 1 254 ? 22.078 -16.516 -26.344 1 98.75 254 VAL B O 1
ATOM 5354 N N . ASP B 1 255 ? 21.906 -15.391 -24.391 1 98.62 255 ASP B N 1
ATOM 5355 C CA . ASP B 1 255 ? 22.453 -16.453 -23.562 1 98.62 255 ASP B CA 1
ATOM 5356 C C . ASP B 1 255 ? 21.359 -17.422 -23.125 1 98.62 255 ASP B C 1
ATOM 5358 O O . ASP B 1 255 ? 21.625 -18.609 -22.891 1 98.62 255 ASP B O 1
ATOM 5362 N N . ALA B 1 256 ? 20.141 -16.969 -22.953 1 98.62 256 ALA B N 1
ATOM 5363 C CA . ALA B 1 256 ? 19 -17.781 -22.547 1 98.62 256 ALA B CA 1
ATOM 5364 C C . ALA B 1 256 ? 17.703 -17.219 -23.109 1 98.62 256 ALA B C 1
ATOM 5366 O O . ALA B 1 256 ? 17.547 -16 -23.25 1 98.62 256 ALA B O 1
ATOM 5367 N N . LEU B 1 257 ? 16.797 -18.078 -23.5 1 98.75 257 LEU B N 1
ATOM 5368 C CA . LEU B 1 257 ? 15.438 -17.75 -23.938 1 98.75 257 LEU B CA 1
ATOM 5369 C C . LEU B 1 257 ? 14.398 -18.391 -23.031 1 98.75 257 LEU B C 1
ATOM 5371 O O . LEU B 1 257 ? 14.32 -19.609 -22.922 1 98.75 257 LEU B O 1
ATOM 5375 N N . LEU B 1 258 ? 13.648 -17.578 -22.312 1 98.69 258 LEU B N 1
ATOM 5376 C CA . LEU B 1 258 ? 12.516 -18.047 -21.531 1 98.69 258 LEU B CA 1
ATOM 5377 C C . LEU B 1 258 ? 11.266 -18.172 -22.406 1 98.69 258 LEU B C 1
ATOM 5379 O O . LEU B 1 258 ? 10.82 -17.172 -22.984 1 98.69 258 LEU B O 1
ATOM 5383 N N . CYS B 1 259 ? 10.766 -19.328 -22.453 1 98.19 259 CYS B N 1
ATOM 5384 C CA . CYS B 1 259 ? 9.477 -19.531 -23.109 1 98.19 259 CYS B CA 1
ATOM 5385 C C . CYS B 1 259 ? 8.328 -19.359 -22.125 1 98.19 259 CYS B C 1
ATOM 5387 O O . CYS B 1 259 ? 7.945 -20.312 -21.438 1 98.19 259 CYS B O 1
ATOM 5389 N N . ALA B 1 260 ? 7.762 -18.188 -22.078 1 97.69 260 ALA B N 1
ATOM 5390 C CA . ALA B 1 260 ? 6.586 -17.875 -21.266 1 97.69 260 ALA B CA 1
ATOM 5391 C C . ALA B 1 260 ? 5.348 -17.719 -22.141 1 97.69 260 ALA B C 1
ATOM 5393 O O . ALA B 1 260 ? 4.691 -16.672 -22.125 1 97.69 260 ALA B O 1
ATOM 5394 N N . THR B 1 261 ? 4.98 -18.766 -22.828 1 96 261 THR B N 1
ATOM 5395 C CA . THR B 1 261 ? 3.996 -18.672 -23.906 1 96 261 THR B CA 1
ATOM 5396 C C . THR B 1 261 ? 2.688 -19.344 -23.484 1 96 261 THR B C 1
ATOM 5398 O O . THR B 1 261 ? 1.8 -19.547 -24.328 1 96 261 THR B O 1
ATOM 5401 N N . GLY B 1 262 ? 2.605 -19.688 -22.266 1 93.94 262 GLY B N 1
ATOM 5402 C CA . GLY B 1 262 ? 1.34 -20.234 -21.797 1 93.94 262 GLY B CA 1
ATOM 5403 C C . GLY B 1 262 ? 1.506 -21.453 -20.906 1 93.94 262 GLY B C 1
ATOM 5404 O O . GLY B 1 262 ? 2.613 -21.969 -20.75 1 93.94 262 GLY B O 1
ATOM 5405 N N . ARG B 1 263 ? 0.401 -21.797 -20.234 1 95.75 263 ARG B N 1
ATOM 5406 C CA . ARG B 1 263 ? 0.307 -22.969 -19.375 1 95.75 263 ARG B CA 1
ATOM 5407 C C . ARG B 1 263 ? -0.953 -23.766 -19.688 1 95.75 263 ARG B C 1
ATOM 5409 O O . ARG B 1 263 ? -1.907 -23.234 -20.266 1 95.75 263 ARG B O 1
ATOM 5416 N N . GLN B 1 264 ? -0.927 -25.016 -19.438 1 96.81 264 GLN B N 1
ATOM 5417 C CA . GLN B 1 264 ? -2.092 -25.875 -19.609 1 96.81 264 GLN B CA 1
ATOM 5418 C C . GLN B 1 264 ? -2.266 -26.812 -18.406 1 96.81 264 GLN B C 1
ATOM 5420 O O . GLN B 1 264 ? -1.294 -27.125 -17.719 1 96.81 264 GLN B O 1
ATOM 5425 N N . PRO B 1 265 ? -3.523 -27.234 -18.109 1 98.19 265 PRO B N 1
ATOM 5426 C CA . PRO B 1 265 ? -3.756 -28.156 -17 1 98.19 265 PRO B CA 1
ATOM 5427 C C . PRO B 1 265 ? -2.865 -29.391 -17.078 1 98.19 265 PRO B C 1
ATOM 5429 O O . PRO B 1 265 ? -2.637 -29.938 -18.156 1 98.19 265 PRO B O 1
ATOM 5432 N N . LYS B 1 266 ? -2.359 -29.812 -15.922 1 97.19 266 LYS B N 1
ATOM 5433 C CA . LYS B 1 266 ? -1.474 -30.969 -15.82 1 97.19 266 LYS B CA 1
ATOM 5434 C C . LYS B 1 266 ? -2.271 -32.25 -15.648 1 97.19 266 LYS B C 1
ATOM 5436 O O . LYS B 1 266 ? -2.207 -32.875 -14.594 1 97.19 266 LYS B O 1
ATOM 5441 N N . LEU B 1 267 ? -2.893 -32.75 -16.734 1 98.06 267 LEU B N 1
ATOM 5442 C CA . LEU B 1 267 ? -3.861 -33.844 -16.594 1 98.06 267 LEU B CA 1
ATOM 5443 C C . LEU B 1 267 ? -3.264 -35.188 -17.047 1 98.06 267 LEU B C 1
ATOM 5445 O O . LEU B 1 267 ? -3.844 -36.25 -16.812 1 98.06 267 LEU B O 1
ATOM 5449 N N . ASP B 1 268 ? -2.059 -35.125 -17.656 1 95.69 268 ASP B N 1
ATOM 5450 C CA . ASP B 1 268 ? -1.457 -36.312 -18.266 1 95.69 268 ASP B CA 1
ATOM 5451 C C . ASP B 1 268 ? -1.244 -37.406 -17.219 1 95.69 268 ASP B C 1
ATOM 5453 O O . ASP B 1 268 ? -0.705 -37.156 -16.141 1 95.69 268 ASP B O 1
ATOM 5457 N N . GLY B 1 269 ? -1.7 -38.594 -17.578 1 96.38 269 GLY B N 1
ATOM 5458 C CA . GLY B 1 269 ? -1.388 -39.75 -16.75 1 96.38 269 GLY B CA 1
ATOM 5459 C C . GLY B 1 269 ? -2.373 -39.938 -15.617 1 96.38 269 GLY B C 1
ATOM 5460 O O . GLY B 1 269 ? -2.295 -40.938 -14.891 1 96.38 269 GLY B O 1
ATOM 5461 N N . LEU B 1 270 ? -3.4 -39.094 -15.484 1 98.25 270 LEU B N 1
ATOM 5462 C CA . LEU B 1 270 ? -4.344 -39.188 -14.375 1 98.25 270 LEU B CA 1
ATOM 5463 C C . LEU B 1 270 ? -5.379 -40.281 -14.633 1 98.25 270 LEU B C 1
ATOM 5465 O O . LEU B 1 270 ? -6.047 -40.75 -13.703 1 98.25 270 LEU B O 1
ATOM 5469 N N . ASN B 1 271 ? -5.562 -40.719 -15.883 1 98.25 271 ASN B N 1
ATOM 5470 C CA . ASN B 1 271 ? -6.566 -41.688 -16.297 1 98.25 271 ASN B CA 1
ATOM 5471 C C . ASN B 1 271 ? -7.969 -41.281 -15.859 1 98.25 271 ASN B C 1
ATOM 5473 O O . ASN B 1 271 ? -8.703 -42.062 -15.258 1 98.25 271 ASN B O 1
ATOM 5477 N N . LEU B 1 272 ? -8.266 -39.969 -16.156 1 98.56 272 LEU B N 1
ATOM 5478 C CA . LEU B 1 272 ? -9.547 -39.406 -15.773 1 98.56 272 LEU B CA 1
ATOM 5479 C C . LEU B 1 272 ? -10.703 -40.219 -16.359 1 98.56 272 LEU B C 1
ATOM 5481 O O . LEU B 1 272 ? -11.766 -40.312 -15.758 1 98.56 272 LEU B O 1
ATOM 5485 N N . GLU B 1 273 ? -10.5 -40.781 -17.484 1 97.19 273 GLU B N 1
ATOM 5486 C CA . GLU B 1 273 ? -11.523 -41.531 -18.188 1 97.19 273 GLU B CA 1
ATOM 5487 C C . GLU B 1 273 ? -11.961 -42.75 -17.375 1 97.19 273 GLU B C 1
ATOM 5489 O O . GLU B 1 273 ? -13.133 -43.125 -17.422 1 97.19 273 GLU B O 1
ATOM 5494 N N . ASN B 1 274 ? -11.047 -43.344 -16.656 1 98.06 274 ASN B N 1
ATOM 5495 C CA . ASN B 1 274 ? -11.359 -44.5 -15.828 1 98.06 274 ASN B CA 1
ATOM 5496 C C . ASN B 1 274 ? -12.367 -44.156 -14.742 1 98.06 274 ASN B C 1
ATOM 5498 O O . ASN B 1 274 ? -13.055 -45.031 -14.211 1 98.06 274 ASN B O 1
ATOM 5502 N N . ALA B 1 275 ? -12.422 -42.875 -14.422 1 98 275 ALA B N 1
ATOM 5503 C CA . ALA B 1 275 ? -13.281 -42.469 -13.32 1 98 275 ALA B CA 1
ATOM 5504 C C . ALA B 1 275 ? -14.508 -41.719 -13.836 1 98 275 ALA B C 1
ATOM 5506 O O . ALA B 1 275 ? -15.312 -41.219 -13.047 1 98 275 ALA B O 1
ATOM 5507 N N . GLY B 1 276 ? -14.609 -41.562 -15.125 1 97.62 276 GLY B N 1
ATOM 5508 C CA . GLY B 1 276 ? -15.758 -40.875 -15.703 1 97.62 276 GLY B CA 1
ATOM 5509 C C . GLY B 1 276 ? -15.703 -39.375 -15.531 1 97.62 276 GLY B C 1
ATOM 5510 O O . GLY B 1 276 ? -16.734 -38.719 -15.367 1 97.62 276 GLY B O 1
ATOM 5511 N N . VAL B 1 277 ? -14.531 -38.781 -15.5 1 98.5 277 VAL B N 1
ATOM 5512 C CA . VAL B 1 277 ? -14.352 -37.344 -15.359 1 98.5 277 VAL B CA 1
ATOM 5513 C C . VAL B 1 277 ? -14.148 -36.688 -16.734 1 98.5 277 VAL B C 1
ATOM 5515 O O . VAL B 1 277 ? -13.258 -37.094 -17.484 1 98.5 277 VAL B O 1
ATOM 5518 N N . GLU B 1 278 ? -14.945 -35.719 -17.062 1 98.19 278 GLU B N 1
ATOM 5519 C CA . GLU B 1 278 ? -14.914 -35.062 -18.359 1 98.19 278 GLU B CA 1
ATOM 5520 C C . GLU B 1 278 ? -13.992 -33.844 -18.359 1 98.19 278 GLU B C 1
ATOM 5522 O O . GLU B 1 278 ? -13.836 -33.188 -17.328 1 98.19 278 GLU B O 1
ATOM 5527 N N . THR B 1 279 ? -13.398 -33.656 -19.469 1 98.31 279 THR B N 1
ATOM 5528 C CA . THR B 1 279 ? -12.609 -32.438 -19.688 1 98.31 279 THR B CA 1
ATOM 5529 C C . THR B 1 279 ? -13.188 -31.609 -20.828 1 98.31 279 THR B C 1
ATOM 5531 O O . THR B 1 279 ? -13.828 -32.156 -21.734 1 98.31 279 THR B O 1
ATOM 5534 N N . ILE B 1 280 ? -13.109 -30.312 -20.734 1 97.69 280 ILE B N 1
ATOM 5535 C CA . ILE B 1 280 ? -13.5 -29.375 -21.766 1 97.69 280 ILE B CA 1
ATOM 5536 C C . ILE B 1 280 ? -12.312 -28.484 -22.125 1 97.69 280 ILE B C 1
ATOM 5538 O O . ILE B 1 280 ? -11.781 -27.766 -21.266 1 97.69 280 ILE B O 1
ATOM 5542 N N . LYS B 1 281 ? -11.906 -28.484 -23.406 1 96 281 LYS B N 1
ATOM 5543 C CA . LYS B 1 281 ? -10.805 -27.672 -23.906 1 96 281 LYS B CA 1
ATOM 5544 C C . LYS B 1 281 ? -9.531 -27.906 -23.094 1 96 281 LYS B C 1
ATOM 5546 O O . LYS B 1 281 ? -8.867 -26.953 -22.688 1 96 281 LYS B O 1
ATOM 5551 N N . GLY B 1 282 ? -9.383 -29.125 -22.672 1 96.69 282 GLY B N 1
ATOM 5552 C CA . GLY B 1 282 ? -8.141 -29.531 -22.031 1 96.69 282 GLY B CA 1
ATOM 5553 C C . GLY B 1 282 ? -8.148 -29.312 -20.531 1 96.69 282 GLY B C 1
ATOM 5554 O O . GLY B 1 282 ? -7.156 -29.625 -19.859 1 96.69 282 GLY B O 1
ATOM 5555 N N . ALA B 1 283 ? -9.234 -28.844 -19.953 1 98.62 283 ALA B N 1
ATOM 5556 C CA . ALA B 1 283 ? -9.359 -28.625 -18.516 1 98.62 283 ALA B CA 1
ATOM 5557 C C . ALA B 1 283 ? -10.484 -29.469 -17.922 1 98.62 283 ALA B C 1
ATOM 5559 O O . ALA B 1 283 ? -11.445 -29.812 -18.625 1 98.62 283 ALA B O 1
ATOM 5560 N N . ILE B 1 284 ? -10.352 -29.828 -16.656 1 98.81 284 ILE B N 1
ATOM 5561 C CA . ILE B 1 284 ? -11.406 -30.609 -16.016 1 98.81 284 ILE B CA 1
ATOM 5562 C C . ILE B 1 284 ? -12.695 -29.781 -15.945 1 98.81 284 ILE B C 1
ATOM 5564 O O . ILE B 1 284 ? -12.688 -28.656 -15.461 1 98.81 284 ILE B O 1
ATOM 5568 N N . ALA B 1 285 ? -13.789 -30.328 -16.5 1 98.44 285 ALA B N 1
ATOM 5569 C CA . ALA B 1 285 ? -15.086 -29.656 -16.438 1 98.44 285 ALA B CA 1
ATOM 5570 C C . ALA B 1 285 ? -15.656 -29.719 -15.023 1 98.44 285 ALA B C 1
ATOM 5572 O O . ALA B 1 285 ? -15.781 -30.812 -14.445 1 98.44 285 ALA B O 1
ATOM 5573 N N . VAL B 1 286 ? -15.984 -28.594 -14.453 1 98.12 286 VAL B N 1
ATOM 5574 C CA . VAL B 1 286 ? -16.547 -28.594 -13.109 1 98.12 286 VAL B CA 1
ATOM 5575 C C . VAL B 1 286 ? -17.719 -27.625 -13.039 1 98.12 286 VAL B C 1
ATOM 5577 O O . VAL B 1 286 ? -17.812 -26.688 -13.836 1 98.12 286 VAL B O 1
ATOM 5580 N N . THR B 1 287 ? -18.609 -27.875 -12.086 1 96.19 287 THR B N 1
ATOM 5581 C CA . THR B 1 287 ? -19.672 -26.938 -11.742 1 96.19 287 THR B CA 1
ATOM 5582 C C . THR B 1 287 ? -19.125 -25.766 -10.914 1 96.19 287 THR B C 1
ATOM 5584 O O . THR B 1 287 ? -17.938 -25.734 -10.609 1 96.19 287 THR B O 1
ATOM 5587 N N . GLN B 1 288 ? -19.984 -24.875 -10.57 1 92.94 288 GLN B N 1
ATOM 5588 C CA . GLN B 1 288 ? -19.594 -23.719 -9.766 1 92.94 288 GLN B CA 1
ATOM 5589 C C . GLN B 1 288 ? -19.016 -24.156 -8.422 1 92.94 288 GLN B C 1
ATOM 5591 O O . GLN B 1 288 ? -18.125 -23.484 -7.879 1 92.94 288 GLN B O 1
ATOM 5596 N N . ASP B 1 289 ? -19.469 -25.281 -7.973 1 92.94 289 ASP B N 1
ATOM 5597 C CA . ASP B 1 289 ? -19.047 -25.766 -6.664 1 92.94 289 ASP B CA 1
ATOM 5598 C C . ASP B 1 289 ? -17.875 -26.75 -6.797 1 92.94 289 ASP B C 1
ATOM 5600 O O . ASP B 1 289 ? -17.578 -27.5 -5.867 1 92.94 289 ASP B O 1
ATOM 5604 N N . SER B 1 290 ? -17.234 -26.859 -7.914 1 97.38 290 SER B N 1
ATOM 5605 C CA . SER B 1 290 ? -16 -27.594 -8.172 1 97.38 290 SER B CA 1
ATOM 5606 C C . SER B 1 290 ? -16.266 -29.078 -8.32 1 97.38 290 SER B C 1
ATOM 5608 O O . SER B 1 290 ? -15.359 -29.891 -8.148 1 97.38 290 SER B O 1
ATOM 5610 N N . ARG B 1 291 ? -17.562 -29.422 -8.57 1 98.06 291 ARG B N 1
ATOM 5611 C CA . ARG B 1 291 ? -17.906 -30.828 -8.773 1 98.06 291 ARG B CA 1
ATOM 5612 C C . ARG B 1 291 ? -17.734 -31.219 -10.242 1 98.06 291 ARG B C 1
ATOM 5614 O O . ARG B 1 291 ? -18.141 -30.469 -11.141 1 98.06 291 ARG B O 1
ATOM 5621 N N . THR B 1 292 ? -17.125 -32.406 -10.477 1 98.5 292 THR B N 1
ATOM 5622 C CA . THR B 1 292 ? -16.953 -32.906 -11.836 1 98.5 292 THR B CA 1
ATOM 5623 C C . THR B 1 292 ? -18.219 -33.625 -12.312 1 98.5 292 THR B C 1
ATOM 5625 O O . THR B 1 292 ? -19.266 -33.562 -11.656 1 98.5 292 THR B O 1
ATOM 5628 N N . THR B 1 293 ? -18.094 -34.219 -13.492 1 97.62 293 THR B N 1
ATOM 5629 C CA . THR B 1 293 ? -19.188 -35 -14.023 1 97.62 293 THR B CA 1
ATOM 5630 C C . THR B 1 293 ? -19.422 -36.25 -13.172 1 97.62 293 THR B C 1
ATOM 5632 O O . THR B 1 293 ? -20.469 -36.906 -13.281 1 97.62 293 THR B O 1
ATOM 5635 N N . GLN B 1 294 ? -18.422 -36.688 -12.453 1 97.81 294 GLN B N 1
ATOM 5636 C CA . GLN B 1 294 ? -18.562 -37.75 -11.477 1 97.81 294 GLN B CA 1
ATOM 5637 C C . GLN B 1 294 ? -18.891 -37.219 -10.094 1 97.81 294 GLN B C 1
ATOM 5639 O O . GLN B 1 294 ? -18.125 -36.406 -9.539 1 97.81 294 GLN B O 1
ATOM 5644 N N . SER B 1 295 ? -19.938 -37.625 -9.445 1 97.56 295 SER B N 1
ATOM 5645 C CA . SER B 1 295 ? -20.547 -36.969 -8.289 1 97.56 295 SER B CA 1
ATOM 5646 C C . SER B 1 295 ? -19.594 -36.969 -7.098 1 97.56 295 SER B C 1
ATOM 5648 O O . SER B 1 295 ? -19.641 -36.062 -6.27 1 97.56 295 SER B O 1
ATOM 5650 N N . ASN B 1 296 ? -18.766 -37.938 -6.977 1 98.38 296 ASN B N 1
ATOM 5651 C CA . ASN B 1 296 ? -17.891 -38.031 -5.809 1 98.38 296 ASN B CA 1
ATOM 5652 C C . ASN B 1 296 ? -16.516 -37.438 -6.098 1 98.38 296 ASN B C 1
ATOM 5654 O O . ASN B 1 296 ? -15.625 -37.5 -5.246 1 98.38 296 ASN B O 1
ATOM 5658 N N . ILE B 1 297 ? -16.25 -36.906 -7.312 1 98.88 297 ILE B N 1
ATOM 5659 C CA . ILE B 1 297 ? -14.938 -36.375 -7.703 1 98.88 297 ILE B CA 1
ATOM 5660 C C . ILE B 1 297 ? -15.031 -34.875 -7.961 1 98.88 297 ILE B C 1
ATOM 5662 O O . ILE B 1 297 ? -15.945 -34.438 -8.656 1 98.88 297 ILE B O 1
ATOM 5666 N N . PHE B 1 298 ? -14.117 -34.125 -7.367 1 98.88 298 PHE B N 1
ATOM 5667 C CA . PHE B 1 298 ? -14.047 -32.656 -7.449 1 98.88 298 PHE B CA 1
ATOM 5668 C C . PHE B 1 298 ? -12.703 -32.219 -8.016 1 98.88 298 PHE B C 1
ATOM 5670 O O . PHE B 1 298 ? -11.758 -33 -8.07 1 98.88 298 PHE B O 1
ATOM 5677 N N . ALA B 1 299 ? -12.648 -30.969 -8.508 1 98.88 299 ALA B N 1
ATOM 5678 C CA . ALA B 1 299 ? -11.391 -30.391 -8.984 1 98.88 299 ALA B CA 1
ATOM 5679 C C . ALA B 1 299 ? -11.32 -28.906 -8.688 1 98.88 299 ALA B C 1
ATOM 5681 O O . ALA B 1 299 ? -12.328 -28.188 -8.797 1 98.88 299 ALA B O 1
ATOM 5682 N N . VAL B 1 300 ? -10.133 -28.406 -8.289 1 98.56 300 VAL B N 1
ATOM 5683 C CA . VAL B 1 300 ? -9.953 -27 -7.98 1 98.56 300 VAL B CA 1
ATOM 5684 C C . VAL B 1 300 ? -8.617 -26.516 -8.547 1 98.56 300 VAL B C 1
ATOM 5686 O O . VAL B 1 300 ? -7.688 -27.297 -8.727 1 98.56 300 VAL B O 1
ATOM 5689 N N . GLY B 1 301 ? -8.555 -25.172 -8.805 1 97.81 301 GLY B N 1
ATOM 5690 C CA . GLY B 1 301 ? -7.309 -24.531 -9.219 1 97.81 301 GLY B CA 1
ATOM 5691 C C . GLY B 1 301 ? -7.078 -24.594 -10.711 1 97.81 301 GLY B C 1
ATOM 5692 O O . GLY B 1 301 ? -8.031 -24.625 -11.492 1 97.81 301 GLY B O 1
ATOM 5693 N N . ASP B 1 302 ? -5.855 -24.609 -11.078 1 97.75 302 ASP B N 1
ATOM 5694 C CA . ASP B 1 302 ? -5.465 -24.359 -12.461 1 97.75 302 ASP B CA 1
ATOM 5695 C C . ASP B 1 302 ? -5.906 -25.5 -13.367 1 97.75 302 ASP B C 1
ATOM 5697 O O . ASP B 1 302 ? -6.043 -25.328 -14.586 1 97.75 302 ASP B O 1
ATOM 5701 N N . CYS B 1 303 ? -6.145 -26.703 -12.812 1 98.56 303 CYS B N 1
ATOM 5702 C CA . CYS B 1 303 ? -6.543 -27.828 -13.641 1 98.56 303 CYS B CA 1
ATOM 5703 C C . CYS B 1 303 ? -7.957 -27.641 -14.172 1 98.56 303 CYS B C 1
ATOM 5705 O O . CYS B 1 303 ? -8.383 -28.375 -15.078 1 98.56 303 CYS B O 1
ATOM 5707 N N . THR B 1 304 ? -8.688 -26.703 -13.578 1 98.19 304 THR B N 1
ATOM 5708 C CA . THR B 1 304 ? -10.031 -26.391 -14.062 1 98.19 304 THR B CA 1
ATOM 5709 C C . THR B 1 304 ? -10 -25.234 -15.047 1 98.19 304 THR B C 1
ATOM 5711 O O . THR B 1 304 ? -10.977 -25 -15.766 1 98.19 304 THR B O 1
ATOM 5714 N N . ASP B 1 305 ? -8.93 -24.406 -15.023 1 96.5 305 ASP B N 1
ATOM 5715 C CA . ASP B 1 305 ? -8.625 -23.312 -15.93 1 96.5 305 ASP B CA 1
ATOM 5716 C C . ASP B 1 305 ? -9.727 -22.25 -15.898 1 96.5 305 ASP B C 1
ATOM 5718 O O . ASP B 1 305 ? -10.062 -21.672 -16.938 1 96.5 305 ASP B O 1
ATOM 5722 N N . ARG B 1 306 ? -10.43 -22.047 -14.742 1 94.62 306 ARG B N 1
ATOM 5723 C CA . ARG B 1 306 ? -11.391 -20.953 -14.586 1 94.62 306 ARG B CA 1
ATOM 5724 C C . ARG B 1 306 ? -10.68 -19.641 -14.32 1 94.62 306 ARG B C 1
ATOM 5726 O O . ARG B 1 306 ? -10.797 -18.688 -15.109 1 94.62 306 ARG B O 1
ATOM 5733 N N . VAL B 1 307 ? -9.914 -19.469 -13.242 1 94.88 307 VAL B N 1
ATOM 5734 C CA . VAL B 1 307 ? -9.031 -18.375 -12.867 1 94.88 307 VAL B CA 1
ATOM 5735 C C . VAL B 1 307 ? -7.754 -18.922 -12.242 1 94.88 307 VAL B C 1
ATOM 5737 O O . VAL B 1 307 ? -7.797 -19.531 -11.172 1 94.88 307 VAL B O 1
ATOM 5740 N N . ASN B 1 308 ? -6.715 -18.734 -12.883 1 95.12 308 ASN B N 1
ATOM 5741 C CA . ASN B 1 308 ? -5.473 -19.391 -12.492 1 95.12 308 ASN B CA 1
ATOM 5742 C C . ASN B 1 308 ? -4.656 -18.531 -11.539 1 95.12 308 ASN B C 1
ATOM 5744 O O . ASN B 1 308 ? -3.6 -18.016 -11.914 1 95.12 308 ASN B O 1
ATOM 5748 N N . LEU B 1 309 ? -5.148 -18.328 -10.336 1 95.5 309 LEU B N 1
ATOM 5749 C CA . LEU B 1 309 ? -4.492 -17.594 -9.258 1 95.5 309 LEU B CA 1
ATOM 5750 C C . LEU B 1 309 ? -4.484 -18.406 -7.973 1 95.5 309 LEU B C 1
ATOM 5752 O O . LEU B 1 309 ? -5.465 -19.094 -7.656 1 95.5 309 LEU B O 1
ATOM 5756 N N . THR B 1 310 ? -3.443 -18.297 -7.223 1 95.81 310 THR B N 1
ATOM 5757 C CA . THR B 1 310 ? -3.252 -19.047 -5.988 1 95.81 310 THR B CA 1
ATOM 5758 C C . THR B 1 310 ? -4.402 -18.797 -5.02 1 95.81 310 THR B C 1
ATOM 5760 O O . THR B 1 310 ? -5 -19.734 -4.496 1 95.81 310 THR B O 1
ATOM 5763 N N . PRO B 1 311 ? -4.766 -17.531 -4.82 1 96 311 PRO B N 1
ATOM 5764 C CA . PRO B 1 311 ? -5.852 -17.297 -3.865 1 96 311 PRO B CA 1
ATOM 5765 C C . PRO B 1 311 ? -7.176 -17.906 -4.312 1 96 311 PRO B C 1
ATOM 5767 O O . PRO B 1 311 ? -7.988 -18.312 -3.475 1 96 311 PRO B O 1
ATOM 5770 N N . VAL B 1 312 ? -7.391 -18.047 -5.602 1 96.88 312 VAL B N 1
ATOM 5771 C CA . VAL B 1 312 ? -8.617 -18.641 -6.113 1 96.88 312 VAL B CA 1
ATOM 5772 C C . VAL B 1 312 ? -8.617 -20.141 -5.816 1 96.88 312 VAL B C 1
ATOM 5774 O O . VAL B 1 312 ? -9.617 -20.688 -5.34 1 96.88 312 VAL B O 1
ATOM 5777 N N . ALA B 1 313 ? -7.473 -20.766 -6.062 1 97.69 313 ALA B N 1
ATOM 5778 C CA . ALA B 1 313 ? -7.348 -22.203 -5.766 1 97.69 313 ALA B CA 1
ATOM 5779 C C . ALA B 1 313 ? -7.605 -22.469 -4.289 1 97.69 313 ALA B C 1
ATOM 5781 O O . ALA B 1 313 ? -8.305 -23.438 -3.943 1 97.69 313 ALA B O 1
ATOM 5782 N N . ILE B 1 314 ? -7.078 -21.656 -3.451 1 97.06 314 ILE B N 1
ATOM 5783 C CA . ILE B 1 314 ? -7.246 -21.812 -2.01 1 97.06 314 ILE B CA 1
ATOM 5784 C C . ILE B 1 314 ? -8.719 -21.641 -1.642 1 97.06 314 ILE B C 1
ATOM 5786 O O . ILE B 1 314 ? -9.281 -22.453 -0.91 1 97.06 314 ILE B O 1
ATOM 5790 N N . ALA B 1 315 ? -9.32 -20.594 -2.207 1 96.81 315 ALA B N 1
ATOM 5791 C CA . ALA B 1 315 ? -10.727 -20.312 -1.913 1 96.81 315 ALA B CA 1
ATOM 5792 C C . ALA B 1 315 ? -11.625 -21.453 -2.393 1 96.81 315 ALA B C 1
ATOM 5794 O O . ALA B 1 315 ? -12.547 -21.859 -1.681 1 96.81 315 ALA B O 1
ATOM 5795 N N . GLU B 1 316 ? -11.383 -21.938 -3.557 1 97.88 316 GLU B N 1
ATOM 5796 C CA . GLU B 1 316 ? -12.133 -23.062 -4.09 1 97.88 316 GLU B CA 1
ATOM 5797 C C . GLU B 1 316 ? -11.977 -24.297 -3.211 1 97.88 316 GLU B C 1
ATOM 5799 O O . GLU B 1 316 ? -12.961 -24.984 -2.914 1 97.88 316 GLU B O 1
ATOM 5804 N N . GLY B 1 317 ? -10.75 -24.547 -2.809 1 98.19 317 GLY B N 1
ATOM 5805 C CA . GLY B 1 317 ? -10.477 -25.688 -1.949 1 98.19 317 GLY B CA 1
ATOM 5806 C C . GLY B 1 317 ? -11.188 -25.609 -0.612 1 98.19 317 GLY B C 1
ATOM 5807 O O . GLY B 1 317 ? -11.773 -26.594 -0.155 1 98.19 317 GLY B O 1
ATOM 5808 N N . ARG B 1 318 ? -11.148 -24.469 -0.031 1 97.25 318 ARG B N 1
ATOM 5809 C CA . ARG B 1 318 ? -11.812 -24.281 1.256 1 97.25 318 ARG B CA 1
ATOM 5810 C C . ARG B 1 318 ? -13.328 -24.391 1.111 1 97.25 318 ARG B C 1
ATOM 5812 O O . ARG B 1 318 ? -13.992 -25 1.948 1 97.25 318 ARG B O 1
ATOM 5819 N N . ALA B 1 319 ? -13.852 -23.75 0.069 1 97.38 319 ALA B N 1
ATOM 5820 C CA . ALA B 1 319 ? -15.289 -23.812 -0.174 1 97.38 319 ALA B CA 1
ATOM 5821 C C . ALA B 1 319 ? -15.75 -25.25 -0.365 1 97.38 319 ALA B C 1
ATOM 5823 O O . ALA B 1 319 ? -16.781 -25.656 0.172 1 97.38 319 ALA B O 1
ATOM 5824 N N . PHE B 1 320 ? -14.969 -26.094 -1.064 1 97.81 320 PHE B N 1
ATOM 5825 C CA . PHE B 1 320 ? -15.234 -27.516 -1.252 1 97.81 320 PHE B CA 1
ATOM 5826 C C . PHE B 1 320 ? -15.281 -28.234 0.089 1 97.81 320 PHE B C 1
ATOM 5828 O O . PHE B 1 320 ? -16.25 -28.938 0.393 1 97.81 320 PHE B O 1
ATOM 5835 N N . ALA B 1 321 ? -14.289 -28.016 0.877 1 98.38 321 ALA B N 1
ATOM 5836 C CA . ALA B 1 321 ? -14.188 -28.719 2.154 1 98.38 321 ALA B CA 1
ATOM 5837 C C . ALA B 1 321 ? -15.305 -28.297 3.104 1 98.38 321 ALA B C 1
ATOM 5839 O O . ALA B 1 321 ? -15.891 -29.125 3.791 1 98.38 321 ALA B O 1
ATOM 5840 N N . ASP B 1 322 ? -15.547 -27 3.143 1 97.56 322 ASP B N 1
ATOM 5841 C CA . ASP B 1 322 ? -16.625 -26.5 3.982 1 97.56 322 ASP B CA 1
ATOM 5842 C C . ASP B 1 322 ? -17.953 -27.141 3.605 1 97.56 322 ASP B C 1
ATOM 5844 O O . ASP B 1 322 ? -18.734 -27.516 4.48 1 97.56 322 ASP B O 1
ATOM 5848 N N . THR B 1 323 ? -18.188 -27.203 2.35 1 97.62 323 THR B N 1
ATOM 5849 C CA . THR B 1 323 ? -19.469 -27.703 1.857 1 97.62 323 THR B CA 1
ATOM 5850 C C . THR B 1 323 ? -19.578 -29.219 2.08 1 97.62 323 THR B C 1
ATOM 5852 O O . THR B 1 323 ? -20.562 -29.688 2.658 1 97.62 323 THR B O 1
ATOM 5855 N N . GLU B 1 324 ? -18.609 -29.984 1.735 1 97.75 324 GLU B N 1
ATOM 5856 C CA . GLU B 1 324 ? -18.688 -31.438 1.667 1 97.75 324 GLU B CA 1
ATOM 5857 C C . GLU B 1 324 ? -18.438 -32.062 3.033 1 97.75 324 GLU B C 1
ATOM 5859 O O . GLU B 1 324 ? -18.938 -33.156 3.318 1 97.75 324 GLU B O 1
ATOM 5864 N N . PHE B 1 325 ? -17.688 -31.406 3.865 1 98 325 PHE B N 1
ATOM 5865 C CA . PHE B 1 325 ? -17.297 -32.031 5.121 1 98 325 PHE B CA 1
ATOM 5866 C C . PHE B 1 325 ? -17.766 -31.203 6.312 1 98 325 PHE B C 1
ATOM 5868 O O . PHE B 1 325 ? -18 -31.734 7.395 1 98 325 PHE B O 1
ATOM 5875 N N . GLY B 1 326 ? -17.828 -29.953 6.129 1 97.06 326 GLY B N 1
ATOM 5876 C CA . GLY B 1 326 ? -18.281 -29.078 7.199 1 97.06 326 GLY B CA 1
ATOM 5877 C C . GLY B 1 326 ? -19.781 -28.906 7.242 1 97.06 326 GLY B C 1
ATOM 5878 O O . GLY B 1 326 ? -20.328 -28.422 8.234 1 97.06 326 GLY B O 1
ATOM 5879 N N . HIS B 1 327 ? -20.438 -29.234 6.148 1 95.81 327 HIS B N 1
ATOM 5880 C CA . HIS B 1 327 ? -21.859 -29.031 5.969 1 95.81 327 HIS B CA 1
ATOM 5881 C C . HIS B 1 327 ? -22.219 -27.562 6.039 1 95.81 327 HIS B C 1
ATOM 5883 O O . HIS B 1 327 ? -23.219 -27.188 6.656 1 95.81 327 HIS B O 1
ATOM 5889 N N . LEU B 1 328 ? -21.375 -26.781 5.566 1 94.56 328 LEU B N 1
ATOM 5890 C CA . LEU B 1 328 ? -21.516 -25.344 5.398 1 94.56 328 LEU B CA 1
ATOM 5891 C C . LEU B 1 328 ? -21.469 -24.953 3.924 1 94.56 328 LEU B C 1
ATOM 5893 O O . LEU B 1 328 ? -20.391 -24.641 3.4 1 94.56 328 LEU B O 1
ATOM 5897 N N . PRO B 1 329 ? -22.641 -25 3.369 1 93.38 329 PRO B N 1
ATOM 5898 C CA . PRO B 1 329 ? -22.641 -24.672 1.944 1 93.38 329 PRO B CA 1
ATOM 5899 C C . PRO B 1 329 ? -21.984 -23.312 1.662 1 93.38 329 PRO B C 1
ATOM 5901 O O . PRO B 1 329 ? -22.406 -22.297 2.221 1 93.38 329 PRO B O 1
ATOM 5904 N N . ARG B 1 330 ? -20.875 -23.359 0.891 1 92.19 330 ARG B N 1
ATOM 5905 C CA . ARG B 1 330 ? -20.109 -22.156 0.569 1 92.19 330 ARG B CA 1
ATOM 5906 C C . ARG B 1 330 ? -19.719 -22.141 -0.904 1 92.19 330 ARG B C 1
ATOM 5908 O O . ARG B 1 330 ? -19.25 -23.141 -1.439 1 92.19 330 ARG B O 1
ATOM 5915 N N . SER B 1 331 ? -20.031 -21.078 -1.589 1 90.62 331 SER B N 1
ATOM 5916 C CA . SER B 1 331 ? -19.578 -20.859 -2.957 1 90.62 331 SER B CA 1
ATOM 5917 C C . SER B 1 331 ? -18.688 -19.609 -3.047 1 90.62 331 SER B C 1
ATOM 5919 O O . SER B 1 331 ? -18.734 -18.75 -2.178 1 90.62 331 SER B O 1
ATOM 5921 N N . ILE B 1 332 ? -17.812 -19.641 -4.047 1 91.94 332 ILE B N 1
ATOM 5922 C CA . ILE B 1 332 ? -16.969 -18.484 -4.227 1 91.94 332 ILE B CA 1
ATOM 5923 C C . ILE B 1 332 ? -17.375 -17.734 -5.496 1 91.94 332 ILE B C 1
ATOM 5925 O O . ILE B 1 332 ? -17.922 -18.328 -6.426 1 91.94 332 ILE B O 1
ATOM 5929 N N . SER B 1 333 ? -17.125 -16.406 -5.41 1 92.31 333 SER B N 1
ATOM 5930 C CA . SER B 1 333 ? -17.312 -15.586 -6.602 1 92.31 333 SER B CA 1
ATOM 5931 C C . SER B 1 333 ? -16 -15.422 -7.375 1 92.31 333 SER B C 1
ATOM 5933 O O . SER B 1 333 ? -14.953 -15.195 -6.777 1 92.31 333 SER B O 1
ATOM 5935 N N . HIS B 1 334 ? -16.094 -15.562 -8.695 1 94.31 334 HIS B N 1
ATOM 5936 C CA . HIS B 1 334 ? -14.922 -15.312 -9.539 1 94.31 334 HIS B CA 1
ATOM 5937 C C . HIS B 1 334 ? -14.938 -13.891 -10.086 1 94.31 334 HIS B C 1
ATOM 5939 O O . HIS B 1 334 ? -14.156 -13.562 -10.984 1 94.31 334 HIS B O 1
ATOM 5945 N N . ASP B 1 335 ? -15.852 -13.117 -9.5 1 93.5 335 ASP B N 1
ATOM 5946 C CA . ASP B 1 335 ? -15.914 -11.711 -9.883 1 93.5 335 ASP B CA 1
ATOM 5947 C C . ASP B 1 335 ? -15.031 -10.852 -8.977 1 93.5 335 ASP B C 1
ATOM 5949 O O . ASP B 1 335 ? -14.82 -11.188 -7.809 1 93.5 335 ASP B O 1
ATOM 5953 N N . ASN B 1 336 ? -14.523 -9.766 -9.523 1 97.44 336 ASN B N 1
ATOM 5954 C CA . ASN B 1 336 ? -13.812 -8.742 -8.773 1 97.44 336 ASN B CA 1
ATOM 5955 C C . ASN B 1 336 ? -12.68 -9.336 -7.941 1 97.44 336 ASN B C 1
ATOM 5957 O O . ASN B 1 336 ? -12.562 -9.055 -6.746 1 97.44 336 ASN B O 1
ATOM 5961 N N . ILE B 1 337 ? -11.992 -10.297 -8.547 1 97.81 337 ILE B N 1
ATOM 5962 C CA . ILE B 1 337 ? -10.805 -10.852 -7.91 1 97.81 337 ILE B CA 1
ATOM 5963 C C . ILE B 1 337 ? -9.633 -9.883 -8.062 1 97.81 337 ILE B C 1
ATOM 5965 O O . ILE B 1 337 ? -9.164 -9.641 -9.18 1 97.81 337 ILE B O 1
ATOM 5969 N N . ALA B 1 338 ? -9.227 -9.289 -6.902 1 98 338 ALA B N 1
ATOM 5970 C CA . ALA B 1 338 ? -8.055 -8.414 -6.949 1 98 338 ALA B CA 1
ATOM 5971 C C . ALA B 1 338 ? -6.812 -9.18 -7.395 1 98 338 ALA B C 1
ATOM 5973 O O . ALA B 1 338 ? -6.57 -10.297 -6.941 1 98 338 ALA B O 1
ATOM 5974 N N . THR B 1 339 ? -6.051 -8.578 -8.266 1 97.06 339 THR B N 1
ATOM 5975 C CA . THR B 1 339 ? -4.891 -9.227 -8.867 1 97.06 339 THR B CA 1
ATOM 5976 C C . THR B 1 339 ? -3.729 -8.25 -9 1 97.06 339 THR B C 1
ATOM 5978 O O . THR B 1 339 ? -3.936 -7.07 -9.297 1 97.06 339 THR B O 1
ATOM 5981 N N . ALA B 1 340 ? -2.555 -8.773 -8.758 1 98.12 340 ALA B N 1
ATOM 5982 C CA . ALA B 1 340 ? -1.36 -7.953 -8.914 1 98.12 340 ALA B CA 1
ATOM 5983 C C . ALA B 1 340 ? -0.43 -8.539 -9.977 1 98.12 340 ALA B C 1
ATOM 5985 O O . ALA B 1 340 ? -0.408 -9.75 -10.188 1 98.12 340 ALA B O 1
ATOM 5986 N N . VAL B 1 341 ? 0.245 -7.711 -10.711 1 98.25 341 VAL B N 1
ATOM 5987 C CA . VAL B 1 341 ? 1.36 -8.031 -11.594 1 98.25 341 VAL B CA 1
ATOM 5988 C C . VAL B 1 341 ? 2.645 -7.41 -11.055 1 98.25 341 VAL B C 1
ATOM 5990 O O . VAL B 1 341 ? 2.783 -6.184 -11.016 1 98.25 341 VAL B O 1
ATOM 5993 N N . PHE B 1 342 ? 3.545 -8.242 -10.656 1 98.19 342 PHE B N 1
ATOM 5994 C CA . PHE B 1 342 ? 4.75 -7.711 -10.031 1 98.19 342 PHE B CA 1
ATOM 5995 C C . PHE B 1 342 ? 5.812 -7.391 -11.07 1 98.19 342 PHE B C 1
ATOM 5997 O O . PHE B 1 342 ? 6.969 -7.789 -10.93 1 98.19 342 PHE B O 1
ATOM 6004 N N . SER B 1 343 ? 5.344 -6.758 -12.148 1 98.12 343 SER B N 1
ATOM 6005 C CA . SER B 1 343 ? 6.215 -6.102 -13.117 1 98.12 343 SER B CA 1
ATOM 6006 C C . SER B 1 343 ? 6.934 -4.906 -12.5 1 98.12 343 SER B C 1
ATOM 6008 O O . SER B 1 343 ? 6.738 -4.602 -11.32 1 98.12 343 SER B O 1
ATOM 6010 N N . GLN B 1 344 ? 7.852 -4.328 -13.289 1 97.44 344 GLN B N 1
ATOM 6011 C CA . GLN B 1 344 ? 8.531 -3.102 -12.883 1 97.44 344 GLN B CA 1
ATOM 6012 C C . GLN B 1 344 ? 8.344 -1.996 -13.914 1 97.44 344 GLN B C 1
ATOM 6014 O O . GLN B 1 344 ? 9.102 -1.915 -14.883 1 97.44 344 GLN B O 1
ATOM 6019 N N . PRO B 1 345 ? 7.266 -1.202 -13.688 1 97.88 345 PRO B N 1
ATOM 6020 C CA . PRO B 1 345 ? 6.57 -0.904 -12.43 1 97.88 345 PRO B CA 1
ATOM 6021 C C . PRO B 1 345 ? 5.512 -1.945 -12.086 1 97.88 345 PRO B C 1
ATOM 6023 O O . PRO B 1 345 ? 4.957 -2.592 -12.977 1 97.88 345 PRO B O 1
ATOM 6026 N N . GLU B 1 346 ? 5.211 -1.987 -10.688 1 98.31 346 GLU B N 1
ATOM 6027 C CA . GLU B 1 346 ? 4.172 -2.848 -10.125 1 98.31 346 GLU B CA 1
ATOM 6028 C C . GLU B 1 346 ? 2.783 -2.391 -10.57 1 98.31 346 GLU B C 1
ATOM 6030 O O . GLU B 1 346 ? 2.566 -1.204 -10.828 1 98.31 346 GLU B O 1
ATOM 6035 N N . ALA B 1 347 ? 1.869 -3.352 -10.664 1 98.69 347 ALA B N 1
ATOM 6036 C CA . ALA B 1 347 ? 0.494 -3.014 -11.023 1 98.69 347 ALA B CA 1
ATOM 6037 C C . ALA B 1 347 ? -0.5 -3.908 -10.289 1 98.69 347 ALA B C 1
ATOM 6039 O O . ALA B 1 347 ? -0.142 -4.992 -9.82 1 98.69 347 ALA B O 1
ATOM 6040 N N . ALA B 1 348 ? -1.682 -3.424 -10.117 1 98.81 348 ALA B N 1
ATOM 6041 C CA . ALA B 1 348 ? -2.766 -4.215 -9.539 1 98.81 348 ALA B CA 1
ATOM 6042 C C . ALA B 1 348 ? -4.125 -3.713 -10.016 1 98.81 348 ALA B C 1
ATOM 6044 O O . ALA B 1 348 ? -4.266 -2.547 -10.391 1 98.81 348 ALA B O 1
ATOM 6045 N N . THR B 1 349 ? -5.074 -4.578 -10.07 1 98.69 349 THR B N 1
ATOM 6046 C CA . THR B 1 349 ? -6.402 -4.242 -10.562 1 98.69 349 THR B CA 1
ATOM 6047 C C . THR B 1 349 ? -7.473 -5.035 -9.82 1 98.69 349 THR B C 1
ATOM 6049 O O . THR B 1 349 ? -7.184 -6.066 -9.219 1 98.69 349 THR B O 1
ATOM 6052 N N . VAL B 1 350 ? -8.648 -4.539 -9.812 1 98.81 350 VAL B N 1
ATOM 6053 C CA . VAL B 1 350 ? -9.844 -5.246 -9.359 1 98.81 350 VAL B CA 1
ATOM 6054 C C . VAL B 1 350 ? -11.055 -4.789 -10.164 1 98.81 350 VAL B C 1
ATOM 6056 O O . VAL B 1 350 ? -11.203 -3.602 -10.461 1 98.81 350 VAL B O 1
ATOM 6059 N N . GLY B 1 351 ? -11.836 -5.766 -10.625 1 98.56 351 GLY B N 1
ATOM 6060 C CA . GLY B 1 351 ? -13.07 -5.453 -11.328 1 98.56 351 GLY B CA 1
ATOM 6061 C C . GLY B 1 351 ? -12.898 -5.387 -12.836 1 98.56 351 GLY B C 1
ATOM 6062 O O . GLY B 1 351 ? -11.938 -5.93 -13.375 1 98.56 351 GLY B O 1
ATOM 6063 N N . MET B 1 352 ? -13.836 -4.723 -13.5 1 98.5 352 MET B N 1
ATOM 6064 C CA . MET B 1 352 ? -13.922 -4.715 -14.961 1 98.5 352 MET B CA 1
ATOM 6065 C C . MET B 1 352 ? -12.891 -3.762 -15.555 1 98.5 352 MET B C 1
ATOM 6067 O O . MET B 1 352 ? -12.602 -2.715 -14.977 1 98.5 352 MET B O 1
ATOM 6071 N N . THR B 1 353 ? -12.406 -4.145 -16.672 1 98.44 353 THR B N 1
ATOM 6072 C CA . THR B 1 353 ? -11.695 -3.195 -17.516 1 98.44 353 THR B CA 1
ATOM 6073 C C . THR B 1 353 ? -12.664 -2.219 -18.172 1 98.44 353 THR B C 1
ATOM 6075 O O . THR B 1 353 ? -13.875 -2.445 -18.172 1 98.44 353 THR B O 1
ATOM 6078 N N . GLU B 1 354 ? -12.047 -1.138 -18.688 1 98.62 354 GLU B N 1
ATOM 6079 C CA . GLU B 1 354 ? -12.883 -0.192 -19.422 1 98.62 354 GLU B CA 1
ATOM 6080 C C . GLU B 1 354 ? -13.602 -0.875 -20.578 1 98.62 354 GLU B C 1
ATOM 6082 O O . GLU B 1 354 ? -14.797 -0.651 -20.797 1 98.62 354 GLU B O 1
ATOM 6087 N N . ALA B 1 355 ? -12.93 -1.745 -21.312 1 98.25 355 ALA B N 1
ATOM 6088 C CA . ALA B 1 355 ? -13.5 -2.445 -22.453 1 98.25 355 ALA B CA 1
ATOM 6089 C C . ALA B 1 355 ? -14.648 -3.354 -22.031 1 98.25 355 ALA B C 1
ATOM 6091 O O . ALA B 1 355 ? -15.703 -3.377 -22.672 1 98.25 355 ALA B O 1
ATOM 6092 N N . GLN B 1 356 ? -14.469 -4.109 -21 1 98.19 356 GLN B N 1
ATOM 6093 C CA . GLN B 1 356 ? -15.523 -4.977 -20.469 1 98.19 356 GLN B CA 1
ATOM 6094 C C . GLN B 1 356 ? -16.75 -4.168 -20.047 1 98.19 356 GLN B C 1
ATOM 6096 O O . GLN B 1 356 ? -17.875 -4.562 -20.297 1 98.19 356 GLN B O 1
ATOM 6101 N N . ALA B 1 357 ? -16.5 -3.041 -19.328 1 98.56 357 ALA B N 1
ATOM 6102 C CA . ALA B 1 357 ? -17.578 -2.184 -18.859 1 98.56 357 ALA B CA 1
ATOM 6103 C C . ALA B 1 357 ? -18.359 -1.581 -20.031 1 98.56 357 ALA B C 1
ATOM 6105 O O . ALA B 1 357 ? -19.578 -1.494 -20 1 98.56 357 ALA B O 1
ATOM 6106 N N . GLN B 1 358 ? -17.594 -1.162 -21.047 1 98.19 358 GLN B N 1
ATOM 6107 C CA . GLN B 1 358 ? -18.219 -0.601 -22.234 1 98.19 358 GLN B CA 1
ATOM 6108 C C . GLN B 1 358 ? -19.109 -1.633 -22.938 1 98.19 358 GLN B C 1
ATOM 6110 O O . GLN B 1 358 ? -20.188 -1.3 -23.438 1 98.19 358 GLN B O 1
ATOM 6115 N N . GLU B 1 359 ? -18.641 -2.84 -23.047 1 98.12 359 GLU B N 1
ATOM 6116 C CA . GLU B 1 359 ? -19.406 -3.918 -23.656 1 98.12 359 GLU B CA 1
ATOM 6117 C C . GLU B 1 359 ? -20.719 -4.152 -22.906 1 98.12 359 GLU B C 1
ATOM 6119 O O . GLU B 1 359 ? -21.766 -4.375 -23.516 1 98.12 359 GLU B O 1
ATOM 6124 N N . LYS B 1 360 ? -20.672 -4.086 -21.641 1 97.69 360 LYS B N 1
ATOM 6125 C CA . LYS B 1 360 ? -21.828 -4.426 -20.812 1 97.69 360 LYS B CA 1
ATOM 6126 C C . LYS B 1 360 ? -22.781 -3.242 -20.688 1 97.69 360 LYS B C 1
ATOM 6128 O O . LYS B 1 360 ? -24 -3.42 -20.641 1 97.69 360 LYS B O 1
ATOM 6133 N N . PHE B 1 361 ? -22.234 -2.023 -20.609 1 97.88 361 PHE B N 1
ATOM 6134 C CA . PHE B 1 361 ? -23.078 -0.889 -20.234 1 97.88 361 PHE B CA 1
ATOM 6135 C C . PHE B 1 361 ? -23.094 0.16 -21.328 1 97.88 361 PHE B C 1
ATOM 6137 O O . PHE B 1 361 ? -23.781 1.185 -21.203 1 97.88 361 PHE B O 1
ATOM 6144 N N . GLY B 1 362 ? -22.391 -0.002 -22.406 1 97.19 362 GLY B N 1
ATOM 6145 C CA . GLY B 1 362 ? -22.328 0.964 -23.5 1 97.19 362 GLY B CA 1
ATOM 6146 C C . GLY B 1 362 ? -21.766 2.305 -23.062 1 97.19 362 GLY B C 1
ATOM 6147 O O . GLY B 1 362 ? -20.688 2.369 -22.453 1 97.19 362 GLY B O 1
ATOM 6148 N N . ASP B 1 363 ? -22.547 3.326 -23.312 1 95.88 363 ASP B N 1
ATOM 6149 C CA . ASP B 1 363 ? -22.109 4.684 -23 1 95.88 363 ASP B CA 1
ATOM 6150 C C . ASP B 1 363 ? -22.406 5.027 -21.531 1 95.88 363 ASP B C 1
ATOM 6152 O O . ASP B 1 363 ? -22.141 6.148 -21.094 1 95.88 363 ASP B O 1
ATOM 6156 N N . GLY B 1 364 ? -22.875 4.109 -20.844 1 98.12 364 GLY B N 1
ATOM 6157 C CA . GLY B 1 364 ? -23.281 4.352 -19.469 1 98.12 364 GLY B CA 1
ATOM 6158 C C . GLY B 1 364 ? -22.125 4.211 -18.484 1 98.12 364 GLY B C 1
ATOM 6159 O O . GLY B 1 364 ? -22.312 3.693 -17.375 1 98.12 364 GLY B O 1
ATOM 6160 N N . ILE B 1 365 ? -20.875 4.555 -18.891 1 98.5 365 ILE B N 1
ATOM 6161 C CA . ILE B 1 365 ? -19.75 4.492 -17.969 1 98.5 365 ILE B CA 1
ATOM 6162 C C . ILE B 1 365 ? -18.969 5.809 -18.016 1 98.5 365 ILE B C 1
ATOM 6164 O O . ILE B 1 365 ? -19.016 6.52 -19.016 1 98.5 365 ILE B O 1
ATOM 6168 N N . LYS B 1 366 ? -18.359 6.188 -16.953 1 98.44 366 LYS B N 1
ATOM 6169 C CA . LYS B 1 366 ? -17.422 7.301 -16.828 1 98.44 366 LYS B CA 1
ATOM 6170 C C . LYS B 1 366 ? -16.109 6.844 -16.203 1 98.44 366 LYS B C 1
ATOM 6172 O O . LYS B 1 366 ? -16.109 6.156 -15.18 1 98.44 366 LYS B O 1
ATOM 6177 N N . CYS B 1 367 ? -15.016 7.152 -16.844 1 98.5 367 CYS B N 1
ATOM 6178 C CA . CYS B 1 367 ? -13.695 6.805 -16.344 1 98.5 367 CYS B CA 1
ATOM 6179 C C . CYS B 1 367 ? -13.039 8.008 -15.664 1 98.5 367 CYS B C 1
ATOM 6181 O O . CYS B 1 367 ? -13.055 9.109 -16.203 1 98.5 367 CYS B O 1
ATOM 6183 N N . TYR B 1 368 ? -12.578 7.848 -14.469 1 98.56 368 TYR B N 1
ATOM 6184 C CA . TYR B 1 368 ? -11.703 8.797 -13.797 1 98.56 368 TYR B CA 1
ATOM 6185 C C . TYR B 1 368 ? -10.25 8.344 -13.852 1 98.56 368 TYR B C 1
ATOM 6187 O O . TYR B 1 368 ? -9.953 7.176 -13.594 1 98.56 368 TYR B O 1
ATOM 6195 N N . ARG B 1 369 ? -9.375 9.219 -14.25 1 97.75 369 ARG B N 1
ATOM 6196 C CA . ARG B 1 369 ? -7.984 8.828 -14.453 1 97.75 369 ARG B CA 1
ATOM 6197 C C . ARG B 1 369 ? -7.035 9.875 -13.883 1 97.75 369 ARG B C 1
ATOM 6199 O O . ARG B 1 369 ? -7.293 11.078 -14 1 97.75 369 ARG B O 1
ATOM 6206 N N . ALA B 1 370 ? -5.984 9.43 -13.211 1 97.75 370 ALA B N 1
ATOM 6207 C CA . ALA B 1 370 ? -4.91 10.289 -12.719 1 97.75 370 ALA B CA 1
ATOM 6208 C C . ALA B 1 370 ? -3.543 9.711 -13.062 1 97.75 370 ALA B C 1
ATOM 6210 O O . ALA B 1 370 ? -3.316 8.508 -12.914 1 97.75 370 ALA B O 1
ATOM 6211 N N . VAL B 1 371 ? -2.643 10.477 -13.633 1 97.62 371 VAL B N 1
ATOM 6212 C CA . VAL B 1 371 ? -1.238 10.148 -13.859 1 97.62 371 VAL B CA 1
ATOM 6213 C C . VAL B 1 371 ? -0.352 11.195 -13.188 1 97.62 371 VAL B C 1
ATOM 6215 O O . VAL B 1 371 ? -0.467 12.391 -13.469 1 97.62 371 VAL B O 1
ATOM 6218 N N . PHE B 1 372 ? 0.509 10.812 -12.289 1 96.38 372 PHE B N 1
ATOM 6219 C CA . PHE B 1 372 ? 1.275 11.789 -11.516 1 96.38 372 PHE B CA 1
ATOM 6220 C C . PHE B 1 372 ? 2.605 11.195 -11.07 1 96.38 372 PHE B C 1
ATOM 6222 O O . PHE B 1 372 ? 2.775 9.969 -11.062 1 96.38 372 PHE B O 1
ATOM 6229 N N . ARG B 1 373 ? 3.539 12.062 -10.727 1 95.69 373 ARG B N 1
ATOM 6230 C CA . ARG B 1 373 ? 4.805 11.656 -10.117 1 95.69 373 ARG B CA 1
ATOM 6231 C C . ARG B 1 373 ? 4.645 11.438 -8.617 1 95.69 373 ARG B C 1
ATOM 6233 O O . ARG B 1 373 ? 4.254 12.344 -7.887 1 95.69 373 ARG B O 1
ATOM 6240 N N . PRO B 1 374 ? 4.91 10.195 -8.156 1 96.12 374 PRO B N 1
ATOM 6241 C CA . PRO B 1 374 ? 4.824 10.016 -6.703 1 96.12 374 PRO B CA 1
ATOM 6242 C C . PRO B 1 374 ? 5.867 10.828 -5.941 1 96.12 374 PRO B C 1
ATOM 6244 O O . PRO B 1 374 ? 6.957 11.086 -6.465 1 96.12 374 PRO B O 1
ATOM 6247 N N . MET B 1 375 ? 5.555 11.211 -4.73 1 96.06 375 MET B N 1
ATOM 6248 C CA . MET B 1 375 ? 6.398 12.094 -3.932 1 96.06 375 MET B CA 1
ATOM 6249 C C . MET B 1 375 ? 7.812 11.547 -3.816 1 96.06 375 MET B C 1
ATOM 6251 O O . MET B 1 375 ? 8.781 12.305 -3.84 1 96.06 375 MET B O 1
ATOM 6255 N N . PHE B 1 376 ? 7.984 10.273 -3.672 1 96.31 376 PHE B N 1
ATOM 6256 C CA . PHE B 1 376 ? 9.289 9.641 -3.531 1 96.31 376 PHE B CA 1
ATOM 6257 C C . PHE B 1 376 ? 10.234 10.102 -4.633 1 96.31 376 PHE B C 1
ATOM 6259 O O . PHE B 1 376 ? 11.422 10.32 -4.383 1 96.31 376 PHE B O 1
ATOM 6266 N N . HIS B 1 377 ? 9.75 10.312 -5.863 1 96.44 377 HIS B N 1
ATOM 6267 C CA . HIS B 1 377 ? 10.617 10.602 -7 1 96.44 377 HIS B CA 1
ATOM 6268 C C . HIS B 1 377 ? 10.797 12.109 -7.184 1 96.44 377 HIS B C 1
ATOM 6270 O O . HIS B 1 377 ? 11.367 12.547 -8.18 1 96.44 377 HIS B O 1
ATOM 6276 N N . SER B 1 378 ? 10.336 12.867 -6.215 1 95.38 378 SER B N 1
ATOM 6277 C CA . SER B 1 378 ? 10.531 14.312 -6.262 1 95.38 378 SER B CA 1
ATOM 6278 C C . SER B 1 378 ? 12.008 14.664 -6.227 1 95.38 378 SER B C 1
ATOM 6280 O O . SER B 1 378 ? 12.414 15.711 -6.746 1 95.38 378 SER B O 1
ATOM 6282 N N . LEU B 1 379 ? 12.812 13.781 -5.582 1 96.69 379 LEU B N 1
ATOM 6283 C CA . LEU B 1 379 ? 14.211 14.156 -5.387 1 96.69 379 LEU B CA 1
ATOM 6284 C C . LEU B 1 379 ? 15.133 13.203 -6.133 1 96.69 379 LEU B C 1
ATOM 6286 O O . LEU B 1 379 ? 16.359 13.328 -6.059 1 96.69 379 LEU B O 1
ATOM 6290 N N . THR B 1 380 ? 14.602 12.195 -6.828 1 95.25 380 THR B N 1
ATOM 6291 C CA . THR B 1 380 ? 15.445 11.148 -7.402 1 95.25 380 THR B CA 1
ATOM 6292 C C . THR B 1 380 ? 15.836 11.5 -8.836 1 95.25 380 THR B C 1
ATOM 6294 O O . THR B 1 380 ? 16.781 10.93 -9.383 1 95.25 380 THR B O 1
ATOM 6297 N N . GLY B 1 381 ? 15.039 12.43 -9.516 1 90.62 381 GLY B N 1
ATOM 6298 C CA . GLY B 1 381 ? 15.25 12.75 -10.922 1 90.62 381 GLY B CA 1
ATOM 6299 C C . GLY B 1 381 ? 14.633 11.734 -11.867 1 90.62 381 GLY B C 1
ATOM 6300 O O . GLY B 1 381 ? 14.641 11.93 -13.086 1 90.62 381 GLY B O 1
ATOM 6301 N N . ALA B 1 382 ? 14.094 10.688 -11.305 1 90.81 382 ALA B N 1
ATOM 6302 C CA . ALA B 1 382 ? 13.5 9.641 -12.133 1 90.81 382 ALA B CA 1
ATOM 6303 C C . ALA B 1 382 ? 12.18 10.117 -12.742 1 90.81 382 ALA B C 1
ATOM 6305 O O . ALA B 1 382 ? 11.43 10.867 -12.117 1 90.81 382 ALA B O 1
ATOM 6306 N N . ASP B 1 383 ? 11.938 9.695 -13.969 1 90.25 383 ASP B N 1
ATOM 6307 C CA . ASP B 1 383 ? 10.672 9.977 -14.641 1 90.25 383 ASP B CA 1
ATOM 6308 C C . ASP B 1 383 ? 9.695 8.82 -14.461 1 90.25 383 ASP B C 1
ATOM 6310 O O . ASP B 1 383 ? 9.328 8.156 -15.43 1 90.25 383 ASP B O 1
ATOM 6314 N N . GLU B 1 384 ? 9.375 8.5 -13.328 1 92.94 384 GLU B N 1
ATOM 6315 C CA . GLU B 1 384 ? 8.422 7.457 -12.977 1 92.94 384 GLU B CA 1
ATOM 6316 C C . GLU B 1 384 ? 7.062 8.047 -12.617 1 92.94 384 GLU B C 1
ATOM 6318 O O . GLU B 1 384 ? 6.977 8.992 -11.836 1 92.94 384 GLU B O 1
ATOM 6323 N N . LYS B 1 385 ? 6.027 7.516 -13.234 1 96.44 385 LYS B N 1
ATOM 6324 C CA . LYS B 1 385 ? 4.688 8.016 -12.945 1 96.44 385 LYS B CA 1
ATOM 6325 C C . LYS B 1 385 ? 3.768 6.898 -12.469 1 96.44 385 LYS B C 1
ATOM 6327 O O . LYS B 1 385 ? 3.951 5.738 -12.836 1 96.44 385 LYS B O 1
ATOM 6332 N N . VAL B 1 386 ? 2.844 7.285 -11.633 1 98.19 386 VAL B N 1
ATOM 6333 C CA . VAL B 1 386 ? 1.775 6.406 -11.172 1 98.19 386 VAL B CA 1
ATOM 6334 C C . VAL B 1 386 ? 0.522 6.629 -12.016 1 98.19 386 VAL B C 1
ATOM 6336 O O . VAL B 1 386 ? 0.225 7.762 -12.406 1 98.19 386 VAL B O 1
ATOM 6339 N N . LEU B 1 387 ? -0.141 5.586 -12.367 1 98.75 387 LEU B N 1
ATOM 6340 C CA . LEU B 1 387 ? -1.452 5.645 -13.008 1 98.75 387 LEU B CA 1
ATOM 6341 C C . LEU B 1 387 ? -2.529 5.078 -12.086 1 98.75 387 LEU B C 1
ATOM 6343 O O . LEU B 1 387 ? -2.344 4.02 -11.484 1 98.75 387 LEU B O 1
ATOM 6347 N N . MET B 1 388 ? -3.578 5.781 -11.922 1 98.81 388 MET B N 1
ATOM 6348 C CA . MET B 1 388 ? -4.773 5.301 -11.234 1 98.81 388 MET B CA 1
ATOM 6349 C C . MET B 1 388 ? -6.02 5.543 -12.078 1 98.81 388 MET B C 1
ATOM 6351 O O . MET B 1 388 ? -6.148 6.59 -12.711 1 98.81 388 MET B O 1
ATOM 6355 N N . LYS B 1 389 ? -6.875 4.559 -12.117 1 98.75 389 LYS B N 1
ATOM 6356 C CA . LYS B 1 389 ? -8.07 4.656 -12.953 1 98.75 389 LYS B CA 1
ATOM 6357 C C . LYS B 1 389 ? -9.273 4.016 -12.266 1 98.75 389 LYS B C 1
ATOM 6359 O O . LYS B 1 389 ? -9.164 2.918 -11.719 1 98.75 389 LYS B O 1
ATOM 6364 N N . LEU B 1 390 ? -10.406 4.676 -12.211 1 98.88 390 LEU B N 1
ATOM 6365 C CA . LEU B 1 390 ? -11.695 4.145 -11.773 1 98.88 390 LEU B CA 1
ATOM 6366 C C . LEU B 1 390 ? -12.68 4.09 -12.938 1 98.88 390 LEU B C 1
ATOM 6368 O O . LEU B 1 390 ? -12.766 5.031 -13.734 1 98.88 390 LEU B O 1
ATOM 6372 N N . ILE B 1 391 ? -13.297 3.008 -13.078 1 98.88 391 ILE B N 1
ATOM 6373 C CA . ILE B 1 391 ? -14.406 2.857 -14.008 1 98.88 391 ILE B CA 1
ATOM 6374 C C . ILE B 1 391 ? -15.727 2.873 -13.242 1 98.88 391 ILE B C 1
ATOM 6376 O O . ILE B 1 391 ? -15.961 2.023 -12.383 1 98.88 391 ILE B O 1
ATOM 6380 N N . VAL B 1 392 ? -16.641 3.795 -13.57 1 98.88 392 VAL B N 1
ATOM 6381 C CA . VAL B 1 392 ? -17.859 4.012 -12.812 1 98.88 392 VAL B CA 1
ATOM 6382 C C . VAL B 1 392 ? -19.062 3.9 -13.734 1 98.88 392 VAL B C 1
ATOM 6384 O O . VAL B 1 392 ? -19.062 4.457 -14.836 1 98.88 392 VAL B O 1
ATOM 6387 N N . GLU B 1 393 ? -20.078 3.121 -13.352 1 98.75 393 GLU B N 1
ATOM 6388 C CA . GLU B 1 393 ? -21.344 3.09 -14.062 1 98.75 393 GLU B CA 1
ATOM 6389 C C . GLU B 1 393 ? -22.172 4.332 -13.758 1 98.75 393 GLU B C 1
ATOM 6391 O O . GLU B 1 393 ? -22.484 4.613 -12.602 1 98.75 393 GLU B O 1
ATOM 6396 N N . THR B 1 394 ? -22.578 5.078 -14.688 1 97.75 394 THR B N 1
ATOM 6397 C CA . THR B 1 394 ? -23.062 6.445 -14.531 1 97.75 394 THR B CA 1
ATOM 6398 C C . THR B 1 394 ? -24.438 6.461 -13.875 1 97.75 394 THR B C 1
ATOM 6400 O O . THR B 1 394 ? -24.766 7.391 -13.133 1 97.75 394 THR B O 1
ATOM 6403 N N . ASN B 1 395 ? -25.281 5.508 -14.094 1 97.5 395 ASN B N 1
ATOM 6404 C CA . ASN B 1 395 ? -26.641 5.52 -13.562 1 97.5 395 ASN B CA 1
ATOM 6405 C C . ASN B 1 395 ? -26.672 5.211 -12.07 1 97.5 395 ASN B C 1
ATOM 6407 O O . ASN B 1 395 ? -27.422 5.84 -11.312 1 97.5 395 ASN B O 1
ATOM 6411 N N . THR B 1 396 ? -25.859 4.297 -11.648 1 98.06 396 THR B N 1
ATOM 6412 C CA . THR B 1 396 ? -25.906 3.838 -10.266 1 98.06 396 THR B CA 1
ATOM 6413 C C . THR B 1 396 ? -24.75 4.426 -9.461 1 98.06 396 THR B C 1
ATOM 6415 O O . THR B 1 396 ? -24.719 4.316 -8.234 1 98.06 396 THR B O 1
ATOM 6418 N N . ASP B 1 397 ? -23.766 4.984 -10.133 1 98.5 397 ASP B N 1
ATOM 6419 C CA . ASP B 1 397 ? -22.562 5.539 -9.523 1 98.5 397 ASP B CA 1
ATOM 6420 C C . ASP B 1 397 ? -21.656 4.426 -8.992 1 98.5 397 ASP B C 1
ATOM 6422 O O . ASP B 1 397 ? -20.703 4.695 -8.266 1 98.5 397 ASP B O 1
ATOM 6426 N N . ARG B 1 398 ? -21.938 3.184 -9.375 1 98.75 398 ARG B N 1
ATOM 6427 C CA . ARG B 1 398 ? -21.188 2.039 -8.875 1 98.75 398 ARG B CA 1
ATOM 6428 C C . ARG B 1 398 ? -19.797 1.98 -9.508 1 98.75 398 ARG B C 1
ATOM 6430 O O . ARG B 1 3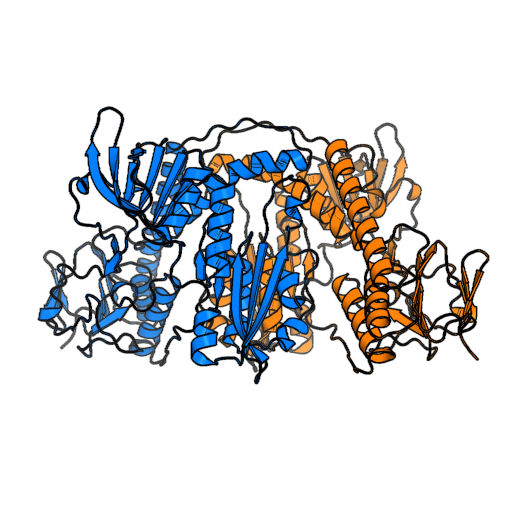98 ? -19.656 2.168 -10.719 1 98.75 398 ARG B O 1
ATOM 6437 N N . VAL B 1 399 ? -18.812 1.78 -8.688 1 98.88 399 VAL B N 1
ATOM 6438 C CA . VAL B 1 399 ? -17.453 1.562 -9.18 1 98.88 399 VAL B CA 1
ATOM 6439 C C . VAL B 1 399 ? -17.328 0.133 -9.703 1 98.88 399 VAL B C 1
ATOM 6441 O O . VAL B 1 399 ? -17.422 -0.828 -8.938 1 98.88 399 VAL B O 1
ATOM 6444 N N . LEU B 1 400 ? -17.031 0.006 -11.016 1 98.81 400 LEU B N 1
ATOM 6445 C CA . LEU B 1 400 ? -17 -1.29 -11.68 1 98.81 400 LEU B CA 1
ATOM 6446 C C . LEU B 1 400 ? -15.586 -1.862 -11.672 1 98.81 400 LEU B C 1
ATOM 6448 O O . LEU B 1 400 ? -15.406 -3.078 -11.758 1 98.81 400 LEU B O 1
ATOM 6452 N N . GLY B 1 401 ? -14.641 -1.016 -11.641 1 98.81 401 GLY B N 1
ATOM 6453 C CA . GLY B 1 401 ? -13.25 -1.431 -11.664 1 98.81 401 GLY B CA 1
ATOM 6454 C C . GLY B 1 401 ? -12.297 -0.365 -11.148 1 98.81 401 GLY B C 1
ATOM 6455 O O . GLY B 1 401 ? -12.578 0.831 -11.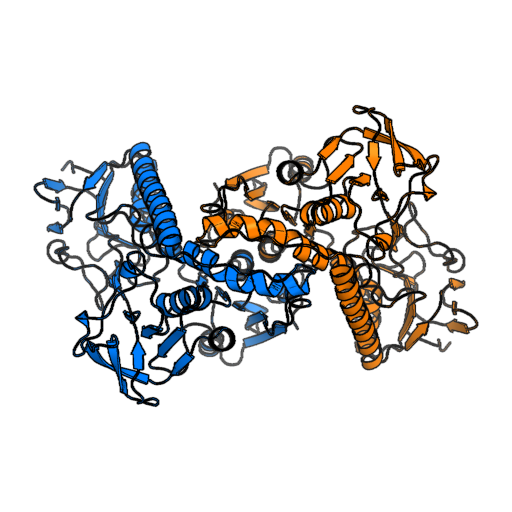258 1 98.81 401 GLY B O 1
ATOM 6456 N N . ALA B 1 402 ? -11.219 -0.758 -10.562 1 98.94 402 ALA B N 1
ATOM 6457 C CA . ALA B 1 402 ? -10.109 0.084 -10.109 1 98.94 402 ALA B CA 1
ATOM 6458 C C . ALA B 1 402 ? -8.766 -0.485 -10.547 1 98.94 402 ALA B C 1
ATOM 6460 O O . ALA B 1 402 ? -8.469 -1.657 -10.305 1 98.94 402 ALA B O 1
ATOM 6461 N N . HIS B 1 403 ? -7.941 0.327 -11.219 1 98.88 403 HIS B N 1
ATOM 6462 C CA . HIS B 1 403 ? -6.672 -0.096 -11.797 1 98.88 403 HIS B CA 1
ATOM 6463 C C . HIS B 1 403 ? -5.547 0.859 -11.406 1 98.88 403 HIS B C 1
ATOM 6465 O O . HIS B 1 403 ? -5.75 2.074 -11.344 1 98.88 403 HIS B O 1
ATOM 6471 N N . MET B 1 404 ? -4.383 0.302 -11.109 1 98.88 404 MET B N 1
ATOM 6472 C CA . MET B 1 404 ? -3.266 1.132 -10.672 1 98.88 404 MET B CA 1
ATOM 6473 C C . MET B 1 404 ? -1.941 0.576 -11.18 1 98.88 404 MET B C 1
ATOM 6475 O O . MET B 1 404 ? -1.746 -0.64 -11.219 1 98.88 404 MET B O 1
ATOM 6479 N N . VAL B 1 405 ? -1.07 1.423 -11.68 1 98.81 405 VAL B N 1
ATOM 6480 C CA . VAL B 1 405 ? 0.331 1.121 -11.953 1 98.81 405 VAL B CA 1
ATOM 6481 C C . VAL B 1 405 ? 1.229 2.023 -11.109 1 98.81 405 VAL B C 1
ATOM 6483 O O . VAL B 1 405 ? 1.096 3.248 -11.141 1 98.81 405 VAL B O 1
ATOM 6486 N N . GLY B 1 406 ? 2.096 1.409 -10.336 1 98 406 GLY B N 1
ATOM 6487 C CA . GLY B 1 406 ? 3.027 2.166 -9.508 1 98 406 GLY B CA 1
ATOM 6488 C C . GLY B 1 406 ? 3.367 1.477 -8.203 1 98 406 GLY B C 1
ATOM 6489 O O . GLY B 1 406 ? 2.811 0.422 -7.891 1 98 406 GLY B O 1
ATOM 6490 N N . LYS B 1 407 ? 4.211 2.141 -7.461 1 94.81 407 LYS B N 1
ATOM 6491 C CA . LYS B 1 407 ? 4.695 1.583 -6.199 1 94.81 407 LYS B CA 1
ATOM 6492 C C . LYS B 1 407 ? 3.541 1.287 -5.25 1 94.81 407 LYS B C 1
ATOM 6494 O O . LYS B 1 407 ? 2.625 2.1 -5.105 1 94.81 407 LYS B O 1
ATOM 6499 N N . ASP B 1 408 ? 3.488 0.092 -4.645 1 96.81 408 ASP B N 1
ATOM 6500 C CA . ASP B 1 408 ? 2.584 -0.349 -3.588 1 96.81 408 ASP B CA 1
ATOM 6501 C C . ASP B 1 408 ? 1.179 -0.593 -4.137 1 96.81 408 ASP B C 1
ATOM 6503 O O . ASP B 1 408 ? 0.197 -0.526 -3.393 1 96.81 408 ASP B O 1
ATOM 6507 N N . SER B 1 409 ? 1.078 -0.787 -5.453 1 98.5 409 SER B N 1
ATOM 6508 C CA . SER B 1 409 ? -0.221 -1.006 -6.082 1 98.5 409 SER B CA 1
ATOM 6509 C C . SER B 1 409 ? -0.928 -2.215 -5.48 1 98.5 409 SER B C 1
ATOM 6511 O O . SER B 1 409 ? -2.135 -2.176 -5.234 1 98.5 409 SER B O 1
ATOM 6513 N N . ALA B 1 410 ? -0.167 -3.279 -5.238 1 98.5 410 ALA B N 1
ATOM 6514 C CA . ALA B 1 410 ? -0.768 -4.504 -4.719 1 98.5 410 ALA B CA 1
ATOM 6515 C C . ALA B 1 410 ? -1.435 -4.258 -3.367 1 98.5 410 ALA B C 1
ATOM 6517 O O . ALA B 1 410 ? -2.572 -4.68 -3.143 1 98.5 410 ALA B O 1
ATOM 6518 N N . GLU B 1 411 ? -0.769 -3.557 -2.486 1 98.62 411 GLU B N 1
ATOM 6519 C CA . GLU B 1 411 ? -1.291 -3.293 -1.149 1 98.62 411 GLU B CA 1
ATOM 6520 C C . GLU B 1 411 ? -2.506 -2.371 -1.203 1 98.62 411 GLU B C 1
ATOM 6522 O O . GLU B 1 411 ? -3.527 -2.645 -0.569 1 98.62 411 GLU B O 1
ATOM 6527 N N . LEU B 1 412 ? -2.377 -1.292 -1.988 1 98.81 412 LEU B N 1
ATOM 6528 C CA . LEU B 1 412 ? -3.465 -0.324 -2.076 1 98.81 412 LEU B CA 1
ATOM 6529 C C . LEU B 1 412 ? -4.711 -0.962 -2.68 1 98.81 412 LEU B C 1
ATOM 6531 O O . LEU B 1 412 ? -5.809 -0.826 -2.135 1 98.81 412 LEU B O 1
ATOM 6535 N N . ILE B 1 413 ? -4.535 -1.716 -3.754 1 98.88 413 ILE B N 1
ATOM 6536 C CA . ILE B 1 413 ? -5.676 -2.312 -4.445 1 98.88 413 ILE B CA 1
ATOM 6537 C C . ILE B 1 413 ? -6.289 -3.406 -3.574 1 98.88 413 ILE B C 1
ATOM 6539 O O . ILE B 1 413 ? -7.5 -3.627 -3.607 1 98.88 413 ILE B O 1
ATOM 6543 N N . GLN B 1 414 ? -5.453 -4.133 -2.771 1 98.81 414 GLN B N 1
ATOM 6544 C CA . GLN B 1 414 ? -6.008 -5.102 -1.834 1 98.81 414 GLN B CA 1
ATOM 6545 C C . GLN B 1 414 ? -7.066 -4.457 -0.942 1 98.81 414 GLN B C 1
ATOM 6547 O O . GLN B 1 414 ? -8.141 -5.023 -0.737 1 98.81 414 GLN B O 1
ATOM 6552 N N . GLY B 1 415 ? -6.754 -3.264 -0.386 1 98.75 415 GLY B N 1
ATOM 6553 C CA . GLY B 1 415 ? -7.734 -2.551 0.418 1 98.75 415 GLY B CA 1
ATOM 6554 C C . GLY B 1 415 ? -8.945 -2.098 -0.376 1 98.75 415 GLY B C 1
ATOM 6555 O O . GLY B 1 415 ? -10.086 -2.285 0.056 1 98.75 415 GLY B O 1
ATOM 6556 N N . VAL B 1 416 ? -8.727 -1.562 -1.552 1 98.88 416 VAL B N 1
ATOM 6557 C CA . VAL B 1 416 ? -9.773 -1.042 -2.424 1 98.88 416 VAL B CA 1
ATOM 6558 C C . VAL B 1 416 ? -10.727 -2.17 -2.816 1 98.88 416 VAL B C 1
ATOM 6560 O O . VAL B 1 416 ? -11.938 -1.954 -2.938 1 98.88 416 VAL B O 1
ATOM 6563 N N . ALA B 1 417 ? -10.188 -3.385 -2.953 1 98.88 417 ALA B N 1
ATOM 6564 C CA . ALA B 1 417 ? -10.953 -4.539 -3.42 1 98.88 417 ALA B CA 1
ATOM 6565 C C . ALA B 1 417 ? -12.102 -4.852 -2.471 1 98.88 417 ALA B C 1
ATOM 6567 O O . ALA B 1 417 ? -13.172 -5.293 -2.904 1 98.88 417 ALA B O 1
ATOM 6568 N N . ILE B 1 418 ? -11.914 -4.637 -1.166 1 98.81 418 ILE B N 1
ATOM 6569 C CA . ILE B 1 418 ? -12.992 -4.879 -0.208 1 98.81 418 ILE B CA 1
ATOM 6570 C C . ILE B 1 418 ? -14.195 -4 -0.545 1 98.81 418 ILE B C 1
ATOM 6572 O O . ILE B 1 418 ? -15.32 -4.488 -0.638 1 98.81 418 ILE B O 1
ATOM 6576 N N . ALA B 1 419 ? -13.914 -2.686 -0.812 1 98.88 419 ALA B N 1
ATOM 6577 C CA . ALA B 1 419 ? -14.969 -1.724 -1.119 1 98.88 419 ALA B CA 1
ATOM 6578 C C . ALA B 1 419 ? -15.656 -2.066 -2.438 1 98.88 419 ALA B C 1
ATOM 6580 O O . ALA B 1 419 ? -16.875 -2 -2.543 1 98.88 419 ALA B O 1
ATOM 6581 N N . VAL B 1 420 ? -14.875 -2.426 -3.457 1 98.88 420 VAL B N 1
ATOM 6582 C CA . VAL B 1 420 ? -15.43 -2.75 -4.766 1 98.88 420 VAL B CA 1
ATOM 6583 C C . VAL B 1 420 ? -16.344 -3.969 -4.652 1 98.88 420 VAL B C 1
ATOM 6585 O O . VAL B 1 420 ? -17.438 -3.99 -5.223 1 98.88 420 VAL B O 1
ATOM 6588 N N . ASN B 1 421 ? -15.93 -5 -3.9 1 98.5 421 ASN B N 1
ATOM 6589 C CA . ASN B 1 421 ? -16.734 -6.203 -3.705 1 98.5 421 ASN B CA 1
ATOM 6590 C C . ASN B 1 421 ? -18.016 -5.898 -2.943 1 98.5 421 ASN B C 1
ATOM 6592 O O . ASN B 1 421 ? -19.031 -6.59 -3.111 1 98.5 421 ASN B O 1
ATOM 6596 N N . MET B 1 422 ? -18.016 -4.82 -2.146 1 98.44 422 MET B N 1
ATOM 6597 C CA . MET B 1 422 ? -19.188 -4.391 -1.396 1 98.44 422 MET B CA 1
ATOM 6598 C C . MET B 1 422 ? -20.141 -3.604 -2.285 1 98.44 422 MET B C 1
ATOM 6600 O O . MET B 1 422 ? -21.25 -3.264 -1.864 1 98.44 422 MET B O 1
ATOM 6604 N N . GLY B 1 423 ? -19.672 -3.244 -3.496 1 98.5 423 GLY B N 1
ATOM 6605 C CA . GLY B 1 423 ? -20.484 -2.441 -4.383 1 98.5 423 GLY B CA 1
ATOM 6606 C C . GLY B 1 423 ? -20.328 -0.95 -4.164 1 98.5 423 GLY B C 1
ATOM 6607 O O . GLY B 1 423 ? -21.297 -0.19 -4.297 1 98.5 423 GLY B O 1
ATOM 6608 N N . ALA B 1 424 ? -19.172 -0.485 -3.838 1 98.81 424 ALA B N 1
ATOM 6609 C CA . ALA B 1 424 ? -18.891 0.919 -3.551 1 98.81 424 ALA B CA 1
ATOM 6610 C C . ALA B 1 424 ? -19.266 1.806 -4.738 1 98.81 424 ALA B C 1
ATOM 6612 O O . ALA B 1 424 ? -19.125 1.396 -5.895 1 98.81 424 ALA B O 1
ATOM 6613 N N . THR B 1 425 ? -19.703 3.008 -4.445 1 98.75 425 THR B N 1
ATOM 6614 C CA . THR B 1 425 ? -19.984 4.031 -5.445 1 98.75 425 THR B CA 1
ATOM 6615 C C . THR B 1 425 ? -18.875 5.07 -5.488 1 98.75 425 THR B C 1
ATOM 6617 O O . THR B 1 425 ? -18.016 5.113 -4.598 1 98.75 425 THR B O 1
ATOM 6620 N N . LYS B 1 426 ? -18.859 5.859 -6.59 1 98.56 426 LYS B N 1
ATOM 6621 C CA . LYS B 1 426 ? -17.922 6.973 -6.652 1 98.56 426 LYS B CA 1
ATOM 6622 C C . LYS B 1 426 ? -18.109 7.914 -5.465 1 98.56 426 LYS B C 1
ATOM 6624 O O . LYS B 1 426 ? -17.125 8.477 -4.957 1 98.56 426 LYS B O 1
ATOM 6629 N N . LYS B 1 427 ? -19.297 8.117 -5 1 96.88 427 LYS B N 1
ATOM 6630 C CA . LYS B 1 427 ? -19.594 8.938 -3.832 1 96.88 427 LYS B CA 1
ATOM 6631 C C . LYS B 1 427 ? -18.938 8.383 -2.578 1 96.88 427 LYS B C 1
ATOM 6633 O O . LYS B 1 427 ? -18.453 9.141 -1.729 1 96.88 427 LYS B O 1
ATOM 6638 N N . ASP B 1 428 ? -18.906 7.047 -2.422 1 98 428 ASP B N 1
ATOM 6639 C CA . ASP B 1 428 ? -18.234 6.418 -1.285 1 98 428 ASP B CA 1
ATOM 6640 C C . ASP B 1 428 ? -16.734 6.742 -1.28 1 98 428 ASP B C 1
ATOM 6642 O O . ASP B 1 428 ? -16.156 7.02 -0.227 1 98 428 ASP B O 1
ATOM 6646 N N . PHE B 1 429 ? -16.141 6.66 -2.492 1 98.38 429 PHE B N 1
ATOM 6647 C CA . PHE B 1 429 ? -14.734 7.047 -2.615 1 98.38 429 PHE B CA 1
ATOM 6648 C C . PHE B 1 429 ? -14.547 8.508 -2.234 1 98.38 429 PHE B C 1
ATOM 6650 O O . PHE B 1 429 ? -13.68 8.836 -1.42 1 98.38 429 PHE B O 1
ATOM 6657 N N . ASP B 1 430 ? -15.422 9.367 -2.725 1 95.62 430 ASP B N 1
ATOM 6658 C CA . ASP B 1 430 ? -15.305 10.805 -2.514 1 95.62 430 ASP B CA 1
ATOM 6659 C C . ASP B 1 430 ? -15.516 11.164 -1.045 1 95.62 430 ASP B C 1
ATOM 6661 O O . ASP B 1 430 ? -14.969 12.164 -0.559 1 95.62 430 ASP B O 1
ATOM 6665 N N . ASN B 1 431 ? -16.25 10.383 -0.338 1 95.12 431 ASN B N 1
ATOM 6666 C CA . ASN B 1 431 ? -16.594 10.656 1.056 1 95.12 431 ASN B CA 1
ATOM 6667 C C . ASN B 1 431 ? -15.5 10.164 2 1 95.12 431 ASN B C 1
ATOM 6669 O O . ASN B 1 431 ? -15.539 10.43 3.203 1 95.12 431 ASN B O 1
ATOM 6673 N N . THR B 1 432 ? -14.555 9.453 1.468 1 97.44 432 THR B N 1
ATOM 6674 C CA . THR B 1 432 ? -13.445 8.969 2.271 1 97.44 432 THR B CA 1
ATOM 6675 C C . THR B 1 432 ? -12.266 9.945 2.209 1 97.44 432 THR B C 1
ATOM 6677 O O . THR B 1 432 ? -11.789 10.273 1.124 1 97.44 432 THR B O 1
ATOM 6680 N N . MET B 1 433 ? -11.82 10.453 3.363 1 97.25 433 MET B N 1
ATOM 6681 C CA . MET B 1 433 ? -10.703 11.391 3.379 1 97.25 433 MET B CA 1
ATOM 6682 C C . MET B 1 433 ? -9.391 10.672 3.107 1 97.25 433 MET B C 1
ATOM 6684 O O . MET B 1 433 ? -9.164 9.57 3.611 1 97.25 433 MET B O 1
ATOM 6688 N N . GLY B 1 434 ? -8.594 11.258 2.328 1 97.5 434 GLY B N 1
ATOM 6689 C CA . GLY B 1 434 ? -7.312 10.664 1.974 1 97.5 434 GLY B CA 1
ATOM 6690 C C . GLY B 1 434 ? -6.27 10.789 3.066 1 97.5 434 GLY B C 1
ATOM 6691 O O . GLY B 1 434 ? -6.266 11.766 3.816 1 97.5 434 GLY B O 1
ATOM 6692 N N . ILE B 1 435 ? -5.379 9.766 3.15 1 98 435 ILE B N 1
ATOM 6693 C CA . ILE B 1 435 ? -4.148 9.898 3.928 1 98 435 ILE B CA 1
ATOM 6694 C C . ILE B 1 435 ? -3.15 10.766 3.164 1 98 435 ILE B C 1
ATOM 6696 O O . ILE B 1 435 ? -2.832 10.484 2.006 1 98 435 ILE B O 1
ATOM 6700 N N . HIS B 1 436 ? -2.693 11.844 3.832 1 95.88 436 HIS B N 1
ATOM 6701 C CA . HIS B 1 436 ? -1.736 12.742 3.191 1 95.88 436 HIS B CA 1
ATOM 6702 C C . HIS B 1 436 ? -0.408 12.758 3.939 1 95.88 436 HIS B C 1
ATOM 6704 O O . HIS B 1 436 ? -0.379 12.93 5.16 1 95.88 436 HIS B O 1
ATOM 6710 N N . PRO B 1 437 ? 0.717 12.664 3.273 1 94.62 437 PRO B N 1
ATOM 6711 C CA . PRO B 1 437 ? 0.789 12.367 1.841 1 94.62 437 PRO B CA 1
ATOM 6712 C C . PRO B 1 437 ? 0.842 10.875 1.549 1 94.62 437 PRO B C 1
ATOM 6714 O O . PRO B 1 437 ? 1.589 10.141 2.201 1 94.62 437 PRO B O 1
ATOM 6717 N N . SER B 1 438 ? 0.087 10.375 0.661 1 96.44 438 SER B N 1
ATOM 6718 C CA . SER B 1 438 ? 0.138 9.031 0.09 1 96.44 438 SER B CA 1
ATOM 6719 C C . SER B 1 438 ? -0.335 9.031 -1.36 1 96.44 438 SER B C 1
ATOM 6721 O O . SER B 1 438 ? -1.042 9.945 -1.789 1 96.44 438 SER B O 1
ATOM 6723 N N . SER B 1 439 ? 0.078 8.07 -2.133 1 97.06 439 SER B N 1
ATOM 6724 C CA . SER B 1 439 ? -0.454 7.941 -3.484 1 97.06 439 SER B CA 1
ATOM 6725 C C . SER B 1 439 ? -1.944 7.617 -3.463 1 97.06 439 SER B C 1
ATOM 6727 O O . SER B 1 439 ? -2.701 8.094 -4.312 1 97.06 439 SER B O 1
ATOM 6729 N N . GLY B 1 440 ? -2.326 6.844 -2.467 1 97.38 440 GLY B N 1
ATOM 6730 C CA . GLY B 1 440 ? -3.686 6.332 -2.377 1 97.38 440 GLY B CA 1
ATOM 6731 C C . GLY B 1 440 ? -4.727 7.426 -2.213 1 97.38 440 GLY B C 1
ATOM 6732 O O . GLY B 1 440 ? -5.91 7.207 -2.473 1 97.38 440 GLY B O 1
ATOM 6733 N N . GLU B 1 441 ? -4.281 8.617 -1.734 1 96.88 441 GLU B N 1
ATOM 6734 C CA . GLU B 1 441 ? -5.234 9.711 -1.573 1 96.88 441 GLU B CA 1
ATOM 6735 C C . GLU B 1 441 ? -5.859 10.102 -2.91 1 96.88 441 GLU B C 1
ATOM 6737 O O . GLU B 1 441 ? -6.984 10.609 -2.953 1 96.88 441 GLU B O 1
ATOM 6742 N N . GLU B 1 442 ? -5.184 9.773 -4.012 1 97.19 442 GLU B N 1
ATOM 6743 C CA . GLU B 1 442 ? -5.676 10.125 -5.34 1 97.19 442 GLU B CA 1
ATOM 6744 C C . GLU B 1 442 ? -6.949 9.352 -5.68 1 97.19 442 GLU B C 1
ATOM 6746 O O . GLU B 1 442 ? -7.844 9.883 -6.344 1 97.19 442 GLU B O 1
ATOM 6751 N N . PHE B 1 443 ? -7.086 8.086 -5.25 1 98.25 443 PHE B N 1
ATOM 6752 C CA . PHE B 1 443 ? -8.273 7.281 -5.52 1 98.25 443 PHE B CA 1
ATOM 6753 C C . PHE B 1 443 ? -9.516 7.945 -4.938 1 98.25 443 PHE B C 1
ATOM 6755 O O . PHE B 1 443 ? -10.617 7.766 -5.457 1 98.25 443 PHE B O 1
ATOM 6762 N N . VAL B 1 444 ? -9.312 8.758 -3.861 1 97.81 444 VAL B N 1
ATOM 6763 C CA . VAL B 1 444 ? -10.484 9.289 -3.174 1 97.81 444 VAL B CA 1
ATOM 6764 C C . VAL B 1 444 ? -10.633 10.781 -3.473 1 97.81 444 VAL B C 1
ATOM 6766 O O . VAL B 1 444 ? -11.477 11.461 -2.879 1 97.81 444 VAL B O 1
ATOM 6769 N N . THR B 1 445 ? -9.766 11.328 -4.355 1 95.19 445 THR B N 1
ATOM 6770 C CA . THR B 1 445 ? -9.859 12.758 -4.652 1 95.19 445 THR B CA 1
ATOM 6771 C C . THR B 1 445 ? -9.977 12.984 -6.156 1 95.19 445 THR B C 1
ATOM 6773 O O . THR B 1 445 ? -10.211 14.117 -6.602 1 95.19 445 THR B O 1
ATOM 6776 N N . MET B 1 446 ? -9.773 11.93 -6.961 1 94.12 446 MET B N 1
ATOM 6777 C CA . MET B 1 446 ? -9.75 12.117 -8.406 1 94.12 446 MET B CA 1
ATOM 6778 C C . MET B 1 446 ? -11.102 12.609 -8.914 1 94.12 446 MET B C 1
ATOM 6780 O O . MET B 1 446 ? -12.148 12.172 -8.43 1 94.12 446 MET B O 1
ATOM 6784 N N . ARG B 1 447 ? -11.031 13.641 -9.93 1 88.94 447 ARG B N 1
ATOM 6785 C CA . ARG B 1 447 ? -12.227 14.234 -10.508 1 88.94 447 ARG B CA 1
ATOM 6786 C C . ARG B 1 447 ? -12.133 14.297 -12.031 1 88.94 447 ARG B C 1
ATOM 6788 O O . ARG B 1 447 ? -11.039 14.328 -12.586 1 88.94 447 ARG B O 1
#

Radius of gyration: 30.16 Å; Cα contacts (8 Å, |Δi|>4): 2207; chains: 2; bounding box: 58×100×75 Å

Secondary structure (DSSP, 8-state):
---SEEEEEE--SHHHHHHHHHHHHTT--EEEEESS-TTHHHHHHSHHHHHHHHHHHHHHHHHHHHHHTTBPP----B-HHHHHHHHHHHHHHHHHHHHHHHHHTTPEEEES-EEEEETTEEEETTEEEEEEEEEE---EEE-----TTGGGSB-GGGGGG-SS--SEEEEE--SHHHHHHHHHHHHTT-EEEEE-SSSSSSTTS-HHHHHHHHHHHHHHTPEEE-SEEEEEEEEETTEEEEEEEES----EEESEEEE-S-EEE--TTS-GGGGT--EETTEE---TTSB-SSTTEEE-GGGGTS---HHHHHHHHHHHHHHHTT--------SS--EEE--SS-EEEEE--HHHHHHHHTT-EEEEEEEE--GGGGTT-----EEEEEEEETTT-BEEEEEEESTTHHHHHHHHHHHHHTT-BHHHHHTSPPPSS-GGGGGGT--/---SEEEEEE--SHHHHHHHHHHHHTT--EEEEESS-TTHHHHHHSHHHHHHHHHHHHHHHHHHHHHHTTBPP----B-HHHHHHHHHHHHHHHHHHHHHHHHHTTPEEEES-EEEEETTEEEETTEEEEEEEEEE---EEE-----TTGGGSB-GGGGGG-SS--SEEEEE--SHHHHHHHHHHHHTT-EEEEE-SSSSSSTTS-HHHHHHHHHHHHHHTPEEE-SEEEEEEEEETTEEEEEEEES----EEESEEEE-S-EEE--TTS-GGGGT--EETTEE---TTSB-SSTTEEE-GGGGTS---HHHHHHHHHHHHHHHTT--------SS--EEE--SS-EEEEE--HHHHHHHHTT-EEEEEEEE--GGGGTT-----EEEEEEEETTT-BEEEEEEESTTHHHHHHHHHHHHHTT-BHHHHHTSPPPSS-GGGGGGT--

Organism: NCBI:txid376219

Nearest PDB structures (foldseek):
  3o0h-assembly1_B  TM=9.747E-01  e=1.457E-58  Bartonella henselae str. Houston-1
  2rab-assembly1_A  TM=9.726E-01  e=1.050E-55  Marichromatium gracile
  6btl-assembly1_A  TM=9.672E-01  e=2.826E-55  Trypanosoma brucei brucei TREU927
  6du7-assembly4_H  TM=9.710E-01  e=1.319E-53  Streptococcus pneumoniae
  8k40-assembly1_A  TM=9.381E-01  e=1.410E-44  Gelidibacter salicanalis

Sequence (894 aa):
MAYDYDLFVIGAGSGGLASSKRAASYGAKVAIAENSVVGGTCVIRGCVPKKLMVYASQFSHLYKDAVGYGWSEVESSFDWQKLTQAVDTEVKRLSQLHISFLEKAGVELIDGYAKFIDAHTLEVGDRKITADKILVAVGAKAVRPEIPGIEHSIISDDMFLLPEQPKRFAVWGGGYIAVEFAGILNGLGSQVTEIIRRDLILRGFDQDLRSHIQEGMTKHGVNFRTNTTIEKIEKVEEGLKLTLTGDDTEPLIVDALLCATGRQPKLDGLNLENAGVETIKGAIAVTQDSRTTQSNIFAVGDCTDRVNLTPVAIAEGRAFADTEFGHLPRSISHDNIATAVFSQPEAATVGMTEAQAQEKFGDGIKCYRAVFRPMFHSLTGADEKVLMKLIVETNTDRVLGAHMVGKDSAELIQGVAIAVNMGATKKDFDNTMGIHPSSGEEFVTMRMAYDYDLFVIGAGSGGLASSKRAASYGAKVAIAENSVVGGTCVIRGCVPKKLMVYASQFSHLYKDAVGYGWSEVESSFDWQKLTQAVDTEVKRLSQLHISFLEKAGVELIDGYAKFIDAHTLEVGDRKITADKILVAVGAKAVRPEIPGIEHSIISDDMFLLPEQPKRFAVWGGGYIAVEFAGILNGLGSQVTEIIRRDLILRGFDQDLRSHIQEGMTKHGVNFRTNTTIEKIEKVEEGLKLTLTGDDTEPLIVDALLCATGRQPKLDGLNLENAGVETIKGAIAVTQDSRTTQSNIFAVGDCTDRVNLTPVAIAEGRAFADTEFGHLPRSISHDNIATAVFSQPEAATVGMTEAQAQEKFGDGIKCYRAVFRPMFHSLTGADEKVLMKLIVETNTDRVLGAHMVGKDSAELIQGVAIAVNMGATKKDFDNTMGIHPSSGEEFVTMR

Foldseek 3Di:
DDFPWQEEEEAQELLRLLQQLLLLVLVTAYEYEDQDQHHPCCLAQRVQLLVLLLVVLCVLLVLLLVVLVPDDRDDDADDPVVSLVVSNVRSNVVSVVSVVSCVVSNYHYHHAHWADQAQFWIDGPPDIGGYQFYEYEHAKFDDFDDAAPRVQAAESRCPSVDPDQWQFEEEEAQAQSRQSVQQSSLSNHHQYEYEYLADWGHPPAAPVQGVQLVVLSVLSHYHYHHNKDFHYWDQDPQAIWTQMDGPDGDIDHTNHYYYPHDIAAPCPPRPCVNHPFDDDPRATDADQLQATPRRRYGYFACSRVPDHDSVRSSQSSSQNSCVPSVVHNDGDDPAQDWDWRSGVQIKIKTFDHPVRCCVVQPPQKDKFKDKADAPSCVRSVDPDIKIWMWIAGNPVQWTGMIIITHPCNSVLVVVVSVCNVVRHGLVNLCPDQDDPPDPSNCSSPTD/DDFPWQEEEEAQELLRLLQQLLLLVLPTGYEYEDQDQHHPCCLAQRVQLLVLLLVVLCVLLVLLLVVLVPDDRDDDADDPVVSLVVSNVRSNVVSVVSVVSCVVSNYHYDHAHWADQAQFWIDGPPDIGGYQFYEYEHAKFDDFDDAAPRVQAAESRCPSVDPDQWQFEEEEAQAQSRQSVQQSSLSNHHQYEYEYLADWGHPPAAPVQGVQLVVLSVLSHYHYHHNKDFHYWDQDPQAIWTQMDGPDGDIDHTNHYYYPHDIAAPCPPRNVVNHPFDDDPRATDADQLQATPRRRYGYFACSRVPDHDSVRSSQSSSQNSCVPSVVHNDGDDPAQDWDWRSGVQIKIKTFDHPVRCCVVQPPQKDKFKDKADAPSCVRSVDPDIKIWMWIAGNPVQWTGMIIITHPCNSVLVVVVSVCNVVRHGLVNLCPDQDDPPDPSNCSSPTD

InterPro domains:
  IPR001100 Pyridine nucleotide-disulphide oxidoreductase, class I [PIRSF000350] (3-433)
  IPR004099 Pyridine nucleotide-disulphide oxidoreductase, dimerisation domain [PF02852] (337-446)
  IPR006324 Glutathione reductase [TIGR01424] (3-447)
  IPR012999 Pyridine nucleotide-disulphide oxidoreductase, class I, active site [PS00076] (39-49)
  IPR016156 FAD/NAD-linked reductase, dimerisation domain superfamily [G3DSA:3.30.390.30] (336-447)
  IPR016156 FAD/NAD-linked reductase, dimerisation domain superfamily [SSF55424] (334-447)
  IPR023753 FAD/NAD(P)-binding domain [PF07992] (5-317)
  IPR036188 FAD/NAD(P)-binding domain superfamily [G3DSA:3.50.50.60] (5-323)
  IPR036188 FAD/NAD(P)-binding domain superfamily [G3DSA:3.50.50.60] (151-270)
  IPR036188 FAD/NAD(P)-binding domain superfamily [SSF51905] (1-362)
  IPR046952 Glutathione reductase/thioredoxin reductase-like [PTHR42737] (3-447)